Protein 2GSO (pdb70)

Solvent-accessible surface area: 28737 Å² total; per-residue (Å²): 128,78,63,4,0,0,0,0,0,2,2,0,1,23,8,56,1,11,96,108,76,10,0,90,49,1,28,92,2,10,155,66,0,0,51,2,60,48,0,11,4,2,4,0,0,10,16,23,0,0,0,0,0,0,0,2,0,22,20,0,12,108,2,1,0,1,19,28,39,8,139,21,136,118,34,33,19,1,117,78,98,49,69,127,4,8,22,30,30,165,3,10,26,28,36,0,0,0,0,4,0,33,97,62,59,40,51,0,0,0,22,7,2,12,1,0,22,0,25,0,139,64,29,100,5,60,68,74,63,103,58,120,150,72,42,170,37,58,65,1,2,84,28,0,58,38,28,2,49,42,92,57,78,106,83,6,27,0,0,0,0,20,0,9,50,0,16,78,14,0,52,79,73,0,3,98,22,167,50,0,23,63,13,3,118,41,1,2,38,0,0,13,112,0,17,46,0,0,110,168,63,51,6,40,79,60,0,0,0,0,0,0,0,0,0,0,0,4,80,2,31,78,67,54,26,34,11,2,73,98,6,1,50,65,116,24,2,56,16,23,7,22,10,22,4,0,2,1,67,18,62,131,85,53,72,79,41,0,31,91,42,0,48,19,20,51,117,50,19,12,2,36,90,45,90,47,11,24,80,97,14,93,17,4,88,31,111,31,4,22,35,0,2,0,10,1,53,82,8,41,2,0,14,63,57,96,79,40,88,148,45,94,146,219,39,51,70,0,3,9,0,1,28,12,52,41,79,15,0,72,0,1,1,0,0,30,2,34,52,0,10,123,61,82,69,6,18,12,15,31,0,4,11,0,0,14,6,0,4,142,10,0,48,12,106,62,17,126,45,53,18,55,81,21,43,4,82,54,0,23,102,211,125,82,62,5,0,0,1,0,0,2,2,0,1,23,8,56,1,11,93,103,70,20,0,82,48,2,26,92,0,10,157,64,0,0,45,2,60,47,0,11,4,1,5,0,0,10,15,22,0,0,0,0,0,0,0,2,0,22,22,0,11,106,2,1,0,2,18,27,40,7,138,22,147,114,28,33,17,0,126,79,99,64,68,153,5,7,24,30,30,157,2,11,25,34,26,0,0,0,0,5,0,35,96,60,64,40,54,0,0,0,15,12,2,8,0,0,22,0,26,1,130,68,29,103,5,52,55,82,85,108,56,120,155,72,43,172,36,50,64,1,5,91,24,0,57,39,20,3,48,40,95,55,84,113,81,4,29,0,0,0,0,22,0,13,50,0,18,79,14,0,50,81,74,1,3,98,21,183,84,1,27,63,13,3,136,42,1,1,39,0,0,11,99,0,18,45,0,0,118,170,61,56,7,41,84,60,0,0,0,0,0,0,0,0,0,0,0,4,88,5,41,81,60,50,27,34,11,1,71,99,4,0,55,71,130,27,2,51,16,25,6,21,10,23,4,0,3,1,73,15,61,131,86,60,76,81,41,0,31,91,40,0,48,20,20,49,116,57,19,11,2,38,91,44,90,51,10,26,84,97,15,88,17,4,88,31,116,38,4,20,25,0,2,0,10,1,51,83,5,38,3,0,9,63,54,100,75,45,92,145,56,98,129,236,40,52,60,0,3,8,0,0,26,12,48,40,79,15,0,67,0,2,1,0,0,26,2,36,53,0,11,121,60,79,64,8,18,11,15,33,0,4,12,0,0,14,6,0,5,141,10,0,50,11,107,56,20,128,46,54,17,58,83,23,41,4,81,52,0,26,106,213

Sequence (764 aa):
TPHALLLISIDGLRADMLDRGITPNLSHLAREGVRARWMAPSYPSLTFPNHYTLVTGLRPDHHGIVHNSSMRDPTLGGFWLSKSEAVGDARWWGGEPVWVGVENTGQHAATWSSWPGSEAAIKGVRPSQWRHYQKGVRLDDTRVDAVRGWLATTDGAQRNRLVTLYFEHVDEAGHDHGPESRQYADAVRAVDAAIGRLLAGMQRDGTRARTNIIVVSDHGMAEVAPGHAISVEDIAPPQIIATAITDGQVIGFEPLPGQQAAAEASSVLGAHDDHYDCWRKAELPARWQYGSSHPRIPSSLVCQMHEGWDALFPDKLAKRAQRGTRGSHGYDPALPSMRAVVFLAQGPDLAQGKTLPGFDDNVDVYALMSSRLLGIPAAPNDGNPATLLPALRMTPHALLLISIDGLRADMLDRGITPNLSHLAREGVVRARWMAPSYPSLTFPNHYTLVTGLRPDHHGIVHNSSMRDPTLGGFWLSKSEAVGDARWWGGEPVWVGVENTGQHAATWSSWPGSEAAIKGVRPSQWRHYQKGVRLDTRVDAVRGWLATTDGAQRNRLVTLYFEHVDEAGHDHGPESRQYADAVRAVDAAIGRLLAGMQRDGTRARTNIIVVSDHGMAEVAPGHAISVEDIAPPQIATAITDGQVIGFEPLPGQQAAAEASVLGAHDDHYDCWRKAELPARWQYGSHPRIPSSLVCQMHEGWDALFPDKLAKRRAQRGTRGSHGYDPALPSMRAVVFLAQGPDLAQGKTLPGFDDNVDVYALMSSRLLGIPAAPNDGNPATLLPALRM

Nearest PDB structures (foldseek):
  2rh6-assembly1_A  TM=1.002E+00  e=7.511E-94  Xanthomonas citri pv. citri str. 306
  7n1s-assembly2_B  TM=1.001E+00  e=9.095E-91  Xanthomonas citri
  7mw8-assembly4_A  TM=9.995E-01  e=2.373E-87  Xanthomonas citri
  5m0e-assembly1_A  TM=9.314E-01  e=3.245E-37  Rattus norvegicus
  5ijs-assembly1_A  TM=9.214E-01  e=1.094E-36  Rattus norvegicus

CATH classification: 3.40.720.10 (+1 more: 3.30.1360.180)

Structure (mmCIF, N/CA/C/O backbone):
data_2GSO
#
_entry.id   2GSO
#
_cell.length_a   66.040
_cell.length_b   78.776
_cell.length_c   129.686
_cell.angle_alpha   90.00
_cell.angle_beta   90.00
_cell.angle_gamma   90.00
#
_symmetry.space_group_name_H-M   'P 21 21 21'
#
loop_
_entity.id
_entity.type
_entity.pdbx_description
1 polymer 'phosphodiesterase-nucleotide pyrophosphatase'
2 non-polymer 'ZINC ION'
3 non-polymer 'VANADATE ION'
4 water water
#
loop_
_atom_site.group_PDB
_atom_site.id
_atom_site.type_symbol
_atom_site.label_atom_id
_atom_site.label_alt_id
_atom_site.label_comp_id
_atom_site.label_asym_id
_atom_site.label_entity_id
_atom_site.label_seq_id
_atom_site.pdbx_PDB_ins_code
_atom_site.Cartn_x
_atom_site.Cartn_y
_atom_site.Cartn_z
_atom_site.occupancy
_atom_site.B_iso_or_equiv
_atom_site.auth_seq_id
_atom_site.auth_comp_id
_atom_site.auth_asym_id
_atom_site.auth_atom_id
_atom_site.pdbx_PDB_model_num
ATOM 1 N N . THR A 1 5 ? -4.987 27.194 27.547 1.00 22.87 44 THR A N 1
ATOM 2 C CA . THR A 1 5 ? -3.720 27.718 26.966 1.00 22.29 44 THR A CA 1
ATOM 3 C C . THR A 1 5 ? -2.834 28.355 28.057 1.00 21.96 44 THR A C 1
ATOM 4 O O . THR A 1 5 ? -3.284 29.239 28.788 1.00 22.28 44 THR A O 1
ATOM 8 N N . PRO A 1 6 ? -1.575 27.902 28.181 1.00 20.74 45 PRO A N 1
ATOM 9 C CA . PRO A 1 6 ? -0.684 28.460 29.202 1.00 19.68 45 PRO A CA 1
ATOM 10 C C . PRO A 1 6 ? -0.193 29.876 28.890 1.00 18.60 45 PRO A C 1
ATOM 11 O O . PRO A 1 6 ? -0.143 30.268 27.719 1.00 18.93 45 PRO A O 1
ATOM 15 N N . HIS A 1 7 ? 0.211 30.611 29.925 1.00 17.23 46 HIS A N 1
ATOM 16 C CA . HIS A 1 7 ? 0.649 31.998 29.760 1.00 16.16 46 HIS A CA 1
ATOM 17 C C . HIS A 1 7 ? 1.972 32.095 29.018 1.00 14.98 46 HIS A C 1
ATOM 18 O O . HIS A 1 7 ? 2.938 31.431 29.376 1.00 14.57 46 HIS A O 1
ATOM 25 N N . ALA A 1 8 ? 2.010 32.968 28.018 1.00 13.74 47 ALA A N 1
ATOM 26 C CA . ALA A 1 8 ? 3.222 33.217 27.257 1.00 13.64 47 ALA A CA 1
ATOM 27 C C . ALA A 1 8 ? 4.231 33.997 28.098 1.00 13.33 47 ALA A C 1
ATOM 28 O O . ALA A 1 8 ? 3.867 34.651 29.076 1.00 12.66 47 ALA A O 1
ATOM 30 N N . LEU A 1 9 ? 5.499 33.916 27.703 1.00 12.72 48 LEU A N 1
ATOM 31 C CA . LEU A 1 9 ? 6.570 34.725 28.278 1.00 12.70 48 LEU A CA 1
ATOM 32 C C . LEU A 1 9 ? 7.174 35.596 27.183 1.00 11.93 48 LEU A C 1
ATOM 33 O O . LEU A 1 9 ? 7.550 35.075 26.123 1.00 11.89 48 LEU A O 1
ATOM 38 N N . LEU A 1 10 ? 7.243 36.898 27.447 1.00 11.33 49 LEU A N 1
ATOM 39 C CA . LEU A 1 10 ? 7.923 37.875 26.612 1.00 11.87 49 LEU A CA 1
ATOM 40 C C . LEU A 1 10 ? 9.229 38.224 27.332 1.00 11.38 49 LEU A C 1
ATOM 41 O O . LEU A 1 10 ? 9.190 38.724 28.458 1.00 11.35 49 LEU A O 1
ATOM 46 N N . LEU A 1 11 ? 10.364 37.925 26.698 1.00 11.63 50 LEU A N 1
ATOM 47 C CA . LEU A 1 11 ? 11.692 38.186 27.242 1.00 12.00 50 LEU A CA 1
ATOM 48 C C . LEU A 1 11 ? 12.328 39.296 26.427 1.00 12.17 50 LEU A C 1
ATOM 49 O O . LEU A 1 11 ? 12.520 39.154 25.222 1.00 12.15 50 LEU A O 1
ATOM 54 N N . ILE A 1 12 ? 12.619 40.413 27.081 1.00 11.77 51 ILE A N 1
ATOM 55 C CA . ILE A 1 12 ? 13.174 41.587 26.417 1.00 11.89 51 ILE A CA 1
ATOM 56 C C . ILE A 1 12 ? 14.574 41.849 26.947 1.00 11.54 51 ILE A C 1
ATOM 57 O O . ILE A 1 12 ? 14.764 41.942 28.168 1.00 11.40 51 ILE A O 1
ATOM 62 N N . SER A 1 13 ? 15.552 41.979 26.050 1.00 11.46 52 SER A N 1
ATOM 63 C CA . SER A 1 13 ? 16.900 42.435 26.414 1.00 12.18 52 SER A CA 1
ATOM 64 C C . SER A 1 13 ? 17.181 43.843 25.904 1.00 11.80 52 SER A C 1
ATOM 65 O O . SER A 1 13 ? 16.992 44.118 24.717 1.00 12.22 52 SER A O 1
ATOM 68 N N . ILE A 1 14 ? 17.626 44.719 26.800 1.00 11.58 53 ILE A N 1
ATOM 69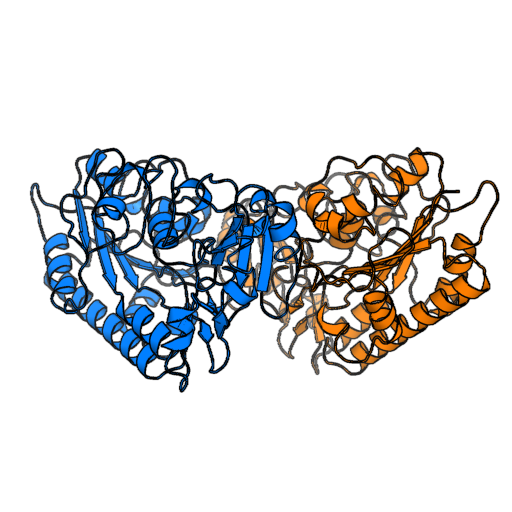 C CA . ILE A 1 14 ? 18.084 46.048 26.451 1.00 11.46 53 ILE A CA 1
ATOM 70 C C . ILE A 1 14 ? 19.611 46.013 26.624 1.00 11.24 53 ILE A C 1
ATOM 71 O O . ILE A 1 14 ? 20.141 46.123 27.739 1.00 11.46 53 ILE A O 1
ATOM 76 N N . ASP A 1 15 ? 20.319 45.809 25.518 1.00 11.02 54 ASP A N 1
ATOM 77 C CA . ASP A 1 15 ? 21.763 45.635 25.556 1.00 11.42 54 ASP A CA 1
ATOM 78 C C . ASP A 1 15 ? 22.434 46.825 26.266 1.00 11.42 54 ASP A C 1
ATOM 79 O O . ASP A 1 15 ? 22.142 47.981 25.955 1.00 11.91 54 ASP A O 1
ATOM 84 N N . GLY A 1 16 ? 23.277 46.556 27.261 1.00 11.26 55 GLY A N 1
ATOM 85 C CA . GLY A 1 16 ? 24.089 47.603 27.877 1.00 11.57 55 GLY A CA 1
ATOM 86 C C . GLY A 1 16 ? 23.400 48.570 28.809 1.00 11.85 55 GLY A C 1
ATOM 87 O O . GLY A 1 16 ? 23.956 49.612 29.117 1.00 11.76 55 GLY A O 1
ATOM 88 N N . LEU A 1 17 ? 22.182 48.251 29.237 1.00 11.88 56 LEU A N 1
ATOM 89 C CA . LEU A 1 17 ? 21.453 49.103 30.183 1.00 11.92 56 LEU A CA 1
ATOM 90 C C . LEU A 1 17 ? 21.963 48.836 31.602 1.00 12.00 56 LEU A C 1
ATOM 91 O O . LEU A 1 17 ? 21.796 47.743 32.140 1.00 11.64 56 LEU A O 1
ATOM 96 N N . ARG A 1 18 ? 22.601 49.837 32.191 1.00 12.22 57 ARG A N 1
ATOM 97 C CA . ARG A 1 18 ? 23.165 49.721 33.526 1.00 12.67 57 ARG A CA 1
ATOM 98 C C . ARG A 1 18 ? 22.067 49.763 34.587 1.00 12.71 57 ARG A C 1
ATOM 99 O O . ARG A 1 18 ? 21.064 50.454 34.425 1.00 12.47 57 ARG A O 1
ATOM 107 N N . ALA A 1 19 ? 22.269 49.033 35.681 1.00 12.54 58 ALA A N 1
ATOM 108 C CA . ALA A 1 19 ? 21.232 48.862 36.712 1.00 13.00 58 ALA A CA 1
ATOM 109 C C . ALA A 1 19 ? 20.678 50.168 37.269 1.00 13.15 58 ALA A C 1
ATOM 110 O O . ALA A 1 19 ? 19.484 50.251 37.580 1.00 13.68 58 ALA A O 1
ATOM 112 N N . ASP A 1 20 ? 21.521 51.190 37.377 1.00 13.99 59 ASP A N 1
ATOM 113 C CA . ASP A 1 20 ? 21.110 52.444 38.013 1.00 14.45 59 ASP A CA 1
ATOM 114 C C . ASP A 1 20 ? 20.270 53.321 37.092 1.00 14.79 59 ASP A C 1
ATOM 115 O O . ASP A 1 20 ? 19.713 54.325 37.534 1.00 14.82 59 ASP A O 1
ATOM 120 N N . MET A 1 21 ? 20.162 52.946 35.818 1.00 14.51 60 MET A N 1
ATOM 121 C CA . MET A 1 21 ? 19.469 53.789 34.837 1.00 14.83 60 MET A CA 1
ATOM 122 C C . MET A 1 21 ? 17.951 53.772 34.970 1.00 15.64 60 MET A C 1
ATOM 123 O O . MET A 1 21 ? 17.267 54.567 34.331 1.00 15.92 60 MET A O 1
ATOM 128 N N . LEU A 1 22 ? 17.426 52.864 35.790 1.00 15.99 61 LEU A N 1
ATOM 129 C CA . LEU A 1 22 ? 16.003 52.844 36.107 1.00 16.47 61 LEU A CA 1
ATOM 130 C C . LEU A 1 22 ? 15.599 53.924 37.118 1.00 17.15 61 LEU A C 1
ATOM 131 O O . LEU A 1 22 ? 14.407 54.174 37.309 1.00 17.42 61 LEU A O 1
ATOM 136 N N . ASP A 1 23 ? 16.586 54.556 37.753 1.00 17.67 62 ASP A N 1
ATOM 137 C CA . ASP A 1 23 ? 16.344 55.493 38.856 1.00 18.25 62 ASP A CA 1
ATOM 138 C C . ASP A 1 23 ? 16.714 56.932 38.508 1.00 18.48 62 ASP A C 1
ATOM 139 O O . ASP A 1 23 ? 17.082 57.716 39.387 1.00 19.39 62 ASP A O 1
ATOM 144 N N . ARG A 1 24 ? 16.600 57.282 37.231 1.00 18.63 63 ARG A N 1
ATOM 145 C CA . ARG A 1 24 ? 17.013 58.601 36.741 1.00 18.61 63 ARG A CA 1
ATOM 146 C C . ARG A 1 24 ? 15.884 59.405 36.111 1.00 18.54 63 ARG A C 1
ATOM 147 O O . ARG A 1 24 ? 16.119 60.497 35.588 1.00 18.89 63 ARG A O 1
ATOM 155 N N . GLY A 1 25 ? 14.660 58.884 36.169 1.00 18.06 64 GLY A N 1
ATOM 156 C CA . GLY A 1 25 ? 13.503 59.549 35.580 1.00 18.18 64 GLY A CA 1
ATOM 157 C C . GLY A 1 25 ? 13.419 59.476 34.064 1.00 18.36 64 GLY A C 1
ATOM 158 O O . GLY A 1 25 ? 12.669 60.243 33.446 1.00 19.00 64 GLY A O 1
ATOM 159 N N . ILE A 1 26 ? 14.146 58.531 33.465 1.00 18.17 65 ILE A N 1
ATOM 160 C CA . ILE A 1 26 ? 14.220 58.407 32.008 1.00 17.63 65 ILE A CA 1
ATOM 161 C C . ILE A 1 26 ? 13.614 57.096 31.476 1.00 17.45 65 ILE A C 1
ATOM 162 O O . ILE A 1 26 ? 13.757 56.781 30.291 1.00 17.93 65 ILE A O 1
ATOM 167 N N . THR A 1 27 ? 12.931 56.347 32.343 1.00 16.92 66 THR A N 1
ATOM 168 C CA . THR A 1 27 ? 12.318 55.069 31.958 1.00 16.53 66 THR A CA 1
ATOM 169 C C . THR A 1 27 ? 10.898 54.951 32.520 1.00 16.21 66 THR A C 1
ATOM 170 O O . THR A 1 27 ? 10.597 54.023 33.271 1.00 16.32 66 THR A O 1
ATOM 174 N N . PRO A 1 28 ? 10.009 55.889 32.155 1.00 15.91 67 PRO A N 1
ATOM 175 C CA . PRO A 1 28 ? 8.674 55.871 32.754 1.00 15.90 67 PRO A CA 1
ATOM 176 C C . PRO A 1 28 ? 7.924 54.550 32.582 1.00 15.74 67 PRO A C 1
ATOM 177 O O . PRO A 1 28 ? 7.261 54.090 33.512 1.00 16.76 67 PRO A O 1
ATOM 181 N N . ASN A 1 29 ? 8.021 53.938 31.406 1.00 15.61 68 ASN A N 1
ATOM 182 C CA . ASN A 1 29 ? 7.307 52.689 31.150 1.00 15.41 68 ASN A CA 1
ATOM 183 C C . ASN A 1 29 ? 7.876 51.504 31.932 1.00 15.56 68 ASN A C 1
ATOM 184 O O . ASN A 1 29 ? 7.117 50.748 32.562 1.00 16.01 68 ASN A O 1
ATOM 189 N N . LEU A 1 30 ? 9.201 51.368 31.934 1.00 15.77 69 LEU A N 1
ATOM 190 C CA . LEU A 1 30 ? 9.845 50.301 32.699 1.00 15.78 69 LEU A CA 1
ATOM 191 C C . LEU A 1 30 ? 9.721 50.497 34.208 1.00 15.60 69 LEU A C 1
ATOM 192 O O . LEU A 1 30 ? 9.543 49.530 34.938 1.00 15.61 69 LEU A O 1
ATOM 197 N N . SER A 1 31 ? 9.806 51.745 34.665 1.00 16.08 70 SER A N 1
ATOM 198 C CA . SER A 1 31 ? 9.620 52.053 36.077 1.00 16.85 70 SER A CA 1
ATOM 199 C C . SER A 1 31 ? 8.202 51.688 36.520 1.00 17.10 70 SER A C 1
ATOM 200 O O . SER A 1 31 ? 8.007 51.142 37.610 1.00 17.11 70 SER A O 1
ATOM 203 N N . HIS A 1 32 ? 7.213 51.967 35.679 1.00 17.95 71 HIS A N 1
ATOM 204 C CA . HIS A 1 32 ? 5.838 51.590 36.005 1.00 17.90 71 HIS A CA 1
ATOM 205 C C . HIS A 1 32 ? 5.678 50.070 36.040 1.00 17.77 71 HIS A C 1
ATOM 206 O O . HIS A 1 32 ? 5.063 49.527 36.957 1.00 17.84 71 HIS A O 1
ATOM 213 N N . LEU A 1 33 ? 6.262 49.393 35.052 1.00 17.74 72 LEU A N 1
ATOM 214 C CA . LEU A 1 33 ? 6.257 47.932 34.982 1.00 17.94 72 LEU A CA 1
ATOM 215 C C . LEU A 1 33 ? 6.889 47.322 36.239 1.00 18.21 72 LEU A C 1
ATOM 216 O O . LEU A 1 33 ? 6.349 4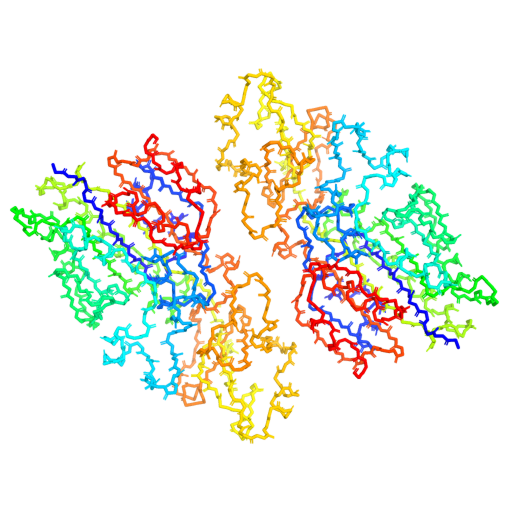6.380 36.824 1.00 18.13 72 LEU A O 1
ATOM 221 N N . ALA A 1 34 ? 8.016 47.886 36.662 1.00 18.16 73 ALA A N 1
ATOM 222 C CA . ALA A 1 34 ? 8.733 47.408 37.848 1.00 18.87 73 ALA A CA 1
ATOM 223 C C . ALA A 1 34 ? 7.901 47.562 39.106 1.00 19.13 73 ALA A C 1
ATOM 224 O O . ALA A 1 34 ? 7.901 46.673 39.956 1.00 19.26 73 ALA A O 1
ATOM 226 N N . ARG A 1 35 ? 7.197 48.689 39.226 1.00 19.71 74 ARG A N 1
ATOM 227 C CA . ARG A 1 35 ? 6.321 48.948 40.381 1.00 20.44 74 ARG A CA 1
ATOM 228 C C . ARG A 1 35 ? 5.148 47.976 40.436 1.00 20.18 74 ARG A C 1
ATOM 229 O O . ARG A 1 35 ? 4.764 47.513 41.519 1.00 20.57 74 ARG A O 1
ATOM 237 N N . GLU A 1 36 ? 4.583 47.669 39.269 1.00 19.64 75 GLU A N 1
ATOM 238 C CA . GLU A 1 36 ? 3.492 46.705 39.159 1.00 19.44 75 GLU A CA 1
ATOM 239 C C . GLU A 1 36 ? 3.965 45.290 39.477 1.00 18.54 75 GLU A C 1
ATOM 240 O O . GLU A 1 36 ? 3.194 44.468 39.942 1.00 19.04 75 GLU A O 1
ATOM 246 N N . GLY A 1 37 ? 5.229 45.008 39.190 1.00 17.16 76 GLY A N 1
ATOM 247 C CA . GLY A 1 37 ? 5.745 43.649 39.263 1.00 16.55 76 GLY A CA 1
ATOM 248 C C . GLY A 1 37 ? 6.877 43.498 40.257 1.00 15.86 76 GLY A C 1
ATOM 249 O O . GLY A 1 37 ? 6.738 43.870 41.427 1.00 14.90 76 GLY A O 1
ATOM 250 N N . VAL A 1 38 ? 7.982 42.933 39.773 1.00 14.98 77 VAL A N 1
ATOM 251 C CA . VAL A 1 38 ? 9.155 42.609 40.577 1.00 15.36 77 VAL A CA 1
ATOM 252 C C . VAL A 1 38 ? 10.377 43.293 39.996 1.00 14.70 77 VAL A C 1
ATOM 253 O O . VAL A 1 38 ? 10.560 43.317 38.782 1.00 13.98 77 VAL A O 1
ATOM 257 N N . ARG A 1 39 ? 11.222 43.837 40.859 1.00 14.31 78 ARG A N 1
ATOM 258 C CA . ARG A 1 39 ? 12.459 44.428 40.412 1.00 14.55 78 ARG A CA 1
ATOM 259 C C . ARG A 1 39 ? 13.597 44.023 41.328 1.00 13.71 78 ARG A C 1
ATOM 260 O O . ARG A 1 39 ? 13.491 44.148 42.543 1.00 13.62 78 ARG A O 1
ATOM 268 N N . ALA A 1 40 ? 14.686 43.540 40.739 1.00 12.50 79 ALA A N 1
ATOM 269 C CA . ALA A 1 40 ? 15.898 43.284 41.502 1.00 12.56 79 ALA A CA 1
ATOM 270 C C . ALA A 1 40 ? 16.686 44.576 41.623 1.00 12.02 79 ALA A C 1
ATOM 271 O O . ALA A 1 40 ? 16.611 45.461 40.759 1.00 12.03 79 ALA A O 1
ATOM 273 N N . ARG A 1 41 ? 17.445 44.708 42.703 1.00 11.52 80 ARG A N 1
ATOM 274 C CA . ARG A 1 41 ? 18.289 45.896 42.862 1.00 12.13 80 ARG A CA 1
ATOM 275 C C . ARG A 1 41 ? 19.221 46.014 41.661 1.00 11.51 80 ARG A C 1
ATOM 276 O O . ARG A 1 41 ? 19.502 47.119 41.174 1.00 12.05 80 ARG A O 1
ATOM 284 N N . TRP A 1 42 ? 19.700 44.863 41.215 1.00 11.49 81 TRP A N 1
ATOM 285 C CA . TRP A 1 42 ? 20.589 44.761 40.056 1.00 11.77 81 TRP A CA 1
ATOM 286 C C . TRP A 1 42 ? 20.777 43.279 39.786 1.00 11.58 81 TRP A C 1
ATOM 287 O O . TRP A 1 42 ? 20.388 42.451 40.609 1.00 11.15 81 TRP A O 1
ATOM 298 N N . MET A 1 43 ? 21.380 42.952 38.642 1.00 11.06 82 MET A N 1
ATOM 299 C CA . MET A 1 43 ? 21.708 41.574 38.290 1.00 11.08 82 MET A CA 1
ATOM 300 C C . MET A 1 43 ? 23.149 41.586 37.807 1.00 11.43 82 MET A C 1
ATOM 301 O O . MET A 1 43 ? 23.502 42.402 36.960 1.00 12.14 82 MET A O 1
ATOM 306 N N . ALA A 1 44 ? 23.987 40.715 38.355 1.00 10.88 83 ALA A N 1
ATOM 307 C CA . ALA A 1 44 ? 25.384 40.684 37.951 1.00 11.24 83 ALA A CA 1
ATOM 308 C C . ALA A 1 44 ? 25.542 39.839 36.704 1.00 11.44 83 ALA A C 1
ATOM 309 O O . ALA A 1 44 ? 25.010 38.719 36.634 1.00 11.79 83 ALA A O 1
ATOM 311 N N . PRO A 1 45 ? 26.313 40.340 35.727 1.00 10.97 84 PRO A N 1
ATOM 312 C CA . PRO A 1 45 ? 26.650 39.489 34.598 1.00 11.50 84 PRO A CA 1
ATOM 313 C C . PRO A 1 45 ? 27.636 38.401 34.988 1.00 11.45 84 PRO A C 1
ATOM 314 O O . PRO A 1 45 ? 28.195 38.434 36.085 1.00 11.46 84 PRO A O 1
ATOM 318 N N . SER A 1 46 ? 27.818 37.429 34.097 1.00 11.56 85 SER A N 1
ATOM 319 C CA . SER A 1 46 ? 28.875 36.440 34.250 1.00 11.56 85 SER A CA 1
ATOM 320 C C . SER A 1 46 ? 30.146 36.894 33.536 1.00 11.98 85 SER A C 1
ATOM 321 O O . SER A 1 46 ? 30.115 37.793 32.700 1.00 11.97 85 SER A O 1
ATOM 324 N N . TYR A 1 47 ? 31.271 36.286 33.874 1.00 11.97 86 TYR A N 1
ATOM 325 C CA . TYR A 1 47 ? 32.520 36.610 33.215 1.00 11.68 86 TYR A CA 1
ATOM 326 C C . TYR A 1 47 ? 32.639 35.850 31.904 1.00 11.14 86 TYR A C 1
ATOM 327 O O . TYR A 1 47 ? 32.445 34.643 31.886 1.00 11.06 86 TYR A O 1
ATOM 336 N N . PRO A 1 48 ? 33.027 36.533 30.814 1.00 11.04 87 PRO A N 1
ATOM 337 C CA . PRO A 1 48 ? 33.305 37.964 30.706 1.00 11.24 87 PRO A CA 1
ATOM 338 C C . PRO A 1 48 ? 32.047 38.788 30.472 1.00 11.37 87 PRO A C 1
ATOM 339 O O . PRO A 1 48 ? 31.109 38.290 29.864 1.00 10.89 87 PRO A O 1
ATOM 343 N N . SER A 1 49 ? 32.057 40.058 30.888 1.00 10.82 88 SER A N 1
ATOM 344 C CA . SER A 1 49 ? 30.852 40.909 30.833 1.00 10.96 88 SER A CA 1
ATOM 345 C C . SER A 1 49 ? 30.613 41.474 29.433 1.00 10.43 88 SER A C 1
ATOM 346 O O . SER A 1 49 ? 30.551 42.695 29.229 1.00 11.07 88 SER A O 1
ATOM 349 N N . LEU A 1 50 ? 30.474 40.555 28.485 1.00 10.99 89 LEU A N 1
ATOM 350 C CA . LEU A 1 50 ? 30.330 40.856 27.069 1.00 10.93 89 LEU A CA 1
ATOM 351 C C . LEU A 1 50 ? 28.980 40.327 26.560 1.00 11.42 89 LEU A C 1
ATOM 352 O O . LEU A 1 50 ? 28.333 39.498 27.211 1.00 11.31 89 LEU A O 1
ATOM 357 N N . THR A 1 51 ? 28.570 40.789 25.385 1.00 11.00 90 THR A N 1
ATOM 358 C CA . THR A 1 51 ? 27.223 40.544 24.866 1.00 11.10 90 THR A CA 1
ATOM 359 C C . THR A 1 51 ? 26.867 39.107 24.572 1.00 11.72 90 THR A C 1
ATOM 360 O O . THR A 1 51 ? 25.835 38.632 25.029 1.00 11.41 90 THR A O 1
ATOM 364 N N . PHE A 1 52 ? 27.659 38.434 23.755 1.00 11.87 91 PHE A N 1
ATOM 365 C CA . PHE A 1 52 ? 27.275 37.086 23.350 1.00 11.78 91 PHE A CA 1
ATOM 366 C C . PHE A 1 52 ? 27.341 36.116 24.528 1.00 11.58 91 PHE A C 1
ATOM 367 O O . PHE A 1 52 ? 26.368 35.392 24.781 1.00 11.21 91 PHE A O 1
ATOM 375 N N . PRO A 1 53 ? 28.448 36.132 25.289 1.00 11.26 92 PRO A N 1
ATOM 376 C CA . PRO A 1 53 ? 28.497 35.278 26.465 1.00 10.92 92 PRO A CA 1
ATOM 377 C C . PRO A 1 53 ? 27.309 35.454 27.412 1.00 10.78 92 PRO A C 1
ATOM 378 O O . PRO A 1 53 ? 26.744 34.483 27.871 1.00 10.98 92 PRO A O 1
ATOM 382 N N . ASN A 1 54 ? 26.952 36.692 27.721 1.00 9.96 93 ASN A N 1
ATOM 383 C CA . ASN A 1 54 ? 25.879 36.923 28.681 1.00 10.25 93 ASN A CA 1
ATOM 384 C C . ASN A 1 54 ? 24.481 36.718 28.170 1.00 10.78 93 ASN A C 1
ATOM 385 O O . ASN A 1 54 ? 23.651 36.190 28.904 1.00 10.92 93 ASN A O 1
ATOM 390 N N . HIS A 1 55 ? 24.214 37.065 26.915 1.00 10.59 94 HIS A N 1
ATOM 391 C CA . HIS A 1 55 ? 22.899 36.739 26.377 1.00 10.68 94 HIS A CA 1
ATOM 392 C C . HIS A 1 55 ? 22.707 35.224 26.385 1.00 10.85 94 HIS A C 1
ATOM 393 O O . HIS A 1 55 ? 21.614 34.738 26.663 1.00 11.06 94 HIS A O 1
ATOM 400 N N . TYR A 1 56 ? 23.750 34.476 26.057 1.00 10.50 95 TYR A N 1
ATOM 401 C CA . TYR A 1 56 ? 23.601 33.032 25.981 1.00 10.59 95 TYR A CA 1
ATOM 402 C C . TYR A 1 56 ? 23.490 32.442 27.400 1.00 10.77 95 TYR A C 1
ATOM 403 O O . TYR A 1 56 ? 22.747 31.487 27.621 1.00 10.72 95 TYR A O 1
ATOM 412 N N . THR A 1 57 ? 24.211 33.010 28.361 1.00 10.85 96 THR A N 1
ATOM 413 C CA . THR A 1 57 ? 24.045 32.617 29.752 1.00 10.68 96 THR A CA 1
ATOM 414 C C . THR A 1 57 ? 22.606 32.815 30.210 1.00 10.89 96 THR A C 1
ATOM 415 O O . THR A 1 57 ? 22.046 31.976 30.878 1.00 11.46 96 THR A O 1
ATOM 419 N N . LEU A 1 58 ? 22.010 33.939 29.860 1.00 10.78 97 LEU A N 1
ATOM 420 C CA . LEU A 1 58 ? 20.656 34.229 30.328 1.00 10.56 97 LEU A CA 1
ATOM 421 C C . LEU A 1 58 ? 19.658 33.143 29.939 1.00 11.28 97 LEU A C 1
ATOM 422 O O . LEU A 1 58 ? 18.808 32.769 30.740 1.00 11.42 97 LEU A O 1
ATOM 427 N N . VAL A 1 59 ? 19.746 32.661 28.705 1.00 10.90 98 VAL A N 1
ATOM 428 C CA . VAL A 1 59 ? 18.791 31.673 28.201 1.00 10.36 98 VAL A CA 1
ATOM 429 C C . VAL A 1 59 ? 19.165 30.196 28.443 1.00 10.65 98 VAL A C 1
ATOM 430 O O . VAL A 1 59 ? 18.363 29.320 28.148 1.00 10.95 98 VAL A O 1
ATOM 434 N N . THR A 1 60 ? 20.360 29.929 28.990 1.00 10.27 99 THR A N 1
ATOM 435 C CA . THR A 1 60 ? 20.788 28.554 29.303 1.00 9.99 99 THR A CA 1
ATOM 436 C C . THR A 1 60 ? 21.021 28.278 30.789 1.00 9.71 99 THR A C 1
ATOM 437 O O . THR A 1 60 ? 21.066 27.119 31.193 1.00 9.95 99 THR A O 1
ATOM 441 N N . GLY A 1 61 ? 21.216 29.328 31.576 1.00 10.22 100 GLY A N 1
ATOM 442 C CA . GLY A 1 61 ? 21.571 29.161 32.978 1.00 10.27 100 GLY A CA 1
ATOM 443 C C . GLY A 1 61 ? 22.996 28.675 33.206 1.00 10.91 100 GLY A C 1
ATOM 444 O O . GLY A 1 61 ? 23.334 28.271 34.319 1.00 10.31 100 GLY A O 1
ATOM 445 N N . LEU A 1 62 ? 23.838 28.748 32.176 1.00 10.32 101 LEU A N 1
ATOM 446 C CA . LEU A 1 62 ? 25.223 28.278 32.239 1.00 11.14 101 LEU A CA 1
ATOM 447 C C . LEU A 1 62 ? 26.186 29.440 32.189 1.00 11.01 101 LEU A C 1
ATOM 448 O O . LEU A 1 62 ? 25.971 30.402 31.456 1.00 11.08 101 LEU A O 1
ATOM 453 N N . ARG A 1 63 ? 27.262 29.339 32.958 1.00 11.29 102 ARG A N 1
ATOM 454 C CA . ARG A 1 63 ? 28.368 30.286 32.826 1.00 11.92 102 ARG A CA 1
ATOM 455 C C . ARG A 1 63 ? 29.038 30.109 31.482 1.00 11.51 102 ARG A C 1
ATOM 456 O O . ARG A 1 63 ? 29.079 28.989 30.968 1.00 11.57 102 ARG A O 1
ATOM 464 N N . PRO A 1 64 ? 29.573 31.196 30.920 1.00 11.35 103 PRO A N 1
ATOM 465 C CA . PRO A 1 64 ? 30.305 31.057 29.656 1.00 12.17 103 PRO A CA 1
ATOM 466 C C . PRO A 1 64 ? 31.380 29.963 29.618 1.00 12.39 103 PRO A C 1
ATOM 467 O O . PRO A 1 64 ? 31.520 29.286 28.596 1.00 11.95 103 PRO A O 1
ATOM 471 N N . ASP A 1 65 ? 32.099 29.750 30.718 1.00 12.64 104 ASP A N 1
ATOM 472 C CA . ASP A 1 65 ? 33.067 28.657 30.802 1.00 13.26 104 ASP A CA 1
ATOM 473 C C . ASP A 1 65 ? 32.449 27.294 30.523 1.00 13.47 104 ASP A C 1
ATOM 474 O O . ASP A 1 65 ? 33.154 26.363 30.127 1.00 13.88 104 ASP A O 1
ATOM 479 N N . HIS A 1 66 ? 31.134 27.157 30.734 1.00 13.00 105 HIS A N 1
ATOM 480 C CA . HIS A 1 66 ? 30.457 25.894 30.471 1.00 13.81 105 HIS A CA 1
ATOM 481 C C . HIS A 1 66 ? 29.754 25.833 29.122 1.00 13.04 105 HIS A C 1
ATOM 482 O O . HIS A 1 66 ? 29.830 24.812 28.433 1.00 14.53 105 HIS A O 1
ATOM 489 N N . HIS A 1 67 ? 29.095 26.915 28.729 1.00 12.27 106 HIS A N 1
ATOM 490 C CA . HIS A 1 67 ? 28.328 26.878 27.478 1.00 11.68 106 HIS A CA 1
ATOM 491 C C . HIS A 1 67 ? 29.201 27.049 26.229 1.00 11.48 106 HIS A C 1
ATOM 492 O O . HIS A 1 67 ? 28.766 26.720 25.129 1.00 11.35 106 HIS A O 1
ATOM 499 N N . GLY A 1 68 ? 30.434 27.541 26.393 1.00 11.06 107 GLY A N 1
ATOM 500 C CA . GLY A 1 68 ? 31.392 27.606 25.279 1.00 11.15 107 GLY A CA 1
ATOM 501 C C . GLY A 1 68 ? 31.459 28.891 24.471 1.00 10.88 107 GLY A C 1
ATOM 502 O O . GLY A 1 68 ? 32.364 29.062 23.648 1.00 11.32 107 GLY A O 1
ATOM 503 N N . ILE A 1 69 ? 30.505 29.787 24.678 1.00 11.39 108 ILE A N 1
ATOM 504 C CA . ILE A 1 69 ? 30.562 31.122 24.097 1.00 11.10 108 ILE A CA 1
ATOM 505 C C . ILE A 1 69 ? 31.342 31.976 25.097 1.00 11.23 108 ILE A C 1
ATOM 506 O O . ILE A 1 69 ? 30.789 32.727 25.902 1.00 11.65 108 ILE A O 1
ATOM 511 N N . VAL A 1 70 ? 32.657 31.794 25.049 1.00 10.60 109 VAL A N 1
ATOM 512 C CA . VAL A 1 70 ? 33.564 32.307 26.069 1.00 11.34 109 VAL A CA 1
ATOM 513 C C . VAL A 1 70 ? 34.007 33.735 25.790 1.00 10.95 109 VAL A C 1
ATOM 514 O O . VAL A 1 70 ? 34.632 34.364 26.640 1.00 11.14 109 VAL A O 1
ATOM 518 N N . HIS A 1 71 ? 33.690 34.242 24.602 1.00 10.44 110 HIS A N 1
ATOM 519 C CA . HIS A 1 71 ? 33.977 35.632 24.240 1.00 11.01 110 HIS A CA 1
ATOM 520 C C . HIS A 1 71 ? 33.103 35.942 23.027 1.00 11.54 110 HIS A C 1
ATOM 521 O O . HIS A 1 71 ? 32.449 35.049 22.508 1.00 12.39 110 HIS A O 1
ATOM 528 N N . ASN A 1 72 ? 33.039 37.203 22.615 1.00 11.63 111 ASN A N 1
ATOM 529 C CA . ASN A 1 72 ? 32.412 37.532 21.338 1.00 12.21 111 ASN A CA 1
ATOM 530 C C . ASN A 1 72 ? 33.238 37.033 20.144 1.00 12.65 111 ASN A C 1
ATOM 531 O O . ASN A 1 72 ? 32.681 36.751 19.087 1.00 12.73 111 ASN A O 1
ATOM 536 N N A SER A 1 73 ? 34.561 36.970 20.323 0.50 12.98 112 SER A N 1
ATOM 537 N N B SER A 1 73 ? 34.556 36.944 20.323 0.50 12.89 112 SER A N 1
ATOM 538 C CA A SER A 1 73 ? 35.502 36.520 19.300 0.50 13.60 112 SER A CA 1
ATOM 539 C CA B SER A 1 73 ? 35.471 36.521 19.274 0.50 13.46 112 SER A CA 1
ATOM 540 C C A SER A 1 73 ? 36.298 35.344 19.836 0.50 13.39 112 SER A C 1
ATOM 541 C C B SER A 1 73 ? 36.322 35.370 19.805 0.50 13.31 112 SER A C 1
ATOM 542 O O A SER A 1 73 ? 36.868 35.425 20.928 0.50 12.92 112 SER A O 1
ATOM 543 O O B SER A 1 73 ? 36.940 35.489 20.867 0.50 12.98 112 SER A O 1
ATOM 548 N N . MET A 1 74 ? 36.321 34.250 19.081 1.00 13.43 113 MET A N 1
ATOM 549 C CA . MET A 1 74 ? 36.957 33.010 19.533 1.00 14.20 113 MET A CA 1
ATOM 550 C C . MET A 1 74 ? 37.634 32.266 18.401 1.00 15.05 113 MET A C 1
ATOM 551 O O . MET A 1 74 ? 37.346 32.499 17.223 1.00 15.02 113 MET A O 1
ATOM 556 N N . ARG A 1 75 ? 38.494 31.332 18.797 1.00 15.77 114 ARG A N 1
ATOM 557 C CA . ARG A 1 75 ? 39.077 30.341 17.903 1.00 17.39 114 ARG A CA 1
ATOM 558 C C . ARG A 1 75 ? 38.872 28.953 18.490 1.00 17.69 114 ARG A C 1
ATOM 559 O O . ARG A 1 75 ? 38.946 28.758 19.701 1.00 17.77 114 ARG A O 1
ATOM 567 N N . ASP A 1 76 ? 38.617 27.991 17.611 1.00 18.74 115 ASP A N 1
ATOM 568 C CA . ASP A 1 76 ? 38.437 26.601 17.988 1.00 19.50 115 ASP A CA 1
ATOM 569 C C . ASP A 1 76 ? 39.246 25.762 16.994 1.00 20.50 115 ASP A C 1
ATOM 570 O O . ASP A 1 76 ? 39.231 26.050 15.796 1.00 20.12 115 ASP A O 1
ATOM 575 N N . PRO A 1 77 ? 39.959 24.731 17.483 1.00 21.65 116 PRO A N 1
ATOM 576 C CA . PRO A 1 77 ? 40.788 23.928 16.581 1.00 21.93 116 PRO A CA 1
ATOM 577 C C . PRO A 1 77 ? 40.014 23.277 15.432 1.00 22.42 116 PRO A C 1
ATOM 578 O O . PRO A 1 77 ? 40.524 23.180 14.310 1.00 23.13 116 PRO A O 1
ATOM 582 N N . THR A 1 78 ? 38.788 22.845 15.716 1.00 22.25 117 THR A N 1
ATOM 583 C CA . THR A 1 78 ? 37.956 22.160 14.734 1.00 21.73 117 THR A CA 1
ATOM 584 C C . THR A 1 78 ? 37.126 23.146 13.929 1.00 21.22 117 THR A C 1
ATOM 585 O O . THR A 1 78 ? 37.091 23.081 12.701 1.00 21.94 117 THR A O 1
ATOM 589 N N . LEU A 1 79 ? 36.466 24.070 14.624 1.00 19.65 118 LEU A N 1
ATOM 590 C CA . LEU A 1 79 ? 35.460 24.925 14.000 1.00 19.12 118 LEU A CA 1
ATOM 591 C C . LEU A 1 79 ? 36.044 26.189 13.377 1.00 18.40 118 LEU A C 1
ATOM 592 O O . LEU A 1 79 ? 35.372 26.851 12.589 1.00 18.81 118 LEU A O 1
ATOM 597 N N . GLY A 1 80 ? 37.281 26.522 13.736 1.00 17.70 119 GLY A N 1
ATOM 598 C CA . GLY A 1 80 ? 37.922 27.732 13.236 1.00 17.44 119 GLY A CA 1
ATOM 599 C C . GLY A 1 80 ? 37.561 28.971 14.032 1.00 16.80 119 GLY A C 1
ATOM 600 O O . GLY A 1 80 ? 37.478 28.927 15.257 1.00 17.22 119 GLY A O 1
ATOM 601 N N . GLY A 1 81 ? 37.333 30.074 13.332 1.00 16.22 120 GLY A N 1
ATOM 602 C CA . GLY A 1 81 ? 37.070 31.359 13.967 1.00 16.08 120 GLY A CA 1
ATOM 603 C C . GLY A 1 81 ? 35.593 31.661 14.147 1.00 15.16 120 GLY A C 1
ATOM 604 O O . GLY A 1 81 ? 34.747 31.218 13.361 1.00 14.73 120 GLY A O 1
ATOM 605 N N . PHE A 1 82 ? 35.297 32.443 15.186 1.00 14.81 121 PHE A N 1
ATOM 606 C CA . PHE A 1 82 ? 33.938 32.879 15.508 1.00 15.68 121 PHE A CA 1
ATOM 607 C C . PHE A 1 82 ? 34.031 34.355 15.836 1.00 15.95 121 PHE A C 1
ATOM 608 O O . PHE A 1 82 ? 34.856 34.741 16.653 1.00 15.23 121 PHE A O 1
ATOM 616 N N . TRP A 1 83 ? 33.219 35.178 15.190 1.00 17.23 122 TRP A N 1
ATOM 617 C CA . TRP A 1 83 ? 32.986 36.542 15.656 1.00 18.74 122 TRP A CA 1
ATOM 618 C C . TRP A 1 83 ? 31.612 36.978 15.176 1.00 19.19 122 TRP A C 1
ATOM 619 O O . TRP A 1 83 ? 30.998 36.297 14.359 1.00 18.32 122 TRP A O 1
ATOM 630 N N . LEU A 1 84 ? 31.138 38.109 15.682 1.00 19.86 123 LEU A N 1
ATOM 631 C CA . LEU A 1 84 ? 29.718 38.437 15.579 1.00 21.05 123 LEU A CA 1
ATOM 632 C C . LEU A 1 84 ? 29.235 38.605 14.138 1.00 21.79 123 LEU A C 1
ATOM 633 O O . LEU A 1 84 ? 28.076 38.320 13.849 1.00 22.52 123 LEU A O 1
ATOM 638 N N . SER A 1 85 ? 30.122 39.030 13.239 1.00 22.63 124 SER A N 1
ATOM 639 C CA . SER A 1 85 ? 29.765 39.215 11.826 1.00 22.91 124 SER A CA 1
ATOM 640 C C . SER A 1 85 ? 30.193 38.058 10.910 1.00 23.33 124 SER A C 1
ATOM 641 O O . SER A 1 85 ? 30.184 38.196 9.674 1.00 23.98 124 SER A O 1
ATOM 644 N N . LYS A 1 86 ? 30.563 36.916 11.491 1.00 22.85 125 LYS A N 1
ATOM 645 C CA . LYS A 1 86 ? 30.804 35.712 10.692 1.00 22.22 125 LYS A CA 1
ATOM 646 C C . LYS A 1 86 ? 29.574 34.824 10.807 1.00 21.61 125 LYS A C 1
ATOM 647 O O . LYS A 1 86 ? 29.471 33.991 11.707 1.00 19.99 125 LYS A O 1
ATOM 653 N N . SER A 1 87 ? 28.647 35.016 9.877 1.00 20.99 126 SER A N 1
ATOM 654 C CA . SER A 1 87 ? 27.316 34.421 9.964 1.00 20.98 126 SER A CA 1
ATOM 655 C C . SER A 1 87 ? 27.321 32.897 10.009 1.00 20.19 126 SER A C 1
ATOM 656 O O . SER A 1 87 ? 26.517 32.314 10.735 1.00 19.17 126 SER A O 1
ATOM 659 N N . GLU A 1 88 ? 28.198 32.230 9.258 1.00 19.68 127 GLU A N 1
ATOM 660 C CA . GLU A 1 88 ? 28.169 30.762 9.279 1.00 19.65 127 GLU A CA 1
ATOM 661 C C . GLU A 1 88 ? 28.799 30.170 10.545 1.00 18.94 127 GLU A C 1
ATOM 662 O O . GLU A 1 88 ? 28.621 28.985 10.809 1.00 19.69 127 GLU A O 1
ATOM 668 N N . ALA A 1 89 ? 29.528 30.984 11.312 1.00 17.75 128 ALA A N 1
ATOM 669 C CA . ALA A 1 89 ? 29.987 30.580 12.641 1.00 16.90 128 ALA A CA 1
ATOM 670 C C . ALA A 1 89 ? 28.861 30.791 13.645 1.00 15.98 128 ALA A C 1
ATOM 671 O O . ALA A 1 89 ? 28.507 29.882 14.382 1.00 15.06 128 ALA A O 1
ATOM 673 N N . VAL A 1 90 ? 28.301 31.996 13.669 1.00 15.31 129 VAL A N 1
ATOM 674 C CA . VAL A 1 90 ? 27.197 32.327 14.569 1.00 14.98 129 VAL A CA 1
ATOM 675 C C . VAL A 1 90 ? 26.019 31.360 14.355 1.00 14.46 129 VAL A C 1
ATOM 676 O O . VAL A 1 90 ? 25.319 30.987 15.302 1.00 13.89 129 VAL A O 1
ATOM 680 N N . GLY A 1 91 ? 25.817 30.931 13.113 1.00 13.52 130 GLY A N 1
ATOM 681 C CA . GLY A 1 91 ? 24.722 30.018 12.781 1.00 13.61 130 GLY A CA 1
ATOM 682 C C . GLY A 1 91 ? 25.037 28.535 12.902 1.00 13.13 130 GLY A C 1
ATOM 683 O O . GLY A 1 91 ? 24.202 27.705 12.555 1.00 12.81 130 GLY A O 1
ATOM 684 N N . ASP A 1 92 ? 26.239 28.204 13.391 1.00 12.98 131 ASP A N 1
ATOM 685 C CA . ASP A 1 92 ? 26.699 26.812 13.502 1.00 12.88 131 ASP A CA 1
ATOM 686 C C . ASP A 1 92 ? 26.502 26.337 14.935 1.00 12.84 131 ASP A C 1
ATOM 687 O O . ASP A 1 92 ? 27.210 26.777 15.859 1.00 12.10 131 ASP A O 1
ATOM 692 N N . ALA A 1 93 ? 25.548 25.427 15.107 1.00 12.58 132 ALA A N 1
ATOM 693 C CA . ALA A 1 93 ? 25.161 24.922 16.424 1.00 13.18 132 ALA A CA 1
ATOM 694 C C . ALA A 1 93 ? 26.309 24.355 17.254 1.00 13.17 132 ALA A C 1
ATOM 695 O O . ALA A 1 93 ? 26.201 24.288 18.476 1.00 12.81 132 ALA A O 1
ATOM 697 N N . ARG A 1 94 ? 27.382 23.922 16.605 1.00 12.84 133 ARG A N 1
ATOM 698 C CA . ARG A 1 94 ? 28.488 23.270 17.317 1.00 13.22 133 ARG A CA 1
ATOM 699 C C . ARG A 1 94 ? 29.226 24.217 18.264 1.00 13.11 133 ARG A C 1
ATOM 700 O O . ARG A 1 94 ? 29.928 23.764 19.170 1.00 13.39 133 ARG A O 1
ATOM 708 N N . TRP A 1 95 ? 29.082 25.523 18.061 1.00 12.63 134 TRP A N 1
ATOM 709 C CA . TRP A 1 95 ? 29.650 26.496 18.999 1.00 12.32 134 TRP A CA 1
ATOM 710 C C . TRP A 1 95 ? 28.879 26.576 20.309 1.00 12.29 134 TRP A C 1
ATOM 711 O O . TRP A 1 95 ? 29.447 26.939 21.337 1.00 12.10 134 TRP A O 1
ATOM 722 N N . TRP A 1 96 ? 27.584 26.272 20.264 1.00 12.28 135 TRP A N 1
ATOM 723 C CA . TRP A 1 96 ? 26.657 26.637 21.333 1.00 12.07 135 TRP A CA 1
ATOM 724 C C . TRP A 1 96 ? 26.318 25.455 22.244 1.00 12.11 135 TRP A C 1
ATOM 725 O O . TRP A 1 96 ? 25.622 24.534 21.825 1.00 12.47 135 TRP A O 1
ATOM 736 N N . GLY A 1 97 ? 26.797 25.486 23.487 1.00 11.71 136 GLY A N 1
ATOM 737 C CA . GLY A 1 97 ? 26.581 24.387 24.435 1.00 12.12 136 GLY A CA 1
ATOM 738 C C . GLY A 1 97 ? 25.275 24.522 25.180 1.00 12.07 136 GLY A C 1
ATOM 739 O O . GLY A 1 97 ? 24.618 25.548 25.099 1.00 12.51 136 GLY A O 1
ATOM 740 N N . GLY A 1 98 ? 24.897 23.479 25.906 1.00 12.24 137 GLY A N 1
ATOM 741 C CA . GLY A 1 98 ? 23.676 23.509 26.695 1.00 12.45 137 GLY A CA 1
ATOM 742 C C . GLY A 1 98 ? 22.401 23.580 25.894 1.00 13.07 137 GLY A C 1
ATOM 743 O O . GLY A 1 98 ? 22.386 23.253 24.713 1.00 14.02 137 GLY A O 1
ATOM 744 N N . GLU A 1 99 ? 21.330 24.001 26.555 1.00 13.44 138 GLU A N 1
ATOM 745 C CA . GLU A 1 99 ? 20.004 24.020 25.958 1.00 13.47 138 GLU A CA 1
ATOM 746 C C . GLU A 1 99 ? 19.333 25.351 26.265 1.00 13.11 138 GLU A C 1
ATOM 747 O O . GLU A 1 99 ? 18.878 25.560 27.392 1.00 13.06 138 GLU A O 1
ATOM 753 N N . PRO A 1 100 ? 19.249 26.239 25.262 1.00 12.29 139 PRO A N 1
ATOM 754 C CA . PRO A 1 100 ? 18.554 27.489 25.518 1.00 12.11 139 PRO A CA 1
ATOM 755 C C . PRO A 1 100 ? 17.047 27.277 25.631 1.00 12.15 139 PRO A C 1
ATOM 756 O O . PRO A 1 100 ? 16.515 26.319 25.073 1.00 12.10 139 PRO A O 1
ATOM 760 N N . VAL A 1 101 ? 16.369 28.176 26.333 1.00 11.63 140 VAL A N 1
ATOM 761 C CA . VAL A 1 101 ? 14.938 28.011 26.596 1.00 11.91 140 VAL A CA 1
ATOM 762 C C . VAL A 1 101 ? 14.085 27.778 25.350 1.00 11.98 140 VAL A C 1
ATOM 763 O O . VAL A 1 101 ? 13.100 27.046 25.441 1.00 12.08 140 VAL A O 1
ATOM 767 N N . TRP A 1 102 ? 14.434 28.373 24.204 1.00 11.38 141 TRP A N 1
ATOM 768 C CA . TRP A 1 102 ? 13.612 28.151 22.996 1.00 11.62 141 TRP A CA 1
ATOM 769 C C . TRP A 1 102 ? 13.675 26.701 22.513 1.00 11.88 141 TRP A C 1
ATOM 770 O O . TRP A 1 102 ? 12.695 26.199 21.963 1.00 11.74 141 TRP A O 1
ATOM 781 N N . VAL A 1 103 ? 14.804 26.033 22.721 1.00 11.86 142 VAL A N 1
ATOM 782 C CA . VAL A 1 103 ? 14.922 24.600 22.413 1.00 12.27 142 VAL A CA 1
ATOM 783 C C . VAL A 1 103 ? 14.026 23.789 23.344 1.00 13.16 142 VAL A C 1
ATOM 784 O O . VAL A 1 103 ? 13.288 22.904 22.899 1.00 12.53 142 VAL A O 1
ATOM 788 N N . GLY A 1 104 ? 14.070 24.105 24.635 1.00 13.33 143 GLY A N 1
ATOM 789 C CA . GLY A 1 104 ? 13.177 23.477 25.594 1.00 13.23 143 GLY A CA 1
ATOM 790 C C . GLY A 1 104 ? 11.711 23.621 25.226 1.00 13.33 143 GLY A C 1
ATOM 791 O O . GLY A 1 104 ? 10.948 22.662 25.301 1.00 13.91 143 GLY A O 1
ATOM 792 N N . VAL A 1 105 ? 11.320 24.827 24.829 1.00 13.08 144 VAL A N 1
ATOM 793 C CA . VAL A 1 105 ? 9.946 25.112 24.417 1.00 12.81 144 VAL A CA 1
ATOM 794 C C . VAL A 1 105 ? 9.532 24.286 23.186 1.00 13.46 144 VAL A C 1
ATOM 795 O O . VAL A 1 105 ? 8.509 23.594 23.213 1.00 13.88 144 VAL A O 1
ATOM 799 N N . GLU A 1 106 ? 10.311 24.352 22.110 1.00 13.62 145 GLU A N 1
ATOM 800 C CA . GLU A 1 106 ? 9.976 23.609 20.894 1.00 14.44 145 GLU A CA 1
ATOM 801 C C . GLU A 1 106 ? 9.910 22.094 21.145 1.00 14.77 145 GLU A C 1
ATOM 802 O O . GLU A 1 106 ? 9.074 21.398 20.562 1.00 15.20 145 GLU A O 1
ATOM 808 N N . ASN A 1 107 ? 10.760 21.584 22.029 1.00 15.27 146 ASN A N 1
ATOM 809 C CA . ASN A 1 107 ? 10.762 20.145 22.329 1.00 16.07 146 ASN A CA 1
ATOM 810 C C . ASN A 1 107 ? 9.530 19.670 23.109 1.00 17.07 146 ASN A C 1
ATOM 811 O O . ASN A 1 107 ? 9.269 18.467 23.175 1.00 17.97 146 ASN A O 1
ATOM 816 N N . THR A 1 108 ? 8.755 20.596 23.666 1.00 17.54 147 THR A N 1
ATOM 817 C CA . THR A 1 108 ? 7.466 20.243 24.286 1.00 17.83 147 THR A CA 1
ATOM 818 C C . THR A 1 108 ? 6.282 20.351 23.320 1.00 18.35 147 THR A C 1
ATOM 819 O O . THR A 1 108 ? 5.127 20.142 23.713 1.00 19.07 147 THR A O 1
ATOM 823 N N . GLY A 1 109 ? 6.560 20.667 22.061 1.00 18.46 148 GLY A N 1
ATOM 824 C CA . GLY A 1 109 ? 5.515 20.874 21.067 1.00 18.24 148 GLY A CA 1
ATOM 825 C C . GLY A 1 109 ? 4.952 22.282 21.041 1.00 18.46 148 GLY A C 1
ATOM 826 O O . GLY A 1 109 ? 4.040 22.578 20.263 1.00 19.57 148 GLY A O 1
ATOM 827 N N . GLN A 1 110 ? 5.482 23.152 21.895 1.00 17.54 149 GLN A N 1
ATOM 828 C CA . GLN A 1 110 ? 5.112 24.560 21.890 1.00 17.43 149 GLN A CA 1
ATOM 829 C C . GLN A 1 110 ? 6.070 25.318 20.977 1.00 16.58 149 GLN A C 1
ATOM 830 O O . GLN A 1 110 ? 7.013 24.746 20.445 1.00 16.52 149 GLN A O 1
ATOM 836 N N . HIS A 1 111 ? 5.835 26.609 20.796 1.00 16.10 150 HIS A N 1
ATOM 837 C CA . HIS A 1 111 ? 6.626 27.370 19.839 1.00 15.62 150 HIS A CA 1
ATOM 838 C C . HIS A 1 111 ? 7.268 28.608 20.434 1.00 14.55 150 HIS A C 1
ATOM 839 O O . HIS A 1 111 ? 6.740 29.225 21.367 1.00 14.83 150 HIS A O 1
ATOM 846 N N . ALA A 1 112 ? 8.424 28.950 19.874 1.00 13.98 151 ALA A N 1
ATOM 847 C CA . ALA A 1 112 ? 9.184 30.122 20.276 1.00 13.52 151 ALA A CA 1
ATOM 848 C C . ALA A 1 112 ? 9.440 31.023 19.079 1.00 13.18 151 ALA A C 1
ATOM 849 O O . ALA A 1 112 ? 9.693 30.543 17.968 1.00 12.88 151 ALA A O 1
ATOM 851 N N . ALA A 1 113 ? 9.375 32.326 19.312 1.00 13.21 152 ALA A N 1
ATOM 852 C CA . ALA A 1 113 ? 9.630 33.327 18.275 1.00 13.96 152 ALA A CA 1
ATOM 853 C C . ALA A 1 113 ? 10.659 34.321 18.798 1.00 14.70 152 ALA A C 1
ATOM 854 O O . ALA A 1 113 ? 10.466 34.919 19.865 1.00 15.55 152 ALA A O 1
ATOM 856 N N . THR A 1 114 ? 11.773 34.471 18.087 1.00 14.68 153 THR A N 1
ATOM 857 C CA . THR A 1 114 ? 12.875 35.293 18.579 1.00 16.05 153 THR A CA 1
ATOM 858 C C . THR A 1 114 ? 13.178 36.429 17.627 1.00 16.82 153 THR A C 1
ATOM 859 O O . THR A 1 114 ? 13.307 36.207 16.425 1.00 17.60 153 THR A O 1
ATOM 863 N N . TRP A 1 115 ? 13.258 37.652 18.151 1.00 17.88 154 TRP A N 1
ATOM 864 C CA . TRP A 1 115 ? 13.855 38.758 17.410 1.00 18.37 154 TRP A CA 1
ATOM 865 C C . TRP A 1 115 ? 15.328 38.940 17.839 1.00 18.40 154 TRP A C 1
ATOM 866 O O . TRP A 1 115 ? 15.630 39.729 18.742 1.00 19.49 154 TRP A O 1
ATOM 877 N N A SER A 1 116 ? 16.218 38.210 17.170 0.50 18.66 155 SER A N 1
ATOM 878 N N B SER A 1 116 ? 16.226 38.167 17.229 0.50 18.63 155 SER A N 1
ATOM 879 C CA A SER A 1 116 ? 17.664 38.391 17.275 0.50 18.24 155 SER A CA 1
ATOM 880 C CA B SER A 1 116 ? 17.675 38.421 17.249 0.50 18.24 155 SER A CA 1
ATOM 881 C C A SER A 1 116 ? 18.204 38.292 18.704 0.50 17.99 155 SER A C 1
ATOM 882 C C B SER A 1 116 ? 18.432 38.149 18.561 0.50 17.92 155 SER A C 1
ATOM 883 O O A SER A 1 116 ? 18.723 39.265 19.258 0.50 18.65 155 SER A O 1
ATOM 884 O O B SER A 1 116 ? 19.414 38.841 18.857 0.50 18.28 155 SER A O 1
ATOM 889 N N . TRP A 1 117 ? 18.031 37.117 19.299 1.00 16.80 156 TRP A N 1
ATOM 890 C CA . TRP A 1 117 ? 18.733 36.747 20.529 1.00 15.80 156 TRP A CA 1
ATOM 891 C C . TRP A 1 117 ? 19.968 35.946 20.127 1.00 14.63 156 TRP A C 1
ATOM 892 O O . TRP A 1 117 ? 19.856 35.027 19.315 1.00 14.66 156 TRP A O 1
ATOM 903 N N . PRO A 1 118 ? 21.150 36.280 20.668 1.00 13.37 157 PRO A N 1
ATOM 904 C CA . PRO A 1 118 ? 22.336 35.483 20.361 1.00 13.32 157 PRO A CA 1
ATOM 905 C C . PRO A 1 118 ? 22.108 33.978 20.530 1.00 12.49 157 PRO A C 1
ATOM 906 O O . PRO A 1 118 ? 21.698 33.520 21.600 1.00 12.76 157 PRO A O 1
ATOM 910 N N . GLY A 1 119 ? 22.387 33.228 19.463 1.00 12.25 158 GLY A N 1
ATOM 911 C CA . GLY A 1 119 ? 22.212 31.789 19.434 1.00 12.42 158 GLY A CA 1
ATOM 912 C C . GLY A 1 119 ? 20.995 31.383 18.614 1.00 12.66 158 GLY A C 1
ATOM 913 O O . GLY A 1 119 ? 20.910 30.236 18.164 1.00 12.12 158 GLY A O 1
ATOM 914 N N . SER A 1 120 ? 20.058 32.311 18.403 1.00 13.42 159 SER A N 1
ATOM 915 C CA . SER A 1 120 ? 18.797 31.985 17.744 1.00 13.84 159 SER A CA 1
ATOM 916 C C . SER A 1 120 ? 18.910 31.768 16.241 1.00 13.93 159 SER A C 1
ATOM 917 O O . SER A 1 120 ? 17.918 31.370 15.623 1.00 14.94 159 SER A O 1
ATOM 920 N N . GLU A 1 121 ? 20.085 32.041 15.669 1.00 14.13 160 GLU A N 1
ATOM 921 C CA . GLU A 1 121 ? 20.345 31.799 14.239 1.00 14.71 160 GLU A CA 1
ATOM 922 C C . GLU A 1 121 ? 20.903 30.411 13.978 1.00 13.60 160 GLU A C 1
ATOM 923 O O . GLU A 1 121 ? 21.104 30.039 12.822 1.00 12.92 160 GLU A O 1
ATOM 929 N N . ALA A 1 122 ? 21.115 29.637 15.042 1.00 12.61 161 ALA A N 1
ATOM 930 C CA . ALA A 1 122 ? 21.590 28.261 14.950 1.00 12.76 161 ALA A CA 1
ATOM 931 C C . ALA A 1 122 ? 20.503 27.252 15.305 1.00 12.14 161 ALA A C 1
ATOM 932 O O . ALA A 1 122 ? 19.447 27.592 15.874 1.00 12.60 161 ALA A O 1
ATOM 934 N N . ALA A 1 123 ? 20.774 25.997 14.957 1.00 11.76 162 ALA A N 1
ATOM 935 C CA . ALA A 1 123 ? 19.912 24.871 15.285 1.00 12.06 162 ALA A CA 1
ATOM 936 C C . ALA A 1 123 ? 20.521 24.144 16.479 1.00 11.34 162 ALA A C 1
ATOM 937 O O . ALA A 1 123 ? 21.047 23.038 16.352 1.00 11.13 162 ALA A O 1
ATOM 939 N N . ILE A 1 124 ? 20.418 24.762 17.653 1.00 11.68 163 ILE A N 1
ATOM 940 C CA . ILE A 1 124 ? 21.121 24.259 18.839 1.00 12.20 163 ILE A CA 1
ATOM 941 C C . ILE A 1 124 ? 20.416 22.987 19.330 1.00 12.87 163 ILE A C 1
ATOM 942 O O . ILE A 1 124 ? 19.191 22.941 19.423 1.00 12.03 163 ILE A O 1
ATOM 947 N N . LYS A 1 125 ? 21.188 21.936 19.602 1.00 13.54 164 LYS A N 1
ATOM 948 C CA . LYS A 1 125 ? 20.642 20.602 19.860 1.00 14.59 164 LYS A CA 1
ATOM 949 C C . LYS A 1 125 ? 19.638 20.204 18.777 1.00 14.27 164 LYS A C 1
ATOM 950 O O . LYS A 1 125 ? 18.696 19.452 19.037 1.00 13.97 164 LYS A O 1
ATOM 956 N N . GLY A 1 126 ? 19.878 20.689 17.557 1.00 13.64 165 GLY A N 1
ATOM 957 C CA . GLY A 1 126 ? 19.043 20.389 16.398 1.00 13.59 165 GLY A CA 1
ATOM 958 C C . GLY A 1 126 ? 17.781 21.212 16.229 1.00 13.61 165 GLY A C 1
ATOM 959 O O . GLY A 1 126 ? 17.055 21.042 15.248 1.00 13.72 165 GLY A O 1
ATOM 960 N N . VAL A 1 127 ? 17.515 22.130 17.143 1.00 13.22 166 VAL A N 1
ATOM 961 C CA . VAL A 1 127 ? 16.199 22.735 17.225 1.00 13.30 166 VAL A CA 1
ATOM 962 C C . VAL A 1 127 ? 16.246 24.256 17.059 1.00 13.28 166 VAL A C 1
ATOM 963 O O . VAL A 1 127 ? 16.751 24.967 17.931 1.00 13.90 166 VAL A O 1
ATOM 967 N N . ARG A 1 128 ? 15.711 24.756 15.950 1.00 12.51 167 ARG A N 1
ATOM 968 C CA . ARG A 1 128 ? 15.551 26.200 15.753 1.00 12.42 167 ARG A CA 1
ATOM 969 C C . ARG A 1 128 ? 14.255 26.697 16.387 1.00 12.78 167 ARG A C 1
ATOM 970 O O . ARG A 1 128 ? 13.308 25.937 16.539 1.00 13.57 167 ARG A O 1
ATOM 978 N N . PRO A 1 129 ? 14.199 27.998 16.718 1.00 13.02 168 PRO A N 1
ATOM 979 C CA . PRO A 1 129 ? 12.898 28.577 17.035 1.00 13.34 168 PRO A CA 1
ATOM 980 C C . PRO A 1 129 ? 11.978 28.546 15.814 1.00 13.87 168 PRO A C 1
ATOM 981 O O . PRO A 1 129 ? 12.435 28.428 14.678 1.00 13.33 168 PRO A O 1
ATOM 985 N N . SER A 1 130 ? 10.683 28.636 16.047 1.00 14.57 169 SER A N 1
ATOM 986 C CA . SER A 1 130 ? 9.731 28.711 14.946 1.00 15.57 169 SER A CA 1
ATOM 987 C C . SER A 1 130 ? 9.888 29.984 14.129 1.00 16.43 169 SER A C 1
ATOM 988 O O . SER A 1 130 ? 9.800 29.940 12.899 1.00 17.64 169 SER A O 1
ATOM 991 N N . GLN A 1 131 ? 10.111 31.106 14.802 1.00 16.87 170 GLN A N 1
ATOM 992 C CA . GLN A 1 131 ? 10.410 32.377 14.146 1.00 17.65 170 GLN A CA 1
ATOM 993 C C . GLN A 1 131 ? 11.774 32.880 14.596 1.00 17.69 170 GLN A C 1
ATOM 994 O O . GLN A 1 131 ? 12.078 32.854 15.784 1.00 16.50 170 GLN A O 1
ATOM 1000 N N . TRP A 1 132 ? 12.578 33.363 13.654 1.00 17.97 171 TRP A N 1
ATOM 1001 C CA . TRP A 1 132 ? 13.908 33.905 13.942 1.00 19.20 171 TRP A CA 1
ATOM 1002 C C . TRP A 1 132 ? 14.431 34.615 12.697 1.00 20.49 171 TRP A C 1
ATOM 1003 O O . TRP A 1 132 ? 13.864 34.468 11.618 1.00 19.78 171 TRP A O 1
ATOM 1014 N N . ARG A 1 133 ? 15.512 35.374 12.837 1.00 22.25 172 ARG A N 1
ATOM 1015 C CA . ARG A 1 133 ? 16.114 36.025 11.674 1.00 24.02 172 ARG A CA 1
ATOM 1016 C C . ARG A 1 133 ? 17.594 36.283 11.853 1.00 24.97 172 ARG A C 1
ATOM 1017 O O . ARG A 1 133 ? 18.125 36.226 12.966 1.00 25.07 172 ARG A O 1
ATOM 1025 N N . HIS A 1 134 ? 18.262 36.573 10.744 1.00 25.77 173 HIS A N 1
ATOM 1026 C CA . HIS A 1 134 ? 19.640 37.014 10.806 1.00 26.75 173 HIS A CA 1
ATOM 1027 C C . HIS A 1 134 ? 19.636 38.468 11.260 1.00 27.45 173 HIS A C 1
ATOM 1028 O O . HIS A 1 134 ? 18.948 39.310 10.683 1.00 27.48 173 HIS A O 1
ATOM 1035 N N . TYR A 1 135 ? 20.374 38.749 12.328 1.00 28.17 174 TYR A N 1
ATOM 1036 C CA . TYR A 1 135 ? 20.385 40.086 12.897 1.00 28.78 174 TYR A CA 1
ATOM 1037 C C . TYR A 1 135 ? 21.053 41.042 11.927 1.00 29.41 174 TYR A C 1
ATOM 1038 O O . TYR A 1 135 ? 22.173 40.792 11.488 1.00 29.82 174 TYR A O 1
ATOM 1047 N N . GLN A 1 136 ? 20.367 42.127 11.586 1.00 29.86 175 GLN A N 1
ATOM 1048 C CA . GLN A 1 136 ? 20.979 43.158 10.756 1.00 30.32 175 GLN A CA 1
ATOM 1049 C C . GLN A 1 136 ? 20.850 44.514 11.438 1.00 30.44 175 GLN A C 1
ATOM 1050 O O . GLN A 1 136 ? 19.926 44.752 12.222 1.00 30.33 175 GLN A O 1
ATOM 1056 N N . LYS A 1 137 ? 21.802 45.390 11.140 1.00 30.36 176 LYS A N 1
ATOM 1057 C CA . LYS A 1 137 ? 21.888 46.686 11.796 1.00 30.17 176 LYS A CA 1
ATOM 1058 C C . LYS A 1 137 ? 20.772 47.599 11.321 1.00 29.83 176 LYS A C 1
ATOM 1059 O O . LYS A 1 137 ? 20.257 47.446 10.208 1.00 30.37 176 LYS A O 1
ATOM 1065 N N . GLY A 1 138 ? 20.398 48.539 12.182 1.00 29.08 177 GLY A N 1
ATOM 1066 C CA . GLY A 1 138 ? 19.549 49.657 11.791 1.00 28.33 177 GLY A CA 1
ATOM 1067 C C . GLY A 1 138 ? 18.084 49.366 11.534 1.00 27.68 177 GLY A C 1
ATOM 1068 O O . GLY A 1 138 ? 17.430 50.130 10.822 1.00 28.12 177 GLY A O 1
ATOM 1069 N N . VAL A 1 139 ? 17.552 48.284 12.104 1.00 26.71 178 VAL A N 1
ATOM 1070 C CA . VAL A 1 139 ? 16.114 48.010 12.003 1.00 25.96 178 VAL A CA 1
ATOM 1071 C C . VAL A 1 139 ? 15.356 49.012 12.875 1.00 25.49 178 VAL A C 1
ATOM 1072 O O . VAL A 1 139 ? 15.816 49.372 13.959 1.00 25.34 178 VAL A O 1
ATOM 1076 N N . ARG A 1 140 ? 14.202 49.475 12.402 1.00 24.66 179 ARG A N 1
ATOM 1077 C CA . ARG A 1 140 ? 13.417 50.456 13.147 1.00 24.54 179 ARG A CA 1
ATOM 1078 C C . ARG A 1 140 ? 12.858 49.870 14.444 1.00 23.71 179 ARG A C 1
ATOM 1079 O O . ARG A 1 140 ? 12.652 48.656 14.551 1.00 23.05 179 ARG A O 1
ATOM 1087 N N . LEU A 1 141 ? 12.624 50.736 15.428 1.00 22.90 180 LEU A N 1
ATOM 1088 C CA . LEU A 1 141 ? 12.036 50.310 16.700 1.00 22.64 180 LEU A CA 1
ATOM 1089 C C . LEU A 1 141 ? 10.624 49.757 16.508 1.00 22.45 180 LEU A C 1
ATOM 1090 O O . LEU A 1 141 ? 10.274 48.732 17.099 1.00 22.01 180 LEU A O 1
ATOM 1095 N N A ASP A 1 142 ? 9.824 50.431 15.683 0.50 22.35 181 ASP A N 1
ATOM 1096 N N B ASP A 1 142 ? 9.819 50.421 15.680 0.50 22.38 181 ASP A N 1
ATOM 1097 C CA A ASP A 1 142 ? 8.459 49.983 15.389 0.50 22.15 181 ASP A CA 1
ATOM 1098 C CA B ASP A 1 142 ? 8.449 49.963 15.429 0.50 22.19 181 ASP A CA 1
ATOM 1099 C C A ASP A 1 142 ? 8.432 48.648 14.651 0.50 21.84 181 ASP A C 1
ATOM 1100 C C B ASP A 1 142 ? 8.414 48.651 14.636 0.50 21.88 181 ASP A C 1
ATOM 1101 O O A ASP A 1 142 ? 7.576 47.808 14.922 0.50 22.06 181 ASP A O 1
ATOM 1102 O O B ASP A 1 142 ? 7.531 47.826 14.858 0.50 22.11 181 ASP A O 1
ATOM 1111 N N . THR A 1 143 ? 9.373 48.448 13.731 1.00 21.46 182 THR A N 1
ATOM 1112 C CA . THR A 1 143 ? 9.436 47.207 12.950 1.00 20.99 182 THR A CA 1
ATOM 1113 C C . THR A 1 143 ? 9.520 45.988 13.874 1.00 20.06 182 THR A C 1
ATOM 1114 O O . THR A 1 143 ? 8.738 45.041 13.753 1.00 20.56 182 THR A O 1
ATOM 1118 N N . ARG A 1 144 ? 10.441 46.030 14.830 1.00 19.02 183 ARG A N 1
ATOM 1119 C CA . ARG A 1 144 ? 10.627 44.887 15.714 1.00 18.28 183 ARG A CA 1
ATOM 1120 C C . ARG A 1 144 ? 9.508 44.773 16.750 1.00 17.77 183 ARG A C 1
ATOM 1121 O O . ARG A 1 144 ? 9.084 43.669 17.068 1.00 17.13 183 ARG A O 1
ATOM 1129 N N . VAL A 1 145 ? 9.050 45.909 17.273 1.00 17.75 184 VAL A N 1
ATOM 1130 C CA . VAL A 1 145 ? 7.967 45.931 18.252 1.00 18.04 184 VAL A CA 1
ATOM 1131 C C . VAL A 1 145 ? 6.678 45.381 17.654 1.00 18.20 184 VAL A C 1
ATOM 1132 O O . VAL A 1 145 ? 5.967 44.594 18.286 1.00 18.14 184 VAL A O 1
ATOM 1136 N N . ASP A 1 146 ? 6.373 45.789 16.431 1.00 17.90 185 ASP A N 1
ATOM 1137 C CA . ASP A 1 146 ? 5.136 45.352 15.798 1.00 17.97 185 ASP A CA 1
ATOM 1138 C C . ASP A 1 146 ? 5.205 43.855 15.467 1.00 17.37 185 ASP A C 1
ATOM 1139 O O . ASP A 1 146 ? 4.206 43.154 15.604 1.00 17.88 185 ASP A O 1
ATOM 1144 N N . ALA A 1 147 ? 6.387 43.363 15.098 1.00 16.69 186 ALA A N 1
ATOM 1145 C CA . ALA A 1 147 ? 6.590 41.929 14.849 1.00 16.36 186 ALA A CA 1
ATOM 1146 C C . ALA A 1 147 ? 6.340 41.094 16.109 1.00 16.51 186 ALA A C 1
ATOM 1147 O O . ALA A 1 147 ? 5.631 40.087 16.086 1.00 15.99 186 ALA A O 1
ATOM 1149 N N . VAL A 1 148 ? 6.934 41.532 17.213 1.00 16.09 187 VAL A N 1
ATOM 1150 C CA . VAL A 1 148 ? 6.781 40.866 18.505 1.00 16.23 187 VAL A CA 1
ATOM 1151 C C . VAL A 1 148 ? 5.329 40.884 18.959 1.00 16.22 187 VAL A C 1
ATOM 1152 O O . VAL A 1 148 ? 4.813 39.889 19.450 1.00 15.63 187 VAL A O 1
ATOM 1156 N N . ARG A 1 149 ? 4.679 42.023 18.781 1.00 16.64 188 ARG A N 1
ATOM 1157 C CA . ARG A 1 149 ? 3.271 42.147 19.090 1.00 17.21 188 ARG A CA 1
ATOM 1158 C C . ARG A 1 149 ? 2.454 41.119 18.300 1.00 17.44 188 ARG A C 1
ATOM 1159 O O . ARG A 1 149 ? 1.579 40.440 18.851 1.00 17.18 188 ARG A O 1
ATOM 1167 N N . GLY A 1 150 ? 2.771 40.992 17.015 1.00 17.70 189 GLY A N 1
ATOM 1168 C CA . GLY A 1 150 ? 2.158 39.984 16.156 1.00 17.77 189 GLY A CA 1
ATOM 1169 C C . GLY A 1 150 ? 2.361 38.569 16.654 1.00 18.15 189 GLY A C 1
ATOM 1170 O O . GLY A 1 150 ? 1.418 37.786 16.739 1.00 18.76 189 GLY A O 1
ATOM 1171 N N . TRP A 1 151 ? 3.598 38.249 17.019 1.00 17.50 190 TRP A N 1
ATOM 1172 C CA . TRP A 1 151 ? 3.933 36.903 17.459 1.00 17.75 190 TRP A CA 1
ATOM 1173 C C . TRP A 1 151 ? 3.244 36.500 18.758 1.00 17.47 190 TRP A C 1
ATOM 1174 O O . TRP A 1 151 ? 3.015 35.314 18.983 1.00 16.88 190 TRP A O 1
ATOM 1185 N N . LEU A 1 152 ? 2.954 37.476 19.614 1.00 17.90 191 LEU A N 1
ATOM 1186 C CA . LEU A 1 152 ? 2.220 37.234 20.855 1.00 18.83 191 LEU A CA 1
ATOM 1187 C C . LEU A 1 152 ? 0.727 37.024 20.602 1.00 19.58 191 LEU A C 1
ATOM 1188 O O . LEU A 1 152 ? 0.059 36.386 21.399 1.00 20.63 191 LEU A O 1
ATOM 1193 N N . ALA A 1 153 ? 0.212 37.589 19.515 1.00 20.77 192 ALA A N 1
ATOM 1194 C CA . ALA A 1 153 ? -1.224 37.518 19.205 1.00 21.77 192 ALA A CA 1
ATOM 1195 C C . ALA A 1 153 ? -1.630 36.279 18.409 1.00 22.49 192 ALA A C 1
ATOM 1196 O O . ALA A 1 153 ? -2.822 35.937 18.371 1.00 23.12 192 ALA A O 1
ATOM 1198 N N A THR A 1 154 ? -0.656 35.617 17.789 0.50 22.91 193 THR A N 1
ATOM 1199 N N B THR A 1 154 ? -0.667 35.620 17.761 0.50 22.81 193 THR A N 1
ATOM 1200 C CA A THR A 1 154 ? -0.906 34.439 16.963 0.50 23.25 193 THR A CA 1
ATOM 1201 C CA B THR A 1 154 ? -0.971 34.453 16.931 0.50 23.20 193 THR A CA 1
ATOM 1202 C C A THR A 1 154 ? -1.568 33.315 17.763 0.50 23.63 193 THR A C 1
ATOM 1203 C C B THR A 1 154 ? -1.575 33.324 17.752 0.50 23.60 193 THR A C 1
ATOM 1204 O O A THR A 1 154 ? -1.229 33.088 18.926 0.50 23.32 193 THR A O 1
ATOM 1205 O O B THR A 1 154 ? -1.206 33.102 18.906 0.50 23.32 193 THR A O 1
ATOM 1212 N N . ASP A 1 155 ? -2.518 32.622 17.135 1.00 24.08 194 ASP A N 1
ATOM 1213 C CA . ASP A 1 155 ? -3.250 31.539 17.782 1.00 24.79 194 ASP A CA 1
ATOM 1214 C C . ASP A 1 155 ? -3.125 30.283 16.922 1.00 25.44 194 ASP A C 1
ATOM 1215 O O . ASP A 1 155 ? -2.359 30.264 15.956 1.00 25.40 194 ASP A O 1
ATOM 1220 N N . GLY A 1 156 ? -3.865 29.237 17.280 1.00 26.11 195 GLY A N 1
ATOM 1221 C CA . GLY A 1 156 ? -3.785 27.963 16.575 1.00 26.24 195 GLY A CA 1
ATOM 1222 C C . GLY A 1 156 ? -2.393 27.368 16.656 1.00 26.65 195 GLY A C 1
ATOM 1223 O O . GLY A 1 156 ? -1.680 27.572 17.640 1.00 26.97 195 GLY A O 1
ATOM 1224 N N . ALA A 1 157 ? -1.981 26.686 15.590 1.00 26.79 196 ALA A N 1
ATOM 1225 C CA . ALA A 1 157 ? -0.710 25.958 15.572 1.00 26.75 196 ALA A CA 1
ATOM 1226 C C . ALA A 1 157 ? 0.540 26.845 15.539 1.00 26.78 196 ALA A C 1
ATOM 1227 O O . ALA A 1 157 ? 1.661 26.346 15.650 1.00 27.76 196 ALA A O 1
ATOM 1229 N N . GLN A 1 158 ? 0.357 28.152 15.386 1.00 26.09 197 GLN A N 1
ATOM 1230 C CA . GLN A 1 158 ? 1.473 29.077 15.353 1.00 25.59 197 GLN A CA 1
ATOM 1231 C C . GLN A 1 158 ? 1.488 29.941 16.625 1.00 24.55 197 GLN A C 1
ATOM 1232 O O . GLN A 1 158 ? 2.068 31.024 16.645 1.00 25.17 197 GLN A O 1
ATOM 1238 N N . ARG A 1 159 ? 0.854 29.449 17.689 1.00 22.83 198 ARG A N 1
ATOM 1239 C CA . ARG A 1 159 ? 0.843 30.148 18.976 1.00 21.66 198 ARG A CA 1
ATOM 1240 C C . ARG A 1 159 ? 2.215 30.021 19.628 1.00 19.78 198 ARG A C 1
ATOM 1241 O O . ARG A 1 159 ? 2.779 28.937 19.670 1.00 19.17 198 ARG A O 1
ATOM 1249 N N . ASN A 1 160 ? 2.714 31.129 20.168 1.00 17.56 199 ASN A N 1
ATOM 1250 C CA . ASN A 1 160 ? 4.059 31.185 20.732 1.00 16.48 199 ASN A CA 1
ATOM 1251 C C . ASN A 1 160 ? 4.056 31.277 22.247 1.00 15.35 199 ASN A C 1
ATOM 1252 O O . ASN A 1 160 ? 3.563 32.256 22.805 1.00 16.55 199 ASN A O 1
ATOM 1257 N N . ARG A 1 161 ? 4.618 30.266 22.903 1.00 13.37 200 ARG A N 1
ATOM 1258 C CA . ARG A 1 161 ? 4.762 30.282 24.360 1.00 13.58 200 ARG A CA 1
ATOM 1259 C C . ARG A 1 161 ? 5.873 31.236 24.793 1.00 13.17 200 ARG A C 1
ATOM 1260 O O . ARG A 1 161 ? 5.816 31.813 25.881 1.00 12.49 200 ARG A O 1
ATOM 1268 N N . LEU A 1 162 ? 6.887 31.387 23.940 1.00 12.63 201 LEU A N 1
ATOM 1269 C CA . LEU A 1 162 ? 8.021 32.262 24.201 1.00 12.61 201 LEU A CA 1
ATOM 1270 C C . LEU A 1 162 ? 8.191 33.228 23.046 1.00 11.91 201 LEU A C 1
ATOM 1271 O O . LEU A 1 162 ? 8.180 32.806 21.892 1.00 11.48 201 LEU A O 1
ATOM 1276 N N . VAL A 1 163 ? 8.310 34.518 23.357 1.00 11.59 202 VAL A N 1
ATOM 1277 C CA . VAL A 1 163 ? 8.672 35.544 22.386 1.00 12.68 202 VAL A CA 1
ATOM 1278 C C . VAL A 1 163 ? 9.828 36.380 22.955 1.00 12.74 202 VAL A C 1
ATOM 1279 O O . VAL A 1 163 ? 9.776 36.787 24.114 1.00 12.77 202 VAL A O 1
ATOM 1283 N N . THR A 1 164 ? 10.877 36.611 22.161 1.00 12.74 203 THR A N 1
ATOM 1284 C CA . THR A 1 164 ? 12.020 37.393 22.627 1.00 13.64 203 THR A CA 1
ATOM 1285 C C . THR A 1 164 ? 12.205 38.623 21.763 1.00 13.67 203 THR A C 1
ATOM 1286 O O . THR A 1 164 ? 11.907 38.617 20.568 1.00 13.86 203 THR A O 1
ATOM 1290 N N . LEU A 1 165 ? 12.682 39.683 22.404 1.00 13.30 204 LEU A N 1
ATOM 1291 C CA . LEU A 1 165 ? 12.884 40.984 21.785 1.00 13.60 204 LEU A CA 1
ATOM 1292 C C . LEU A 1 165 ? 14.236 41.534 22.257 1.00 13.46 204 LEU A C 1
ATOM 1293 O O . LEU A 1 165 ? 14.610 41.353 23.410 1.00 13.53 204 LEU A O 1
ATOM 1298 N N . TYR A 1 166 ? 14.966 42.196 21.362 1.00 14.19 205 TYR A N 1
ATOM 1299 C CA . TYR A 1 166 ? 16.330 42.661 21.645 1.00 13.57 205 TYR A CA 1
ATOM 1300 C C . TYR A 1 166 ? 16.479 44.079 21.127 1.00 13.58 205 TYR A C 1
ATOM 1301 O O . TYR A 1 166 ? 16.013 44.383 20.016 1.00 13.94 205 TYR A O 1
ATOM 1310 N N . PHE A 1 167 ? 17.114 44.943 21.921 1.00 13.10 206 PHE A N 1
ATOM 1311 C CA . PHE A 1 167 ? 17.459 46.294 21.485 1.00 13.00 206 PHE A CA 1
ATOM 1312 C C . PHE A 1 167 ? 18.957 46.542 21.654 1.00 13.04 206 PHE A C 1
ATOM 1313 O O . PHE A 1 167 ? 19.499 46.307 22.732 1.00 13.11 206 PHE A O 1
ATOM 1321 N N . GLU A 1 168 ? 19.595 47.087 20.622 1.00 12.72 207 GLU A N 1
ATOM 1322 C CA . GLU A 1 168 ? 21.034 47.411 20.648 1.00 12.84 207 GLU A CA 1
ATOM 1323 C C . GLU A 1 168 ? 21.342 48.874 20.983 1.00 12.69 207 GLU A C 1
ATOM 1324 O O . GLU A 1 168 ? 22.499 49.212 21.221 1.00 13.13 207 GLU A O 1
ATOM 1330 N N . HIS A 1 169 ? 20.321 49.726 21.013 1.00 13.00 208 HIS A N 1
ATOM 1331 C CA . HIS A 1 169 ? 20.528 51.177 20.910 1.00 12.97 208 HIS A CA 1
ATOM 1332 C C . HIS A 1 169 ? 21.247 51.795 22.098 1.00 12.95 208 HIS A C 1
ATOM 1333 O O . HIS A 1 169 ? 22.020 52.737 21.929 1.00 12.98 208 HIS A O 1
ATOM 1340 N N . VAL A 1 170 ? 20.959 51.291 23.291 1.00 12.46 209 VAL A N 1
ATOM 1341 C CA . VAL A 1 170 ? 21.569 51.831 24.507 1.00 12.08 209 VAL A CA 1
ATOM 1342 C C . VAL A 1 170 ? 23.045 51.474 24.531 1.00 12.22 209 VAL A C 1
ATOM 1343 O O . VAL A 1 170 ? 23.891 52.317 24.837 1.00 12.19 209 VAL A O 1
ATOM 1347 N N . ASP A 1 171 ? 23.359 50.230 24.176 1.00 12.37 210 ASP A N 1
ATOM 1348 C CA . ASP A 1 171 ? 24.747 49.802 24.118 1.00 12.41 210 ASP A CA 1
ATOM 1349 C C . ASP A 1 171 ? 25.540 50.642 23.116 1.00 12.88 210 ASP A C 1
ATOM 1350 O O . ASP A 1 171 ? 26.643 51.096 23.414 1.00 12.45 210 ASP A O 1
ATOM 1355 N N . GLU A 1 172 ? 24.987 50.826 21.924 1.00 13.41 211 GLU A N 1
ATOM 1356 C CA . GLU A 1 172 ? 25.678 51.570 20.870 1.00 14.20 211 GLU A CA 1
ATOM 1357 C C . GLU A 1 172 ? 25.968 53.007 21.281 1.00 13.61 211 GLU A C 1
ATOM 1358 O O . GLU A 1 172 ? 27.077 53.491 21.075 1.00 13.48 211 GLU A O 1
ATOM 1364 N N . ALA A 1 173 ? 24.992 53.658 21.896 1.00 13.16 212 ALA A N 1
ATOM 1365 C CA . ALA A 1 173 ? 25.165 55.021 22.380 1.00 13.11 212 ALA A CA 1
ATOM 1366 C C . ALA A 1 173 ? 26.204 55.072 23.501 1.00 13.09 212 ALA A C 1
ATOM 1367 O O . ALA A 1 173 ? 26.974 56.022 23.593 1.00 13.39 212 ALA A O 1
ATOM 1369 N N . GLY A 1 174 ? 26.219 54.046 24.350 1.00 13.17 213 GLY A N 1
ATOM 1370 C CA . GLY A 1 174 ? 27.170 53.968 25.448 1.00 12.76 213 GLY A CA 1
ATOM 1371 C C . GLY A 1 174 ? 28.587 53.858 24.935 1.00 12.96 213 GLY A C 1
ATOM 1372 O O . GLY A 1 174 ? 29.477 54.550 25.402 1.00 13.11 213 GLY A O 1
ATOM 1373 N N . HIS A 1 175 ? 28.811 52.988 23.962 1.00 12.26 214 HIS A N 1
ATOM 1374 C CA . HIS A 1 175 ? 30.149 52.886 23.394 1.00 12.57 214 HIS A CA 1
ATOM 1375 C C . HIS A 1 175 ? 30.606 54.200 22.769 1.00 12.80 214 HIS A C 1
ATOM 1376 O O . HIS A 1 175 ? 31.750 54.627 22.964 1.00 13.01 214 HIS A O 1
ATOM 1383 N N . ASP A 1 176 ? 29.722 54.817 21.997 1.00 13.14 215 ASP A N 1
ATOM 1384 C CA . ASP A 1 176 ? 30.084 56.017 21.241 1.00 13.86 215 ASP A CA 1
ATOM 1385 C C . ASP A 1 176 ? 30.289 57.263 22.102 1.00 13.74 215 ASP A C 1
ATOM 1386 O O . ASP A 1 176 ? 31.060 58.140 21.717 1.00 14.70 215 ASP A O 1
ATOM 1391 N N . HIS A 1 177 ? 29.599 57.352 23.242 1.00 13.37 216 HIS A N 1
ATOM 1392 C CA . HIS A 1 177 ? 29.525 58.613 23.999 1.00 13.60 216 HIS A CA 1
ATOM 1393 C C . HIS A 1 177 ? 29.648 58.502 25.507 1.00 13.11 216 HIS A C 1
ATOM 1394 O O . HIS A 1 177 ? 29.815 59.515 26.182 1.00 12.86 216 HIS A O 1
ATOM 1401 N N . GLY A 1 178 ? 29.565 57.286 26.040 1.00 12.77 217 GLY A N 1
ATOM 1402 C CA . GLY A 1 178 ? 29.679 57.072 27.476 1.00 12.83 217 GLY A CA 1
ATOM 1403 C C . GLY A 1 178 ? 28.332 57.015 28.164 1.00 12.46 217 GLY A C 1
ATOM 1404 O O . GLY A 1 178 ? 27.338 57.548 27.664 1.00 12.34 217 GLY A O 1
ATOM 1405 N N . PRO A 1 179 ? 28.282 56.348 29.325 1.00 11.69 218 PRO A N 1
ATOM 1406 C CA . PRO A 1 179 ? 26.999 56.140 29.998 1.00 12.30 218 PRO A CA 1
ATOM 1407 C C . PRO A 1 179 ? 26.381 57.381 30.654 1.00 12.24 218 PRO A C 1
ATOM 1408 O O . PRO A 1 179 ? 25.187 57.378 30.929 1.00 12.20 218 PRO A O 1
ATOM 1412 N N . GLU A 1 180 ? 27.158 58.433 30.893 1.00 12.43 219 GLU A N 1
ATOM 1413 C CA . GLU A 1 180 ? 26.619 59.680 31.462 1.00 12.81 219 GLU A CA 1
ATOM 1414 C C . GLU A 1 180 ? 26.250 60.708 30.392 1.00 12.75 219 GLU A C 1
ATOM 1415 O O . GLU A 1 180 ? 25.886 61.845 30.717 1.00 12.42 219 GLU A O 1
ATOM 1421 N N . SER A 1 181 ? 26.370 60.323 29.130 1.00 12.31 220 SER A N 1
ATOM 1422 C CA . SER A 1 181 ? 26.096 61.231 28.020 1.00 12.17 220 SER A CA 1
ATOM 1423 C C . SER A 1 181 ? 24.617 61.436 27.771 1.00 12.00 220 SER A C 1
ATOM 1424 O O . SER A 1 181 ? 23.790 60.593 28.100 1.00 12.17 220 SER A O 1
ATOM 1427 N N . ARG A 1 182 ? 24.279 62.559 27.151 1.00 11.94 221 ARG A N 1
ATOM 1428 C CA . ARG A 1 182 ? 22.901 62.780 26.776 1.00 12.38 221 ARG A CA 1
ATOM 1429 C C . ARG A 1 182 ? 22.461 61.756 25.721 1.00 12.30 221 ARG A C 1
ATOM 1430 O O . ARG A 1 182 ? 21.283 61.422 25.654 1.00 12.60 221 ARG A O 1
ATOM 1438 N N . GLN A 1 183 ? 23.396 61.266 24.907 1.00 12.28 222 GLN A N 1
ATOM 1439 C CA . GLN A 1 183 ? 23.081 60.270 23.873 1.00 12.36 222 GLN A CA 1
ATOM 1440 C C . GLN A 1 183 ? 22.655 58.927 24.469 1.00 12.09 222 GLN A C 1
ATOM 1441 O O . GLN A 1 183 ? 21.737 58.274 23.975 1.00 13.02 222 GLN A O 1
ATOM 1447 N N . TYR A 1 184 ? 23.331 58.507 25.529 1.00 12.04 223 TYR A N 1
ATOM 1448 C CA . TYR A 1 184 ? 22.962 57.264 26.196 1.00 11.80 223 TYR A CA 1
ATOM 1449 C C . TYR A 1 184 ? 21.570 57.423 26.813 1.00 12.06 223 TYR A C 1
ATOM 1450 O O . TYR A 1 184 ? 20.708 56.556 26.667 1.00 11.59 223 TYR A O 1
ATOM 1459 N N . ALA A 1 185 ? 21.329 58.552 27.466 1.00 11.92 224 ALA A N 1
ATOM 1460 C CA . ALA A 1 185 ? 20.013 58.788 28.056 1.00 12.15 224 ALA A CA 1
ATOM 1461 C C . ALA A 1 185 ? 18.914 58.848 26.994 1.00 12.58 224 ALA A C 1
ATOM 1462 O O . ALA A 1 185 ? 17.805 58.343 27.212 1.00 12.60 224 ALA A O 1
ATOM 1464 N N . ASP A 1 186 ? 19.208 59.468 25.851 1.00 12.55 225 ASP A N 1
ATOM 1465 C CA . ASP A 1 186 ? 18.226 59.547 24.758 1.00 12.97 225 ASP A CA 1
ATOM 1466 C C . ASP A 1 186 ? 17.880 58.150 24.235 1.00 12.89 225 ASP A C 1
ATOM 1467 O O . ASP A 1 186 ? 16.732 57.883 23.882 1.00 12.92 225 ASP A O 1
ATOM 1472 N N . ALA A 1 187 ? 18.876 57.270 24.156 1.00 12.44 226 ALA A N 1
ATOM 1473 C CA . ALA A 1 187 ? 18.649 55.892 23.712 1.00 12.09 226 ALA A CA 1
ATOM 1474 C C . ALA A 1 187 ? 17.790 55.130 24.727 1.00 12.53 226 ALA A C 1
ATOM 1475 O O . ALA A 1 187 ? 16.881 54.396 24.356 1.00 12.04 226 ALA A O 1
ATOM 1477 N N . VAL A 1 188 ? 18.064 55.332 26.010 1.00 12.01 227 VAL A N 1
ATOM 1478 C CA . VAL A 1 188 ? 17.285 54.709 27.065 1.00 12.43 227 VAL A CA 1
ATOM 1479 C C . VAL A 1 188 ? 15.829 55.152 26.956 1.00 12.51 227 VAL A C 1
ATOM 1480 O O . VAL A 1 188 ? 14.912 54.329 26.949 1.00 13.55 227 VAL A O 1
ATOM 1484 N N . ARG A 1 189 ? 15.617 56.462 26.848 1.00 12.51 228 ARG A N 1
ATOM 1485 C CA . ARG A 1 189 ? 14.260 56.992 26.690 1.00 13.40 228 ARG A CA 1
ATOM 1486 C C . ARG A 1 189 ? 13.531 56.415 25.480 1.00 13.26 228 ARG A C 1
ATOM 1487 O O . ARG A 1 189 ? 12.337 56.105 25.561 1.00 13.24 228 ARG A O 1
ATOM 1495 N N . ALA A 1 190 ? 14.230 56.313 24.355 1.00 13.48 229 ALA A N 1
ATOM 1496 C CA . ALA A 1 190 ? 13.637 55.819 23.110 1.00 13.38 229 ALA A CA 1
ATOM 1497 C C . ALA A 1 190 ? 13.224 54.351 23.203 1.00 13.76 229 ALA A C 1
ATOM 1498 O O . ALA A 1 190 ? 12.128 53.964 22.757 1.00 13.43 229 ALA A O 1
ATOM 1500 N N . VAL A 1 191 ? 14.094 53.534 23.780 1.00 13.24 230 VAL A N 1
ATOM 1501 C CA . VAL A 1 191 ? 13.796 52.114 23.963 1.00 13.14 230 VAL A CA 1
ATOM 1502 C C . VAL A 1 191 ? 12.656 51.957 24.970 1.00 13.66 230 VAL A C 1
ATOM 1503 O O . VAL A 1 191 ? 11.753 51.152 24.769 1.00 13.43 230 VAL A O 1
ATOM 1507 N N . ASP A 1 192 ? 12.687 52.732 26.044 1.00 13.39 231 ASP A N 1
ATOM 1508 C CA . ASP A 1 192 ? 11.596 52.702 27.012 1.00 13.46 231 ASP A CA 1
ATOM 1509 C C . ASP A 1 192 ? 10.265 53.044 26.357 1.00 13.40 231 ASP A C 1
ATOM 1510 O O . ASP A 1 192 ? 9.253 52.403 26.638 1.00 13.70 231 ASP A O 1
ATOM 1515 N N . ALA A 1 193 ? 10.272 54.052 25.485 1.00 13.49 232 ALA A N 1
ATOM 1516 C CA . ALA A 1 193 ? 9.044 54.482 24.818 1.00 13.43 232 ALA A CA 1
ATOM 1517 C C . ALA A 1 193 ? 8.538 53.412 23.870 1.00 13.87 232 ALA A C 1
ATOM 1518 O O . ALA A 1 193 ? 7.324 53.194 23.769 1.00 13.91 232 ALA A O 1
ATOM 1520 N N . ALA A 1 194 ? 9.458 52.756 23.171 1.00 13.97 233 ALA A N 1
ATOM 1521 C CA . ALA A 1 194 ? 9.096 51.663 22.266 1.00 13.90 233 ALA A CA 1
ATOM 1522 C C . ALA A 1 194 ? 8.446 50.522 23.045 1.00 14.39 233 ALA A C 1
ATOM 1523 O O . ALA A 1 194 ? 7.455 49.939 22.599 1.00 14.29 233 ALA A O 1
ATOM 1525 N N . ILE A 1 195 ? 8.992 50.219 24.220 1.00 14.10 234 ILE A N 1
ATOM 1526 C CA . ILE A 1 195 ? 8.429 49.191 25.071 1.00 13.89 234 ILE A CA 1
ATOM 1527 C C . ILE A 1 195 ? 7.039 49.619 25.561 1.00 14.09 234 ILE A C 1
ATOM 1528 O O . ILE A 1 195 ? 6.134 48.811 25.589 1.00 14.12 234 ILE A O 1
ATOM 1533 N N . GLY A 1 196 ? 6.863 50.894 25.888 1.00 13.86 235 GLY A N 1
ATOM 1534 C CA . GLY A 1 196 ? 5.538 51.417 26.203 1.00 14.45 235 GLY A CA 1
ATOM 1535 C C . GLY A 1 196 ? 4.545 51.194 25.075 1.00 14.53 235 GLY A C 1
ATOM 1536 O O . GLY A 1 196 ? 3.389 50.823 25.322 1.00 14.77 235 GLY A O 1
ATOM 1537 N N . ARG A 1 197 ? 4.974 51.426 23.835 1.00 14.75 236 ARG A N 1
ATOM 1538 C CA . ARG A 1 197 ? 4.092 51.204 22.682 1.00 15.15 236 ARG A CA 1
ATOM 1539 C C . ARG A 1 197 ? 3.730 49.727 22.508 1.00 15.09 236 ARG A C 1
ATOM 1540 O O . ARG A 1 197 ? 2.585 49.403 22.158 1.00 15.36 236 ARG A O 1
ATOM 1548 N N . LEU A 1 198 ? 4.679 48.843 22.783 1.00 15.05 237 LEU A N 1
ATOM 1549 C CA . LEU A 1 198 ? 4.424 47.404 22.752 1.00 15.01 237 LEU A CA 1
ATOM 1550 C C . LEU A 1 198 ? 3.382 47.017 23.804 1.00 15.25 237 LEU A C 1
ATOM 1551 O O . LEU A 1 198 ? 2.410 46.328 23.496 1.00 14.61 237 LEU A O 1
ATOM 1556 N N . LEU A 1 199 ? 3.570 47.482 25.037 1.00 15.07 238 LEU A N 1
ATOM 1557 C CA . LEU A 1 199 ? 2.641 47.182 26.126 1.00 15.06 238 LEU A CA 1
ATOM 1558 C C . LEU A 1 199 ? 1.220 47.669 25.842 1.00 14.94 238 LEU A C 1
ATOM 1559 O O . LEU A 1 199 ? 0.251 46.952 26.090 1.00 15.29 238 LEU A O 1
ATOM 1564 N N . ALA A 1 200 ? 1.097 48.889 25.333 1.00 14.75 239 ALA A N 1
ATOM 1565 C CA . ALA A 1 200 ? -0.217 49.430 24.995 1.00 15.06 239 ALA A CA 1
ATOM 1566 C C . ALA A 1 200 ? -0.888 48.596 23.903 1.00 15.08 239 ALA A C 1
ATOM 1567 O O . ALA A 1 200 ? -2.098 48.329 23.968 1.00 15.14 239 ALA A O 1
ATOM 1569 N N . GLY A 1 201 ? -0.107 48.186 22.909 1.00 15.42 240 GLY A N 1
ATOM 1570 C CA . GLY A 1 201 ? -0.595 47.326 21.841 1.00 15.48 240 GLY A CA 1
ATOM 1571 C C . GLY A 1 201 ? -1.022 45.954 22.334 1.00 15.58 240 GLY A C 1
ATOM 1572 O O . GLY A 1 201 ? -2.043 45.415 21.897 1.00 15.40 240 GLY A O 1
ATOM 1573 N N . MET A 1 202 ? -0.239 45.372 23.238 1.00 15.87 241 MET A N 1
ATOM 1574 C CA . MET A 1 202 ? -0.605 44.090 23.839 1.00 16.09 241 MET A CA 1
ATOM 1575 C C . MET A 1 202 ? -1.926 44.221 24.587 1.00 16.59 241 MET A C 1
ATOM 1576 O O . MET A 1 202 ? -2.762 43.318 24.541 1.00 17.08 241 MET A O 1
ATOM 1581 N N . GLN A 1 203 ? -2.125 45.353 25.260 1.00 17.00 242 GLN A N 1
ATOM 1582 C CA . GLN A 1 203 ? -3.391 45.584 25.956 1.00 17.27 242 GLN A CA 1
ATOM 1583 C C . GLN A 1 203 ? -4.548 45.686 24.969 1.00 17.73 242 GLN A C 1
ATOM 1584 O O . GLN A 1 203 ? -5.610 45.119 25.218 1.00 17.68 242 GLN A O 1
ATOM 1590 N N . ARG A 1 204 ? -4.358 46.380 23.849 1.00 17.58 243 ARG A N 1
ATOM 1591 C CA . ARG A 1 204 ? -5.431 46.463 22.841 1.00 17.77 243 ARG A CA 1
ATOM 1592 C C . ARG A 1 204 ? -5.721 45.112 22.173 1.00 17.97 243 ARG A C 1
ATOM 1593 O O . ARG A 1 204 ? -6.862 44.846 21.757 1.00 17.78 243 ARG A O 1
ATOM 1601 N N . ASP A 1 205 ? -4.698 44.266 22.079 1.00 18.62 244 ASP A N 1
ATOM 1602 C CA . ASP A 1 205 ? -4.823 42.918 21.510 1.00 18.77 244 ASP A CA 1
ATOM 1603 C C . ASP A 1 205 ? -5.394 41.896 22.498 1.00 18.92 244 ASP A C 1
ATOM 1604 O O . ASP A 1 205 ? -5.762 40.796 22.097 1.00 19.77 244 ASP A O 1
ATOM 1609 N N . GLY A 1 206 ? -5.424 42.244 23.780 1.00 18.90 245 GLY A N 1
ATOM 1610 C CA . GLY A 1 206 ? -5.828 41.316 24.836 1.00 18.87 245 GLY A CA 1
ATOM 1611 C C . GLY A 1 206 ? -4.782 40.258 25.172 1.00 18.86 245 GLY A C 1
ATOM 1612 O O . GLY A 1 206 ? -5.100 39.226 25.768 1.00 18.73 245 GLY A O 1
ATOM 1613 N N . THR A 1 207 ? -3.529 40.503 24.794 1.00 18.33 246 THR A N 1
ATOM 1614 C CA . THR A 1 207 ? -2.429 39.600 25.143 1.00 18.08 246 THR A CA 1
ATOM 1615 C C . THR A 1 207 ? -1.723 40.023 26.432 1.00 18.03 246 THR A C 1
ATOM 1616 O O . THR A 1 207 ? -1.065 39.205 27.068 1.00 18.63 246 THR A O 1
ATOM 1620 N N . ARG A 1 208 ? -1.857 41.282 26.838 1.00 17.70 247 ARG A N 1
ATOM 1621 C CA . ARG A 1 208 ? -1.130 41.769 28.009 1.00 17.57 247 ARG A CA 1
ATOM 1622 C C . ARG A 1 208 ? -1.434 40.941 29.255 1.00 17.52 247 ARG A C 1
ATOM 1623 O O . ARG A 1 208 ? -0.525 40.519 29.968 1.00 17.55 247 ARG A O 1
ATOM 1631 N N . ALA A 1 209 ? -2.719 40.692 29.496 1.00 17.34 248 ALA A N 1
ATOM 1632 C CA . ALA A 1 209 ? -3.165 40.045 30.725 1.00 16.84 248 ALA A CA 1
ATOM 1633 C C . ALA A 1 209 ? -2.777 38.578 30.847 1.00 16.62 248 ALA A C 1
ATOM 1634 O O . ALA A 1 209 ? -2.815 38.035 31.948 1.00 17.76 248 ALA A O 1
ATOM 1636 N N . ARG A 1 210 ? -2.405 37.939 29.738 1.00 16.01 249 ARG A N 1
ATOM 1637 C CA . ARG A 1 210 ? -1.995 36.531 29.762 1.00 15.58 249 ARG A CA 1
ATOM 1638 C C . ARG A 1 210 ? -0.512 36.329 29.411 1.00 14.96 249 ARG A C 1
ATOM 1639 O O . ARG A 1 210 ? -0.097 35.214 29.133 1.00 14.84 249 ARG A O 1
ATOM 1647 N N . THR A 1 211 ? 0.275 37.396 29.456 1.00 14.04 250 THR A N 1
ATOM 1648 C CA . THR A 1 211 ? 1.692 37.317 29.104 1.00 13.51 250 THR A CA 1
ATOM 1649 C C . THR A 1 211 ? 2.549 37.785 30.270 1.00 12.59 250 THR A C 1
ATOM 1650 O O . THR A 1 211 ? 2.402 38.913 30.744 1.00 12.74 250 THR A O 1
ATOM 1654 N N . ASN A 1 212 ? 3.440 36.909 30.727 1.00 12.24 251 ASN A N 1
ATOM 1655 C CA . ASN A 1 212 ? 4.487 37.283 31.674 1.00 12.33 251 ASN A CA 1
ATOM 1656 C C . ASN A 1 212 ? 5.602 37.964 30.923 1.00 12.39 251 ASN A C 1
ATOM 1657 O O . ASN A 1 212 ? 5.885 37.604 29.778 1.00 12.08 251 ASN A O 1
ATOM 1662 N N . ILE A 1 213 ? 6.188 38.982 31.546 1.00 11.79 252 ILE A N 1
ATOM 1663 C CA . ILE A 1 213 ? 7.214 39.789 30.909 1.00 12.20 252 ILE A CA 1
ATOM 1664 C C . ILE A 1 213 ? 8.451 39.845 31.798 1.00 11.80 252 ILE A C 1
ATOM 1665 O O . ILE A 1 213 ? 8.351 40.144 32.984 1.00 12.33 252 ILE A O 1
ATOM 1670 N N . ILE A 1 214 ? 9.610 39.552 31.215 1.00 11.31 253 ILE A N 1
ATOM 1671 C CA . ILE A 1 214 ? 10.900 39.735 31.875 1.00 11.60 253 ILE A CA 1
ATOM 1672 C C . ILE A 1 214 ? 11.744 40.703 31.046 1.00 11.14 253 ILE A C 1
ATOM 1673 O O . ILE A 1 214 ? 11.868 40.526 29.833 1.00 12.03 253 ILE A O 1
ATOM 1678 N N . VAL A 1 215 ? 12.294 41.736 31.691 1.00 11.54 254 VAL A N 1
ATOM 1679 C CA . VAL A 1 215 ? 13.190 42.672 31.033 1.00 11.72 254 VAL A CA 1
ATOM 1680 C C . VAL A 1 215 ? 14.542 42.554 31.714 1.00 11.64 254 VAL A C 1
ATOM 1681 O O . VAL A 1 215 ? 14.647 42.672 32.942 1.00 11.16 254 VAL A O 1
ATOM 1685 N N . VAL A 1 216 ? 15.569 42.291 30.914 1.00 11.05 255 VAL A N 1
ATOM 1686 C CA . VAL A 1 216 ? 16.934 42.178 31.409 1.00 11.65 255 VAL A CA 1
ATOM 1687 C C . VAL A 1 216 ? 17.862 43.009 30.547 1.00 11.59 255 VAL A C 1
ATOM 1688 O O . VAL A 1 216 ? 17.501 43.468 29.460 1.00 11.83 255 VAL A O 1
ATOM 1692 N N . SER A 1 217 ? 19.074 43.194 31.043 1.00 10.94 256 SER A N 1
ATOM 1693 C CA . SER A 1 217 ? 20.191 43.541 30.190 1.00 11.46 256 SER A CA 1
ATOM 1694 C C . SER A 1 217 ? 21.290 42.514 30.372 1.00 11.68 256 SER A C 1
ATOM 1695 O O . SER A 1 217 ? 21.256 41.695 31.300 1.00 11.50 256 SER A O 1
ATOM 1698 N N . ASP A 1 218 ? 22.259 42.552 29.462 1.00 11.29 257 ASP A N 1
ATOM 1699 C CA . ASP A 1 218 ? 23.377 41.612 29.479 1.00 11.44 257 ASP A CA 1
ATOM 1700 C C . ASP A 1 218 ? 24.532 42.073 30.366 1.00 11.88 257 ASP A C 1
ATOM 1701 O O . ASP A 1 218 ? 25.248 41.252 30.908 1.00 11.84 257 ASP A O 1
ATOM 1706 N N . HIS A 1 219 ? 24.665 43.382 30.514 1.00 11.93 258 HIS A N 1
ATOM 1707 C CA . HIS A 1 219 ? 25.724 44.014 31.296 1.00 11.29 258 HIS A CA 1
ATOM 1708 C C . HIS A 1 219 ? 25.457 45.513 31.330 1.00 11.22 258 HIS A C 1
ATOM 1709 O O . HIS A 1 219 ? 24.598 46.008 30.589 1.00 11.89 258 HIS A O 1
ATOM 1716 N N . GLY A 1 220 ? 26.199 46.225 32.171 1.00 10.65 259 GLY A N 1
ATOM 1717 C CA . GLY A 1 220 ? 26.137 47.678 32.232 1.00 10.63 259 GLY A CA 1
ATOM 1718 C C . GLY A 1 220 ? 27.127 48.337 31.281 1.00 11.33 259 GLY A C 1
ATOM 1719 O O . GLY A 1 220 ? 27.357 47.861 30.176 1.00 11.37 259 GLY A O 1
ATOM 1720 N N . MET A 1 221 ? 27.652 49.486 31.692 1.00 11.70 260 MET A N 1
ATOM 1721 C CA . MET A 1 221 ? 28.491 50.317 30.840 1.00 11.76 260 MET A CA 1
ATOM 1722 C C . MET A 1 221 ? 29.299 51.259 31.705 1.00 11.78 260 MET A C 1
ATOM 1723 O O . MET A 1 221 ? 28.751 51.888 32.604 1.00 11.77 260 MET A O 1
ATOM 1728 N N . ALA A 1 222 ? 30.596 51.357 31.430 1.00 11.07 261 ALA A N 1
ATOM 1729 C CA . ALA A 1 222 ? 31.479 52.267 32.158 1.00 11.93 261 ALA A CA 1
ATOM 1730 C C . ALA A 1 222 ? 32.035 53.327 31.225 1.00 11.43 261 ALA A C 1
ATOM 1731 O O . ALA A 1 222 ? 32.198 53.102 30.034 1.00 12.22 261 ALA A O 1
ATOM 1733 N N . GLU A 1 223 ? 32.359 54.481 31.791 1.00 12.36 262 GLU A N 1
ATOM 1734 C CA . GLU A 1 223 ? 32.952 55.562 31.022 1.00 12.79 262 GLU A CA 1
ATOM 1735 C C . GLU A 1 223 ? 34.407 55.269 30.684 1.00 12.32 262 GLU A C 1
ATOM 1736 O O . GLU A 1 223 ? 35.187 54.833 31.544 1.00 12.64 262 GLU A O 1
ATOM 1742 N N . VAL A 1 224 ? 34.762 55.550 29.432 1.00 12.21 263 VAL A N 1
ATOM 1743 C CA . VAL A 1 224 ? 36.141 55.499 28.962 1.00 12.64 263 VAL A CA 1
ATOM 1744 C C . VAL A 1 224 ? 36.503 56.903 28.505 1.00 13.00 263 VAL A C 1
ATOM 1745 O O . VAL A 1 224 ? 36.131 57.334 27.407 1.00 12.87 263 VAL A O 1
ATOM 1749 N N . ALA A 1 225 ? 37.229 57.619 29.362 1.00 13.73 264 ALA A N 1
ATOM 1750 C CA . ALA A 1 225 ? 37.549 59.013 29.115 1.00 14.00 264 ALA A CA 1
ATOM 1751 C C . ALA A 1 225 ? 38.687 59.087 28.100 1.00 14.23 264 ALA A C 1
ATOM 1752 O O . ALA A 1 225 ? 39.365 58.101 27.851 1.00 14.54 264 ALA A O 1
ATOM 1754 N N . PRO A 1 226 ? 38.897 60.270 27.496 1.00 14.89 265 PRO A N 1
ATOM 1755 C CA . PRO A 1 226 ? 40.029 60.392 26.580 1.00 14.71 265 PRO A CA 1
ATOM 1756 C C . PRO A 1 226 ? 41.357 59.937 27.197 1.00 14.55 265 PRO A C 1
ATOM 1757 O O . PRO A 1 226 ? 41.604 60.160 28.387 1.00 14.72 265 PRO A O 1
ATOM 1761 N N . GLY A 1 227 ? 42.188 59.288 26.389 1.00 14.89 266 GLY A N 1
ATOM 1762 C CA . GLY A 1 227 ? 43.505 58.856 26.807 1.00 14.80 266 GLY A CA 1
ATOM 1763 C C . GLY A 1 227 ? 43.530 57.519 27.528 1.00 15.03 266 GLY A C 1
ATOM 1764 O O . GLY A 1 227 ? 44.545 57.150 28.086 1.00 15.59 266 GLY A O 1
ATOM 1765 N N . HIS A 1 228 ? 42.404 56.810 27.542 1.00 14.39 267 HIS A N 1
ATOM 1766 C CA . HIS A 1 228 ? 42.315 55.524 28.233 1.00 14.48 267 HIS A CA 1
ATOM 1767 C C . HIS A 1 228 ? 42.402 54.325 27.281 1.00 14.76 267 HIS A C 1
ATOM 1768 O O . HIS A 1 228 ? 41.808 53.278 27.536 1.00 15.46 267 HIS A O 1
ATOM 1775 N N . ALA A 1 229 ? 43.159 54.457 26.199 1.00 14.72 268 ALA A N 1
ATOM 1776 C CA . ALA A 1 229 ? 43.332 53.358 25.252 1.00 14.70 268 ALA A CA 1
ATOM 1777 C C . ALA A 1 229 ? 44.812 53.095 25.016 1.00 14.90 268 ALA A C 1
ATOM 1778 O O . ALA A 1 229 ? 45.586 54.023 24.753 1.00 16.14 268 ALA A O 1
ATOM 1780 N N . ILE A 1 230 ? 45.191 51.829 25.147 1.00 13.95 269 ILE A N 1
ATOM 1781 C CA . ILE A 1 230 ? 46.542 51.366 24.833 1.00 13.83 269 ILE A CA 1
ATOM 1782 C C . ILE A 1 230 ? 46.457 50.374 23.673 1.00 13.55 269 ILE A C 1
ATOM 1783 O O . ILE A 1 230 ? 45.370 50.000 23.248 1.00 13.72 269 ILE A O 1
ATOM 1788 N N . SER A 1 231 ? 47.612 49.984 23.150 1.00 13.39 270 SER A N 1
ATOM 1789 C CA . SER A 1 231 ? 47.684 48.931 22.146 1.00 13.81 270 SER A CA 1
ATOM 1790 C C . SER A 1 231 ? 47.848 47.574 22.816 1.00 13.58 270 SER A C 1
ATOM 1791 O O . SER A 1 231 ? 48.594 47.447 23.790 1.00 13.28 270 SER A O 1
ATOM 1794 N N . VAL A 1 232 ? 47.194 46.553 22.276 1.00 13.63 271 VAL A N 1
ATOM 1795 C CA . VAL A 1 232 ? 47.420 45.187 22.771 1.00 13.72 271 VAL A CA 1
ATOM 1796 C C . VAL A 1 232 ? 48.900 44.788 22.647 1.00 14.00 271 VAL A C 1
ATOM 1797 O O . VAL A 1 232 ? 49.384 43.957 23.402 1.00 13.66 271 VAL A O 1
ATOM 1801 N N . GLU A 1 233 ? 49.617 45.391 21.704 1.00 14.33 272 GLU A N 1
ATOM 1802 C CA . GLU A 1 233 ? 51.037 45.094 21.529 1.00 15.20 272 GLU A CA 1
ATOM 1803 C C . GLU A 1 233 ? 51.914 45.762 22.589 1.00 15.48 272 GLU A C 1
ATOM 1804 O O . GLU A 1 233 ? 53.094 45.428 22.706 1.00 16.45 272 GLU A O 1
ATOM 1810 N N . ASP A 1 234 ? 51.339 46.684 23.367 1.00 15.79 273 ASP A N 1
ATOM 1811 C CA . ASP A 1 234 ? 51.992 47.194 24.581 1.00 16.03 273 ASP A CA 1
ATOM 1812 C C . ASP A 1 234 ? 52.007 46.149 25.691 1.00 15.99 273 ASP A C 1
ATOM 1813 O O . ASP A 1 234 ? 52.832 46.223 26.601 1.00 16.65 273 ASP A O 1
ATOM 1818 N N . ILE A 1 235 ? 51.078 45.198 25.640 1.00 14.85 274 ILE A N 1
ATOM 1819 C CA . ILE A 1 235 ? 51.006 44.121 26.624 1.00 15.01 274 ILE A CA 1
ATOM 1820 C C . ILE A 1 235 ? 51.990 43.000 26.268 1.00 15.14 274 ILE A C 1
ATOM 1821 O O . ILE A 1 235 ? 52.787 42.567 27.108 1.00 15.48 274 ILE A O 1
ATOM 1826 N N . ALA A 1 236 ? 51.935 42.539 25.019 1.00 15.20 275 ALA A N 1
ATOM 1827 C CA . ALA A 1 236 ? 52.907 41.582 24.499 1.00 15.44 275 ALA A CA 1
ATOM 1828 C C . ALA A 1 236 ? 53.222 41.930 23.052 1.00 15.46 275 ALA A C 1
ATOM 1829 O O . ALA A 1 236 ? 52.309 42.155 22.264 1.00 15.05 275 ALA A O 1
ATOM 1831 N N . PRO A 1 237 ? 54.512 41.964 22.687 1.00 15.75 276 PRO A N 1
ATOM 1832 C CA . PRO A 1 237 ? 54.807 42.208 21.282 1.00 16.13 276 PRO A CA 1
ATOM 1833 C C . PRO A 1 237 ? 54.426 41.023 20.393 1.00 16.21 276 PRO A C 1
ATOM 1834 O O . PRO A 1 237 ? 54.415 39.880 20.852 1.00 15.47 276 PRO A O 1
ATOM 1838 N N . PRO A 1 238 ? 54.110 41.294 19.117 1.00 17.11 277 PRO A N 1
ATOM 1839 C CA . PRO A 1 238 ? 53.581 40.270 18.216 1.00 17.56 277 PRO A CA 1
ATOM 1840 C C . PRO A 1 238 ? 54.498 39.081 17.931 1.00 17.82 277 PRO A C 1
ATOM 1841 O O . PRO A 1 238 ? 54.004 38.018 17.551 1.00 18.06 277 PRO A O 1
ATOM 1845 N N . GLN A 1 239 ? 55.805 39.244 18.124 1.00 18.02 278 GLN A N 1
ATOM 1846 C CA . GLN A 1 239 ? 56.739 38.146 17.888 1.00 18.24 278 GLN A CA 1
ATOM 1847 C C . GLN A 1 239 ? 56.725 37.124 19.018 1.00 17.95 278 GLN A C 1
ATOM 1848 O O . GLN A 1 239 ? 57.188 35.996 18.830 1.00 18.61 278 GLN A O 1
ATOM 1854 N N A ILE A 1 240 ? 56.214 37.497 20.191 0.50 17.34 279 ILE A N 1
ATOM 1855 N N B ILE A 1 240 ? 56.192 37.523 20.170 0.50 17.11 279 ILE A N 1
ATOM 1856 C CA A ILE A 1 240 ? 56.116 36.527 21.286 0.50 17.08 279 ILE A CA 1
ATOM 1857 C CA B ILE A 1 240 ? 56.097 36.647 21.329 0.50 16.81 279 ILE A CA 1
ATOM 1858 C C A ILE A 1 240 ? 54.699 36.001 21.517 0.50 16.52 279 ILE A C 1
ATOM 1859 C C B ILE A 1 240 ? 54.718 36.002 21.425 0.50 16.32 279 ILE A C 1
ATOM 1860 O O A ILE A 1 240 ? 54.550 34.878 21.988 0.50 16.18 279 ILE A O 1
ATOM 1861 O O B ILE A 1 240 ? 54.613 34.807 21.687 0.50 15.86 279 ILE A O 1
ATOM 1870 N N . ALA A 1 241 ? 53.668 36.789 21.198 1.00 16.13 280 ALA A N 1
ATOM 1871 C CA . ALA A 1 241 ? 52.289 36.299 21.311 1.00 15.84 280 ALA A CA 1
ATOM 1872 C C . ALA A 1 241 ? 51.322 37.034 20.405 1.00 15.66 280 ALA A C 1
ATOM 1873 O O . ALA A 1 241 ? 51.516 38.205 20.089 1.00 15.89 280 ALA A O 1
ATOM 1875 N N . THR A 1 242 ? 50.265 36.325 20.022 1.00 15.33 281 THR A N 1
ATOM 1876 C CA . THR A 1 242 ? 49.209 36.872 19.197 1.00 15.47 281 THR A CA 1
ATOM 1877 C C . THR A 1 242 ? 48.016 37.215 20.084 1.00 14.52 281 THR A C 1
ATOM 1878 O O . THR A 1 242 ? 47.558 36.372 20.860 1.00 14.14 281 THR A O 1
ATOM 1882 N N . ALA A 1 243 ? 47.535 38.453 19.977 1.00 14.30 282 ALA A N 1
ATOM 1883 C CA . ALA A 1 243 ? 46.307 38.867 20.649 1.00 14.27 282 ALA A CA 1
ATOM 1884 C C . ALA A 1 243 ? 45.116 38.308 19.864 1.00 14.10 282 ALA A C 1
ATOM 1885 O O . ALA A 1 243 ? 44.875 38.678 18.705 1.00 14.59 282 ALA A O 1
ATOM 1887 N N . ILE A 1 244 ? 44.399 37.392 20.499 1.00 14.05 283 ILE A N 1
ATOM 1888 C CA . ILE A 1 244 ? 43.257 36.730 19.904 1.00 14.06 283 ILE A CA 1
ATOM 1889 C C . ILE A 1 244 ? 42.054 37.665 19.960 1.00 14.08 283 ILE A C 1
ATOM 1890 O O . ILE A 1 244 ? 41.255 37.717 19.032 1.00 14.05 283 ILE A O 1
ATOM 1895 N N . THR A 1 245 ? 41.951 38.424 21.047 1.00 13.60 284 THR A N 1
ATOM 1896 C CA . THR A 1 245 ? 40.898 39.421 21.212 1.00 13.29 284 THR A CA 1
ATOM 1897 C C . THR A 1 245 ? 41.509 40.717 21.704 1.00 13.21 284 THR A C 1
ATOM 1898 O O . THR A 1 245 ? 42.610 40.714 22.262 1.00 13.96 284 THR A O 1
ATOM 1902 N N . ASP A 1 246 ? 40.830 41.822 21.422 1.00 13.58 285 ASP A N 1
ATOM 1903 C CA . ASP A 1 246 ? 41.164 43.121 22.003 1.00 13.32 285 ASP A CA 1
ATOM 1904 C C . ASP A 1 246 ? 39.965 43.620 22.798 1.00 13.13 285 ASP A C 1
ATOM 1905 O O . ASP A 1 246 ? 38.999 42.874 23.008 1.00 13.57 285 ASP A O 1
ATOM 1910 N N . GLY A 1 247 ? 40.040 44.869 23.250 1.00 12.67 286 GLY A N 1
ATOM 1911 C CA . GLY A 1 247 ? 38.979 45.483 24.030 1.00 12.01 286 GLY A CA 1
ATOM 1912 C C . GLY A 1 247 ? 39.319 45.539 25.506 1.00 12.11 286 GLY A C 1
ATOM 1913 O O . GLY A 1 247 ? 40.130 46.369 25.945 1.00 12.10 286 GLY A O 1
ATOM 1914 N N . GLN A 1 248 ? 38.693 44.653 26.275 1.00 11.76 287 GLN A N 1
ATOM 1915 C CA . GLN A 1 248 ? 38.866 44.628 27.738 1.00 11.28 287 GLN A CA 1
ATOM 1916 C C . GLN A 1 248 ? 39.277 43.263 28.291 1.00 11.19 287 GLN A C 1
ATOM 1917 O O . GLN A 1 248 ? 39.951 43.202 29.320 1.00 11.46 287 GLN A O 1
ATOM 1923 N N . VAL A 1 249 ? 38.864 42.181 27.627 1.00 11.08 288 VAL A N 1
ATOM 1924 C CA . VAL A 1 249 ? 39.294 40.836 27.954 1.00 11.30 288 VAL A CA 1
ATOM 1925 C C . VAL A 1 249 ? 40.181 40.403 26.799 1.00 11.14 288 VAL A C 1
ATOM 1926 O O . VAL A 1 249 ? 39.702 40.135 25.695 1.00 11.92 288 VAL A O 1
ATOM 1930 N N . ILE A 1 250 ? 41.486 40.416 27.073 1.00 11.44 289 ILE A N 1
ATOM 1931 C CA . ILE A 1 250 ? 42.512 40.293 26.060 1.00 11.91 289 ILE A CA 1
ATOM 1932 C C . ILE A 1 250 ? 43.134 38.914 26.175 1.00 12.08 289 ILE A C 1
ATOM 1933 O O . ILE A 1 250 ? 43.842 38.613 27.137 1.00 12.54 289 ILE A O 1
ATOM 1938 N N . GLY A 1 251 ? 42.888 38.078 25.183 1.00 11.61 290 GLY A N 1
ATOM 1939 C CA . GLY A 1 251 ? 43.437 36.733 25.189 1.00 12.10 290 GLY A CA 1
ATOM 1940 C C . GLY A 1 251 ? 44.675 36.694 24.324 1.00 12.56 290 GLY A C 1
ATOM 1941 O O . GLY A 1 251 ? 44.682 37.258 23.232 1.00 13.24 290 GLY A O 1
ATOM 1942 N N . PHE A 1 252 ? 45.729 36.050 24.824 1.00 12.70 291 PHE A N 1
ATOM 1943 C CA . PHE A 1 252 ? 46.984 35.881 24.092 1.00 13.51 291 PHE A CA 1
ATOM 1944 C C . PHE A 1 252 ? 47.334 34.413 23.910 1.00 13.85 291 PHE A C 1
ATOM 1945 O O . PHE A 1 252 ? 47.202 33.599 24.832 1.00 13.66 291 PHE A O 1
ATOM 1953 N N . GLU A 1 253 ? 47.812 34.079 22.715 1.00 15.44 292 GLU A N 1
ATOM 1954 C CA . GLU A 1 253 ? 48.390 32.772 22.483 1.00 16.27 292 GLU A CA 1
ATOM 1955 C C . GLU A 1 253 ? 49.856 32.941 22.093 1.00 16.90 292 GLU A C 1
ATOM 1956 O O . GLU A 1 253 ? 50.165 33.538 21.058 1.00 16.79 292 GLU A O 1
ATOM 1962 N N . PRO A 1 254 ? 50.770 32.476 22.952 1.00 17.45 293 PRO A N 1
ATOM 1963 C CA . PRO A 1 254 ? 52.169 32.563 22.575 1.00 18.25 293 PRO A CA 1
ATOM 1964 C C . PRO A 1 254 ? 52.474 31.859 21.253 1.00 18.89 293 PRO A C 1
ATOM 1965 O O . PRO A 1 254 ? 51.824 30.866 20.903 1.00 19.09 293 PRO A O 1
ATOM 1969 N N . LEU A 1 255 ? 53.443 32.400 20.519 1.00 19.54 294 LEU A N 1
ATOM 1970 C CA . LEU A 1 255 ? 53.932 31.750 19.305 1.00 20.45 294 LEU A CA 1
ATOM 1971 C C . LEU A 1 255 ? 54.670 30.478 19.715 1.00 20.92 294 LEU A C 1
ATOM 1972 O O . LEU A 1 255 ? 55.036 30.326 20.878 1.00 20.61 294 LEU A O 1
ATOM 1977 N N . PRO A 1 256 ? 54.884 29.551 18.764 1.00 21.67 295 PRO A N 1
ATOM 1978 C CA . PRO A 1 256 ? 55.544 28.302 19.130 1.00 21.94 295 PRO A CA 1
ATOM 1979 C C . PRO A 1 256 ? 56.867 28.526 19.869 1.00 22.22 295 PRO A C 1
ATOM 1980 O O . PRO A 1 256 ? 57.694 29.329 19.437 1.00 22.03 295 PRO A O 1
ATOM 1984 N N . GLY A 1 257 ? 57.034 27.842 20.998 1.00 22.58 296 GLY A N 1
ATOM 1985 C CA . GLY A 1 257 ? 58.227 27.964 21.818 1.00 22.68 296 GLY A CA 1
ATOM 1986 C C . GLY A 1 257 ? 58.335 29.241 22.638 1.00 22.85 296 GLY A C 1
ATOM 1987 O O . GLY A 1 257 ? 59.300 29.408 23.379 1.00 23.89 296 GLY A O 1
ATOM 1988 N N . GLN A 1 258 ? 57.348 30.134 22.525 1.00 22.78 297 GLN A N 1
ATOM 1989 C CA . GLN A 1 258 ? 57.420 31.459 23.146 1.00 22.65 297 GLN A CA 1
ATOM 1990 C C . GLN A 1 258 ? 56.617 31.577 24.446 1.00 22.69 297 GLN A C 1
ATOM 1991 O O . GLN A 1 258 ? 56.452 32.685 24.962 1.00 22.60 297 GLN A O 1
ATOM 1997 N N . GLN A 1 259 ? 56.132 30.454 24.977 1.00 22.96 298 GLN A N 1
ATOM 1998 C CA . GLN A 1 259 ? 55.296 30.467 26.188 1.00 22.73 298 GLN A CA 1
ATOM 1999 C C . GLN A 1 259 ? 56.013 31.182 27.332 1.00 22.54 298 GLN A C 1
ATOM 2000 O O . GLN A 1 259 ? 55.442 32.065 27.968 1.00 22.38 298 GLN A O 1
ATOM 2006 N N . ALA A 1 260 ? 57.273 30.823 27.572 1.00 21.93 299 ALA A N 1
ATOM 2007 C CA . ALA A 1 260 ? 58.057 31.425 28.656 1.00 21.53 299 ALA A CA 1
ATOM 2008 C C . ALA A 1 260 ? 58.280 32.930 28.463 1.00 21.18 299 ALA A C 1
ATOM 2009 O O . ALA A 1 260 ? 58.120 33.708 29.403 1.00 20.96 299 ALA A O 1
ATOM 2011 N N . ALA A 1 261 ? 58.640 33.343 27.248 1.00 20.70 300 ALA A N 1
ATOM 2012 C CA . ALA A 1 261 ? 58.774 34.774 26.938 1.00 20.15 300 ALA A CA 1
ATOM 2013 C C . ALA A 1 261 ? 57.447 35.536 27.076 1.00 19.49 300 ALA A C 1
ATOM 2014 O O . ALA A 1 261 ? 57.428 36.654 27.591 1.00 19.33 300 ALA A O 1
ATOM 2016 N N . ALA A 1 262 ? 56.357 34.942 26.601 1.00 19.16 301 ALA A N 1
ATOM 2017 C CA . ALA A 1 262 ? 55.025 35.558 26.740 1.00 19.12 301 ALA A CA 1
ATOM 2018 C C . ALA A 1 262 ? 54.669 35.728 28.211 1.00 19.02 301 ALA A C 1
ATOM 2019 O O . ALA A 1 262 ? 54.238 36.801 28.636 1.00 18.85 301 ALA A O 1
ATOM 2021 N N . GLU A 1 263 ? 54.871 34.675 28.992 1.00 18.99 302 GLU A N 1
ATOM 2022 C CA . GLU A 1 263 ? 54.576 34.735 30.422 1.00 19.30 302 GLU A CA 1
ATOM 2023 C C . GLU A 1 263 ? 55.411 35.794 31.129 1.00 19.44 302 GLU A C 1
ATOM 2024 O O . GLU A 1 263 ? 54.909 36.524 31.982 1.00 19.51 302 GLU A O 1
ATOM 2030 N N . ALA A 1 264 ? 56.684 35.899 30.764 1.00 19.55 303 ALA A N 1
ATOM 2031 C CA . ALA A 1 264 ? 57.545 36.935 31.325 1.00 19.99 303 ALA A CA 1
ATOM 2032 C C . ALA A 1 264 ? 57.012 38.349 31.026 1.00 19.91 303 ALA A C 1
ATOM 2033 O O . ALA A 1 264 ? 57.063 39.224 31.888 1.00 21.25 303 ALA A O 1
ATOM 2035 N N A SER A 1 265 ? 56.501 38.551 29.814 0.50 20.16 304 SER A N 1
ATOM 2036 N N B SER A 1 265 ? 56.494 38.556 29.817 0.50 20.06 304 SER A N 1
ATOM 2037 C CA A SER A 1 265 ? 55.959 39.851 29.403 0.50 19.90 304 SER A CA 1
ATOM 2038 C CA B SER A 1 265 ? 55.969 39.867 29.410 0.50 19.70 304 SER A CA 1
ATOM 2039 C C A SER A 1 265 ? 54.615 40.159 30.063 0.50 19.53 304 SER A C 1
ATOM 2040 C C B SER A 1 265 ? 54.601 40.170 30.030 0.50 19.43 304 SER A C 1
ATOM 2041 O O A SER A 1 265 ? 54.368 41.284 30.509 0.50 19.46 304 SER A O 1
ATOM 2042 O O B SER A 1 265 ? 54.322 41.309 30.413 0.50 19.33 304 SER A O 1
ATOM 2047 N N . VAL A 1 266 ? 53.763 39.144 30.131 1.00 18.95 305 VAL A N 1
ATOM 2048 C CA . VAL A 1 266 ? 52.344 39.319 30.401 1.00 18.68 305 VAL A CA 1
ATOM 2049 C C . VAL A 1 266 ? 51.934 39.090 31.857 1.00 17.66 305 VAL A C 1
ATOM 2050 O O . VAL A 1 266 ? 51.135 39.852 32.399 1.00 17.23 305 VAL A O 1
ATOM 2054 N N . LEU A 1 267 ? 52.451 38.049 32.500 1.00 16.01 306 LEU A N 1
ATOM 2055 C CA . LEU A 1 267 ? 51.832 37.609 33.754 1.00 14.93 306 LEU A CA 1
ATOM 2056 C C . LEU A 1 267 ? 51.978 38.637 34.869 1.00 14.35 306 LEU A C 1
ATOM 2057 O O . LEU A 1 267 ? 52.999 39.304 35.006 1.00 14.61 306 LEU A O 1
ATOM 2062 N N . GLY A 1 268 ? 50.924 38.767 35.663 1.00 13.23 307 GLY A N 1
ATOM 2063 C CA . GLY A 1 268 ? 50.951 39.591 36.850 1.00 12.55 307 GLY A CA 1
ATOM 2064 C C . GLY A 1 268 ? 50.289 40.941 36.705 1.00 11.76 307 GLY A C 1
ATOM 2065 O O . GLY A 1 268 ? 49.394 41.123 35.860 1.00 10.96 307 GLY A O 1
ATOM 2066 N N . ALA A 1 269 ? 50.721 41.870 37.554 1.00 11.07 308 ALA A N 1
ATOM 2067 C CA . ALA A 1 269 ? 50.140 43.195 37.662 1.00 12.18 308 ALA A CA 1
ATOM 2068 C C . ALA A 1 269 ? 50.861 44.219 36.814 1.00 12.53 308 ALA A C 1
ATOM 2069 O O . ALA A 1 269 ? 52.087 44.278 36.812 1.00 12.94 308 ALA A O 1
ATOM 2071 N N . HIS A 1 270 ? 50.089 45.039 36.105 1.00 12.81 309 HIS A N 1
ATOM 2072 C CA . HIS A 1 270 ? 50.636 46.123 35.285 1.00 14.17 309 HIS A CA 1
ATOM 2073 C C . HIS A 1 270 ? 49.858 47.406 35.564 1.00 14.79 309 HIS A C 1
ATOM 2074 O O . HIS A 1 270 ? 48.934 47.403 36.360 1.00 14.64 309 HIS A O 1
ATOM 2081 N N A ASP A 1 271 ? 50.241 48.495 34.905 0.50 16.03 310 ASP A N 1
ATOM 2082 N N B ASP A 1 271 ? 50.219 48.511 34.920 0.50 15.59 310 ASP A N 1
ATOM 2083 C CA A ASP A 1 271 ? 49.669 49.809 35.213 0.50 16.02 310 ASP A CA 1
ATOM 2084 C CA B ASP A 1 271 ? 49.633 49.813 35.291 0.50 15.82 310 ASP A CA 1
ATOM 2085 C C A ASP A 1 271 ? 48.130 49.767 35.250 0.50 16.28 310 ASP A C 1
ATOM 2086 C C B ASP A 1 271 ? 48.102 49.886 35.205 0.50 16.12 310 ASP A C 1
ATOM 2087 O O A ASP A 1 271 ? 47.512 50.087 36.269 0.50 17.32 310 ASP A O 1
ATOM 2088 O O B ASP A 1 271 ? 47.451 50.485 36.067 0.50 16.99 310 ASP A O 1
ATOM 2097 N N . HIS A 1 272 ? 47.526 49.318 34.155 1.00 15.41 311 HIS A N 1
ATOM 2098 C CA . HIS A 1 272 ? 46.060 49.393 33.966 1.00 14.83 311 HIS A CA 1
ATOM 2099 C C . HIS A 1 272 ? 45.437 48.072 33.535 1.00 13.83 311 HIS A C 1
ATOM 2100 O O . HIS A 1 272 ? 44.365 48.051 32.912 1.00 13.02 311 HIS A O 1
ATOM 2107 N N . TYR A 1 273 ? 46.098 46.970 33.874 1.00 12.09 312 TYR A N 1
ATOM 2108 C CA . TYR A 1 273 ? 45.563 45.644 33.624 1.00 11.93 312 TYR A CA 1
ATOM 2109 C C . TYR A 1 273 ? 46.300 44.630 34.475 1.00 11.26 312 TYR A C 1
ATOM 2110 O O . TYR A 1 273 ? 47.319 44.954 35.082 1.00 11.15 312 TYR A O 1
ATOM 2119 N N . ASP A 1 274 ? 45.776 43.416 34.511 1.00 11.29 313 ASP A N 1
ATOM 2120 C CA . ASP A 1 274 ? 46.398 42.267 35.137 1.00 11.29 313 ASP A CA 1
ATOM 2121 C C . ASP A 1 274 ? 46.217 41.108 34.190 1.00 11.29 313 ASP A C 1
ATOM 2122 O O . ASP A 1 274 ? 45.225 41.054 33.469 1.00 10.87 313 ASP A O 1
ATOM 2127 N N . CYS A 1 275 ? 47.170 40.183 34.196 1.00 11.22 314 CYS A N 1
ATOM 2128 C CA . CYS A 1 275 ? 47.088 38.977 33.368 1.00 11.07 314 CYS A CA 1
ATOM 2129 C C . CYS A 1 275 ? 47.382 37.713 34.152 1.00 10.65 314 CYS A C 1
ATOM 2130 O O . CYS A 1 275 ? 48.188 37.729 35.086 1.00 10.86 314 CYS A O 1
ATOM 2133 N N . TRP A 1 276 ? 46.795 36.615 33.691 1.00 10.76 315 TRP A N 1
ATOM 2134 C CA . TRP A 1 276 ? 46.919 35.310 34.316 1.00 11.06 315 TRP A CA 1
ATOM 2135 C C . TRP A 1 276 ? 46.978 34.213 33.266 1.00 11.29 315 TRP A C 1
ATOM 2136 O O . TRP A 1 276 ? 46.391 34.340 32.188 1.00 11.13 315 TRP A O 1
ATOM 2147 N N . ARG A 1 277 ? 47.607 33.097 33.616 1.00 11.60 316 ARG A N 1
ATOM 2148 C CA . ARG A 1 277 ? 47.400 31.848 32.893 1.00 11.83 316 ARG A CA 1
ATOM 2149 C C . ARG A 1 277 ? 45.925 31.512 33.067 1.00 11.61 316 ARG A C 1
ATOM 2150 O O . ARG A 1 277 ? 45.381 31.723 34.143 1.00 11.01 316 ARG A O 1
ATOM 2158 N N . LYS A 1 278 ? 45.267 30.993 32.036 1.00 11.90 317 LYS A N 1
ATOM 2159 C CA . LYS A 1 278 ? 43.825 30.795 32.152 1.00 12.83 317 LYS A CA 1
ATOM 2160 C C . LYS A 1 278 ? 43.407 29.894 33.334 1.00 12.78 317 LYS A C 1
ATOM 2161 O O . LYS A 1 278 ? 42.385 30.160 33.973 1.00 12.08 317 LYS A O 1
ATOM 2167 N N . ALA A 1 279 ? 44.203 28.879 33.661 1.00 12.91 318 ALA A N 1
ATOM 2168 C CA . ALA A 1 279 ? 43.884 28.020 34.811 1.00 13.31 318 ALA A CA 1
ATOM 2169 C C . ALA A 1 279 ? 44.008 28.744 36.150 1.00 13.22 318 ALA A C 1
ATOM 2170 O O . ALA A 1 279 ? 43.480 28.268 37.161 1.00 14.25 318 ALA A O 1
ATOM 2172 N N . GLU A 1 280 ? 44.704 29.882 36.157 1.00 13.24 319 GLU A N 1
ATOM 2173 C CA . GLU A 1 280 ? 44.971 30.638 37.381 1.00 13.69 319 GLU A CA 1
ATOM 2174 C C . GLU A 1 280 ? 44.108 31.881 37.528 1.00 13.68 319 GLU A C 1
ATOM 2175 O O . GLU A 1 280 ? 44.316 32.664 38.461 1.00 14.65 319 GLU A O 1
ATOM 2181 N N . LEU A 1 281 ? 43.141 32.067 36.636 1.00 13.53 320 LEU A N 1
ATOM 2182 C CA . LEU A 1 281 ? 42.277 33.234 36.715 1.00 13.72 320 LEU A CA 1
ATOM 2183 C C . LEU A 1 281 ? 41.531 33.252 38.048 1.00 13.90 320 LEU A C 1
ATOM 2184 O O . LEU A 1 281 ? 41.229 32.199 38.601 1.00 14.18 320 LEU A O 1
ATOM 2189 N N . PRO A 1 282 ? 41.258 34.445 38.585 1.00 13.80 321 PRO A N 1
ATOM 2190 C CA . PRO A 1 282 ? 40.512 34.535 39.837 1.00 14.11 321 PRO A CA 1
ATOM 2191 C C . PRO A 1 282 ? 39.312 33.584 39.887 1.00 14.29 321 PRO A C 1
ATOM 2192 O O . PRO A 1 282 ? 38.466 33.574 38.987 1.00 13.39 321 PRO A O 1
ATOM 2196 N N . ALA A 1 283 ? 39.259 32.775 40.939 1.00 14.93 322 ALA A N 1
ATOM 2197 C CA . ALA A 1 283 ? 38.221 31.753 41.074 1.00 15.24 322 ALA A CA 1
ATOM 2198 C C . ALA A 1 283 ? 36.820 32.333 40.997 1.00 15.35 322 ALA A C 1
ATOM 2199 O O . ALA A 1 283 ? 35.904 31.716 40.460 1.00 15.83 322 ALA A O 1
ATOM 2201 N N . ARG A 1 284 ? 36.657 33.541 41.516 1.00 15.59 323 ARG A N 1
ATOM 2202 C CA . ARG A 1 284 ? 35.349 34.181 41.538 1.00 16.25 323 ARG A CA 1
ATOM 2203 C C . ARG A 1 284 ? 34.738 34.405 40.152 1.00 15.77 323 ARG A C 1
ATOM 2204 O O . ARG A 1 284 ? 33.530 34.551 40.027 1.00 16.77 323 ARG A O 1
ATOM 2212 N N . TRP A 1 285 ? 35.569 34.458 39.114 1.00 14.36 324 TRP A N 1
ATOM 2213 C CA . TRP A 1 285 ? 35.048 34.620 37.755 1.00 14.01 324 TRP A CA 1
ATOM 2214 C C . TRP A 1 285 ? 34.547 33.319 37.124 1.00 13.76 324 TRP A C 1
ATOM 2215 O O . TRP A 1 285 ? 33.867 33.359 36.103 1.00 13.91 324 TRP A O 1
ATOM 2226 N N . GLN A 1 286 ? 34.876 32.180 37.727 1.00 13.37 325 GLN A N 1
ATOM 2227 C CA . GLN A 1 286 ? 34.450 30.869 37.235 1.00 14.19 325 GLN A CA 1
ATOM 2228 C C . GLN A 1 286 ? 34.656 30.748 35.730 1.00 13.70 325 GLN A C 1
ATOM 2229 O O . GLN A 1 286 ? 33.725 30.459 34.961 1.00 13.83 325 GLN A O 1
ATOM 2235 N N . TYR A 1 287 ? 35.895 30.971 35.329 1.00 12.22 326 TYR A N 1
ATOM 2236 C CA . TYR A 1 287 ? 36.273 31.055 33.922 1.00 11.82 326 TYR A CA 1
ATOM 2237 C C . TYR A 1 287 ? 37.719 30.625 33.764 1.00 11.90 326 TYR A C 1
ATOM 2238 O O . TYR A 1 287 ? 38.582 30.936 34.607 1.00 12.47 326 TYR A O 1
ATOM 2247 N N . GLY A 1 288 ? 37.985 29.898 32.690 1.00 12.17 327 GLY A N 1
ATOM 2248 C CA . GLY A 1 288 ? 39.350 29.487 32.373 1.00 12.35 327 GLY A CA 1
ATOM 2249 C C . GLY A 1 288 ? 39.583 28.009 32.131 1.00 12.73 327 GLY A C 1
ATOM 2250 O O . GLY A 1 288 ? 40.702 27.631 31.777 1.00 13.07 327 GLY A O 1
ATOM 2251 N N A SER A 1 289 ? 38.573 27.170 32.338 0.50 12.81 328 SER A N 1
ATOM 2252 N N B SER A 1 289 ? 38.556 27.183 32.341 0.50 12.96 328 SER A N 1
ATOM 2253 C CA A SER A 1 289 ? 38.720 25.744 32.053 0.50 12.80 328 SER A CA 1
ATOM 2254 C CA B SER A 1 289 ? 38.644 25.738 32.096 0.50 13.07 328 SER A CA 1
ATOM 2255 C C A SER A 1 289 ? 38.435 25.428 30.590 0.50 13.15 328 SER A C 1
ATOM 2256 C C B SER A 1 289 ? 38.251 25.334 30.684 0.50 13.32 328 SER A C 1
ATOM 2257 O O A SER A 1 289 ? 39.023 24.499 30.034 0.50 12.77 328 SER A O 1
ATOM 2258 O O B SER A 1 289 ? 38.524 24.210 30.281 0.50 12.97 328 SER A O 1
ATOM 2263 N N . HIS A 1 290 ? 37.565 26.208 29.951 1.00 13.21 329 HIS A N 1
ATOM 2264 C CA . HIS A 1 290 ? 37.127 25.867 28.604 1.00 13.24 329 HIS A CA 1
ATOM 2265 C C . HIS A 1 290 ? 38.301 25.890 27.613 1.00 13.35 329 HIS A C 1
ATOM 2266 O O . HIS A 1 290 ? 39.082 26.828 27.612 1.00 13.26 329 HIS A O 1
ATOM 2273 N N . PRO A 1 291 ? 38.438 24.839 26.775 1.00 13.58 330 PRO A N 1
ATOM 2274 C CA . PRO A 1 291 ? 39.554 24.815 25.809 1.00 13.65 330 PRO A CA 1
ATOM 2275 C C . PRO A 1 291 ? 39.648 25.997 24.829 1.00 13.75 330 PRO A C 1
ATOM 2276 O O . PRO A 1 291 ? 40.735 26.315 24.359 1.00 15.14 330 PRO A O 1
ATOM 2280 N N . ARG A 1 292 ? 38.527 26.637 24.514 1.00 13.42 331 ARG A N 1
ATOM 2281 C CA . ARG A 1 292 ? 38.512 27.783 23.606 1.00 13.01 331 ARG A CA 1
ATOM 2282 C C . ARG A 1 292 ? 39.102 29.061 24.186 1.00 13.48 331 ARG A C 1
ATOM 2283 O O . ARG A 1 292 ? 39.305 30.026 23.450 1.00 15.06 331 ARG A O 1
ATOM 2291 N N . ILE A 1 293 ? 39.356 29.095 25.493 1.00 12.69 332 ILE A N 1
ATOM 2292 C CA . ILE A 1 293 ? 39.938 30.283 26.102 1.00 12.36 332 ILE A CA 1
ATOM 2293 C C . ILE A 1 293 ? 41.435 30.258 25.809 1.00 12.44 332 ILE A C 1
ATOM 2294 O O . ILE A 1 293 ? 42.066 29.227 25.966 1.00 12.13 332 ILE A O 1
ATOM 2299 N N . PRO A 1 294 ? 41.997 31.370 25.310 1.00 12.29 333 PRO A N 1
ATOM 2300 C CA . PRO A 1 294 ? 43.444 31.427 25.078 1.00 12.51 333 PRO A CA 1
ATOM 2301 C C . PRO A 1 294 ? 44.281 31.162 26.343 1.00 12.79 333 PRO A C 1
ATOM 2302 O O . PRO A 1 294 ? 43.814 31.349 27.467 1.00 12.49 333 PRO A O 1
ATOM 2306 N N A SER A 1 295 ? 45.523 30.738 26.122 0.50 12.50 334 SER A N 1
ATOM 2307 N N B SER A 1 295 ? 45.522 30.731 26.159 0.50 12.55 334 SER A N 1
ATOM 2308 C CA A SER A 1 295 ? 46.428 30.330 27.202 0.50 12.74 334 SER A CA 1
ATOM 2309 C CA B SER A 1 295 ? 46.332 30.291 27.299 0.50 12.78 334 SER A CA 1
ATOM 2310 C C A SER A 1 295 ? 46.586 31.403 28.272 0.50 12.52 334 SER A C 1
ATOM 2311 C C B SER A 1 295 ? 46.610 31.409 28.303 0.50 12.58 334 SER A C 1
ATOM 2312 O O A SER A 1 295 ? 46.639 31.098 29.463 0.50 12.36 334 SER A O 1
ATOM 2313 O O B SER A 1 295 ? 46.775 31.139 29.493 0.50 12.37 334 SER A O 1
ATOM 2318 N N . LEU A 1 296 ? 46.661 32.653 27.831 1.00 12.37 335 LEU A N 1
ATOM 2319 C CA . LEU A 1 296 ? 46.875 33.800 28.716 1.00 12.62 335 LEU A CA 1
ATOM 2320 C C . LEU A 1 296 ? 45.726 34.773 28.550 1.00 12.34 335 LEU A C 1
ATOM 2321 O O . LEU A 1 296 ? 45.321 35.066 27.433 1.00 12.26 335 LEU A O 1
ATOM 2326 N N . VAL A 1 297 ? 45.195 35.258 29.673 1.00 12.18 336 VAL A N 1
ATOM 2327 C CA . VAL A 1 297 ? 44.060 36.165 29.656 1.00 12.38 336 VAL A CA 1
ATOM 2328 C C . VAL A 1 297 ? 44.368 37.379 30.513 1.00 11.84 336 VAL A C 1
ATOM 2329 O O . VAL A 1 297 ? 44.743 37.241 31.691 1.00 11.89 336 VAL A O 1
ATOM 2333 N N . CYS A 1 298 ? 44.224 38.563 29.911 1.00 11.75 337 CYS A N 1
ATOM 2334 C CA . CYS A 1 298 ? 44.409 39.828 30.601 1.00 12.13 337 CYS A CA 1
ATOM 2335 C C . CYS A 1 298 ? 43.073 40.529 30.748 1.00 11.60 337 CYS A C 1
ATOM 2336 O O . CYS A 1 298 ? 42.260 40.551 29.819 1.00 12.01 337 CYS A O 1
ATOM 2339 N N . GLN A 1 299 ? 42.879 41.122 31.916 1.00 11.02 338 GLN A N 1
ATOM 2340 C CA . GLN A 1 299 ? 41.691 41.899 32.217 1.00 11.00 338 GLN A CA 1
ATOM 2341 C C . GLN A 1 299 ? 42.069 43.358 32.371 1.00 10.73 338 GLN A C 1
ATOM 2342 O O . GLN A 1 299 ? 42.800 43.725 33.298 1.00 10.94 338 GLN A O 1
ATOM 2348 N N . MET A 1 300 ? 41.581 44.199 31.474 1.00 10.52 339 MET A N 1
ATOM 2349 C CA . MET A 1 300 ? 41.786 45.629 31.606 1.00 10.50 339 MET A CA 1
ATOM 2350 C C . MET A 1 300 ? 41.050 46.175 32.829 1.00 11.13 339 MET A C 1
ATOM 2351 O O . MET A 1 300 ? 39.938 45.744 33.154 1.00 11.00 339 MET A O 1
ATOM 2356 N N . HIS A 1 301 ? 41.656 47.158 33.477 1.00 11.29 340 HIS A N 1
ATOM 2357 C CA . HIS A 1 301 ? 40.989 47.847 34.571 1.00 11.52 340 HIS A CA 1
ATOM 2358 C C . HIS A 1 301 ? 39.816 48.661 34.066 1.00 11.76 340 HIS A C 1
ATOM 2359 O O . HIS A 1 301 ? 39.791 49.106 32.918 1.00 11.18 340 HIS A O 1
ATOM 2366 N N . GLU A 1 302 ? 38.854 48.877 34.953 1.00 11.69 341 GLU A N 1
ATOM 2367 C CA . GLU A 1 302 ? 37.666 49.659 34.641 1.00 11.83 341 GLU A CA 1
ATOM 2368 C C . GLU A 1 302 ? 38.027 50.981 33.965 1.00 11.85 341 GLU A C 1
ATOM 2369 O O . GLU A 1 302 ? 38.834 51.752 34.477 1.00 12.23 341 GLU A O 1
ATOM 2375 N N . GLY A 1 303 ? 37.438 51.223 32.801 1.00 12.20 342 GLY A N 1
ATOM 2376 C CA . GLY A 1 303 ? 37.619 52.485 32.094 1.00 12.47 342 GLY A CA 1
ATOM 2377 C C . GLY A 1 303 ? 38.769 52.539 31.111 1.00 12.42 342 GLY A C 1
ATOM 2378 O O . GLY A 1 303 ? 39.023 53.593 30.538 1.00 13.22 342 GLY A O 1
ATOM 2379 N N . TRP A 1 304 ? 39.449 51.411 30.912 1.00 12.18 343 TRP A N 1
ATOM 2380 C CA . TRP A 1 304 ? 40.553 51.302 29.968 1.00 12.33 343 TRP A CA 1
ATOM 2381 C C . TRP A 1 304 ? 40.237 50.308 28.856 1.00 12.35 343 TRP A C 1
ATOM 2382 O O . TRP A 1 304 ? 39.567 49.304 29.078 1.00 12.28 343 TRP A O 1
ATOM 2393 N N . ASP A 1 305 ? 40.758 50.603 27.662 1.00 12.22 344 ASP A N 1
ATOM 2394 C CA . ASP A 1 305 ? 40.679 49.707 26.503 1.00 12.29 344 ASP A CA 1
ATOM 2395 C C . ASP A 1 305 ? 42.090 49.367 26.023 1.00 12.09 344 ASP A C 1
ATOM 2396 O O . ASP A 1 305 ? 43.002 50.180 26.114 1.00 13.23 344 ASP A O 1
ATOM 2401 N N . ALA A 1 306 ? 42.265 48.152 25.512 1.00 11.76 345 ALA A N 1
ATOM 2402 C CA . ALA A 1 306 ? 43.488 47.773 24.790 1.00 12.18 345 ALA A CA 1
ATOM 2403 C C . ALA A 1 306 ? 43.057 47.341 23.400 1.00 12.65 345 ALA A C 1
ATOM 2404 O O . ALA A 1 306 ? 42.274 46.392 23.270 1.00 13.12 345 ALA A O 1
ATOM 2406 N N . LEU A 1 307 ? 43.582 48.011 22.380 1.00 12.81 346 LEU A N 1
ATOM 2407 C CA . LEU A 1 307 ? 43.092 47.834 21.016 1.00 13.43 346 LEU A CA 1
ATOM 2408 C C . LEU A 1 307 ? 44.136 47.263 20.076 1.00 13.27 346 LEU A C 1
ATOM 2409 O O . LEU A 1 307 ? 45.345 47.451 20.255 1.00 12.73 346 LEU A O 1
ATOM 2414 N N . PHE A 1 308 ? 43.660 46.576 19.035 1.00 13.62 347 PHE A N 1
ATOM 2415 C CA . PHE A 1 308 ? 44.538 46.212 17.940 1.00 14.17 347 PHE A CA 1
ATOM 2416 C C . PHE A 1 308 ? 45.170 47.498 17.407 1.00 14.51 347 PHE A C 1
ATOM 2417 O O . PHE A 1 308 ? 44.528 48.538 17.390 1.00 15.03 347 PHE A O 1
ATOM 2425 N N . PRO A 1 309 ? 46.455 47.449 17.024 1.00 15.23 348 PRO A N 1
ATOM 2426 C CA . PRO A 1 309 ? 47.157 48.680 16.684 1.00 15.98 348 PRO A CA 1
ATOM 2427 C C . PRO A 1 309 ? 46.519 49.530 15.584 1.00 16.64 348 PRO A C 1
ATOM 2428 O O . PRO A 1 309 ? 46.603 50.760 15.639 1.00 17.00 348 PRO A O 1
ATOM 2432 N N . ASP A 1 310 ? 45.895 48.891 14.601 1.00 17.08 349 ASP A N 1
ATOM 2433 C CA . ASP A 1 310 ? 45.276 49.644 13.506 1.00 18.09 349 ASP A CA 1
ATOM 2434 C C . ASP A 1 310 ? 44.019 50.404 13.952 1.00 19.12 349 ASP A C 1
ATOM 2435 O O . ASP A 1 310 ? 43.694 51.445 13.380 1.00 20.41 349 ASP A O 1
ATOM 2440 N N . LYS A 1 311 ? 43.343 49.908 14.988 1.00 20.21 350 LYS A N 1
ATOM 2441 C CA . LYS A 1 311 ? 42.164 50.569 15.562 1.00 20.79 350 LYS A CA 1
ATOM 2442 C C . LYS A 1 311 ? 42.565 51.762 16.395 1.00 21.47 350 LYS A C 1
ATOM 2443 O O . LYS A 1 311 ? 41.907 52.807 16.387 1.00 22.11 350 LYS A O 1
ATOM 2449 N N . LEU A 1 312 ? 43.612 51.563 17.183 1.00 21.94 351 LEU A N 1
ATOM 2450 C CA . LEU A 1 312 ? 44.133 52.609 18.043 1.00 22.00 351 LEU A CA 1
ATOM 2451 C C . LEU A 1 312 ? 44.494 53.841 17.216 1.00 22.73 351 LEU A C 1
ATOM 2452 O O . LEU A 1 312 ? 44.283 54.983 17.641 1.00 23.65 351 LEU A O 1
ATOM 2457 N N . ALA A 1 313 ? 45.025 53.601 16.019 1.00 23.63 352 ALA A N 1
ATOM 2458 C CA . ALA A 1 313 ? 45.373 54.673 15.099 1.00 24.06 352 ALA A CA 1
ATOM 2459 C C . ALA A 1 313 ? 44.128 55.404 14.601 1.00 25.05 352 ALA A C 1
ATOM 2460 O O . ALA A 1 313 ? 44.065 56.635 14.670 1.00 25.77 352 ALA A O 1
ATOM 2462 N N . LYS A 1 314 ? 43.133 54.655 14.125 1.00 26.20 353 LYS A N 1
ATOM 2463 C CA . LYS A 1 314 ? 41.890 55.269 13.621 1.00 26.95 353 LYS A CA 1
ATOM 2464 C C . LYS A 1 314 ? 40.923 55.702 14.733 1.00 27.74 353 LYS A C 1
ATOM 2465 O O . LYS A 1 314 ? 39.879 56.295 14.455 1.00 28.68 353 LYS A O 1
ATOM 2471 N N . ARG A 1 315 ? 41.274 55.430 15.990 1.00 28.85 354 ARG A N 1
ATOM 2472 C CA . ARG A 1 315 ? 40.509 55.941 17.122 1.00 28.77 354 ARG A CA 1
ATOM 2473 C C . ARG A 1 315 ? 40.577 57.467 17.106 1.00 29.00 354 ARG A C 1
ATOM 2474 O O . ARG A 1 315 ? 41.603 58.055 17.458 1.00 29.74 354 ARG A O 1
ATOM 2482 N N . ALA A 1 316 ? 39.486 58.099 16.680 1.00 28.61 355 ALA A N 1
ATOM 2483 C CA . ALA A 1 316 ? 39.406 59.562 16.626 1.00 28.20 355 ALA A CA 1
ATOM 2484 C C . ALA A 1 316 ? 39.487 60.148 18.036 1.00 28.24 355 ALA A C 1
ATOM 2485 O O . ALA A 1 316 ? 38.493 60.166 18.776 1.00 29.09 355 ALA A O 1
ATOM 2487 N N . GLN A 1 317 ? 40.677 60.627 18.394 1.00 27.80 356 GLN A N 1
ATOM 2488 C CA . GLN A 1 317 ? 40.983 61.004 19.773 1.00 27.36 356 GLN A CA 1
ATOM 2489 C C . GLN A 1 317 ? 40.465 62.393 20.110 1.00 26.89 356 GLN A C 1
ATOM 2490 O O . GLN A 1 317 ? 41.142 63.398 19.892 1.00 27.63 356 GLN A O 1
ATOM 2496 N N . ARG A 1 318 ? 39.247 62.423 20.638 1.00 26.33 357 ARG A N 1
ATOM 2497 C CA . ARG A 1 318 ? 38.563 63.655 21.008 1.00 25.45 357 ARG A CA 1
ATOM 2498 C C . ARG A 1 318 ? 37.767 63.466 22.298 1.00 24.78 357 ARG A C 1
ATOM 2499 O O . ARG A 1 318 ? 38.069 64.093 23.320 1.00 25.66 357 ARG A O 1
ATOM 2507 N N . GLY A 1 319 ? 36.774 62.581 22.254 1.00 23.17 358 GLY A N 1
ATOM 2508 C CA . GLY A 1 319 ? 35.718 62.575 23.252 1.00 21.53 358 GLY A CA 1
ATOM 2509 C C . GLY A 1 319 ? 35.605 61.356 24.141 1.00 20.00 358 GLY A C 1
ATOM 2510 O O . GLY A 1 319 ? 36.355 60.391 24.028 1.00 20.48 358 GLY A O 1
ATOM 2511 N N . THR A 1 320 ? 34.635 61.438 25.034 1.00 18.16 359 THR A N 1
ATOM 2512 C CA . THR A 1 320 ? 34.345 60.388 25.990 1.00 17.46 359 THR A CA 1
ATOM 2513 C C . THR A 1 320 ? 33.620 59.236 25.297 1.00 16.35 359 THR A C 1
ATOM 2514 O O . THR A 1 320 ? 32.766 59.457 24.434 1.00 15.99 359 THR A O 1
ATOM 2518 N N . ARG A 1 321 ? 33.970 58.013 25.681 1.00 15.17 360 ARG A N 1
ATOM 2519 C CA . ARG A 1 321 ? 33.370 56.798 25.136 1.00 15.05 360 ARG A CA 1
ATOM 2520 C C . ARG A 1 321 ? 32.907 55.921 26.288 1.00 13.72 360 ARG A C 1
ATOM 2521 O O . ARG A 1 321 ? 32.947 56.337 27.453 1.00 13.13 360 ARG A O 1
ATOM 2529 N N . GLY A 1 322 ? 32.433 54.721 25.962 1.00 12.90 361 GLY A N 1
ATOM 2530 C CA . GLY A 1 322 ? 32.054 53.740 26.975 1.00 12.78 361 GLY A CA 1
ATOM 2531 C C . GLY A 1 322 ? 32.496 52.351 26.610 1.00 12.19 361 GLY A C 1
ATOM 2532 O O . GLY A 1 322 ? 32.692 52.038 25.447 1.00 12.52 361 GLY A O 1
ATOM 2533 N N . SER A 1 323 ? 32.654 51.523 27.631 1.00 11.32 362 SER A N 1
ATOM 2534 C CA . SER A 1 323 ? 32.978 50.121 27.457 1.00 11.46 362 SER A CA 1
ATOM 2535 C C . SER A 1 323 ? 32.409 49.312 28.599 1.00 11.22 362 SER A C 1
ATOM 2536 O O . SER A 1 323 ? 32.089 49.828 29.677 1.00 11.28 362 SER A O 1
ATOM 2539 N N . HIS A 1 324 ? 32.294 48.020 28.340 1.00 10.66 363 HIS A N 1
ATOM 2540 C CA . HIS A 1 324 ? 32.016 47.054 29.380 1.00 11.20 363 HIS A CA 1
ATOM 2541 C C . HIS A 1 324 ? 33.062 45.96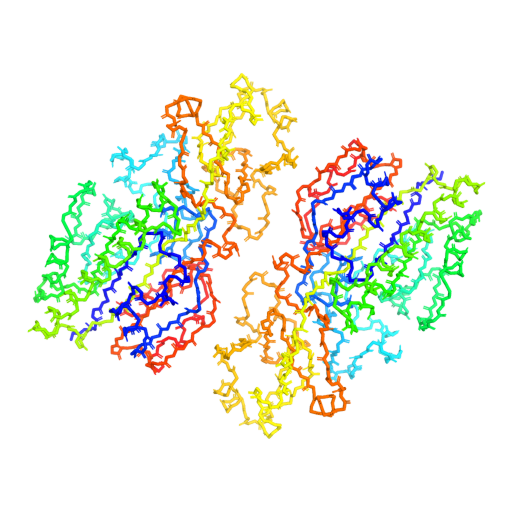9 29.243 1.00 11.53 363 HIS A C 1
ATOM 2542 O O . HIS A 1 324 ? 34.167 46.277 28.801 1.00 12.48 363 HIS A O 1
ATOM 2549 N N . GLY A 1 325 ? 32.795 44.726 29.639 1.00 11.32 364 GLY A N 1
ATOM 2550 C CA . GLY A 1 325 ? 33.860 43.716 29.622 1.00 11.73 364 GLY A CA 1
ATOM 2551 C C . GLY A 1 325 ? 34.785 43.785 30.824 1.00 12.09 364 GLY A C 1
ATOM 2552 O O . GLY A 1 325 ? 35.825 43.140 30.839 1.00 11.28 364 GLY A O 1
ATOM 2553 N N . TYR A 1 326 ? 34.404 44.562 31.832 1.00 11.66 365 TYR A N 1
ATOM 2554 C CA . TYR A 1 326 ? 35.167 44.678 33.059 1.00 12.03 365 TYR A CA 1
ATOM 2555 C C . TYR A 1 326 ? 34.666 43.703 34.108 1.00 12.39 365 TYR A C 1
ATOM 2556 O O . TYR A 1 326 ? 33.612 43.093 33.947 1.00 12.01 365 TYR A O 1
ATOM 2565 N N . ASP A 1 327 ? 35.433 43.568 35.186 1.00 12.76 366 ASP A N 1
ATOM 2566 C CA . ASP A 1 327 ? 35.082 42.710 36.320 1.00 13.18 366 ASP A CA 1
ATOM 2567 C C . ASP A 1 327 ? 33.573 42.785 36.599 1.00 13.34 366 ASP A C 1
ATOM 2568 O O . ASP A 1 327 ? 33.064 43.857 36.908 1.00 12.76 366 ASP A O 1
ATOM 2573 N N . PRO A 1 328 ? 32.852 41.657 36.459 1.00 14.59 367 PRO A N 1
ATOM 2574 C CA . PRO A 1 328 ? 31.388 41.636 36.635 1.00 15.02 367 PRO A CA 1
ATOM 2575 C C . PRO A 1 328 ? 30.855 42.113 37.970 1.00 16.00 367 PRO A C 1
ATOM 2576 O O . PRO A 1 328 ? 29.679 42.460 38.071 1.00 17.77 367 PRO A O 1
ATOM 2580 N N . ALA A 1 329 ? 31.705 42.138 38.984 1.00 16.03 368 ALA A N 1
ATOM 2581 C CA . ALA A 1 329 ? 31.300 42.586 40.309 1.00 15.83 368 ALA A CA 1
ATOM 2582 C C . ALA A 1 329 ? 31.245 44.101 40.437 1.00 15.69 368 ALA A C 1
ATOM 2583 O O . ALA A 1 329 ? 30.711 44.618 41.422 1.00 16.15 368 ALA A O 1
ATOM 2585 N N . LEU A 1 330 ? 31.799 44.825 39.469 1.00 14.64 369 LEU A N 1
ATOM 2586 C CA . LEU A 1 330 ? 31.790 46.281 39.517 1.00 13.97 369 LEU A CA 1
ATOM 2587 C C . LEU A 1 330 ? 30.382 46.818 39.378 1.00 13.51 369 LEU A C 1
ATOM 2588 O O . LEU A 1 330 ? 29.621 46.352 38.536 1.00 14.01 369 LEU A O 1
ATOM 2593 N N . PRO A 1 331 ? 30.026 47.821 40.189 1.00 12.77 370 PRO A N 1
ATOM 2594 C CA . PRO A 1 331 ? 28.728 48.438 40.002 1.00 12.64 370 PRO A CA 1
ATOM 2595 C C . PRO A 1 331 ? 28.439 48.903 38.572 1.00 12.34 370 PRO A C 1
ATOM 2596 O O . PRO A 1 331 ? 27.309 48.788 38.120 1.00 12.72 370 PRO A O 1
ATOM 2600 N N . SER A 1 332 ? 29.442 49.413 37.865 1.00 11.59 371 SER A N 1
ATOM 2601 C CA . SER A 1 332 ? 29.220 49.888 36.505 1.00 11.72 371 SER A CA 1
ATOM 2602 C C . SER A 1 332 ? 28.774 48.780 35.560 1.00 10.89 371 SER A C 1
ATOM 2603 O O . SER A 1 332 ? 28.132 49.042 34.543 1.00 10.96 371 SER A O 1
ATOM 2606 N N . MET A 1 333 ? 29.111 47.535 35.887 1.00 10.89 372 MET A N 1
ATOM 2607 C CA . MET A 1 333 ? 28.792 46.400 35.032 1.00 11.36 372 MET A CA 1
ATOM 2608 C C . MET A 1 333 ? 27.434 45.776 35.344 1.00 11.43 372 MET A C 1
ATOM 2609 O O . MET A 1 333 ? 26.994 44.886 34.614 1.00 11.56 372 MET A O 1
ATOM 2614 N N . ARG A 1 334 ? 26.794 46.228 36.417 1.00 11.49 373 ARG A N 1
ATOM 2615 C CA . ARG A 1 334 ? 25.495 45.698 36.828 1.00 12.29 373 ARG A CA 1
ATOM 2616 C C . ARG A 1 334 ? 24.437 45.873 35.761 1.00 12.23 373 ARG A C 1
ATOM 2617 O O . ARG A 1 334 ? 24.310 46.943 35.150 1.00 12.38 373 ARG A O 1
ATOM 2625 N N . ALA A 1 335 ? 23.661 44.817 35.584 1.00 11.79 374 ALA A N 1
ATOM 2626 C CA . ALA A 1 335 ? 22.573 44.761 34.632 1.00 11.43 374 ALA A CA 1
ATOM 2627 C C . ALA A 1 335 ? 21.224 44.900 35.336 1.00 11.13 374 ALA A C 1
ATOM 2628 O O . ALA A 1 335 ? 21.132 44.936 36.563 1.00 10.86 374 ALA A O 1
ATOM 2630 N N A VAL A 1 336 ? 20.178 44.928 34.520 0.50 10.85 375 VAL A N 1
ATOM 2631 N N B VAL A 1 336 ? 20.161 45.000 34.550 0.50 11.01 375 VAL A N 1
ATOM 2632 C CA A VAL A 1 336 ? 18.800 45.085 34.970 0.50 11.10 375 VAL A CA 1
ATOM 2633 C CA B VAL A 1 336 ? 18.823 45.092 35.127 0.50 11.36 375 VAL A CA 1
ATOM 2634 C C A VAL A 1 336 ? 18.080 43.733 35.049 0.50 11.01 375 VAL A C 1
ATOM 2635 C C B VAL A 1 336 ? 18.088 43.762 35.072 0.50 11.15 375 VAL A C 1
ATOM 2636 O O A VAL A 1 336 ? 18.328 42.848 34.232 0.50 10.92 375 VAL A O 1
ATOM 2637 O O B VAL A 1 336 ? 18.323 42.938 34.190 0.50 10.91 375 VAL A O 1
ATOM 2644 N N . PHE A 1 337 ? 17.187 43.583 36.032 1.00 11.36 376 PHE A N 1
ATOM 2645 C CA . PHE A 1 337 ? 16.209 42.501 36.027 1.00 11.47 376 PHE A CA 1
ATOM 2646 C C . PHE A 1 337 ? 14.889 43.025 36.571 1.00 11.74 376 PHE A C 1
ATOM 2647 O O . PHE A 1 337 ? 14.823 43.496 37.709 1.00 11.32 376 PHE A O 1
ATOM 2655 N N . LEU A 1 338 ? 13.843 42.952 35.759 1.00 11.99 377 LEU A N 1
ATOM 2656 C CA . LEU A 1 338 ? 12.509 43.222 36.265 1.00 13.42 377 LEU A CA 1
ATOM 2657 C C . LEU A 1 338 ? 11.552 42.270 35.569 1.00 13.53 377 LEU A C 1
ATOM 2658 O O . LEU A 1 338 ? 11.836 41.749 34.495 1.00 13.02 377 LEU A O 1
ATOM 2663 N N . ALA A 1 339 ? 10.427 42.016 36.213 1.00 13.47 378 ALA A N 1
ATOM 2664 C CA . ALA A 1 339 ? 9.456 41.075 35.680 1.00 13.76 378 ALA A CA 1
ATOM 2665 C C . ALA A 1 339 ? 8.069 41.446 36.158 1.00 14.02 378 ALA A C 1
ATOM 2666 O O . ALA A 1 339 ? 7.898 41.981 37.254 1.00 14.61 378 ALA A O 1
ATOM 2668 N N . GLN A 1 340 ? 7.079 41.175 35.323 1.00 13.10 379 GLN A N 1
ATOM 2669 C CA . GLN A 1 340 ? 5.701 41.487 35.664 1.00 12.90 379 GLN A CA 1
ATOM 2670 C C . GLN A 1 340 ? 4.782 40.588 34.864 1.00 12.49 379 GLN A C 1
ATOM 2671 O O . GLN A 1 340 ? 5.067 40.262 33.709 1.00 12.47 379 GLN A O 1
ATOM 2677 N N . GLY A 1 341 ? 3.662 40.204 35.467 1.00 12.14 380 GLY A N 1
ATOM 2678 C CA . GLY A 1 341 ? 2.671 39.411 34.762 1.00 12.22 380 GLY A CA 1
ATOM 2679 C C . GLY A 1 341 ? 1.824 38.564 35.676 1.00 12.34 380 GLY A C 1
ATOM 2680 O O . GLY A 1 341 ? 2.000 38.608 36.896 1.00 11.96 380 GLY A O 1
ATOM 2681 N N . PRO A 1 342 ? 0.888 37.796 35.090 1.00 12.74 381 PRO A N 1
ATOM 2682 C CA . PRO A 1 342 ? -0.084 37.024 35.861 1.00 12.96 381 PRO A CA 1
ATOM 2683 C C . PRO A 1 342 ? 0.513 35.999 36.823 1.00 13.31 381 PRO A C 1
ATOM 2684 O O . PRO A 1 342 ? -0.106 35.696 37.844 1.00 13.54 381 PRO A O 1
ATOM 2688 N N . ASP A 1 343 ? 1.715 35.502 36.533 1.00 13.46 382 ASP A N 1
ATOM 2689 C CA . ASP A 1 343 ? 2.344 34.494 37.378 1.00 13.89 382 ASP A CA 1
ATOM 2690 C C . ASP A 1 343 ? 3.458 35.047 38.251 1.00 13.54 382 ASP A C 1
ATOM 2691 O O . ASP A 1 343 ? 4.140 34.283 38.927 1.00 14.11 382 ASP A O 1
ATOM 2696 N N . LEU A 1 344 ? 3.628 36.364 38.240 1.00 13.19 383 LEU A N 1
ATOM 2697 C CA . LEU A 1 344 ? 4.712 37.027 38.950 1.00 13.44 383 LEU A CA 1
ATOM 2698 C C . LEU A 1 344 ? 4.173 37.932 40.052 1.00 13.17 383 LEU A C 1
ATOM 2699 O O . LEU A 1 344 ? 3.010 38.394 40.010 1.00 12.84 383 LEU A O 1
ATOM 2704 N N . ALA A 1 345 ? 5.006 38.140 41.063 1.00 13.23 384 ALA A N 1
ATOM 2705 C CA . ALA A 1 345 ? 4.636 38.934 42.227 1.00 13.69 384 ALA A CA 1
ATOM 2706 C C . ALA A 1 345 ? 4.411 40.394 41.864 1.00 14.00 384 ALA A C 1
ATOM 2707 O O . ALA A 1 345 ? 4.772 40.839 40.777 1.00 13.00 384 ALA A O 1
ATOM 2709 N N . GLN A 1 346 ? 3.817 41.136 42.794 1.00 14.75 385 GLN A N 1
ATOM 2710 C CA . GLN A 1 346 ? 3.380 42.505 42.538 1.00 15.22 385 GLN A CA 1
ATOM 2711 C C . GLN A 1 346 ? 3.919 43.476 43.590 1.00 15.47 385 GLN A C 1
ATOM 2712 O O . GLN A 1 346 ? 3.651 43.322 44.781 1.00 15.88 385 GLN A O 1
ATOM 2718 N N . GLY A 1 347 ? 4.676 44.474 43.146 1.00 15.62 386 GLY A N 1
ATOM 2719 C CA . GLY A 1 347 ? 5.257 45.470 44.045 1.00 16.03 386 GLY A CA 1
ATOM 2720 C C . GLY A 1 347 ? 6.348 44.910 44.941 1.00 16.57 386 GLY A C 1
ATOM 2721 O O . GLY A 1 347 ? 6.423 45.259 46.119 1.00 17.58 386 GLY A O 1
ATOM 2722 N N . LYS A 1 348 ? 7.204 44.060 44.378 1.00 16.45 387 LYS A N 1
ATOM 2723 C CA . LYS A 1 348 ? 8.263 43.395 45.134 1.00 16.27 387 LYS A CA 1
ATOM 2724 C C . LYS A 1 348 ? 9.633 43.845 44.662 1.00 15.47 387 LYS A C 1
ATOM 2725 O O . LYS A 1 348 ? 9.838 44.097 43.475 1.00 15.06 387 LYS A O 1
ATOM 2731 N N . THR A 1 349 ? 10.569 43.925 45.602 1.00 14.28 388 THR A N 1
ATOM 2732 C CA . THR A 1 349 ? 11.964 44.199 45.305 1.00 14.06 388 THR A CA 1
ATOM 2733 C C . THR A 1 349 ? 12.790 43.003 45.762 1.00 13.58 388 THR A C 1
ATOM 2734 O O . THR A 1 349 ? 12.551 42.460 46.839 1.00 13.55 388 THR A O 1
ATOM 2738 N N . LEU A 1 350 ? 13.764 42.613 44.943 1.00 12.94 389 LEU A N 1
ATOM 2739 C CA . LEU A 1 350 ? 14.650 41.484 45.237 1.00 12.51 389 LEU A CA 1
ATOM 2740 C C . LEU A 1 350 ? 16.078 41.970 45.428 1.00 11.90 389 LEU A C 1
ATOM 2741 O O . LEU A 1 350 ? 16.492 42.956 44.814 1.00 11.54 389 LEU A O 1
ATOM 2746 N N . PRO A 1 351 ? 16.852 41.267 46.259 1.00 11.03 390 PRO A N 1
ATOM 2747 C CA . PRO A 1 351 ? 18.270 41.563 46.338 1.00 11.09 390 PRO A CA 1
ATOM 2748 C C . PRO A 1 351 ? 18.977 41.379 45.003 1.00 11.55 390 PRO A C 1
ATOM 2749 O O . PRO A 1 351 ? 18.482 40.673 44.130 1.00 11.93 390 PRO A O 1
ATOM 2753 N N . GLY A 1 352 ? 20.139 42.000 44.855 1.00 11.04 391 GLY A N 1
ATOM 2754 C CA . GLY A 1 352 ? 21.011 41.716 43.718 1.00 11.41 391 GLY A CA 1
ATOM 2755 C C . GLY A 1 352 ? 21.347 40.241 43.644 1.00 11.46 391 GLY A C 1
ATOM 2756 O O . GLY A 1 352 ? 21.533 39.582 44.682 1.00 11.85 391 GLY A O 1
ATOM 2757 N N . PHE A 1 353 ? 21.455 39.717 42.422 1.00 11.13 392 PHE A N 1
ATOM 2758 C CA . PHE A 1 353 ? 21.705 38.295 42.225 1.00 11.42 392 PHE A CA 1
ATOM 2759 C C . PHE A 1 353 ? 22.458 38.068 40.908 1.00 11.83 392 PHE A C 1
ATOM 2760 O O . PHE A 1 353 ? 22.598 38.989 40.107 1.00 11.43 392 PHE A O 1
ATOM 2768 N N A ASP A 1 354 ? 22.883 36.824 40.690 0.50 11.62 393 ASP A N 1
ATOM 2769 N N B ASP A 1 354 ? 22.964 36.861 40.688 0.50 12.46 393 ASP A N 1
ATOM 2770 C CA A ASP A 1 354 ? 23.700 36.427 39.530 0.50 12.08 393 ASP A CA 1
ATOM 2771 C CA B ASP A 1 354 ? 23.722 36.612 39.464 0.50 12.62 393 ASP A CA 1
ATOM 2772 C C A ASP A 1 354 ? 22.827 36.013 38.345 0.50 11.90 393 ASP A C 1
ATOM 2773 C C B ASP A 1 354 ? 22.847 36.059 38.355 0.50 12.32 393 ASP A C 1
ATOM 2774 O O A ASP A 1 354 ? 21.846 35.288 38.522 0.50 11.74 393 ASP A O 1
ATOM 2775 O O B ASP A 1 354 ? 21.923 35.279 38.590 0.50 12.16 393 ASP A O 1
ATOM 2784 N N . ASN A 1 355 ? 23.189 36.438 37.129 1.00 11.68 394 ASN A N 1
ATOM 2785 C CA . ASN A 1 355 ? 22.346 36.165 35.960 1.00 11.75 394 ASN A CA 1
ATOM 2786 C C . ASN A 1 355 ? 22.111 34.702 35.578 1.00 11.98 394 ASN A C 1
ATOM 2787 O O . ASN A 1 355 ? 21.134 34.416 34.888 1.00 11.75 394 ASN A O 1
ATOM 2792 N N . VAL A 1 356 ? 22.930 33.782 36.067 1.00 11.70 395 VAL A N 1
ATOM 2793 C CA . VAL A 1 356 ? 22.673 32.354 35.881 1.00 11.95 395 VAL A CA 1
ATOM 2794 C C . VAL A 1 356 ? 21.341 31.903 36.503 1.00 12.07 395 VAL A C 1
ATOM 2795 O O . VAL A 1 356 ? 20.828 30.844 36.160 1.00 12.02 395 VAL A O 1
ATOM 2799 N N . ASP A 1 357 ? 20.788 32.697 37.420 1.00 11.44 396 ASP A N 1
ATOM 2800 C CA . ASP A 1 357 ? 19.576 32.296 38.135 1.00 11.87 396 ASP A CA 1
ATOM 2801 C C . ASP A 1 357 ? 18.291 32.570 37.354 1.00 11.64 396 ASP A C 1
ATOM 2802 O O . ASP A 1 357 ? 17.240 32.086 37.733 1.00 12.06 396 ASP A O 1
ATOM 2807 N N . VAL A 1 358 ? 18.354 33.343 36.268 1.00 11.35 397 VAL A N 1
ATOM 2808 C CA . VAL A 1 358 ? 17.149 33.674 35.510 1.00 11.67 397 VAL A CA 1
ATOM 2809 C C . VAL A 1 358 ? 16.538 32.440 34.829 1.00 11.65 397 VAL A C 1
ATOM 2810 O O . VAL A 1 358 ? 15.301 32.298 34.744 1.00 11.41 397 VAL A O 1
ATOM 2814 N N . TYR A 1 359 ? 17.401 31.552 34.350 1.00 11.42 398 TYR A N 1
ATOM 2815 C CA . TYR A 1 359 ? 16.964 30.374 33.605 1.00 11.83 398 TYR A CA 1
ATOM 2816 C C . TYR A 1 359 ? 15.939 29.527 34.367 1.00 11.73 398 TYR A C 1
ATOM 2817 O O . TYR A 1 359 ? 14.918 29.135 33.810 1.00 11.28 398 TYR A O 1
ATOM 2826 N N . ALA A 1 360 ? 16.202 29.249 35.636 1.00 12.09 399 ALA A N 1
ATOM 2827 C CA . ALA A 1 360 ? 15.270 28.450 36.442 1.00 12.21 399 ALA A CA 1
ATOM 2828 C C . ALA A 1 360 ? 13.875 29.068 36.521 1.00 12.48 399 ALA A C 1
ATOM 2829 O O . ALA A 1 360 ? 12.868 28.354 36.509 1.00 13.51 399 ALA A O 1
ATOM 2831 N N . LEU A 1 361 ? 13.814 30.396 36.613 1.00 12.09 400 LEU A N 1
ATOM 2832 C CA . LEU A 1 361 ? 12.525 31.083 36.625 1.00 12.24 400 LEU A CA 1
ATOM 2833 C C . LEU A 1 361 ? 11.846 30.924 35.278 1.00 11.80 400 LEU A C 1
ATOM 2834 O O . LEU A 1 361 ? 10.649 30.620 35.201 1.00 12.18 400 LEU A O 1
ATOM 2839 N N . MET A 1 362 ? 12.582 31.171 34.200 1.00 12.30 401 MET A N 1
ATOM 2840 C CA . MET A 1 362 ? 11.989 31.088 32.874 1.00 13.16 401 MET A CA 1
ATOM 2841 C C . MET A 1 362 ? 11.485 29.693 32.546 1.00 13.12 401 MET A C 1
ATOM 2842 O O . MET A 1 362 ? 10.417 29.550 31.966 1.00 13.22 401 MET A O 1
ATOM 2847 N N A SER A 1 363 ? 12.240 28.661 32.911 0.50 13.61 402 SER A N 1
ATOM 2848 N N B SER A 1 363 ? 12.246 28.667 32.907 0.50 13.51 402 SER A N 1
ATOM 2849 C CA A SER A 1 363 ? 11.806 27.290 32.641 0.50 14.19 402 SER A CA 1
ATOM 2850 C CA B SER A 1 363 ? 11.816 27.293 32.672 0.50 14.01 402 SER A CA 1
ATOM 2851 C C A SER A 1 363 ? 10.483 26.982 33.350 0.50 14.49 402 SER A C 1
ATOM 2852 C C B SER A 1 363 ? 10.470 27.022 33.335 0.50 14.36 402 SER A C 1
ATOM 2853 O O A SER A 1 363 ? 9.616 26.315 32.787 0.50 14.80 402 S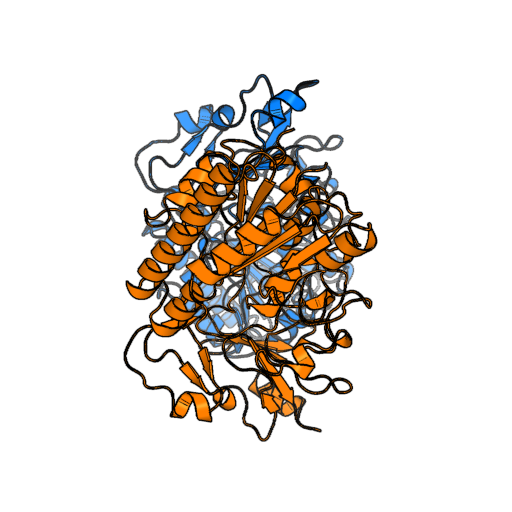ER A O 1
ATOM 2854 O O B SER A 1 363 ? 9.578 26.430 32.730 0.50 14.52 402 SER A O 1
ATOM 2859 N N . ARG A 1 364 ? 10.311 27.489 34.570 1.00 14.66 403 ARG A N 1
ATOM 2860 C CA . ARG A 1 364 ? 9.037 27.355 35.269 1.00 14.68 403 ARG A CA 1
ATOM 2861 C C . ARG A 1 364 ? 7.914 28.098 34.541 1.00 14.33 403 ARG A C 1
ATOM 2862 O O . ARG A 1 364 ? 6.836 27.536 34.323 1.00 14.91 403 ARG A O 1
ATOM 2870 N N . LEU A 1 365 ? 8.164 29.349 34.151 1.00 13.74 404 LEU A N 1
ATOM 2871 C CA . LEU A 1 365 ? 7.153 30.159 33.465 1.00 13.96 404 LEU A CA 1
ATOM 2872 C C . LEU A 1 365 ? 6.765 29.612 32.090 1.00 14.07 404 LEU A C 1
ATOM 2873 O O . LEU A 1 365 ? 5.671 29.888 31.610 1.00 14.52 404 LEU A O 1
ATOM 2878 N N . LEU A 1 366 ? 7.655 28.837 31.482 1.00 13.58 405 LEU A N 1
ATOM 2879 C CA . LEU A 1 366 ? 7.466 28.260 30.153 1.00 13.85 405 LEU A CA 1
ATOM 2880 C C . LEU A 1 366 ? 6.953 26.833 30.179 1.00 13.88 405 LEU A C 1
ATOM 2881 O O . LEU A 1 366 ? 6.679 26.260 29.126 1.00 14.55 405 LEU A O 1
ATOM 2886 N N . GLY A 1 367 ? 6.855 26.241 31.363 1.00 14.73 406 GLY A N 1
ATOM 2887 C CA . GLY A 1 367 ? 6.367 24.867 31.484 1.00 15.70 406 GLY A CA 1
ATOM 2888 C C . GLY A 1 367 ? 7.272 23.859 30.811 1.00 16.30 406 GLY A C 1
ATOM 2889 O O . GLY A 1 367 ? 6.805 22.878 30.234 1.00 17.12 406 GLY A O 1
ATOM 2890 N N . ILE A 1 368 ? 8.576 24.093 30.880 1.00 16.33 407 ILE A N 1
ATOM 2891 C CA . ILE A 1 368 ? 9.555 23.158 30.341 1.00 16.81 407 ILE A CA 1
ATOM 2892 C C . ILE A 1 368 ? 10.372 22.597 31.491 1.00 17.03 407 ILE A C 1
ATOM 2893 O O . ILE A 1 368 ? 10.564 23.272 32.509 1.00 16.79 407 ILE A O 1
ATOM 2898 N N . PRO A 1 369 ? 10.842 21.350 31.346 1.00 17.76 408 PRO A N 1
ATOM 2899 C CA . PRO A 1 369 ? 11.740 20.834 32.375 1.00 17.94 408 PRO A CA 1
ATOM 2900 C C . PRO A 1 369 ? 13.072 21.575 32.329 1.00 18.07 408 PRO A C 1
ATOM 2901 O O . PRO A 1 369 ? 13.623 21.773 31.246 1.00 19.15 408 PRO A O 1
ATOM 2905 N N . ALA A 1 370 ? 13.554 22.013 33.488 1.00 17.72 409 ALA A N 1
ATOM 2906 C CA . ALA A 1 370 ? 14.816 22.736 33.582 1.00 17.44 409 ALA A CA 1
ATOM 2907 C C . ALA A 1 370 ? 15.984 21.832 33.228 1.00 17.18 409 ALA A C 1
ATOM 2908 O O . ALA A 1 370 ? 16.195 20.799 33.860 1.00 17.84 409 ALA A O 1
ATOM 2910 N N . ALA A 1 371 ? 16.734 22.212 32.203 1.00 15.83 410 ALA A N 1
ATOM 2911 C CA . ALA A 1 371 ? 17.972 21.535 31.875 1.00 15.70 410 ALA A CA 1
ATOM 2912 C C . ALA A 1 371 ? 18.962 21.752 33.008 1.00 15.52 410 ALA A C 1
ATOM 2913 O O . ALA A 1 371 ? 18.839 22.720 33.776 1.00 14.72 410 ALA A O 1
ATOM 2915 N N . PRO A 1 372 ? 19.964 20.867 33.122 1.00 14.83 411 PRO A N 1
ATOM 2916 C CA . PRO A 1 372 ? 20.975 21.084 34.158 1.00 14.62 411 PRO A CA 1
ATOM 2917 C C . PRO A 1 372 ? 21.642 22.432 33.951 1.00 13.75 411 PRO A C 1
ATOM 2918 O O . PRO A 1 372 ? 21.965 22.793 32.817 1.00 13.99 411 PRO A O 1
ATOM 2922 N N . ASN A 1 373 ? 21.842 23.178 35.031 1.00 13.11 412 ASN A N 1
ATOM 2923 C CA . ASN A 1 373 ? 22.394 24.508 34.893 1.00 13.20 412 ASN A CA 1
ATOM 2924 C C . ASN A 1 373 ? 23.184 24.950 36.126 1.00 12.92 412 ASN A C 1
ATOM 2925 O O . ASN A 1 373 ? 23.245 24.229 37.132 1.00 12.43 412 ASN A O 1
ATOM 2930 N N . ASP A 1 374 ? 23.797 26.123 36.026 1.00 12.68 413 ASP A N 1
ATOM 2931 C CA . ASP A 1 374 ? 24.707 26.625 37.047 1.00 13.53 413 ASP A CA 1
ATOM 2932 C C . ASP A 1 374 ? 24.019 27.535 38.052 1.00 13.58 413 ASP A C 1
ATOM 2933 O O . ASP A 1 374 ? 24.667 28.004 38.992 1.00 15.10 413 ASP A O 1
ATOM 2938 N N . GLY A 1 375 ? 22.722 27.764 37.869 1.00 13.68 414 GLY A N 1
ATOM 2939 C CA . GLY A 1 375 ? 21.975 28.666 38.718 1.00 14.23 414 GLY A CA 1
ATOM 2940 C C . GLY A 1 375 ? 21.388 28.002 39.941 1.00 14.85 414 GLY A C 1
ATOM 2941 O O . GLY A 1 375 ? 21.454 26.780 40.110 1.00 15.03 414 GLY A O 1
ATOM 2942 N N . ASN A 1 376 ? 20.807 28.830 40.796 1.00 15.31 415 ASN A N 1
ATOM 2943 C CA . ASN A 1 376 ? 20.099 28.386 41.976 1.00 15.37 415 ASN A CA 1
ATOM 2944 C C . ASN A 1 376 ? 18.602 28.672 41.807 1.00 15.63 415 ASN A C 1
ATOM 2945 O O . ASN A 1 376 ? 18.209 29.838 41.722 1.00 15.38 415 ASN A O 1
ATOM 2950 N N . PRO A 1 377 ? 17.759 27.625 41.759 1.00 16.17 416 PRO A N 1
ATOM 2951 C CA . PRO A 1 377 ? 16.318 27.841 41.586 1.00 16.08 416 PRO A CA 1
ATOM 2952 C C . PRO A 1 377 ? 15.688 28.606 42.740 1.00 16.18 416 PRO A C 1
ATOM 2953 O O . PRO A 1 377 ? 14.661 29.258 42.566 1.00 16.73 416 PRO A O 1
ATOM 2957 N N . ALA A 1 378 ? 16.309 28.563 43.910 1.00 15.09 417 ALA A N 1
ATOM 2958 C CA . ALA A 1 378 ? 15.756 29.266 45.060 1.00 14.95 417 ALA A CA 1
ATOM 2959 C C . ALA A 1 378 ? 15.716 30.776 44.867 1.00 14.70 417 ALA A C 1
ATOM 2960 O O . ALA A 1 378 ? 14.812 31.434 45.374 1.00 15.08 417 ALA A O 1
ATOM 2962 N N . THR A 1 379 ? 16.676 31.326 44.126 1.00 13.84 418 THR A N 1
ATOM 2963 C CA . THR A 1 379 ? 16.866 32.776 44.092 1.00 13.95 418 THR A CA 1
ATOM 2964 C C . THR A 1 379 ? 15.636 33.519 43.620 1.00 14.01 418 THR A C 1
ATOM 2965 O O . THR A 1 379 ? 15.232 34.502 44.243 1.00 14.37 418 THR A O 1
ATOM 2969 N N . LEU A 1 380 ? 15.040 33.070 42.522 1.00 13.79 419 LEU A N 1
ATOM 2970 C CA . LEU A 1 380 ? 13.909 33.788 41.946 1.00 13.51 419 LEU A CA 1
ATOM 2971 C C . LEU A 1 380 ? 12.542 33.194 42.239 1.00 13.99 419 LEU A C 1
ATOM 2972 O O . LEU A 1 380 ? 11.551 33.656 41.694 1.00 13.83 419 LEU A O 1
ATOM 2977 N N . LEU A 1 381 ? 12.464 32.213 43.142 1.00 14.10 420 LEU A N 1
ATOM 2978 C CA . LEU A 1 381 ? 11.150 31.752 43.589 1.00 14.57 420 LEU A CA 1
ATOM 2979 C C . LEU A 1 381 ? 10.300 32.895 44.167 1.00 14.31 420 LEU A C 1
ATOM 2980 O O . LEU A 1 381 ? 9.094 32.935 43.930 1.00 14.36 420 LEU A O 1
ATOM 2985 N N . PRO A 1 382 ? 10.907 33.819 44.944 1.00 14.44 421 PRO A N 1
ATOM 2986 C CA . PRO A 1 382 ? 10.133 34.979 45.405 1.00 14.79 421 PRO A CA 1
ATOM 2987 C C . PRO A 1 382 ? 9.603 35.917 44.318 1.00 14.85 421 PRO A C 1
ATOM 2988 O O . PRO A 1 382 ? 8.786 36.779 44.619 1.00 14.58 421 PRO A O 1
ATOM 2992 N N . ALA A 1 383 ? 10.070 35.774 43.082 1.00 14.23 422 ALA A N 1
ATOM 2993 C CA . ALA A 1 383 ? 9.505 36.536 41.966 1.00 14.56 422 ALA A CA 1
ATOM 2994 C C . ALA A 1 383 ? 8.137 36.014 41.542 1.00 14.58 422 ALA A C 1
ATOM 2995 O O . ALA A 1 383 ? 7.389 36.721 40.872 1.00 14.55 422 ALA A O 1
ATOM 2997 N N . LEU A 1 384 ? 7.826 34.768 41.901 1.00 15.03 423 LEU A N 1
ATOM 2998 C CA . LEU A 1 384 ? 6.543 34.169 41.539 1.00 15.91 423 LEU A CA 1
ATOM 2999 C C . LEU A 1 384 ? 5.418 34.705 42.414 1.00 16.96 423 LEU A C 1
ATOM 3000 O O . LEU A 1 384 ? 5.629 35.045 43.586 1.00 16.78 423 LEU A O 1
ATOM 3005 N N . ARG A 1 385 ? 4.220 34.766 41.838 1.00 18.12 424 ARG A N 1
ATOM 3006 C CA . ARG A 1 385 ? 3.056 35.271 42.549 1.00 19.33 424 ARG A CA 1
ATOM 3007 C C . ARG A 1 385 ? 2.728 34.445 43.797 1.00 20.64 424 ARG A C 1
ATOM 3008 O O . ARG A 1 385 ? 2.324 34.992 44.823 1.00 20.68 424 ARG A O 1
ATOM 3016 N N . MET A 1 386 ? 2.890 33.133 43.707 1.00 22.00 425 MET A N 1
ATOM 3017 C CA . MET A 1 386 ? 2.872 32.297 44.907 1.00 23.27 425 MET A CA 1
ATOM 3018 C C . MET A 1 386 ? 4.081 31.383 44.906 1.00 24.03 425 MET A C 1
ATOM 3019 O O . MET A 1 386 ? 4.367 30.734 43.910 1.00 24.72 425 MET A O 1
ATOM 3024 N N . THR B 1 5 ? 70.440 26.547 59.661 1.00 22.16 44 THR B N 1
ATOM 3025 C CA . THR B 1 5 ? 69.125 26.823 60.306 1.00 21.58 44 THR B CA 1
ATOM 3026 C C . THR B 1 5 ? 68.186 27.457 59.272 1.00 21.16 44 THR B C 1
ATOM 3027 O O . THR B 1 5 ? 68.552 28.439 58.630 1.00 21.03 44 THR B O 1
ATOM 3031 N N . PRO B 1 6 ? 66.976 26.895 59.090 1.00 19.96 45 PRO B N 1
ATOM 3032 C CA . PRO B 1 6 ? 66.045 27.468 58.110 1.00 19.22 45 PRO B CA 1
ATOM 3033 C C . PRO B 1 6 ? 65.549 28.866 58.479 1.00 18.22 45 PRO B C 1
ATOM 3034 O O . PRO B 1 6 ? 65.471 29.193 59.666 1.00 18.29 45 PRO B O 1
ATOM 3038 N N . HIS B 1 7 ? 65.174 29.660 57.472 1.00 17.10 46 HIS B N 1
ATOM 3039 C CA . HIS B 1 7 ? 64.733 31.039 57.702 1.00 16.00 46 HIS B CA 1
ATOM 3040 C C . HIS B 1 7 ? 63.414 31.108 58.457 1.00 14.95 46 HIS B C 1
ATOM 3041 O O . HIS B 1 7 ? 62.436 30.453 58.103 1.00 14.83 46 HIS B O 1
ATOM 3048 N N . ALA B 1 8 ? 63.386 31.943 59.483 1.00 13.93 47 ALA B N 1
ATOM 3049 C CA . ALA B 1 8 ? 62.171 32.172 60.245 1.00 13.64 47 ALA B CA 1
ATOM 3050 C C . ALA B 1 8 ? 61.172 32.983 59.434 1.00 13.08 47 ALA B C 1
ATOM 3051 O O . ALA B 1 8 ? 61.539 33.655 58.465 1.00 12.86 47 ALA B O 1
ATOM 3053 N N . LEU B 1 9 ? 59.907 32.914 59.846 1.00 12.56 48 LEU B N 1
ATOM 3054 C CA . LEU B 1 9 ? 58.844 33.757 59.313 1.00 12.78 48 LEU B CA 1
ATOM 3055 C C . LEU B 1 9 ? 58.243 34.607 60.424 1.00 12.48 48 LEU B C 1
ATOM 3056 O O . LEU B 1 9 ? 57.817 34.084 61.452 1.00 12.36 48 LEU B O 1
ATOM 3061 N N . LEU B 1 10 ? 58.242 35.918 60.210 1.00 11.70 49 LEU B N 1
ATOM 3062 C CA . LEU B 1 10 ? 57.527 36.878 61.049 1.00 12.02 49 LEU B CA 1
ATOM 3063 C C . LEU B 1 10 ? 56.218 37.260 60.352 1.00 11.45 49 LEU B C 1
ATOM 3064 O O . LEU B 1 10 ? 56.241 37.793 59.251 1.00 11.65 49 LEU B O 1
ATOM 3069 N N . LEU B 1 11 ? 55.091 36.963 60.988 1.00 11.24 50 LEU B N 1
ATOM 3070 C CA . LEU B 1 11 ? 53.765 37.257 60.439 1.00 11.77 50 LEU B CA 1
ATOM 3071 C C . LEU B 1 11 ? 53.147 38.360 61.278 1.00 11.78 50 LEU B C 1
ATOM 3072 O O . LEU B 1 11 ? 52.969 38.194 62.486 1.00 11.56 50 LEU B O 1
ATOM 3077 N N . ILE B 1 12 ? 52.830 39.487 60.639 1.00 11.74 51 ILE B N 1
ATOM 3078 C CA . ILE B 1 12 ? 52.249 40.638 61.329 1.00 12.02 51 ILE B CA 1
ATOM 3079 C C . ILE B 1 12 ? 50.850 40.948 60.805 1.00 11.60 51 ILE B C 1
ATOM 3080 O O . ILE B 1 12 ? 50.660 41.079 59.600 1.00 12.22 51 ILE B O 1
ATOM 3085 N N . SER B 1 13 ? 49.876 41.060 61.706 1.00 11.59 52 SER B N 1
ATOM 3086 C CA . SER B 1 13 ? 48.553 41.547 61.340 1.00 12.12 52 SER B CA 1
ATOM 3087 C C . SER B 1 13 ? 48.308 42.948 61.882 1.00 12.15 52 SER B C 1
ATOM 3088 O O . SER B 1 13 ? 48.524 43.215 63.061 1.00 12.35 52 SER B O 1
ATOM 3091 N N . ILE B 1 14 ? 47.832 43.828 61.012 1.00 11.34 53 ILE B N 1
ATOM 3092 C CA . ILE B 1 14 ? 47.387 45.152 61.416 1.00 11.48 53 ILE B CA 1
ATOM 3093 C C . ILE B 1 14 ? 45.868 45.157 61.237 1.00 11.31 53 ILE B C 1
ATOM 3094 O O . ILE B 1 14 ? 45.362 45.315 60.129 1.00 11.92 53 ILE B O 1
ATOM 3099 N N . ASP B 1 15 ? 45.143 44.978 62.329 1.00 11.09 54 ASP B N 1
ATOM 3100 C CA . ASP B 1 15 ? 43.696 44.824 62.281 1.00 11.25 54 ASP B CA 1
ATOM 3101 C C . ASP B 1 15 ? 43.062 46.034 61.589 1.00 11.41 54 ASP B C 1
ATOM 3102 O O . ASP B 1 15 ? 43.383 47.168 61.923 1.00 11.23 54 ASP B O 1
ATOM 3107 N N . GLY B 1 16 ? 42.176 45.800 60.616 1.00 11.60 55 GLY B N 1
ATOM 3108 C CA . GLY B 1 16 ? 41.398 46.885 60.019 1.00 11.71 55 GLY B CA 1
ATOM 3109 C C . GLY B 1 16 ? 42.123 47.839 59.094 1.00 11.96 55 GLY B C 1
ATOM 3110 O O . GLY B 1 16 ? 41.594 48.903 58.788 1.00 11.84 55 GLY B O 1
ATOM 3111 N N . LEU B 1 17 ? 43.337 47.499 58.662 1.00 11.84 56 LEU B N 1
ATOM 3112 C CA . LEU B 1 17 ? 44.081 48.341 57.722 1.00 11.68 56 LEU B CA 1
ATOM 3113 C C . LEU B 1 17 ? 43.578 48.117 56.294 1.00 11.58 56 LEU B C 1
ATOM 3114 O O . LEU B 1 17 ? 43.768 47.063 55.709 1.00 12.22 56 LEU B O 1
ATOM 3119 N N . ARG B 1 18 ? 42.963 49.142 55.729 1.00 11.51 57 ARG B N 1
ATOM 3120 C CA . ARG B 1 18 ? 42.379 49.052 54.400 1.00 12.36 57 ARG B CA 1
ATOM 3121 C C . ARG B 1 18 ? 43.481 49.106 53.350 1.00 12.57 57 ARG B C 1
ATOM 3122 O O . ARG B 1 18 ? 44.518 49.739 53.543 1.00 12.18 57 ARG B O 1
ATOM 3130 N N . ALA B 1 19 ? 43.258 48.404 52.242 1.00 12.41 58 ALA B N 1
ATOM 3131 C CA . ALA B 1 19 ? 44.286 48.200 51.232 1.00 12.67 58 ALA B CA 1
ATOM 3132 C C . ALA B 1 19 ? 44.916 49.486 50.717 1.00 12.52 58 ALA B C 1
ATOM 3133 O O . ALA B 1 19 ? 46.120 49.516 50.437 1.00 13.03 58 ALA B O 1
ATOM 3135 N N . ASP B 1 20 ? 44.118 50.538 50.590 1.00 13.01 59 ASP B N 1
ATOM 3136 C CA . ASP B 1 20 ? 44.592 51.802 50.028 1.00 13.48 59 ASP B CA 1
ATOM 3137 C C . ASP B 1 20 ? 45.437 52.601 51.007 1.00 13.50 59 ASP B C 1
ATOM 3138 O O . ASP B 1 20 ? 46.028 53.602 50.629 1.00 13.01 59 ASP B O 1
ATOM 3143 N N . MET B 1 21 ? 45.526 52.148 52.251 1.00 13.42 60 MET B N 1
ATOM 3144 C CA . MET B 1 21 ? 46.235 52.911 53.275 1.00 13.62 60 MET B CA 1
ATOM 3145 C C . MET B 1 21 ? 47.741 52.824 53.183 1.00 14.44 60 MET B C 1
ATOM 3146 O O . MET B 1 21 ? 48.439 53.548 53.895 1.00 14.74 60 MET B O 1
ATOM 3151 N N . LEU B 1 22 ? 48.241 51.961 52.299 1.00 13.67 61 LEU B N 1
ATOM 3152 C CA . LEU B 1 22 ? 49.661 51.916 51.971 1.00 14.17 61 LEU B CA 1
ATOM 3153 C C . LEU B 1 22 ? 50.067 53.011 50.981 1.00 13.96 61 LEU B C 1
ATOM 3154 O O . LEU B 1 22 ? 51.255 53.220 50.745 1.00 14.05 61 LEU B O 1
ATOM 3159 N N . ASP B 1 23 ? 49.087 53.673 50.372 1.00 14.30 62 ASP B N 1
ATOM 3160 C CA . ASP B 1 23 ? 49.345 54.573 49.257 1.00 14.98 62 ASP B CA 1
ATOM 3161 C C . ASP B 1 23 ? 48.957 56.010 49.538 1.00 14.89 62 ASP B C 1
ATOM 3162 O O . ASP B 1 23 ? 48.637 56.756 48.605 1.00 15.64 62 ASP B O 1
ATOM 3167 N N . ARG B 1 24 ? 48.994 56.413 50.806 1.00 14.58 63 ARG B N 1
ATOM 3168 C CA . ARG B 1 24 ? 48.715 57.798 51.131 1.00 14.85 63 ARG B CA 1
ATOM 3169 C C . ARG B 1 24 ? 49.723 58.449 52.069 1.00 14.60 63 ARG B C 1
ATOM 3170 O O . ARG B 1 24 ? 49.384 59.404 52.777 1.00 14.18 63 ARG B O 1
ATOM 3178 N N . GLY B 1 25 ? 50.968 57.984 52.012 1.00 14.22 64 GLY B N 1
ATOM 3179 C CA . GLY B 1 25 ? 52.085 58.679 52.651 1.00 14.51 64 GLY B CA 1
ATOM 3180 C C . GLY B 1 25 ? 52.110 58.599 54.161 1.00 14.83 64 GLY B C 1
ATOM 3181 O O . GLY B 1 25 ? 52.753 59.421 54.821 1.00 15.42 64 GLY B O 1
ATOM 3182 N N . ILE B 1 26 ? 51.440 57.599 54.720 1.00 14.51 65 ILE B N 1
ATOM 3183 C CA . ILE B 1 26 ? 51.387 57.427 56.176 1.00 14.31 65 ILE B CA 1
ATOM 3184 C C . ILE B 1 26 ? 51.979 56.089 56.632 1.00 14.45 65 ILE B C 1
ATOM 3185 O O . ILE B 1 26 ? 51.880 55.730 57.812 1.00 14.20 65 ILE B O 1
ATOM 3190 N N . THR B 1 27 ? 52.628 55.373 55.717 1.00 14.41 66 THR B N 1
ATOM 3191 C CA . THR B 1 27 ? 53.233 54.085 56.042 1.00 14.25 66 THR B CA 1
ATOM 3192 C C . THR B 1 27 ? 54.644 53.994 55.457 1.00 14.26 66 THR B C 1
ATOM 3193 O O . THR B 1 27 ? 54.941 53.075 54.701 1.00 13.86 66 THR B O 1
ATOM 3197 N N . PRO B 1 28 ? 55.531 54.932 55.823 1.00 14.22 67 PRO B N 1
ATOM 3198 C CA . PRO B 1 28 ? 56.852 54.918 55.185 1.00 14.29 67 PRO B CA 1
ATOM 3199 C C . PRO B 1 28 ? 57.637 53.620 55.385 1.00 14.11 67 PRO B C 1
ATOM 3200 O O . PRO B 1 28 ? 58.351 53.174 54.476 1.00 13.93 67 PRO B O 1
ATOM 3204 N N . ASN B 1 29 ? 57.517 53.027 56.570 1.00 13.62 68 ASN B N 1
ATOM 3205 C CA . ASN B 1 29 ? 58.236 51.792 56.857 1.00 13.89 68 ASN B CA 1
ATOM 3206 C C . ASN B 1 29 ? 57.688 50.612 56.066 1.00 13.79 68 ASN B C 1
ATOM 3207 O O . ASN B 1 29 ? 58.458 49.876 55.461 1.00 14.22 68 ASN B O 1
ATOM 3212 N N . LEU B 1 30 ? 56.366 50.456 56.044 1.00 14.19 69 LEU B N 1
ATOM 3213 C CA . LEU B 1 30 ? 55.751 49.379 55.259 1.00 14.48 69 LEU B CA 1
ATOM 3214 C C . LEU B 1 30 ? 55.885 49.616 53.761 1.00 14.42 69 LEU B C 1
ATOM 3215 O O . LEU B 1 30 ? 56.045 48.677 52.996 1.00 14.42 69 LEU B O 1
ATOM 3220 N N . SER B 1 31 ? 55.825 50.874 53.344 1.00 14.88 70 SER B N 1
ATOM 3221 C CA . SER B 1 31 ? 55.975 51.201 51.930 1.00 15.88 70 SER B CA 1
ATOM 3222 C C . SER B 1 31 ? 57.385 50.845 51.439 1.00 16.26 70 SER B C 1
ATOM 3223 O O . SER B 1 31 ? 57.549 50.342 50.327 1.00 16.90 70 SER B O 1
ATOM 3226 N N . HIS B 1 32 ? 58.394 51.081 52.270 1.00 16.95 71 HIS B N 1
ATOM 3227 C CA . HIS B 1 32 ? 59.768 50.727 51.927 1.00 17.13 71 HIS B CA 1
ATOM 3228 C C . HIS B 1 32 ? 59.948 49.209 51.902 1.00 16.94 71 HIS B C 1
ATOM 3229 O O . HIS B 1 32 ? 60.564 48.661 50.987 1.00 17.20 71 HIS B O 1
ATOM 3236 N N . LEU B 1 33 ? 59.382 48.525 52.895 1.00 16.90 72 LEU B N 1
ATOM 3237 C CA . LEU B 1 33 ? 59.405 47.067 52.936 1.00 17.16 72 LEU B CA 1
ATOM 3238 C C . LEU B 1 33 ? 58.790 46.489 51.665 1.00 17.18 72 LEU B C 1
ATOM 3239 O O . LEU B 1 33 ? 59.347 45.582 51.050 1.00 16.64 72 LEU B O 1
ATOM 3244 N N . ALA B 1 34 ? 57.644 47.031 51.270 1.00 17.44 73 ALA B N 1
ATOM 3245 C CA . ALA B 1 34 ? 56.963 46.586 50.052 1.00 18.31 73 ALA B CA 1
ATOM 3246 C C . ALA B 1 34 ? 57.821 46.789 48.804 1.00 18.92 73 ALA B C 1
ATOM 3247 O O . ALA B 1 34 ? 57.886 45.903 47.948 1.00 19.21 73 ALA B O 1
ATOM 3249 N N . ARG B 1 35 ? 58.472 47.946 48.697 1.00 19.48 74 ARG B N 1
ATOM 3250 C CA . ARG B 1 35 ? 59.381 48.234 47.571 1.00 20.08 74 ARG B CA 1
ATOM 3251 C C . ARG B 1 35 ? 60.595 47.310 47.525 1.00 19.91 74 ARG B C 1
ATOM 3252 O O . ARG B 1 35 ? 61.075 46.966 46.444 1.00 20.23 74 ARG B O 1
ATOM 3260 N N . GLU B 1 36 ? 61.091 46.929 48.701 1.00 19.20 75 GLU B N 1
ATOM 3261 C CA . GLU B 1 36 ? 62.158 45.946 48.825 1.00 18.92 75 GLU B CA 1
ATOM 3262 C C . GLU B 1 36 ? 61.681 44.537 48.513 1.00 17.78 75 GLU B C 1
ATOM 3263 O O . GLU B 1 36 ? 62.495 43.657 48.258 1.00 19.75 75 GLU B O 1
ATOM 3269 N N . GLY B 1 37 ? 60.373 44.313 48.601 1.00 15.38 76 GLY B N 1
ATOM 3270 C CA . GLY B 1 37 ? 59.817 42.977 48.561 1.00 14.65 76 GLY B CA 1
ATOM 3271 C C . GLY B 1 37 ? 58.683 42.873 47.566 1.00 13.75 76 GLY B C 1
ATOM 3272 O O . GLY B 1 37 ? 58.823 43.269 46.413 1.00 12.73 76 GLY B O 1
ATOM 3273 N N A VAL B 1 38 ? 57.563 42.330 48.042 0.50 13.22 77 VAL B N 1
ATOM 3274 N N B VAL B 1 38 ? 57.550 42.346 48.005 0.50 13.13 77 VAL B N 1
ATOM 3275 C CA A VAL B 1 38 ? 56.389 42.021 47.234 0.50 13.38 77 VAL B CA 1
ATOM 3276 C CA B VAL B 1 38 ? 56.438 42.095 47.100 0.50 13.33 77 VAL B CA 1
ATOM 3277 C C A VAL B 1 38 ? 55.184 42.717 47.840 0.50 13.31 77 VAL B C 1
ATOM 3278 C C B VAL B 1 38 ? 55.133 42.528 47.760 0.50 13.28 77 VAL B C 1
ATOM 3279 O O A VAL B 1 38 ? 55.064 42.818 49.061 0.50 12.35 77 VAL B O 1
ATOM 3280 O O B VAL B 1 38 ? 54.908 42.258 48.936 0.50 12.45 77 VAL B O 1
ATOM 3287 N N . ARG B 1 39 ? 54.295 43.224 46.996 1.00 13.13 78 ARG B N 1
ATOM 3288 C CA . ARG B 1 39 ? 53.027 43.717 47.505 1.00 14.15 78 ARG B CA 1
ATOM 3289 C C . ARG B 1 39 ? 51.930 43.386 46.519 1.00 13.42 78 ARG B C 1
ATOM 3290 O O . ARG B 1 39 ? 52.111 43.495 45.295 1.00 13.36 78 ARG B O 1
ATOM 3298 N N . ALA B 1 40 ? 50.791 42.976 47.052 1.00 12.84 79 ALA B N 1
ATOM 3299 C CA . ALA B 1 40 ? 49.617 42.789 46.223 1.00 12.27 79 ALA B CA 1
ATOM 3300 C C . ALA B 1 40 ? 48.897 44.118 46.135 1.00 12.21 79 ALA B C 1
ATOM 3301 O O . ALA B 1 40 ? 48.990 44.935 47.047 1.00 12.08 79 ALA B O 1
ATOM 3303 N N . ARG B 1 41 ? 48.172 44.347 45.046 1.00 11.00 80 ARG B N 1
ATOM 3304 C CA . ARG B 1 41 ? 47.345 45.554 44.945 1.00 12.16 80 ARG B CA 1
ATOM 3305 C C . ARG B 1 41 ? 46.420 45.651 46.149 1.00 11.65 80 ARG B C 1
ATOM 3306 O O . ARG B 1 41 ? 46.189 46.736 46.681 1.00 11.93 80 ARG B O 1
ATOM 3314 N N . TRP B 1 42 ? 45.866 44.503 46.515 1.00 11.76 81 TRP B N 1
ATOM 3315 C CA . TRP B 1 42 ? 44.973 44.352 47.662 1.00 11.73 81 TRP B CA 1
ATOM 3316 C C . TRP B 1 42 ? 44.763 42.863 47.898 1.00 11.92 81 TRP B C 1
ATOM 3317 O O . TRP B 1 42 ? 45.153 42.040 47.067 1.00 12.14 81 TRP B O 1
ATOM 3328 N N . MET B 1 43 ? 44.154 42.521 49.036 1.00 11.39 82 MET B N 1
ATOM 3329 C CA . MET B 1 43 ? 43.808 41.134 49.347 1.00 11.44 82 MET B CA 1
ATOM 3330 C C . MET B 1 43 ? 42.362 41.131 49.813 1.00 12.00 82 MET B C 1
ATOM 3331 O O . MET B 1 43 ? 41.992 41.901 50.690 1.00 12.44 82 MET B O 1
ATOM 3336 N N . ALA B 1 44 ? 41.530 40.281 49.224 1.00 11.54 83 ALA B N 1
ATOM 3337 C CA . ALA B 1 44 ? 40.125 40.253 49.615 1.00 11.77 83 ALA B CA 1
ATOM 3338 C C . ALA B 1 44 ? 39.953 39.389 50.860 1.00 11.87 83 ALA B C 1
ATOM 3339 O O . ALA B 1 44 ? 40.493 38.298 50.923 1.00 12.39 83 ALA B O 1
ATOM 3341 N N . PRO B 1 45 ? 39.176 39.868 51.846 1.00 11.54 84 PRO B N 1
ATOM 3342 C CA . PRO B 1 45 ? 38.833 39.009 52.970 1.00 11.99 84 PRO B CA 1
ATOM 3343 C C . PRO B 1 45 ? 37.809 37.947 52.556 1.00 12.08 84 PRO B C 1
ATOM 3344 O O . PRO B 1 45 ? 37.223 38.027 51.472 1.00 11.40 84 PRO B O 1
ATOM 3348 N N . SER B 1 46 ? 37.645 36.930 53.395 1.00 12.33 85 SER B N 1
ATOM 3349 C CA . SER B 1 46 ? 36.570 35.968 53.225 1.00 12.35 85 SER B CA 1
ATOM 3350 C C . SER B 1 46 ? 35.312 36.458 53.931 1.00 12.55 85 SER B C 1
ATOM 3351 O O . SER B 1 46 ? 35.367 37.388 54.752 1.00 13.04 85 SER B O 1
ATOM 3354 N N . TYR B 1 47 ? 34.180 35.856 53.582 1.00 12.28 86 TYR B N 1
ATOM 3355 C CA . TYR B 1 47 ? 32.912 36.155 54.238 1.00 12.12 86 TYR B CA 1
ATOM 3356 C C . TYR B 1 47 ? 32.798 35.376 55.543 1.00 12.16 86 TYR B C 1
ATOM 3357 O O . TYR B 1 47 ? 33.010 34.163 55.549 1.00 12.25 86 TYR B O 1
ATOM 3366 N N . PRO B 1 48 ? 32.414 36.039 56.645 1.00 12.02 87 PRO B N 1
ATOM 3367 C CA . PRO B 1 48 ? 32.146 37.465 56.780 1.00 12.22 87 PRO B CA 1
ATOM 3368 C C . PRO B 1 48 ? 33.422 38.253 57.036 1.00 11.92 87 PRO B C 1
ATOM 3369 O O . PRO B 1 48 ? 34.372 37.727 57.635 1.00 12.33 87 PRO B O 1
ATOM 3373 N N . SER B 1 49 ? 33.427 39.522 56.634 1.00 11.70 88 SER B N 1
ATOM 3374 C CA . SER B 1 49 ? 34.648 40.346 56.699 1.00 11.71 88 SER B CA 1
ATOM 3375 C C . SER B 1 49 ? 34.857 40.907 58.102 1.00 11.09 88 SER B C 1
ATOM 3376 O O . SER B 1 49 ? 34.911 42.131 58.309 1.00 10.88 88 SER B O 1
ATOM 3379 N N . LEU B 1 50 ? 35.037 39.973 59.036 1.00 11.49 89 LEU B N 1
ATOM 3380 C CA . LEU B 1 50 ? 35.185 40.234 60.467 1.00 11.75 89 LEU B CA 1
ATOM 3381 C C . LEU B 1 50 ? 36.522 39.673 60.966 1.00 11.89 89 LEU B C 1
ATOM 3382 O O . LEU B 1 50 ? 37.150 38.843 60.309 1.00 12.46 89 LEU B O 1
ATOM 3387 N N . THR B 1 51 ? 36.929 40.090 62.163 1.00 11.97 90 THR B N 1
ATOM 3388 C CA . THR B 1 51 ? 38.272 39.802 62.694 1.00 11.89 90 THR B CA 1
ATOM 3389 C C . THR B 1 51 ? 38.594 38.337 62.935 1.00 12.00 90 THR B C 1
ATOM 3390 O O . THR B 1 51 ? 39.603 37.852 62.439 1.00 12.31 90 THR B O 1
ATOM 3394 N N . PHE B 1 52 ? 37.812 37.659 63.767 1.00 12.38 91 PHE B N 1
ATOM 3395 C CA . PHE B 1 52 ? 38.168 36.292 64.112 1.00 12.32 91 PHE B CA 1
ATOM 3396 C C . PHE B 1 52 ? 38.058 35.365 62.908 1.00 12.81 91 PHE B C 1
ATOM 3397 O O . PHE B 1 52 ? 38.974 34.604 62.650 1.00 12.31 91 PHE B O 1
ATOM 3405 N N . PRO B 1 53 ? 36.943 35.423 62.161 1.00 11.64 92 PRO B N 1
ATOM 3406 C CA . PRO B 1 53 ? 36.889 34.576 60.961 1.00 11.59 92 PRO B CA 1
ATOM 3407 C C . PRO B 1 53 ? 38.077 34.747 60.008 1.00 11.71 92 PRO B C 1
ATOM 3408 O O . PRO B 1 53 ? 38.629 33.781 59.502 1.00 11.92 92 PRO B O 1
ATOM 3412 N N . ASN B 1 54 ? 38.482 35.983 59.774 1.00 10.82 93 ASN B N 1
ATOM 3413 C CA . ASN B 1 54 ? 39.563 36.223 58.820 1.00 11.07 93 ASN B CA 1
ATOM 3414 C C . ASN B 1 54 ? 40.970 35.976 59.333 1.00 11.22 93 ASN B C 1
ATOM 3415 O O . ASN B 1 54 ? 41.804 35.493 58.589 1.00 11.64 93 ASN B O 1
ATOM 3420 N N . HIS B 1 55 ? 41.251 36.291 60.595 1.00 11.80 94 HIS B N 1
ATOM 3421 C CA . HIS B 1 55 ? 42.547 35.923 61.145 1.00 11.66 94 HIS B CA 1
ATOM 3422 C C . HIS B 1 55 ? 42.713 34.416 61.097 1.00 11.88 94 HIS B C 1
ATOM 3423 O O . HIS B 1 55 ? 43.797 33.916 60.805 1.00 11.84 94 HIS B O 1
ATOM 3430 N N . TYR B 1 56 ? 41.649 33.681 61.395 1.00 11.82 95 TYR B N 1
ATOM 3431 C CA . TYR B 1 56 ? 41.771 32.233 61.408 1.00 11.46 95 TYR B CA 1
ATOM 3432 C C . TYR B 1 56 ? 41.849 31.659 59.985 1.00 11.68 95 TYR B C 1
ATOM 3433 O O . TYR B 1 56 ? 42.571 30.697 59.761 1.00 11.77 95 TYR B O 1
ATOM 3442 N N . THR B 1 57 ? 41.144 32.261 59.027 1.00 11.67 96 THR B N 1
ATOM 3443 C CA . THR B 1 57 ? 41.336 31.916 57.619 1.00 11.47 96 THR B CA 1
ATOM 3444 C C . THR B 1 57 ? 42.786 32.134 57.184 1.00 11.47 96 THR B C 1
ATOM 3445 O O . THR B 1 57 ? 43.370 31.318 56.478 1.00 11.08 96 THR B O 1
ATOM 3449 N N . LEU B 1 58 ? 43.368 33.268 57.562 1.00 11.06 97 LEU B N 1
ATOM 3450 C CA . LEU B 1 58 ? 44.748 33.547 57.134 1.00 11.67 97 LEU B CA 1
ATOM 3451 C C . LEU B 1 58 ? 45.709 32.418 57.490 1.00 12.36 97 LEU B C 1
ATOM 3452 O O . LEU B 1 58 ? 46.554 32.051 56.672 1.00 12.42 97 LEU B O 1
ATOM 3457 N N . VAL B 1 59 ? 45.583 31.868 58.698 1.00 12.11 98 VAL B N 1
ATOM 3458 C CA . VAL B 1 59 ? 46.529 30.856 59.177 1.00 11.42 98 VAL B CA 1
ATOM 3459 C C . VAL B 1 59 ? 46.131 29.398 58.906 1.00 11.24 98 VAL B C 1
ATOM 3460 O O . VAL B 1 59 ? 46.901 28.510 59.225 1.00 11.58 98 VAL B O 1
ATOM 3464 N N . THR B 1 60 ? 44.946 29.167 58.328 1.00 10.87 99 THR B N 1
ATOM 3465 C CA . THR B 1 60 ? 44.496 27.811 57.962 1.00 11.13 99 THR B CA 1
ATOM 3466 C C . THR B 1 60 ? 44.297 27.579 56.471 1.00 10.62 99 THR B C 1
ATOM 3467 O O . THR B 1 60 ? 44.227 26.434 56.033 1.00 10.88 99 THR B O 1
ATOM 3471 N N . GLY B 1 61 ? 44.124 28.652 55.707 1.00 11.48 100 GLY B N 1
ATOM 3472 C CA . GLY B 1 61 ? 43.772 28.505 54.297 1.00 11.61 100 GLY B CA 1
ATOM 3473 C C . GLY B 1 61 ? 42.321 28.110 54.052 1.00 12.21 100 GLY B C 1
ATOM 3474 O O . GLY B 1 61 ? 41.952 27.799 52.922 1.00 12.00 100 GLY B O 1
ATOM 3475 N N . LEU B 1 62 ? 41.491 28.132 55.092 1.00 11.62 101 LEU B N 1
ATOM 3476 C CA . LEU B 1 62 ? 40.096 27.711 54.996 1.00 12.18 101 LEU B CA 1
ATOM 3477 C C . LEU B 1 62 ? 39.159 28.891 55.072 1.00 12.42 101 LEU B C 1
ATOM 3478 O O . LEU B 1 62 ? 39.400 29.814 55.833 1.00 12.02 101 LEU B O 1
ATOM 3483 N N . ARG B 1 63 ? 38.081 28.850 54.294 1.00 12.31 102 ARG B N 1
ATOM 3484 C CA . ARG B 1 63 ? 36.995 29.816 54.447 1.00 12.65 102 ARG B CA 1
ATOM 3485 C C . ARG B 1 63 ? 36.338 29.620 55.806 1.00 12.47 102 ARG B C 1
ATOM 3486 O O . ARG B 1 63 ? 36.305 28.499 56.306 1.00 12.22 102 ARG B O 1
ATOM 3494 N N . PRO B 1 64 ? 35.798 30.690 56.390 1.00 12.54 103 PRO B N 1
ATOM 3495 C CA . PRO B 1 64 ? 35.060 30.541 57.658 1.00 12.82 103 PRO B CA 1
ATOM 3496 C C . PRO B 1 64 ? 33.966 29.467 57.660 1.00 13.36 103 PRO B C 1
ATOM 3497 O O . PRO B 1 64 ? 33.776 28.776 58.675 1.00 13.21 103 PRO B O 1
ATOM 3501 N N . ASP B 1 65 ? 33.265 29.307 56.543 1.00 13.44 104 ASP B N 1
ATOM 3502 C CA . ASP B 1 65 ? 32.260 28.250 56.415 1.00 13.36 104 ASP B CA 1
ATOM 3503 C C . ASP B 1 65 ? 32.829 26.867 56.687 1.00 13.65 104 ASP B C 1
ATOM 3504 O O . ASP B 1 65 ? 32.085 25.953 57.027 1.00 13.97 104 ASP B O 1
ATOM 3509 N N . HIS B 1 66 ? 34.137 26.704 56.494 1.00 13.27 105 HIS B N 1
ATOM 3510 C CA . HIS B 1 66 ? 34.790 25.414 56.656 1.00 13.61 105 HIS B CA 1
ATOM 3511 C C . HIS B 1 66 ? 35.528 25.264 57.987 1.00 13.77 105 HIS B C 1
ATOM 3512 O O . HIS B 1 66 ? 35.472 24.194 58.584 1.00 15.09 105 HIS B O 1
ATOM 3519 N N . HIS B 1 67 ? 36.199 26.309 58.466 1.00 13.18 106 HIS B N 1
ATOM 3520 C CA . HIS B 1 67 ? 36.950 26.194 59.722 1.00 12.95 106 HIS B CA 1
ATOM 3521 C C . HIS B 1 67 ? 36.062 26.369 60.962 1.00 12.59 106 HIS B C 1
ATOM 3522 O O . HIS B 1 67 ? 36.467 26.010 62.069 1.00 13.02 106 HIS B O 1
ATOM 3529 N N . GLY B 1 68 ? 34.854 26.899 60.778 1.00 12.85 107 GLY B N 1
ATOM 3530 C CA . GLY B 1 68 ? 33.869 26.972 61.868 1.00 12.80 107 GLY B CA 1
ATOM 3531 C C . GLY B 1 68 ? 33.844 28.218 62.731 1.00 12.86 107 GLY B C 1
ATOM 3532 O O . GLY B 1 68 ? 32.960 28.352 63.574 1.00 13.02 107 GLY B O 1
ATOM 3533 N N . ILE B 1 69 ? 34.809 29.111 62.559 1.00 12.68 108 ILE B N 1
ATOM 3534 C CA . ILE B 1 69 ? 34.771 30.419 63.202 1.00 12.78 108 ILE B CA 1
ATOM 3535 C C . ILE B 1 69 ? 34.004 31.306 62.236 1.00 12.57 108 ILE B C 1
ATOM 3536 O O . ILE B 1 69 ? 34.577 32.059 61.455 1.00 13.06 108 ILE B O 1
ATOM 3541 N N . VAL B 1 70 ? 32.683 31.150 62.272 1.00 12.63 109 VAL B N 1
ATOM 3542 C CA . VAL B 1 70 ? 31.802 31.696 61.252 1.00 12.43 109 VAL B CA 1
ATOM 3543 C C . VAL B 1 70 ? 31.393 33.141 61.536 1.00 12.45 109 VAL B C 1
ATOM 3544 O O . VAL B 1 70 ? 30.805 33.795 60.685 1.00 12.13 109 VAL B O 1
ATOM 3548 N N . HIS B 1 71 ? 31.717 33.625 62.731 1.00 12.28 110 HIS B N 1
ATOM 3549 C CA . HIS B 1 71 ? 31.455 35.008 63.123 1.00 12.27 110 HIS B CA 1
ATOM 3550 C C . HIS B 1 71 ? 32.329 35.269 64.347 1.00 12.94 110 HIS B C 1
ATOM 3551 O O . HIS B 1 71 ? 32.935 34.346 64.877 1.00 13.04 110 HIS B O 1
ATOM 3558 N N . ASN B 1 72 ? 32.406 36.521 64.789 1.00 12.80 111 ASN B N 1
ATOM 3559 C CA . ASN B 1 72 ? 33.039 36.834 66.073 1.00 13.10 111 ASN B CA 1
ATOM 3560 C C . ASN B 1 72 ? 32.206 36.332 67.256 1.00 13.17 111 ASN B C 1
ATOM 3561 O O . ASN B 1 72 ? 32.750 36.020 68.321 1.00 14.11 111 ASN B O 1
ATOM 3566 N N A SER B 1 73 ? 30.890 36.279 67.062 0.50 13.34 112 SER B N 1
ATOM 3567 N N B SER B 1 73 ? 30.890 36.278 67.066 0.50 13.46 112 SER B N 1
ATOM 3568 C CA A SER B 1 73 ? 29.951 35.858 68.096 0.50 13.67 112 SER B CA 1
ATOM 3569 C CA B SER B 1 73 ? 29.960 35.860 68.108 0.50 13.90 112 SER B CA 1
ATOM 3570 C C A SER B 1 73 ? 29.142 34.684 67.571 0.50 13.60 112 SER B C 1
ATOM 3571 C C B SER B 1 73 ? 29.137 34.692 67.581 0.50 13.71 112 SER B C 1
ATOM 3572 O O A SER B 1 73 ? 28.573 34.757 66.484 0.50 12.97 112 SER B O 1
ATOM 3573 O O B SER B 1 73 ? 28.560 34.776 66.499 0.50 13.15 112 SER B O 1
ATOM 3578 N N . MET B 1 74 ? 29.115 33.587 68.323 1.00 14.03 113 MET B N 1
ATOM 3579 C CA . MET B 1 74 ? 28.446 32.363 67.868 1.00 14.87 113 MET B CA 1
ATOM 3580 C C . MET B 1 74 ? 27.717 31.663 68.993 1.00 15.57 113 MET B C 1
ATOM 3581 O O . MET B 1 74 ? 27.975 31.935 70.166 1.00 16.08 113 MET B O 1
ATOM 3586 N N . ARG B 1 75 ? 26.817 30.759 68.612 1.00 16.86 114 ARG B N 1
ATOM 3587 C CA . ARG B 1 75 ? 26.190 29.826 69.546 1.00 18.42 114 ARG B CA 1
ATOM 3588 C C . ARG B 1 75 ? 26.290 28.422 68.985 1.00 18.87 114 ARG B C 1
ATOM 3589 O O . ARG B 1 75 ? 26.164 28.203 67.779 1.00 19.64 114 ARG B O 1
ATOM 3597 N N . ASP B 1 76 ? 26.524 27.466 69.872 1.00 19.73 115 ASP B N 1
ATOM 3598 C CA . ASP B 1 76 ? 26.669 26.080 69.506 1.00 20.01 115 ASP B CA 1
ATOM 3599 C C . ASP B 1 76 ? 25.952 25.295 70.603 1.00 20.59 115 ASP B C 1
ATOM 3600 O O . ASP B 1 76 ? 26.169 25.572 71.786 1.00 20.78 115 ASP B O 1
ATOM 3605 N N . PRO B 1 77 ? 25.079 24.347 70.223 1.00 21.02 116 PRO B N 1
ATOM 3606 C CA . PRO B 1 77 ? 24.319 23.596 71.234 1.00 21.38 116 PRO B CA 1
ATOM 3607 C C . PRO B 1 77 ? 25.180 22.776 72.196 1.00 21.60 116 PRO B C 1
ATOM 3608 O O . PRO B 1 77 ? 24.745 22.508 73.315 1.00 21.63 116 PRO B O 1
ATOM 3612 N N . THR B 1 78 ? 26.375 22.374 71.763 1.00 21.54 117 THR B N 1
ATOM 3613 C CA . THR B 1 78 ? 27.291 21.611 72.612 1.00 21.31 117 THR B CA 1
ATOM 3614 C C . THR B 1 78 ? 28.273 22.519 73.333 1.00 21.06 117 THR B C 1
ATOM 3615 O O . THR B 1 78 ? 28.511 22.358 74.528 1.00 21.13 117 THR B O 1
ATOM 3619 N N . LEU B 1 79 ? 28.855 23.468 72.603 1.00 19.91 118 LEU B N 1
ATOM 3620 C CA . LEU B 1 79 ? 29.944 24.270 73.144 1.00 19.79 118 LEU B CA 1
ATOM 3621 C C . LEU B 1 79 ? 29.476 25.524 73.867 1.00 19.13 118 LEU B C 1
ATOM 3622 O O . LEU B 1 79 ? 30.261 26.160 74.564 1.00 19.79 118 LEU B O 1
ATOM 3627 N N . GLY B 1 80 ? 28.209 25.888 73.687 1.00 18.77 119 GLY B N 1
ATOM 3628 C CA . GLY B 1 80 ? 27.663 27.092 74.287 1.00 18.36 119 GLY B CA 1
ATOM 3629 C C . GLY B 1 80 ? 27.962 28.310 73.439 1.00 17.72 119 GLY B C 1
ATOM 3630 O O . GLY B 1 80 ? 28.002 28.223 72.213 1.00 18.59 119 GLY B O 1
ATOM 3631 N N . GLY B 1 81 ? 28.169 29.443 74.097 1.00 17.19 120 GLY B N 1
ATOM 3632 C CA . GLY B 1 81 ? 28.410 30.704 73.421 1.00 16.94 120 GLY B CA 1
ATOM 3633 C C . GLY B 1 81 ? 29.879 30.982 73.173 1.00 16.58 120 GLY B C 1
ATOM 3634 O O . GLY B 1 81 ? 30.749 30.465 73.866 1.00 16.10 120 GLY B O 1
ATOM 3635 N N . PHE B 1 82 ? 30.135 31.823 72.176 1.00 16.15 121 PHE B N 1
ATOM 3636 C CA . PHE B 1 82 ? 31.479 32.258 71.810 1.00 16.62 121 PHE B CA 1
ATOM 3637 C C . PHE B 1 82 ? 31.381 33.743 71.532 1.00 16.94 121 PHE B C 1
ATOM 3638 O O . PHE B 1 82 ? 30.519 34.170 70.763 1.00 16.62 121 PHE B O 1
ATOM 3646 N N . TRP B 1 83 ? 32.230 34.527 72.183 1.00 18.11 122 TRP B N 1
ATOM 3647 C CA . TRP B 1 83 ? 32.494 35.905 71.777 1.00 19.12 122 TRP B CA 1
ATOM 3648 C C . TRP B 1 83 ? 33.925 36.255 72.185 1.00 19.48 122 TRP B C 1
ATOM 3649 O O . TRP B 1 83 ? 34.551 35.495 72.920 1.00 19.31 122 TRP B O 1
ATOM 3660 N N . LEU B 1 84 ? 34.445 37.380 71.707 1.00 20.28 123 LEU B N 1
ATOM 3661 C CA . LEU B 1 84 ? 35.893 37.605 71.740 1.00 21.16 123 LEU B CA 1
ATOM 3662 C C . LEU B 1 84 ? 36.479 37.711 73.152 1.00 21.84 123 LEU B C 1
ATOM 3663 O O . LEU B 1 84 ? 37.631 37.338 73.366 1.00 22.46 123 LEU B O 1
ATOM 3668 N N . SER B 1 85 ? 35.697 38.221 74.101 1.00 22.47 124 SER B N 1
ATOM 3669 C CA . SER B 1 85 ? 36.173 38.381 75.481 1.00 22.33 124 SER B CA 1
ATOM 3670 C C . SER B 1 85 ? 35.819 37.195 76.372 1.00 22.63 124 SER B C 1
ATOM 3671 O O . SER B 1 85 ? 36.118 37.219 77.569 1.00 22.93 124 SER B O 1
ATOM 3674 N N . LYS B 1 86 ? 35.176 36.171 75.802 1.00 22.29 125 LYS B N 1
ATOM 3675 C CA . LYS B 1 86 ? 34.821 34.969 76.546 1.00 22.08 125 LYS B CA 1
ATOM 3676 C C . LYS B 1 86 ? 36.000 34.008 76.489 1.00 21.50 125 LYS B C 1
ATOM 3677 O O . LYS B 1 86 ? 36.040 33.100 75.655 1.00 20.36 125 LYS B O 1
ATOM 3683 N N . SER B 1 87 ? 36.953 34.202 77.398 1.00 21.28 126 SER B N 1
ATOM 3684 C CA . SER B 1 87 ? 38.248 33.527 77.320 1.00 21.12 126 SER B CA 1
ATOM 3685 C C . SER B 1 87 ? 38.164 31.999 77.317 1.00 20.46 126 SER B C 1
ATOM 3686 O O . SER B 1 87 ? 38.958 31.339 76.645 1.00 19.45 126 SER B O 1
ATOM 3689 N N . GLU B 1 88 ? 37.206 31.432 78.045 1.00 19.86 127 GLU B N 1
ATOM 3690 C CA . GLU B 1 88 ? 37.078 29.974 78.095 1.00 20.02 127 GLU B CA 1
ATOM 3691 C C . GLU B 1 88 ? 36.480 29.372 76.819 1.00 19.38 127 GLU B C 1
ATOM 3692 O O . GLU B 1 88 ? 36.633 28.170 76.574 1.00 20.32 127 GLU B O 1
ATOM 3698 N N . ALA B 1 89 ? 35.809 30.194 76.012 1.00 18.47 128 ALA B N 1
ATOM 3699 C CA . ALA B 1 89 ? 35.366 29.756 74.684 1.00 17.85 128 ALA B CA 1
ATOM 3700 C C . ALA B 1 89 ? 36.491 29.932 73.670 1.00 17.10 128 ALA B C 1
ATOM 3701 O O . ALA B 1 89 ? 36.798 29.014 72.905 1.00 16.40 128 ALA B O 1
ATOM 3703 N N . VAL B 1 90 ? 37.109 31.110 73.676 1.00 16.67 129 VAL B N 1
ATOM 3704 C CA . VAL B 1 90 ? 38.217 31.412 72.763 1.00 16.63 129 VAL B CA 1
ATOM 3705 C C . VAL B 1 90 ? 39.354 30.403 72.965 1.00 16.47 129 VAL B C 1
ATOM 3706 O O . VAL B 1 90 ? 40.037 30.010 72.012 1.00 16.94 129 VAL B O 1
ATOM 3710 N N . GLY B 1 91 ? 39.532 29.959 74.204 1.00 15.79 130 GLY B N 1
ATOM 3711 C CA . GLY B 1 91 ? 40.563 28.979 74.538 1.00 15.67 130 GLY B CA 1
ATOM 3712 C C . GLY B 1 91 ? 40.169 27.513 74.423 1.00 15.43 130 GLY B C 1
ATOM 3713 O O . GLY B 1 91 ? 40.955 26.650 74.796 1.00 15.75 130 GLY B O 1
ATOM 3714 N N . ASP B 1 92 ? 38.961 27.235 73.920 1.00 15.30 131 ASP B N 1
ATOM 3715 C CA . ASP B 1 92 ? 38.437 25.873 73.761 1.00 15.27 131 ASP B CA 1
ATOM 3716 C C . ASP B 1 92 ? 38.671 25.406 72.319 1.00 15.35 131 ASP B C 1
ATOM 3717 O O . ASP B 1 92 ? 38.039 25.902 71.378 1.00 15.09 131 ASP B O 1
ATOM 3722 N N . ALA B 1 93 ? 39.581 24.446 72.168 1.00 15.22 132 ALA B N 1
ATOM 3723 C CA . ALA B 1 93 ? 39.977 23.901 70.861 1.00 15.21 132 ALA B CA 1
ATOM 3724 C C . ALA B 1 93 ? 38.820 23.426 69.980 1.00 14.96 132 ALA B C 1
ATOM 3725 O O . ALA B 1 93 ? 38.950 23.394 68.758 1.00 15.37 132 ALA B O 1
ATOM 3727 N N . ARG B 1 94 ? 37.701 23.042 70.581 1.00 15.00 133 ARG B N 1
ATOM 3728 C CA . ARG B 1 94 ? 36.602 22.444 69.831 1.00 14.91 133 ARG B CA 1
ATOM 3729 C C . ARG B 1 94 ? 35.921 23.410 68.864 1.00 14.85 133 ARG B C 1
ATOM 3730 O O . ARG B 1 94 ? 35.255 22.968 67.933 1.00 15.41 133 ARG B O 1
ATOM 3738 N N . TRP B 1 95 ? 36.105 24.715 69.059 1.00 14.33 134 TRP B N 1
ATOM 3739 C CA . TRP B 1 95 ? 35.566 25.709 68.125 1.00 14.46 134 TRP B CA 1
ATOM 3740 C C . TRP B 1 95 ? 36.354 25.772 66.825 1.00 14.31 134 TRP B C 1
ATOM 3741 O O . TRP B 1 95 ? 35.804 26.142 65.788 1.00 13.76 134 TRP B O 1
ATOM 3752 N N . TRP B 1 96 ? 37.637 25.421 66.890 1.00 14.15 135 TRP B N 1
ATOM 3753 C CA . TRP B 1 96 ? 38.611 25.797 65.855 1.00 14.04 135 TRP B CA 1
ATOM 3754 C C . TRP B 1 96 ? 38.935 24.641 64.914 1.00 14.08 135 TRP B C 1
ATOM 3755 O O . TRP B 1 96 ? 39.622 23.697 65.298 1.00 14.93 135 TRP B O 1
ATOM 3766 N N . GLY B 1 97 ? 38.437 24.720 63.683 1.00 14.10 136 GLY B N 1
ATOM 3767 C CA . GLY B 1 97 ? 38.626 23.651 62.709 1.00 13.89 136 GLY B CA 1
ATOM 3768 C C . GLY B 1 97 ? 39.943 23.762 61.964 1.00 13.97 136 GLY B C 1
ATOM 3769 O O . GLY B 1 97 ? 40.646 24.762 62.052 1.00 13.45 136 GLY B O 1
ATOM 3770 N N . GLY B 1 98 ? 40.281 22.729 61.210 1.00 14.28 137 GLY B N 1
ATOM 3771 C CA . GLY B 1 98 ? 41.503 22.741 60.421 1.00 14.27 137 GLY B CA 1
ATOM 3772 C C . GLY B 1 98 ? 42.756 22.769 61.266 1.00 14.48 137 GLY B C 1
ATOM 3773 O O . GLY B 1 98 ? 42.740 22.392 62.436 1.00 15.92 137 GLY B O 1
ATOM 3774 N N . GLU B 1 99 ? 43.846 23.229 60.660 1.00 14.68 138 GLU B N 1
ATOM 3775 C CA . GLU B 1 99 ? 45.154 23.221 61.303 1.00 14.62 138 GLU B CA 1
ATOM 3776 C C . GLU B 1 99 ? 45.864 24.543 61.029 1.00 14.28 138 GLU B C 1
ATOM 3777 O O . GLU B 1 99 ? 46.333 24.776 59.909 1.00 14.72 138 GLU B O 1
ATOM 3783 N N . PRO B 1 100 ? 45.950 25.408 62.046 1.00 13.84 139 PRO B N 1
ATOM 3784 C CA . PRO B 1 100 ? 46.654 26.660 61.826 1.00 13.52 139 PRO B CA 1
ATOM 3785 C C . PRO B 1 100 ? 48.168 26.452 61.743 1.00 13.38 139 PRO B C 1
ATOM 3786 O O . PRO B 1 100 ? 48.694 25.467 62.271 1.00 13.64 139 PRO B O 1
ATOM 3790 N N . VAL B 1 101 ? 48.866 27.378 61.091 1.00 13.21 140 VAL B N 1
ATOM 3791 C CA . VAL B 1 101 ? 50.282 27.167 60.811 1.00 13.25 140 VAL B CA 1
ATOM 3792 C C . VAL B 1 101 ? 51.145 26.901 62.046 1.00 13.43 140 VAL B C 1
ATOM 3793 O O . VAL B 1 101 ? 52.120 26.173 61.941 1.00 13.50 140 VAL B O 1
ATOM 3797 N N . TRP B 1 102 ? 50.808 27.479 63.201 1.00 13.31 141 TRP B N 1
ATOM 3798 C CA . TRP B 1 102 ? 51.625 27.225 64.399 1.00 13.44 141 TRP B CA 1
ATOM 3799 C C . TRP B 1 102 ? 51.580 25.767 64.852 1.00 13.65 141 TRP B C 1
ATOM 3800 O O . TRP B 1 102 ? 52.580 25.252 65.343 1.00 13.23 141 TRP B O 1
ATOM 3811 N N . VAL B 1 103 ? 50.438 25.110 64.656 1.00 13.99 142 VAL B N 1
ATOM 3812 C CA . VAL B 1 103 ? 50.304 23.685 64.959 1.00 14.02 142 VAL B CA 1
ATOM 3813 C C . VAL B 1 103 ? 51.165 22.876 63.992 1.00 14.22 142 VAL B C 1
ATOM 3814 O O . VAL B 1 103 ? 51.912 21.994 64.405 1.00 14.28 142 VAL B O 1
ATOM 3818 N N . GLY B 1 104 ? 51.065 23.208 62.706 1.00 15.19 143 GLY B N 1
ATOM 3819 C CA . GLY B 1 104 ? 51.930 22.616 61.701 1.00 14.88 143 GLY B CA 1
ATOM 3820 C C . GLY B 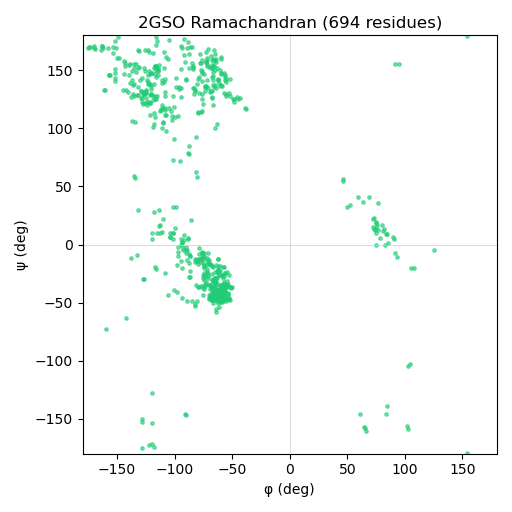1 104 ? 53.401 22.735 62.069 1.00 15.10 143 GLY B C 1
ATOM 3821 O O . GLY B 1 104 ? 54.145 21.772 61.997 1.00 16.34 143 GLY B O 1
ATOM 3822 N N . VAL B 1 105 ? 53.821 23.930 62.477 1.00 14.51 144 VAL B N 1
ATOM 3823 C CA . VAL B 1 105 ? 55.212 24.166 62.871 1.00 14.22 144 VAL B CA 1
ATOM 3824 C C . VAL B 1 105 ? 55.613 23.313 64.081 1.00 14.79 144 VAL B C 1
ATOM 3825 O O . VAL B 1 105 ? 56.638 22.636 64.055 1.00 14.83 144 VAL B O 1
ATOM 3829 N N . GLU B 1 106 ? 54.803 23.346 65.136 1.00 14.66 145 GLU B N 1
ATOM 3830 C CA . GLU B 1 106 ? 55.106 22.567 66.340 1.00 15.35 145 GLU B CA 1
ATOM 3831 C C . GLU B 1 106 ? 55.218 21.074 66.041 1.00 15.92 145 GLU B C 1
ATOM 3832 O O . GLU B 1 106 ? 56.074 20.406 66.606 1.00 15.79 145 GLU B O 1
ATOM 3838 N N . ASN B 1 107 ? 54.359 20.572 65.158 1.00 16.13 146 ASN B N 1
ATOM 3839 C CA . ASN B 1 107 ? 54.310 19.121 64.823 1.00 16.97 146 ASN B CA 1
ATOM 3840 C C . ASN B 1 107 ? 55.479 18.689 63.948 1.00 17.68 146 ASN B C 1
ATOM 3841 O O . ASN B 1 107 ? 55.701 17.492 63.782 1.00 18.74 146 ASN B O 1
ATOM 3846 N N . THR B 1 108 ? 56.237 19.639 63.405 1.00 17.95 147 THR B N 1
ATOM 3847 C CA . THR B 1 108 ? 57.507 19.302 62.750 1.00 18.09 147 THR B CA 1
ATOM 3848 C C . THR B 1 108 ? 58.692 19.370 63.719 1.00 18.25 147 THR B C 1
ATOM 3849 O O . THR B 1 108 ? 59.842 19.256 63.297 1.00 19.32 147 THR B O 1
ATOM 3853 N N . GLY B 1 109 ? 58.425 19.545 65.015 1.00 19.29 148 GLY B N 1
ATOM 3854 C CA . GLY B 1 109 ? 59.487 19.705 66.005 1.00 18.18 148 GLY B CA 1
ATOM 3855 C C . GLY B 1 109 ? 60.177 21.060 66.028 1.00 18.59 148 GLY B C 1
ATOM 3856 O O . GLY B 1 109 ? 61.267 21.204 66.587 1.00 19.36 148 GLY B O 1
ATOM 3857 N N . GLN B 1 110 ? 59.554 22.061 65.412 1.00 17.84 149 GLN B N 1
ATOM 3858 C CA . GLN B 1 110 ? 60.051 23.426 65.454 1.00 17.31 149 GLN B CA 1
ATOM 3859 C C . GLN B 1 110 ? 59.162 24.201 66.409 1.00 16.87 149 GLN B C 1
ATOM 3860 O O . GLN B 1 110 ? 58.191 23.649 66.928 1.00 16.58 149 GLN B O 1
ATOM 3866 N N . HIS B 1 111 ? 59.489 25.467 66.658 1.00 15.73 150 HIS B N 1
ATOM 3867 C CA . HIS B 1 111 ? 58.718 26.258 67.615 1.00 15.32 150 HIS B CA 1
ATOM 3868 C C . HIS B 1 111 ? 58.081 27.500 67.015 1.00 14.30 150 HIS B C 1
ATOM 3869 O O . HIS B 1 111 ? 58.609 28.123 66.080 1.00 13.93 150 HIS B O 1
ATOM 3876 N N . ALA B 1 112 ? 56.919 27.829 67.568 1.00 13.46 151 ALA B N 1
ATOM 3877 C CA . ALA B 1 112 ? 56.159 29.002 67.165 1.00 13.43 151 ALA B CA 1
ATOM 3878 C C . ALA B 1 112 ? 55.923 29.879 68.382 1.00 13.58 151 ALA B C 1
ATOM 3879 O O . ALA B 1 112 ? 55.670 29.375 69.476 1.00 13.43 151 ALA B O 1
ATOM 3881 N N . ALA B 1 113 ? 56.033 31.188 68.190 1.00 13.45 152 ALA B N 1
ATOM 3882 C CA . ALA B 1 113 ? 55.753 32.158 69.244 1.00 14.40 152 ALA B CA 1
ATOM 3883 C C . ALA B 1 113 ? 54.702 33.140 68.738 1.00 14.61 152 ALA B C 1
ATOM 3884 O O . ALA B 1 113 ? 54.869 33.735 67.675 1.00 15.06 152 ALA B O 1
ATOM 3886 N N . THR B 1 114 ? 53.613 33.298 69.485 1.00 15.27 153 THR B N 1
ATOM 3887 C CA . THR B 1 114 ? 52.477 34.101 69.029 1.00 16.34 153 THR B CA 1
ATOM 3888 C C . THR B 1 114 ? 52.095 35.225 69.989 1.00 17.08 153 THR B C 1
ATOM 3889 O O . THR B 1 114 ? 51.794 34.973 71.152 1.00 17.10 153 THR B O 1
ATOM 3893 N N . TRP B 1 115 ? 52.105 36.463 69.498 1.00 18.26 154 TRP B N 1
ATOM 3894 C CA . TRP B 1 115 ? 51.528 37.585 70.239 1.00 18.79 154 TRP B CA 1
ATOM 3895 C C . TRP B 1 115 ? 50.053 37.791 69.839 1.00 18.95 154 TRP B C 1
ATOM 3896 O O . TRP B 1 115 ? 49.730 38.627 68.984 1.00 19.77 154 TRP B O 1
ATOM 3907 N N A SER B 1 116 ? 49.184 36.971 70.427 0.50 19.01 155 SER B N 1
ATOM 3908 N N B SER B 1 116 ? 49.181 37.008 70.466 0.50 19.05 155 SER B N 1
ATOM 3909 C CA A SER B 1 116 ? 47.728 37.176 70.448 0.50 18.76 155 SER B CA 1
ATOM 3910 C CA B SER B 1 116 ? 47.731 37.183 70.400 0.50 18.84 155 SER B CA 1
ATOM 3911 C C A SER B 1 116 ? 46.962 36.941 69.132 0.50 18.49 155 SER B C 1
ATOM 3912 C C B SER B 1 116 ? 47.153 37.115 68.989 0.50 18.54 155 SER B C 1
ATOM 3913 O O A SER B 1 116 ? 45.911 37.553 68.916 0.50 18.88 155 SER B O 1
ATOM 3914 O O B SER B 1 116 ? 46.496 38.054 68.530 0.50 18.94 155 SER B O 1
ATOM 3919 N N . TRP B 1 117 ? 47.435 36.017 68.297 1.00 17.49 156 TRP B N 1
ATOM 3920 C CA . TRP B 1 117 ? 46.730 35.687 67.052 1.00 16.88 156 TRP B CA 1
ATOM 3921 C C . TRP B 1 117 ? 45.485 34.877 67.404 1.00 16.41 156 TRP B C 1
ATOM 3922 O O . TRP B 1 117 ? 45.586 33.919 68.166 1.00 16.54 156 TRP B O 1
ATOM 3933 N N . PRO B 1 118 ? 44.302 35.264 66.890 1.00 15.53 157 PRO B N 1
ATOM 3934 C CA . PRO B 1 118 ? 43.096 34.483 67.164 1.00 15.46 157 PRO B CA 1
ATOM 3935 C C . PRO B 1 118 ? 43.233 32.973 66.946 1.00 15.27 157 PRO B C 1
ATOM 3936 O O . PRO B 1 118 ? 43.579 32.521 65.853 1.00 14.75 157 PRO B O 1
ATOM 3940 N N . GLY B 1 119 ? 42.956 32.200 68.000 1.00 15.11 158 GLY B N 1
ATOM 3941 C CA . GLY B 1 119 ? 43.096 30.748 67.988 1.00 15.20 158 GLY B CA 1
ATOM 3942 C C . GLY B 1 119 ? 44.278 30.278 68.811 1.00 15.14 158 GLY B C 1
ATOM 3943 O O . GLY B 1 119 ? 44.312 29.127 69.244 1.00 15.09 158 GLY B O 1
ATOM 3944 N N . SER B 1 120 ? 45.234 31.173 69.059 1.00 15.47 159 SER B N 1
ATOM 3945 C CA . SER B 1 120 ? 46.492 30.783 69.698 1.00 15.91 159 SER B CA 1
ATOM 3946 C C . SER B 1 120 ? 46.361 30.544 71.203 1.00 16.14 159 SER B C 1
ATOM 3947 O O . SER B 1 120 ? 47.317 30.091 71.839 1.00 17.19 159 SER B O 1
ATOM 3950 N N . GLU B 1 121 ? 45.191 30.850 71.764 1.00 16.19 160 GLU B N 1
ATOM 3951 C CA . GLU B 1 121 ? 44.925 30.606 73.191 1.00 16.51 160 GLU B CA 1
ATOM 3952 C C . GLU B 1 121 ? 44.343 29.221 73.424 1.00 16.24 160 GLU B C 1
ATOM 3953 O O . GLU B 1 121 ? 44.150 28.823 74.581 1.00 15.90 160 GLU B O 1
ATOM 3959 N N . ALA B 1 122 ? 44.069 28.482 72.348 1.00 15.37 161 ALA B N 1
ATOM 3960 C CA . ALA B 1 122 ? 43.537 27.115 72.436 1.00 15.24 161 ALA B CA 1
ATOM 3961 C C . ALA B 1 122 ? 44.584 26.070 72.069 1.00 14.94 161 ALA B C 1
ATOM 3962 O O . ALA B 1 122 ? 45.597 26.388 71.431 1.00 15.62 161 ALA B O 1
ATOM 3964 N N . ALA B 1 123 ? 44.322 24.828 72.479 1.00 14.88 162 ALA B N 1
ATOM 3965 C CA . ALA B 1 123 ? 45.135 23.667 72.114 1.00 14.76 162 ALA B CA 1
ATOM 3966 C C . ALA B 1 123 ? 44.515 22.973 70.909 1.00 14.65 162 ALA B C 1
ATOM 3967 O O . ALA B 1 123 ? 43.956 21.869 70.996 1.00 14.59 162 ALA B O 1
ATOM 3969 N N . ILE B 1 124 ? 44.634 23.638 69.767 1.00 14.90 163 ILE B N 1
ATOM 3970 C CA . ILE B 1 124 ? 44.057 23.146 68.523 1.00 15.24 163 ILE B CA 1
ATOM 3971 C C . ILE B 1 124 ? 44.782 21.879 68.070 1.00 15.75 163 ILE B C 1
ATOM 3972 O O . ILE B 1 124 ? 46.013 21.855 67.978 1.00 15.83 163 ILE B O 1
ATOM 3977 N N . LYS B 1 125 ? 44.012 20.820 67.816 1.00 16.54 164 LYS B N 1
ATOM 3978 C CA . LYS B 1 125 ? 44.565 19.495 67.541 1.00 17.43 164 LYS B CA 1
ATOM 3979 C C . LYS B 1 125 ? 45.545 19.077 68.636 1.00 17.42 164 LYS B C 1
ATOM 3980 O O . LYS B 1 125 ? 46.533 18.380 68.369 1.00 17.99 164 LYS B O 1
ATOM 3986 N N . GLY B 1 126 ? 45.249 19.505 69.865 1.00 16.97 165 GLY B N 1
ATOM 3987 C CA . GLY B 1 126 ? 46.047 19.174 71.035 1.00 16.74 165 GLY B CA 1
ATOM 3988 C C . GLY B 1 126 ? 47.377 19.881 71.162 1.00 16.70 165 GLY B C 1
ATOM 3989 O O . GLY B 1 126 ? 48.195 19.509 71.996 1.00 17.30 165 GLY B O 1
ATOM 3990 N N . VAL B 1 127 ? 47.594 20.920 70.360 1.00 15.81 166 VAL B N 1
ATOM 3991 C CA . VAL B 1 127 ? 48.897 21.563 70.274 1.00 15.90 166 VAL B CA 1
ATOM 3992 C C . VAL B 1 127 ? 48.778 23.068 70.518 1.00 15.57 166 VAL B C 1
ATOM 3993 O O . VAL B 1 127 ? 47.938 23.736 69.903 1.00 16.94 166 VAL B O 1
ATOM 3997 N N . ARG B 1 128 ? 49.613 23.595 71.415 1.00 15.09 167 ARG B N 1
ATOM 3998 C CA . ARG B 1 128 ? 49.739 25.037 71.629 1.00 14.94 167 ARG B CA 1
ATOM 3999 C C . ARG B 1 128 ? 51.046 25.548 71.035 1.00 14.98 167 ARG B C 1
ATOM 4000 O O . ARG B 1 128 ? 51.977 24.781 70.853 1.00 15.33 167 ARG B O 1
ATOM 4008 N N . PRO B 1 129 ? 51.133 26.862 70.764 1.00 14.68 168 PRO B N 1
ATOM 4009 C CA . PRO B 1 129 ? 52.439 27.424 70.417 1.00 14.81 168 PRO B CA 1
ATOM 4010 C C . PRO B 1 129 ? 53.398 27.302 71.597 1.00 15.06 168 PRO B C 1
ATOM 4011 O O . PRO B 1 129 ? 52.953 27.193 72.749 1.00 15.31 168 PRO B O 1
ATOM 4015 N N . SER B 1 130 ? 54.695 27.322 71.315 1.00 15.32 169 SER B N 1
ATOM 4016 C CA . SER B 1 130 ? 55.715 27.249 72.351 1.00 16.32 169 SER B CA 1
ATOM 4017 C C . SER B 1 130 ? 55.707 28.458 73.261 1.00 16.85 169 SER B C 1
ATOM 4018 O O . SER B 1 130 ? 55.955 28.327 74.468 1.00 17.07 169 SER B O 1
ATOM 4021 N N . GLN B 1 131 ? 55.434 29.628 72.688 1.00 17.17 170 GLN B N 1
ATOM 4022 C CA . GLN B 1 131 ? 55.312 30.867 73.444 1.00 18.74 170 GLN B CA 1
ATOM 4023 C C . GLN B 1 131 ? 54.029 31.580 73.000 1.00 18.56 170 GLN B C 1
ATOM 4024 O O . GLN B 1 131 ? 53.717 31.618 71.819 1.00 17.47 170 GLN B O 1
ATOM 4030 N N . TRP B 1 132 ? 53.261 32.081 73.965 1.00 20.15 171 TRP B N 1
ATOM 4031 C CA . TRP B 1 132 ? 51.901 32.614 73.716 1.00 21.58 171 TRP B CA 1
ATOM 4032 C C . TRP B 1 132 ? 51.390 33.334 74.952 1.00 23.24 171 TRP B C 1
ATOM 4033 O O . TRP B 1 132 ? 52.010 33.247 76.013 1.00 24.02 171 TRP B O 1
ATOM 4044 N N . ARG B 1 133 ? 50.255 34.021 74.815 1.00 24.88 172 ARG B N 1
ATOM 4045 C CA . ARG B 1 133 ? 49.597 34.683 75.947 1.00 25.82 172 ARG B CA 1
ATOM 4046 C C . ARG B 1 133 ? 48.114 34.923 75.712 1.00 26.79 172 ARG B C 1
ATOM 4047 O O . ARG B 1 133 ? 47.611 34.766 74.595 1.00 27.36 172 ARG B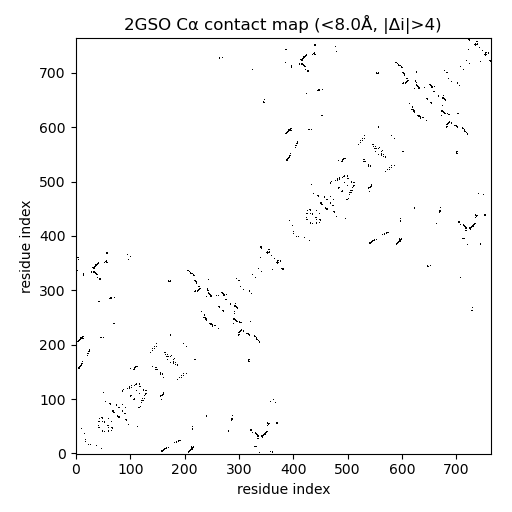 O 1
ATOM 4055 N N . HIS B 1 134 ? 47.424 35.317 76.780 1.00 27.48 173 HIS B N 1
ATOM 4056 C CA . HIS B 1 134 ? 46.043 35.764 76.685 1.00 28.11 173 HIS B CA 1
ATOM 4057 C C . HIS B 1 134 ? 46.041 37.227 76.276 1.00 28.80 173 HIS B C 1
ATOM 4058 O O . HIS B 1 134 ? 46.751 38.041 76.877 1.00 29.07 173 HIS B O 1
ATOM 4065 N N . TYR B 1 135 ? 45.262 37.565 75.251 1.00 29.29 174 TYR B N 1
ATOM 4066 C CA . TYR B 1 135 ? 45.215 38.944 74.761 1.00 29.58 174 TYR B CA 1
ATOM 4067 C C . TYR B 1 135 ? 44.629 39.862 75.809 1.00 29.90 174 TYR B C 1
ATOM 4068 O O . TYR B 1 135 ? 43.628 39.527 76.437 1.00 30.29 174 TYR B O 1
ATOM 4077 N N . GLN B 1 136 ? 45.238 41.029 75.970 1.00 30.14 175 GLN B N 1
ATOM 4078 C CA . GLN B 1 136 ? 44.711 42.035 76.874 1.00 30.57 175 GLN B CA 1
ATOM 4079 C C . GLN B 1 136 ? 44.954 43.420 76.275 1.00 30.60 175 GLN B C 1
ATOM 4080 O O . GLN B 1 136 ? 45.946 43.639 75.568 1.00 30.57 175 GLN B O 1
ATOM 4086 N N . LYS B 1 137 ? 44.031 44.339 76.541 1.00 30.55 176 LYS B N 1
ATOM 4087 C CA . LYS B 1 137 ? 44.065 45.661 75.922 1.00 30.31 176 LYS B CA 1
ATOM 4088 C C . LYS B 1 137 ? 45.094 46.559 76.597 1.00 29.76 176 LYS B C 1
ATOM 4089 O O . LYS B 1 137 ? 45.475 46.338 77.754 1.00 29.90 176 LYS B O 1
ATOM 4095 N N . GLY B 1 138 ? 45.557 47.556 75.849 1.00 28.99 177 GLY B N 1
ATOM 4096 C CA . GLY B 1 138 ? 46.428 48.593 76.385 1.00 28.17 177 GLY B CA 1
ATOM 4097 C C . GLY B 1 138 ? 47.894 48.227 76.522 1.00 27.51 177 GLY B C 1
ATOM 4098 O O . GLY B 1 138 ? 48.631 48.912 77.240 1.00 27.83 177 GLY B O 1
ATOM 4099 N N . VAL B 1 139 ? 48.340 47.163 75.853 1.00 26.34 178 VAL B N 1
ATOM 4100 C CA . VAL B 1 139 ? 49.764 46.830 75.882 1.00 25.38 178 VAL B CA 1
ATOM 4101 C C . VAL B 1 139 ? 50.496 47.855 75.026 1.00 24.64 178 VAL B C 1
ATOM 4102 O O . VAL B 1 139 ? 50.040 48.190 73.931 1.00 24.18 178 VAL B O 1
ATOM 4106 N N . ARG B 1 140 ? 51.618 48.365 75.529 1.00 23.60 179 ARG B N 1
ATOM 4107 C CA . ARG B 1 140 ? 52.399 49.360 74.796 1.00 23.50 179 ARG B CA 1
ATOM 4108 C C . ARG B 1 140 ? 52.934 48.795 73.486 1.00 22.40 179 ARG B C 1
ATOM 4109 O O . ARG B 1 140 ? 53.159 47.582 73.357 1.00 21.92 179 ARG B O 1
ATOM 4117 N N . LEU B 1 141 ? 53.139 49.678 72.511 1.00 21.43 180 LEU B N 1
ATOM 4118 C CA . LEU B 1 141 ? 53.679 49.253 71.221 1.00 20.77 180 LEU B CA 1
ATOM 4119 C C . LEU B 1 141 ? 55.072 48.667 71.393 1.00 19.81 180 LEU B C 1
ATOM 4120 O O . LEU B 1 141 ? 55.372 47.595 70.868 1.00 18.45 180 LEU B O 1
ATOM 4125 N N . ASP B 1 142 ? 55.922 49.339 72.157 1.00 19.46 181 ASP B N 1
ATOM 4126 C CA . ASP B 1 142 ? 57.289 48.861 72.286 1.00 19.40 181 ASP B CA 1
ATOM 4127 C C . ASP B 1 142 ? 57.413 47.618 73.174 1.00 18.55 181 ASP B C 1
ATOM 4128 O O . ASP B 1 142 ? 58.330 46.827 72.977 1.00 17.59 181 ASP B O 1
ATOM 4133 N N . THR B 1 143 ? 56.467 47.411 74.092 1.00 18.22 182 THR B N 1
ATOM 4134 C CA . THR B 1 143 ? 56.406 46.159 74.859 1.00 18.01 182 THR B CA 1
ATOM 4135 C C . THR B 1 143 ? 56.250 44.954 73.926 1.00 17.37 182 THR B C 1
ATOM 4136 O O . THR B 1 143 ? 56.995 43.988 74.032 1.00 16.91 182 THR B O 1
ATOM 4140 N N . ARG B 1 144 ? 55.300 45.015 72.997 1.00 16.31 183 ARG B N 1
ATOM 4141 C CA . ARG B 1 144 ? 55.109 43.889 72.072 1.00 16.47 183 ARG B CA 1
ATOM 4142 C C . ARG B 1 144 ? 56.224 43.786 71.037 1.00 16.08 183 ARG B C 1
ATOM 4143 O O . ARG B 1 144 ? 56.590 42.683 70.640 1.00 15.67 183 ARG B O 1
ATOM 4151 N N . VAL B 1 145 ? 56.770 44.916 70.600 1.00 15.89 184 VAL B N 1
ATOM 4152 C CA . VAL B 1 145 ? 57.942 44.903 69.721 1.00 16.39 184 VAL B CA 1
ATOM 4153 C C . VAL B 1 145 ? 59.139 44.212 70.396 1.00 16.71 184 VAL B C 1
ATOM 4154 O O . VAL B 1 145 ? 59.808 43.369 69.789 1.00 16.93 184 VAL B O 1
ATOM 4158 N N . ASP B 1 146 ? 59.371 44.569 71.657 1.00 16.79 185 ASP B N 1
ATOM 4159 C CA . ASP B 1 146 ? 60.402 43.940 72.496 1.00 17.12 185 ASP B CA 1
ATOM 4160 C C . ASP B 1 146 ? 60.231 42.430 72.567 1.00 16.58 185 ASP B C 1
ATOM 4161 O O . ASP B 1 146 ? 61.197 41.676 72.418 1.00 16.45 185 ASP B O 1
ATOM 4166 N N . ALA B 1 147 ? 59.002 41.990 72.811 1.00 15.87 186 ALA B N 1
ATOM 4167 C CA . ALA B 1 147 ? 58.726 40.568 72.949 1.00 15.82 186 ALA B CA 1
ATOM 4168 C C . ALA B 1 147 ? 59.051 39.833 71.661 1.00 15.79 186 ALA B C 1
ATOM 4169 O O . ALA B 1 147 ? 59.692 38.791 71.670 1.00 15.93 186 ALA B O 1
ATOM 4171 N N . VAL B 1 148 ? 58.596 40.376 70.541 1.00 15.50 187 VAL B N 1
ATOM 4172 C CA . VAL B 1 148 ? 58.799 39.735 69.250 1.00 15.98 187 VAL B CA 1
ATOM 4173 C C . VAL B 1 148 ? 60.274 39.710 68.853 1.00 15.84 187 VAL B C 1
ATOM 4174 O O . VAL B 1 148 ? 60.763 38.717 68.319 1.00 15.09 187 VAL B O 1
ATOM 4178 N N . ARG B 1 149 ? 60.975 40.815 69.093 1.00 16.24 188 ARG B N 1
ATOM 4179 C CA . ARG B 1 149 ? 62.429 40.847 68.883 1.00 17.36 188 ARG B CA 1
ATOM 4180 C C . ARG B 1 149 ? 63.102 39.745 69.676 1.00 17.31 188 ARG B C 1
ATOM 4181 O O . ARG B 1 149 ? 63.957 39.024 69.157 1.00 17.53 188 ARG B O 1
ATOM 4189 N N . GLY B 1 150 ? 62.706 39.622 70.939 1.00 17.44 189 GLY B N 1
ATOM 4190 C CA . GLY B 1 150 ? 63.227 38.583 71.816 1.00 17.69 189 GLY B CA 1
ATOM 4191 C C . GLY B 1 150 ? 62.981 37.191 71.270 1.00 17.82 189 GLY B C 1
ATOM 4192 O O . GLY B 1 150 ? 63.890 36.359 71.226 1.00 18.11 189 GLY B O 1
ATOM 4193 N N . TRP B 1 151 ? 61.750 36.938 70.838 1.00 17.87 190 TRP B N 1
ATOM 4194 C CA . TRP B 1 151 ? 61.384 35.624 70.305 1.00 17.79 190 TRP B CA 1
ATOM 4195 C C . TRP B 1 151 ? 62.128 35.265 69.025 1.00 17.82 190 TRP B C 1
ATOM 4196 O O . TRP B 1 151 ? 62.404 34.096 68.779 1.00 17.60 190 TRP B O 1
ATOM 4207 N N . LEU B 1 152 ? 62.439 36.264 68.209 1.00 17.80 191 LEU B N 1
ATOM 4208 C CA . LEU B 1 152 ? 63.186 36.035 66.978 1.00 18.59 191 LEU B CA 1
ATOM 4209 C C . LEU B 1 152 ? 64.657 35.783 67.283 1.00 19.28 191 LEU B C 1
ATOM 4210 O O . LEU B 1 152 ? 65.323 35.073 66.539 1.00 19.44 191 LEU B O 1
ATOM 4215 N N . ALA B 1 153 ? 65.146 36.353 68.381 1.00 20.56 192 ALA B N 1
ATOM 4216 C CA . ALA B 1 153 ? 66.564 36.270 68.740 1.00 21.46 192 ALA B CA 1
ATOM 4217 C C . ALA B 1 153 ? 66.957 34.972 69.445 1.00 22.39 192 ALA B C 1
ATOM 4218 O O . ALA B 1 153 ? 68.112 34.552 69.343 1.00 22.75 192 ALA B O 1
ATOM 4220 N N A THR B 1 154 ? 66.005 34.352 70.141 0.50 22.69 193 THR B N 1
ATOM 4221 N N B THR B 1 154 ? 66.022 34.349 70.159 0.50 22.70 193 THR B N 1
ATOM 4222 C CA A THR B 1 154 ? 66.234 33.098 70.865 0.50 23.07 193 THR B CA 1
ATOM 4223 C CA B THR B 1 154 ? 66.355 33.156 70.933 0.50 23.13 193 THR B CA 1
ATOM 4224 C C A THR B 1 154 ? 66.956 32.064 70.006 0.50 23.66 193 THR B C 1
ATOM 4225 C C B THR B 1 154 ? 66.935 32.058 70.052 0.50 23.68 193 THR B C 1
ATOM 4226 O O A THR B 1 154 ? 66.598 31.855 68.842 0.50 23.40 193 THR B O 1
ATOM 4227 O O B THR B 1 154 ? 66.468 31.807 68.936 0.50 23.45 193 THR B O 1
ATOM 4234 N N . ASP B 1 155 ? 67.970 31.421 70.587 1.00 24.30 194 ASP B N 1
ATOM 4235 C CA . ASP B 1 155 ? 68.758 30.428 69.886 1.00 25.13 194 ASP B CA 1
ATOM 4236 C C . ASP B 1 155 ? 68.728 29.143 70.703 1.00 25.88 194 ASP B C 1
ATOM 4237 O O . ASP B 1 155 ? 67.922 29.014 71.631 1.00 26.05 194 ASP B O 1
ATOM 4242 N N . GLY B 1 156 ? 69.589 28.191 70.361 1.00 26.35 195 GLY B N 1
ATOM 4243 C CA . GLY B 1 156 ? 69.526 26.881 70.971 1.00 26.62 195 GLY B CA 1
ATOM 4244 C C . GLY B 1 156 ? 68.214 26.231 70.589 1.00 26.91 195 GLY B C 1
ATOM 4245 O O . GLY B 1 156 ? 67.589 26.616 69.595 1.00 27.58 195 GLY B O 1
ATOM 4246 N N . ALA B 1 157 ? 67.778 25.277 71.401 1.00 27.16 196 ALA B N 1
ATOM 4247 C CA . ALA B 1 157 ? 66.611 24.458 71.083 1.00 27.12 196 ALA B CA 1
ATOM 4248 C C . ALA B 1 157 ? 65.301 25.239 70.994 1.00 27.19 196 ALA B C 1
ATOM 4249 O O . ALA B 1 157 ? 64.410 24.842 70.244 1.00 27.67 196 ALA B O 1
ATOM 4251 N N . GLN B 1 158 ? 65.192 26.348 71.732 1.00 26.83 197 GLN B N 1
ATOM 4252 C CA . GLN B 1 158 ? 63.958 27.144 71.786 1.00 25.97 197 GLN B CA 1
ATOM 4253 C C . GLN B 1 158 ? 63.862 28.173 70.643 1.00 24.96 197 GLN B C 1
ATOM 4254 O O . GLN B 1 158 ? 63.138 29.155 70.744 1.00 25.59 197 GLN B O 1
ATOM 4260 N N . ARG B 1 159 ? 64.612 27.947 69.571 1.00 23.48 198 ARG B N 1
ATOM 4261 C CA . ARG B 1 159 ? 64.552 28.775 68.372 1.00 22.19 198 ARG B CA 1
ATOM 4262 C C . ARG B 1 159 ? 63.159 28.766 67.753 1.00 20.13 198 ARG B C 1
ATOM 4263 O O . ARG B 1 159 ? 62.551 27.716 67.613 1.00 19.86 198 ARG B O 1
ATOM 4271 N N . ASN B 1 160 ? 62.675 29.937 67.342 1.00 17.72 199 ASN B N 1
ATOM 4272 C CA . ASN B 1 160 ? 61.327 30.052 66.775 1.00 16.86 199 ASN B CA 1
ATOM 4273 C C . ASN B 1 160 ? 61.308 30.176 65.254 1.00 15.51 199 ASN B C 1
ATOM 4274 O O . ASN B 1 160 ? 61.774 31.171 64.716 1.00 16.28 199 ASN B O 1
ATOM 4279 N N . ARG B 1 161 ? 60.743 29.180 64.579 1.00 14.43 200 ARG B N 1
ATOM 4280 C CA . ARG B 1 161 ? 60.575 29.225 63.120 1.00 13.93 200 ARG B CA 1
ATOM 4281 C C . ARG B 1 161 ? 59.474 30.209 62.703 1.00 13.60 200 ARG B C 1
ATOM 4282 O O . ARG B 1 161 ? 59.543 30.795 61.615 1.00 12.81 200 ARG B O 1
ATOM 4290 N N . LEU B 1 162 ? 58.455 30.349 63.552 1.00 12.81 201 LEU B N 1
ATOM 4291 C CA . LEU B 1 162 ? 57.350 31.279 63.330 1.00 12.81 201 LEU B CA 1
ATOM 4292 C C . LEU B 1 162 ? 57.197 32.210 64.513 1.00 12.46 201 LEU B C 1
ATOM 4293 O O . LEU B 1 162 ? 57.193 31.750 65.648 1.00 12.04 201 LEU B O 1
ATOM 4298 N N . VAL B 1 163 ? 57.079 33.509 64.248 1.00 12.25 202 VAL B N 1
ATOM 4299 C CA . VAL B 1 163 ? 56.728 34.503 65.260 1.00 13.09 202 VAL B CA 1
ATOM 4300 C C . VAL B 1 163 ? 55.581 35.331 64.710 1.00 12.68 202 VAL B C 1
ATOM 4301 O O . VAL B 1 163 ? 55.631 35.759 63.553 1.00 12.89 202 VAL B O 1
ATOM 4305 N N . THR B 1 164 ? 54.529 35.541 65.498 1.00 13.19 203 THR B N 1
ATOM 4306 C CA . THR B 1 164 ? 53.413 36.372 65.033 1.00 13.31 203 THR B CA 1
ATOM 4307 C C . THR B 1 164 ? 53.244 37.610 65.907 1.00 13.50 203 THR B C 1
ATOM 4308 O O . THR B 1 164 ? 53.591 37.610 67.093 1.00 13.51 203 THR B O 1
ATOM 4312 N N . LEU B 1 165 ? 52.718 38.666 65.290 1.00 13.04 204 LEU B N 1
ATOM 4313 C CA . LEU B 1 165 ? 52.484 39.939 65.956 1.00 13.45 204 LEU B CA 1
ATOM 4314 C C . LEU B 1 165 ? 51.148 40.496 65.489 1.00 13.38 204 LEU B C 1
ATOM 4315 O O . LEU B 1 165 ? 50.751 40.288 64.347 1.00 13.66 204 LEU B O 1
ATOM 4320 N N . TYR B 1 166 ? 50.449 41.187 66.380 1.00 13.23 205 TYR B N 1
ATOM 4321 C CA . TYR B 1 166 ? 49.114 41.711 66.095 1.00 13.21 205 TYR B CA 1
ATOM 4322 C C . TYR B 1 166 ? 48.988 43.113 66.672 1.00 13.21 205 TYR B C 1
ATOM 4323 O O . TYR B 1 166 ? 49.490 43.382 67.778 1.00 13.40 205 TYR B O 1
ATOM 4332 N N . PHE B 1 167 ? 48.350 44.002 65.915 1.00 12.95 206 PHE B N 1
ATOM 4333 C CA . PHE B 1 167 ? 48.038 45.356 66.362 1.00 12.61 206 PHE B CA 1
ATOM 4334 C C . PHE B 1 167 ? 46.550 45.623 66.197 1.00 12.35 206 PHE B C 1
ATOM 4335 O O . PHE B 1 167 ? 46.005 45.423 65.110 1.00 12.26 206 PHE B O 1
ATOM 4343 N N . GLU B 1 168 ? 45.932 46.142 67.257 1.00 12.80 207 GLU B N 1
ATOM 4344 C CA . GLU B 1 168 ? 44.499 46.484 67.295 1.00 12.88 207 GLU B CA 1
ATOM 4345 C C . GLU B 1 168 ? 44.179 47.955 66.961 1.00 12.92 207 GLU B C 1
ATOM 4346 O O . GLU B 1 168 ? 43.023 48.298 66.710 1.00 13.15 207 GLU B O 1
ATOM 4352 N N . HIS B 1 169 ? 45.192 48.811 66.962 1.00 12.67 208 HIS B N 1
ATOM 4353 C CA . HIS B 1 169 ? 45.008 50.264 67.077 1.00 12.70 208 HIS B CA 1
ATOM 4354 C C . HIS B 1 169 ? 44.274 50.896 65.909 1.00 12.53 208 HIS B C 1
ATOM 4355 O O . HIS B 1 169 ? 43.462 51.798 66.105 1.00 12.51 208 HIS B O 1
ATOM 4362 N N . VAL B 1 170 ? 44.568 50.429 64.702 1.00 11.86 209 VAL B N 1
ATOM 4363 C CA . VAL B 1 170 ? 43.980 50.993 63.498 1.00 11.96 209 VAL B CA 1
ATOM 4364 C C . VAL B 1 170 ? 42.486 50.676 63.439 1.00 12.02 209 VAL B C 1
ATOM 4365 O O . VAL B 1 170 ? 41.668 51.552 63.156 1.00 12.26 209 VAL B O 1
ATOM 4369 N N . ASP B 1 171 ? 42.132 49.429 63.725 1.00 12.51 210 ASP B N 1
ATOM 4370 C CA . ASP B 1 171 ? 40.726 49.043 63.747 1.00 12.34 210 ASP B CA 1
ATOM 4371 C C . ASP B 1 171 ? 39.928 49.839 64.784 1.00 12.82 210 ASP B C 1
ATOM 4372 O O . ASP B 1 171 ? 38.821 50.301 64.503 1.00 12.09 210 ASP B O 1
ATOM 4377 N N . GLU B 1 172 ? 40.478 49.969 65.986 1.00 13.43 211 GLU B N 1
ATOM 4378 C CA . GLU B 1 172 ? 39.796 50.700 67.059 1.00 14.10 211 GLU B CA 1
ATOM 4379 C C . GLU B 1 172 ? 39.498 52.155 66.680 1.00 13.54 211 GLU B C 1
ATOM 4380 O O . GLU B 1 172 ? 38.371 52.646 66.848 1.00 13.33 211 GLU B O 1
ATOM 4386 N N . ALA B 1 173 ? 40.492 52.818 66.108 1.00 12.82 212 ALA B N 1
ATOM 4387 C CA . ALA B 1 173 ? 40.348 54.196 65.654 1.00 12.74 212 ALA B CA 1
ATOM 4388 C C . ALA B 1 173 ? 39.336 54.298 64.512 1.00 13.34 212 ALA B C 1
ATOM 4389 O O . ALA B 1 173 ? 38.541 55.235 64.437 1.00 13.97 212 ALA B O 1
ATOM 4391 N N . GLY B 1 174 ? 39.345 53.316 63.620 1.00 13.23 213 GLY B N 1
ATOM 4392 C CA . GLY B 1 174 ? 38.372 53.276 62.536 1.00 12.86 213 GLY B CA 1
ATOM 4393 C C . GLY B 1 174 ? 36.930 53.154 62.983 1.00 13.51 213 GLY B C 1
ATOM 4394 O O . GLY B 1 174 ? 36.072 53.838 62.446 1.00 13.84 213 GLY B O 1
ATOM 4395 N N . HIS B 1 175 ? 36.647 52.278 63.940 1.00 13.20 214 HIS B N 1
ATOM 4396 C CA . HIS B 1 175 ? 35.271 52.161 64.436 1.00 13.50 214 HIS B CA 1
ATOM 4397 C C . HIS B 1 175 ? 34.817 53.469 65.066 1.00 13.96 214 HIS B C 1
ATOM 4398 O O . HIS B 1 175 ? 33.713 53.932 64.803 1.00 14.04 214 HIS B O 1
ATOM 4405 N N . ASP B 1 176 ? 35.673 54.053 65.892 1.00 14.65 215 ASP B N 1
ATOM 4406 C CA . ASP B 1 176 ? 35.305 55.241 66.669 1.00 15.00 215 ASP B CA 1
ATOM 4407 C C . ASP B 1 176 ? 35.136 56.494 65.810 1.00 15.16 215 ASP B C 1
ATOM 4408 O O . ASP B 1 176 ? 34.273 57.328 66.097 1.00 15.88 215 ASP B O 1
ATOM 4413 N N . HIS B 1 177 ? 35.941 56.622 64.753 1.00 14.39 216 HIS B N 1
ATOM 4414 C CA . HIS B 1 177 ? 36.044 57.892 64.024 1.00 14.49 216 HIS B CA 1
ATOM 4415 C C . HIS B 1 177 ? 35.944 57.786 62.496 1.00 14.12 216 HIS B C 1
ATOM 4416 O O . HIS B 1 177 ? 35.858 58.808 61.819 1.00 14.56 216 HIS B O 1
ATOM 4423 N N . GLY B 1 178 ? 35.962 56.572 61.959 1.00 13.72 217 GLY B N 1
ATOM 4424 C CA . GLY B 1 178 ? 35.904 56.359 60.522 1.00 13.72 217 GLY B CA 1
ATOM 4425 C C . GLY B 1 178 ? 37.270 56.292 59.860 1.00 13.17 217 GLY B C 1
ATOM 4426 O O . GLY B 1 178 ? 38.260 56.793 60.396 1.00 13.62 217 GLY B O 1
ATOM 4427 N N . PRO B 1 179 ? 37.344 55.619 58.699 1.00 12.87 218 PRO B N 1
ATOM 4428 C CA . PRO B 1 179 ? 38.626 55.417 58.026 1.00 13.15 218 PRO B CA 1
ATOM 4429 C C . PRO B 1 179 ? 39.265 56.662 57.424 1.00 13.15 218 PRO B C 1
ATOM 4430 O O . PRO B 1 179 ? 40.446 56.622 57.110 1.00 12.53 218 PRO B O 1
ATOM 4434 N N . GLU B 1 180 ? 38.514 57.747 57.239 1.00 13.44 219 GLU B N 1
ATOM 4435 C CA . GLU B 1 180 ? 39.089 58.982 56.697 1.00 13.90 219 GLU B CA 1
ATOM 4436 C C . GLU B 1 180 ? 39.539 59.942 57.802 1.00 14.09 219 GLU B C 1
ATOM 4437 O O . GLU B 1 180 ? 40.032 61.048 57.519 1.00 14.88 219 GLU B O 1
ATOM 4443 N N . SER B 1 181 ? 39.385 59.529 59.054 1.00 13.56 220 SER B N 1
ATOM 4444 C CA . SER B 1 181 ? 39.690 60.409 60.179 1.00 13.45 220 SER B CA 1
ATOM 4445 C C . SER B 1 181 ? 41.172 60.582 60.455 1.00 13.70 220 SER B C 1
ATOM 4446 O O . SER B 1 181 ? 42.006 59.757 60.066 1.00 13.17 220 SER B O 1
ATOM 4449 N N . ARG B 1 182 ? 41.485 61.679 61.142 1.00 13.49 221 ARG B N 1
ATOM 4450 C CA . ARG B 1 182 ? 42.822 61.914 61.681 1.00 13.48 221 ARG B CA 1
ATOM 4451 C C . ARG B 1 182 ? 43.203 60.797 62.643 1.00 13.57 221 ARG B C 1
ATOM 4452 O O . ARG B 1 182 ? 44.358 60.387 62.690 1.00 12.87 221 ARG B O 1
ATOM 4460 N N . GLN B 1 183 ? 42.240 60.330 63.431 1.00 13.06 222 GLN B N 1
ATOM 4461 C CA . GLN B 1 183 ? 42.509 59.306 64.430 1.00 12.78 222 GLN B CA 1
ATOM 4462 C C . GLN B 1 183 ? 42.950 58.001 63.769 1.00 12.37 222 GLN B C 1
ATOM 4463 O O . GLN B 1 183 ? 43.907 57.375 64.211 1.00 12.58 222 GLN B O 1
ATOM 4469 N N . TYR B 1 184 ? 42.278 57.613 62.691 1.00 11.95 223 TYR B N 1
ATOM 4470 C CA . TYR B 1 184 ? 42.656 56.402 61.952 1.00 11.34 223 TYR B CA 1
ATOM 4471 C C . TYR B 1 184 ? 44.057 56.572 61.351 1.00 11.35 223 TYR B C 1
ATOM 4472 O O . TYR B 1 184 ? 44.905 55.713 61.505 1.00 10.75 223 TYR B O 1
ATOM 4481 N N . ALA B 1 185 ? 44.308 57.702 60.694 1.00 10.93 224 ALA B N 1
ATOM 4482 C CA . ALA B 1 185 ? 45.611 57.930 60.085 1.00 11.50 224 ALA B CA 1
ATOM 4483 C C . ALA B 1 185 ? 46.726 57.945 61.122 1.00 11.93 224 ALA B C 1
ATOM 4484 O O . ALA B 1 185 ? 47.809 57.410 60.882 1.00 11.53 224 ALA B O 1
ATOM 4486 N N . ASP B 1 186 ? 46.466 58.547 62.280 1.00 12.22 225 ASP B N 1
ATOM 4487 C CA . ASP B 1 186 ? 47.480 58.604 63.332 1.00 12.48 225 ASP B CA 1
ATOM 4488 C C . ASP B 1 186 ? 47.800 57.222 63.885 1.00 12.28 225 ASP B C 1
ATOM 4489 O O . ASP B 1 186 ? 48.946 56.949 64.243 1.00 12.05 225 ASP B O 1
ATOM 4494 N N . ALA B 1 187 ? 46.790 56.360 63.972 1.00 11.69 226 ALA B N 1
ATOM 4495 C CA . ALA B 1 187 ? 47.000 54.977 64.421 1.00 11.80 226 ALA B CA 1
ATOM 4496 C C . ALA B 1 187 ? 47.836 54.219 63.392 1.00 12.35 226 ALA B C 1
ATOM 4497 O O . ALA B 1 187 ? 48.754 53.467 63.752 1.00 12.45 226 ALA B O 1
ATOM 4499 N N . VAL B 1 188 ? 47.520 54.420 62.115 1.00 12.00 227 VAL B N 1
ATOM 4500 C CA . VAL B 1 188 ? 48.312 53.819 61.038 1.00 11.97 227 VAL B CA 1
ATOM 4501 C C . VAL B 1 188 ? 49.775 54.246 61.133 1.00 12.07 227 VAL B C 1
ATOM 4502 O O . VAL B 1 188 ? 50.664 53.410 61.071 1.00 12.15 227 VAL B O 1
ATOM 4506 N N . ARG B 1 189 ? 50.027 55.542 61.291 1.00 11.61 228 ARG B N 1
ATOM 4507 C CA . ARG B 1 189 ? 51.408 56.026 61.378 1.00 12.18 228 ARG B CA 1
ATOM 4508 C C . ARG B 1 189 ? 52.140 55.423 62.580 1.00 11.80 228 ARG B C 1
ATOM 4509 O O . ARG B 1 189 ? 53.316 55.081 62.487 1.00 11.66 228 ARG B O 1
ATOM 4517 N N . ALA B 1 190 ? 51.447 55.319 63.708 1.00 12.12 229 ALA B N 1
ATOM 4518 C CA . ALA B 1 190 ? 52.067 54.810 64.931 1.00 11.85 229 ALA B CA 1
ATOM 4519 C C . ALA B 1 190 ? 52.414 53.331 64.808 1.00 11.99 229 ALA B C 1
ATOM 4520 O O . ALA B 1 190 ? 53.474 52.901 65.241 1.00 11.43 229 ALA B O 1
ATOM 4522 N N . VAL B 1 191 ? 51.522 52.543 64.224 1.00 11.55 230 VAL B N 1
ATOM 4523 C CA . VAL B 1 191 ? 51.795 51.125 64.023 1.00 11.79 230 VAL B CA 1
ATOM 4524 C C . VAL B 1 191 ? 52.915 50.942 63.007 1.00 12.37 230 VAL B C 1
ATOM 4525 O O . VAL B 1 191 ? 53.811 50.135 63.208 1.00 11.66 230 VAL B O 1
ATOM 4529 N N . ASP B 1 192 ? 52.882 51.712 61.928 1.00 12.05 231 ASP B N 1
ATOM 4530 C CA . ASP B 1 192 ? 53.940 51.641 60.927 1.00 11.91 231 ASP B CA 1
ATOM 4531 C C . ASP B 1 192 ? 55.294 51.968 61.538 1.00 11.94 231 ASP B C 1
ATOM 4532 O O . ASP B 1 192 ? 56.271 51.301 61.248 1.00 11.80 231 ASP B O 1
ATOM 4537 N N . ALA B 1 193 ? 55.349 53.015 62.359 1.00 11.24 232 ALA B N 1
ATOM 4538 C CA . ALA B 1 193 ? 56.608 53.380 63.011 1.00 11.46 232 ALA B CA 1
ATOM 4539 C C . ALA B 1 193 ? 57.085 52.277 63.957 1.00 11.51 232 ALA B C 1
ATOM 4540 O O . ALA B 1 193 ? 58.285 52.008 64.020 1.00 11.03 232 ALA B O 1
ATOM 4542 N N . ALA B 1 194 ? 56.170 51.652 64.693 1.00 11.68 233 ALA B N 1
ATOM 4543 C CA . ALA B 1 194 ? 56.530 50.550 65.593 1.00 12.23 233 ALA B CA 1
ATOM 4544 C C . ALA B 1 194 ? 57.117 49.377 64.813 1.00 12.32 233 ALA B C 1
ATOM 4545 O O . ALA B 1 194 ? 58.113 48.787 65.227 1.00 11.73 233 ALA B O 1
ATOM 4547 N N . ILE B 1 195 ? 56.524 49.059 63.667 1.00 12.91 234 ILE B N 1
ATOM 4548 C CA . ILE B 1 195 ? 57.073 48.019 62.806 1.00 12.79 234 ILE B CA 1
ATOM 4549 C C . ILE B 1 195 ? 58.460 48.418 62.308 1.00 12.91 234 ILE B C 1
ATOM 4550 O O . ILE B 1 195 ? 59.359 47.593 62.272 1.00 12.99 234 ILE B O 1
ATOM 4555 N N . GLY B 1 196 ? 58.641 49.691 61.972 1.00 12.72 235 GLY B N 1
ATOM 4556 C CA . GLY B 1 196 ? 59.955 50.189 61.596 1.00 13.30 235 GLY B CA 1
ATOM 4557 C C . GLY B 1 196 ? 60.982 49.981 62.688 1.00 13.19 235 GLY B C 1
ATOM 4558 O O . GLY B 1 196 ? 62.121 49.611 62.408 1.00 12.34 235 GLY B O 1
ATOM 4559 N N . ARG B 1 197 ? 60.594 50.232 63.934 1.00 12.93 236 ARG B N 1
ATOM 4560 C CA . ARG B 1 197 ? 61.493 50.016 65.079 1.00 13.49 236 ARG B CA 1
ATOM 4561 C C . ARG B 1 197 ? 61.824 48.530 65.269 1.00 13.61 236 ARG B C 1
ATOM 4562 O O . ARG B 1 197 ? 62.951 48.162 65.627 1.00 14.23 236 ARG B O 1
ATOM 4570 N N . LEU B 1 198 ? 60.842 47.674 65.028 1.00 13.65 237 LEU B N 1
ATOM 4571 C CA . LEU B 1 198 ? 61.067 46.235 65.061 1.00 13.91 237 LEU B CA 1
ATOM 4572 C C . LEU B 1 198 ? 62.104 45.849 64.015 1.00 14.38 237 LEU B C 1
ATOM 4573 O O . LEU B 1 198 ? 63.058 45.134 64.319 1.00 13.66 237 LEU B O 1
ATOM 4578 N N . LEU B 1 199 ? 61.929 46.327 62.788 1.00 14.39 238 LEU B N 1
ATOM 4579 C CA . LEU B 1 199 ? 62.865 46.026 61.708 1.00 15.13 238 LEU B CA 1
ATOM 4580 C C . LEU B 1 199 ? 64.272 46.482 62.043 1.00 15.42 238 LEU B C 1
ATOM 4581 O O . LEU B 1 199 ? 65.229 45.748 61.808 1.00 15.54 238 LEU B O 1
ATOM 4586 N N . ALA B 1 200 ? 64.398 47.700 62.558 1.00 15.36 239 ALA B N 1
ATOM 4587 C CA . ALA B 1 200 ? 65.709 48.229 62.917 1.00 15.62 239 ALA B CA 1
ATOM 4588 C C . ALA B 1 200 ? 66.343 47.390 64.018 1.00 15.90 239 ALA B C 1
ATOM 4589 O O . ALA B 1 200 ? 67.543 47.106 63.967 1.00 15.81 239 ALA B O 1
ATOM 4591 N N . GLY B 1 201 ? 65.541 47.001 65.004 1.00 16.04 240 GLY B N 1
ATOM 4592 C CA . GLY B 1 201 ? 65.999 46.147 66.094 1.00 15.76 240 GLY B CA 1
ATOM 4593 C C . GLY B 1 201 ? 66.470 44.782 65.615 1.00 15.88 240 GLY B C 1
ATOM 4594 O O . GLY B 1 201 ? 67.503 44.279 66.050 1.00 16.24 240 GLY B O 1
ATOM 4595 N N . MET B 1 202 ? 65.704 44.186 64.705 1.00 15.71 241 MET B N 1
ATOM 4596 C CA . MET B 1 202 ? 66.077 42.906 64.101 1.00 15.97 241 MET B CA 1
ATOM 4597 C C . MET B 1 202 ? 67.413 43.036 63.378 1.00 16.86 241 MET B C 1
ATOM 4598 O O . MET B 1 202 ? 68.221 42.119 63.397 1.00 16.90 241 MET B O 1
ATOM 4603 N N . GLN B 1 203 ? 67.655 44.180 62.746 1.00 17.65 242 GLN B N 1
ATOM 4604 C CA . GLN B 1 203 ? 68.931 44.407 62.063 1.00 17.98 242 GLN B CA 1
ATOM 4605 C C . GLN B 1 203 ? 70.067 44.442 63.073 1.00 18.37 242 GLN B C 1
ATOM 4606 O O . GLN B 1 203 ? 71.109 43.830 62.862 1.00 18.73 242 GLN B O 1
ATOM 4612 N N . ARG B 1 204 ? 69.870 45.154 64.176 1.00 18.44 243 ARG B N 1
ATOM 4613 C CA . ARG B 1 204 ? 70.914 45.233 65.200 1.00 18.80 243 ARG B CA 1
ATOM 4614 C C . ARG B 1 204 ? 71.155 43.876 65.881 1.00 19.06 243 ARG B C 1
ATOM 4615 O O . ARG B 1 204 ? 72.286 43.576 66.280 1.00 19.22 243 ARG B O 1
ATOM 4623 N N . ASP B 1 205 ? 70.105 43.061 66.006 1.00 19.10 244 ASP B N 1
ATOM 4624 C CA . ASP B 1 205 ? 70.193 41.724 66.611 1.00 19.21 244 ASP B CA 1
ATOM 4625 C C . ASP B 1 205 ? 70.795 40.669 65.687 1.00 18.95 244 ASP B C 1
ATOM 4626 O O . ASP B 1 205 ? 71.125 39.575 66.144 1.00 19.64 244 ASP B O 1
ATOM 4631 N N . GLY B 1 206 ? 70.888 40.969 64.395 1.00 18.75 245 GLY B N 1
ATOM 4632 C CA . GLY B 1 206 ? 71.346 40.005 63.408 1.00 18.77 245 GLY B CA 1
ATOM 4633 C C . GLY B 1 206 ? 70.280 39.031 62.935 1.00 18.80 245 GLY B C 1
ATOM 4634 O O . GLY B 1 206 ? 70.612 38.035 62.294 1.00 19.64 245 GLY B O 1
ATOM 4635 N N . THR B 1 207 ? 69.006 39.295 63.226 1.00 18.06 246 THR B N 1
ATOM 4636 C CA . THR B 1 207 ? 67.926 38.389 62.813 1.00 17.90 246 THR B CA 1
ATOM 4637 C C . THR B 1 207 ? 67.219 38.833 61.525 1.00 18.00 246 THR B C 1
ATOM 4638 O O . THR B 1 207 ? 66.542 38.032 60.884 1.00 18.48 246 THR B O 1
ATOM 4642 N N . ARG B 1 208 ? 67.375 40.087 61.122 1.00 17.70 247 ARG B N 1
ATOM 4643 C CA . ARG B 1 208 ? 66.641 40.588 59.955 1.00 17.50 247 ARG B CA 1
ATOM 4644 C C . ARG B 1 208 ? 66.933 39.808 58.670 1.00 17.39 247 ARG B C 1
ATOM 4645 O O . ARG B 1 208 ? 66.021 39.436 57.935 1.00 17.51 247 ARG B O 1
ATOM 4653 N N . ALA B 1 209 ? 68.208 39.566 58.395 1.00 17.08 248 ALA B N 1
ATOM 4654 C CA . ALA B 1 209 ? 68.609 39.023 57.102 1.00 16.96 248 ALA B CA 1
ATOM 4655 C C . ALA B 1 209 ? 68.188 37.568 56.881 1.00 16.92 248 ALA B C 1
ATOM 4656 O O . ALA B 1 209 ? 68.178 37.093 55.737 1.00 17.66 248 ALA B O 1
ATOM 4658 N N . ARG B 1 210 ? 67.838 36.865 57.958 1.00 15.84 249 ARG B N 1
ATOM 4659 C CA . ARG B 1 210 ? 67.414 35.461 57.873 1.00 15.49 249 ARG B CA 1
ATOM 4660 C C . ARG B 1 210 ? 65.937 35.256 58.236 1.00 14.70 249 ARG B C 1
ATOM 4661 O O . ARG B 1 210 ? 65.505 34.126 58.493 1.00 14.82 249 ARG B O 1
ATOM 4669 N N . THR B 1 211 ? 65.167 36.343 58.236 1.00 13.31 250 THR B N 1
ATOM 4670 C CA . THR B 1 211 ? 63.744 36.283 58.570 1.00 13.52 250 THR B CA 1
ATOM 4671 C C . THR B 1 211 ? 62.904 36.803 57.408 1.00 12.97 250 THR B C 1
ATOM 4672 O O . THR B 1 211 ? 63.065 37.941 56.967 1.00 13.29 250 THR B O 1
ATOM 4676 N N . ASN B 1 212 ? 62.007 35.962 56.909 1.00 12.71 251 ASN B N 1
ATOM 4677 C CA . ASN B 1 212 ? 60.973 36.399 55.977 1.00 12.49 251 ASN B CA 1
ATOM 4678 C C . ASN B 1 212 ? 59.855 37.076 56.747 1.00 12.48 251 ASN B C 1
ATOM 4679 O O . ASN B 1 212 ? 59.552 36.683 57.864 1.00 12.08 251 ASN B O 1
ATOM 4684 N N . ILE B 1 213 ? 59.264 38.107 56.151 1.00 12.06 252 ILE B N 1
ATOM 4685 C CA . ILE B 1 213 ? 58.229 38.893 56.811 1.00 12.44 252 ILE B CA 1
ATOM 4686 C C . ILE B 1 213 ? 56.999 38.970 55.925 1.00 12.01 252 ILE B C 1
ATOM 4687 O O . ILE B 1 213 ? 57.103 39.274 54.738 1.00 12.46 252 ILE B O 1
ATOM 4692 N N . ILE B 1 214 ? 55.834 38.696 56.505 1.00 11.46 253 ILE B N 1
ATOM 4693 C CA . ILE B 1 214 ? 54.554 38.901 55.851 1.00 11.90 253 ILE B CA 1
ATOM 4694 C C . ILE B 1 214 ? 53.743 39.860 56.719 1.00 11.92 253 ILE B C 1
ATOM 4695 O O . ILE B 1 214 ? 53.601 39.645 57.926 1.00 11.88 253 ILE B O 1
ATOM 4700 N N . VAL B 1 215 ? 53.225 40.924 56.102 1.00 11.95 254 VAL B N 1
ATOM 4701 C CA . VAL B 1 215 ? 52.315 41.838 56.761 1.00 11.95 254 VAL B CA 1
ATOM 4702 C C . VAL B 1 215 ? 50.969 41.765 56.058 1.00 11.67 254 VAL B C 1
ATOM 4703 O O . VAL B 1 215 ? 50.884 41.963 54.838 1.00 11.98 254 VAL B O 1
ATOM 4707 N N . VAL B 1 216 ? 49.931 41.491 56.841 1.00 11.45 255 VAL B N 1
ATOM 4708 C CA . VAL B 1 216 ? 48.563 41.388 56.356 1.00 11.35 255 VAL B CA 1
ATOM 4709 C C . VAL B 1 216 ? 47.618 42.209 57.228 1.00 11.38 255 VAL B C 1
ATOM 4710 O O . VAL B 1 216 ? 47.982 42.646 58.327 1.00 12.02 255 VAL B O 1
ATOM 4714 N N . SER B 1 217 ? 46.406 42.419 56.722 1.00 11.40 256 SER B N 1
ATOM 4715 C CA . SER B 1 217 ? 45.298 42.774 57.574 1.00 11.42 256 SER B CA 1
ATOM 4716 C C . SER B 1 217 ? 44.175 41.786 57.332 1.00 11.68 256 SER B C 1
ATOM 4717 O O . SER B 1 217 ? 44.217 40.983 56.390 1.00 11.67 256 SER B O 1
ATOM 4720 N N . ASP B 1 218 ? 43.193 41.832 58.225 1.00 11.64 257 ASP B N 1
ATOM 4721 C CA . ASP B 1 218 ? 42.068 40.917 58.182 1.00 12.05 257 ASP B CA 1
ATOM 4722 C C . ASP B 1 218 ? 40.934 41.429 57.298 1.00 12.46 257 ASP B C 1
ATOM 4723 O O . ASP B 1 218 ? 40.189 40.629 56.721 1.00 12.81 257 ASP B O 1
ATOM 4728 N N . HIS B 1 219 ? 40.825 42.750 57.179 1.00 12.05 258 HIS B N 1
ATOM 4729 C CA . HIS B 1 219 ? 39.753 43.393 56.423 1.00 11.73 258 HIS B CA 1
ATOM 4730 C C . HIS B 1 219 ? 40.030 44.885 56.428 1.00 11.94 258 HIS B C 1
ATOM 4731 O O . HIS B 1 219 ? 40.878 45.361 57.190 1.00 12.33 258 HIS B O 1
ATOM 4738 N N . GLY B 1 220 ? 39.293 45.615 55.605 1.00 11.81 259 GLY B N 1
ATOM 4739 C CA . GLY B 1 220 ? 39.369 47.071 55.570 1.00 11.67 259 GLY B CA 1
ATOM 4740 C C . GLY B 1 220 ? 38.372 47.746 56.503 1.00 12.30 259 GLY B C 1
ATOM 4741 O O . GLY B 1 220 ? 38.102 47.250 57.592 1.00 12.20 259 GLY B O 1
ATOM 4742 N N . MET B 1 221 ? 37.867 48.904 56.090 1.00 12.40 260 MET B N 1
ATOM 4743 C CA . MET B 1 221 ? 37.029 49.742 56.951 1.00 12.46 260 MET B CA 1
ATOM 4744 C C . MET B 1 221 ? 36.256 50.720 56.081 1.00 12.26 260 MET B C 1
ATOM 4745 O O . MET B 1 221 ? 36.847 51.340 55.194 1.00 12.35 260 MET B O 1
ATOM 4750 N N . ALA B 1 222 ? 34.951 50.841 56.327 1.00 12.03 261 ALA B N 1
ATOM 4751 C CA . ALA B 1 222 ? 34.090 51.768 55.589 1.00 12.78 261 ALA B CA 1
ATOM 4752 C C . ALA B 1 222 ? 33.504 52.813 56.524 1.00 12.95 261 ALA B C 1
ATOM 4753 O O . ALA B 1 222 ? 33.340 52.572 57.709 1.00 12.64 261 ALA B O 1
ATOM 4755 N N . GLU B 1 223 ? 33.189 53.973 55.964 1.00 13.28 262 GLU B N 1
ATOM 4756 C CA . GLU B 1 223 ? 32.536 55.045 56.699 1.00 13.85 262 GLU B CA 1
ATOM 4757 C C . GLU B 1 223 ? 31.072 54.753 56.997 1.00 13.62 262 GLU B C 1
ATOM 4758 O O . GLU B 1 223 ? 30.331 54.289 56.133 1.00 13.95 262 GLU B O 1
ATOM 4764 N N . VAL B 1 224 ? 30.667 55.060 58.227 1.00 13.05 263 VAL B N 1
ATOM 4765 C CA . VAL B 1 224 ? 29.286 54.940 58.674 1.00 13.53 263 VAL B CA 1
ATOM 4766 C C . VAL B 1 224 ? 28.807 56.334 59.066 1.00 14.20 263 VAL B C 1
ATOM 4767 O O . VAL B 1 224 ? 29.162 56.857 60.120 1.00 14.38 263 VAL B O 1
ATOM 4771 N N . ALA B 1 225 ? 28.003 56.920 58.191 1.00 14.04 264 ALA B N 1
ATOM 4772 C CA . ALA B 1 225 ? 27.535 58.288 58.356 1.00 14.76 264 ALA B CA 1
ATOM 4773 C C . ALA B 1 225 ? 26.593 58.378 59.555 1.00 15.30 264 ALA B C 1
ATOM 4774 O O . ALA B 1 225 ? 26.019 57.375 59.984 1.00 15.14 264 ALA B O 1
ATOM 4776 N N . PRO B 1 226 ? 26.421 59.586 60.110 1.00 15.84 265 PRO B N 1
ATOM 4777 C CA . PRO B 1 226 ? 25.420 59.748 61.160 1.00 15.80 265 PRO B CA 1
ATOM 4778 C C . PRO B 1 226 ? 24.029 59.292 60.727 1.00 16.13 265 PRO B C 1
ATOM 4779 O O . PRO B 1 226 ? 23.624 59.508 59.581 1.00 17.37 265 PRO B O 1
ATOM 4783 N N . GLY B 1 227 ? 23.318 58.634 61.636 1.00 16.12 266 GLY B N 1
ATOM 4784 C CA . GLY B 1 227 ? 21.955 58.210 61.376 1.00 15.73 266 GLY B CA 1
ATOM 4785 C C . GLY B 1 227 ? 21.871 56.896 60.622 1.00 15.94 266 GLY B C 1
ATOM 4786 O O . GLY B 1 227 ? 20.794 56.508 60.180 1.00 17.70 266 GLY B O 1
ATOM 4787 N N . HIS B 1 228 ? 23.006 56.216 60.471 1.00 15.41 267 HIS B N 1
ATOM 4788 C CA . HIS B 1 228 ? 23.062 54.966 59.702 1.00 15.06 267 HIS B CA 1
ATOM 4789 C C . HIS B 1 228 ? 23.025 53.724 60.596 1.00 15.06 267 HIS B C 1
ATOM 4790 O O . HIS B 1 228 ? 23.624 52.706 60.264 1.00 15.73 267 HIS B O 1
ATOM 4797 N N . ALA B 1 229 ? 22.330 53.798 61.729 1.00 14.41 268 ALA B N 1
ATOM 4798 C CA . ALA B 1 229 ? 22.175 52.642 62.613 1.00 14.15 268 ALA B CA 1
ATOM 4799 C C . ALA B 1 229 ? 20.699 52.380 62.854 1.00 14.03 268 ALA B C 1
ATOM 4800 O O . ALA B 1 229 ? 19.947 53.294 63.186 1.00 15.33 268 ALA B O 1
ATOM 4802 N N . ILE B 1 230 ? 20.292 51.126 62.667 1.00 12.72 269 ILE B N 1
ATOM 4803 C CA . ILE B 1 230 ? 18.951 50.686 63.014 1.00 13.35 269 ILE B CA 1
ATOM 4804 C C . ILE B 1 230 ? 19.067 49.661 64.132 1.00 12.77 269 ILE B C 1
ATOM 4805 O O . ILE B 1 230 ? 20.168 49.315 64.552 1.00 12.72 269 ILE B O 1
ATOM 4810 N N . SER B 1 231 ? 17.927 49.225 64.648 1.00 12.20 270 SER B N 1
ATOM 4811 C CA . SER B 1 231 ? 17.873 48.126 65.602 1.00 12.55 270 SER B CA 1
ATOM 4812 C C . SER B 1 231 ? 17.714 46.802 64.889 1.00 12.49 270 SER B C 1
ATOM 4813 O O . SER B 1 231 ? 16.963 46.694 63.918 1.00 12.12 270 SER B O 1
ATOM 4816 N N . VAL B 1 232 ? 18.374 45.769 65.394 1.00 12.60 271 VAL B N 1
ATOM 4817 C CA . VAL B 1 232 ? 18.148 44.431 64.844 1.00 13.05 271 VAL B CA 1
ATOM 4818 C C . VAL B 1 232 ? 16.671 44.040 64.965 1.00 13.60 271 VAL B C 1
ATOM 4819 O O . VAL B 1 232 ? 16.169 43.240 64.181 1.00 12.99 271 VAL B O 1
ATOM 4823 N N . GLU B 1 233 ? 15.979 44.593 65.957 1.00 13.70 272 GLU B N 1
ATOM 4824 C CA . GLU B 1 233 ? 14.566 44.285 66.139 1.00 14.93 272 GLU B CA 1
ATOM 4825 C C . GLU B 1 233 ? 13.655 45.001 65.137 1.00 15.55 272 GLU B C 1
ATOM 4826 O O . GLU B 1 233 ? 12.475 44.653 65.023 1.00 15.84 272 GLU B O 1
ATOM 4832 N N . ASP B 1 234 ? 14.206 45.968 64.394 1.00 15.35 273 ASP B N 1
ATOM 4833 C CA . ASP B 1 234 ? 13.526 46.560 63.224 1.00 15.82 273 ASP B CA 1
ATOM 4834 C C . ASP B 1 234 ? 13.490 45.562 62.061 1.00 16.21 273 ASP B C 1
ATOM 4835 O O . ASP B 1 234 ? 12.635 45.661 61.169 1.00 16.74 273 ASP B O 1
ATOM 4840 N N . ILE B 1 235 ? 14.420 44.609 62.048 1.00 15.22 274 ILE B N 1
ATOM 4841 C CA . ILE B 1 235 ? 14.464 43.576 61.013 1.00 15.22 274 ILE B CA 1
ATOM 4842 C C . ILE B 1 235 ? 13.465 42.461 61.319 1.00 15.53 274 ILE B C 1
ATOM 4843 O O . ILE B 1 235 ? 12.697 42.063 60.440 1.00 16.20 274 ILE B O 1
ATOM 4848 N N . ALA B 1 236 ? 13.487 41.961 62.559 1.00 15.32 275 ALA B N 1
ATOM 4849 C CA . ALA B 1 236 ? 12.517 40.971 63.038 1.00 15.87 275 ALA B CA 1
ATOM 4850 C C . ALA B 1 236 ? 12.217 41.222 64.502 1.00 15.79 275 ALA B C 1
ATOM 4851 O O . ALA B 1 236 ? 13.143 41.382 65.293 1.00 16.51 275 ALA B O 1
ATOM 4853 N N . PRO B 1 237 ? 10.929 41.219 64.883 1.00 16.02 276 PRO B N 1
ATOM 4854 C CA . PRO B 1 237 ? 10.659 41.356 66.309 1.00 16.48 276 PRO B CA 1
ATOM 4855 C C . PRO B 1 237 ? 11.094 40.139 67.126 1.00 16.41 276 PRO B C 1
ATOM 4856 O O . PRO B 1 237 ? 11.111 39.012 66.611 1.00 16.32 276 PRO B O 1
ATOM 4860 N N . PRO B 1 238 ? 11.441 40.357 68.408 1.00 17.07 277 PRO B N 1
ATOM 4861 C CA . PRO B 1 238 ? 11.951 39.295 69.273 1.00 17.62 277 PRO B CA 1
ATOM 4862 C C . PRO B 1 238 ? 10.968 38.155 69.525 1.00 17.93 277 PRO B C 1
ATOM 4863 O O . PRO B 1 238 ? 11.397 37.061 69.906 1.00 19.19 277 PRO B O 1
ATOM 4867 N N . GLN B 1 239 ? 9.679 38.398 69.284 1.00 18.29 278 GLN B N 1
ATOM 4868 C CA . GLN B 1 239 ? 8.652 37.360 69.396 1.00 18.66 278 GLN B CA 1
ATOM 4869 C C . GLN B 1 239 ? 8.729 36.322 68.287 1.00 18.40 278 GLN B C 1
ATOM 4870 O O . GLN B 1 239 ? 8.262 35.200 68.460 1.00 18.61 278 GLN B O 1
ATOM 4876 N N . ILE B 1 240 ? 9.284 36.676 67.131 1.00 17.67 279 ILE B N 1
ATOM 4877 C CA . ILE B 1 240 ? 9.348 35.700 66.049 1.00 17.76 279 ILE B CA 1
ATOM 4878 C C . ILE B 1 240 ? 10.753 35.168 65.774 1.00 17.20 279 ILE B C 1
ATOM 4879 O O . ILE B 1 240 ? 10.892 34.061 65.263 1.00 17.14 279 ILE B O 1
ATOM 4884 N N . ALA B 1 241 ? 11.789 35.921 66.127 1.00 16.92 280 ALA B N 1
ATOM 4885 C CA . ALA B 1 241 ? 13.155 35.450 65.916 1.00 16.52 280 ALA B CA 1
ATOM 4886 C C . ALA B 1 241 ? 14.159 36.138 66.836 1.00 16.53 280 ALA B C 1
ATOM 4887 O O . ALA B 1 241 ? 14.007 37.309 67.168 1.00 17.03 280 ALA B O 1
ATOM 4889 N N . THR B 1 242 ? 15.178 35.390 67.242 1.00 16.13 281 THR B N 1
ATOM 4890 C CA . THR B 1 242 ? 16.252 35.895 68.098 1.00 15.86 281 THR B CA 1
ATOM 4891 C C . THR B 1 242 ? 17.419 36.345 67.235 1.00 15.07 281 THR B C 1
ATOM 4892 O O . THR B 1 242 ? 17.883 35.582 66.398 1.00 14.58 281 THR B O 1
ATOM 4896 N N . ALA B 1 243 ? 17.869 37.581 67.425 1.00 14.75 282 ALA B N 1
ATOM 4897 C CA . ALA B 1 243 ? 19.100 38.044 66.789 1.00 14.42 282 ALA B CA 1
ATOM 4898 C C . ALA B 1 243 ? 20.293 37.460 67.523 1.00 14.61 282 ALA B C 1
ATOM 4899 O O . ALA B 1 243 ? 20.517 37.747 68.705 1.00 14.69 282 ALA B O 1
ATOM 4901 N N . ILE B 1 244 ? 21.040 36.607 66.823 1.00 14.13 283 ILE B N 1
ATOM 4902 C CA . ILE B 1 244 ? 22.195 35.943 67.406 1.00 14.05 283 ILE B CA 1
ATOM 4903 C C . ILE B 1 244 ? 23.406 36.867 67.381 1.00 13.87 283 ILE B C 1
ATOM 4904 O O . ILE B 1 244 ? 24.254 36.836 68.284 1.00 14.49 283 ILE B O 1
ATOM 4909 N N . THR B 1 245 ? 23.496 37.682 66.325 1.00 13.52 284 THR B N 1
ATOM 4910 C CA . THR B 1 245 ? 24.573 38.646 66.174 1.00 13.24 284 THR B CA 1
ATOM 4911 C C . THR B 1 245 ? 23.990 39.974 65.724 1.00 13.37 284 THR B C 1
ATOM 4912 O O . THR B 1 245 ? 22.878 40.014 65.189 1.00 14.25 284 THR B O 1
ATOM 4916 N N . ASP B 1 246 ? 24.707 41.050 66.011 1.00 12.77 285 ASP B N 1
ATOM 4917 C CA . ASP B 1 246 ? 24.384 42.367 65.482 1.00 13.05 285 ASP B CA 1
ATOM 4918 C C . ASP B 1 246 ? 25.583 42.888 64.705 1.00 12.85 285 ASP B C 1
ATOM 4919 O O . ASP B 1 246 ? 26.555 42.158 64.486 1.00 12.91 285 ASP B O 1
ATOM 4924 N N . GLY B 1 247 ? 25.509 44.152 64.293 1.00 12.70 286 GLY B N 1
ATOM 4925 C CA . GLY B 1 247 ? 26.583 44.804 63.552 1.00 12.31 286 GLY B CA 1
ATOM 4926 C C . GLY B 1 247 ? 26.234 44.919 62.081 1.00 12.17 286 GLY B C 1
ATOM 4927 O O . GLY B 1 247 ? 25.454 45.783 61.680 1.00 11.91 286 GLY B O 1
ATOM 4928 N N . GLN B 1 248 ? 26.825 44.044 61.272 1.00 11.84 287 GLN B N 1
ATOM 4929 C CA . GLN B 1 248 ? 26.651 44.091 59.820 1.00 11.52 287 GLN B CA 1
ATOM 4930 C C . GLN B 1 248 ? 26.214 42.766 59.211 1.00 11.65 287 GLN B C 1
ATOM 4931 O O . GLN B 1 248 ? 25.525 42.759 58.190 1.00 11.92 287 GLN B O 1
ATOM 4937 N N . VAL B 1 249 ? 26.613 41.653 59.830 1.00 11.60 288 VAL B N 1
ATOM 4938 C CA . VAL B 1 249 ? 26.161 40.328 59.460 1.00 12.00 288 VAL B CA 1
ATOM 4939 C C . VAL B 1 249 ? 25.263 39.865 60.600 1.00 11.86 288 VAL B C 1
ATOM 4940 O O . VAL B 1 249 ? 25.740 39.546 61.697 1.00 12.62 288 VAL B O 1
ATOM 4944 N N . ILE B 1 250 ? 23.959 39.875 60.334 1.00 11.72 289 ILE B N 1
ATOM 4945 C CA . ILE B 1 250 ? 22.940 39.714 61.356 1.00 12.13 289 ILE B CA 1
ATOM 4946 C C . ILE B 1 250 ? 22.292 38.347 61.212 1.00 12.30 289 ILE B C 1
ATOM 4947 O O . ILE B 1 250 ? 21.579 38.093 60.245 1.00 12.62 289 ILE B O 1
ATOM 4952 N N . GLY B 1 251 ? 22.538 37.475 62.174 1.00 12.21 290 GLY B N 1
ATOM 4953 C CA . GLY B 1 251 ? 21.976 36.133 62.156 1.00 12.61 290 GLY B CA 1
ATOM 4954 C C . GLY B 1 251 ? 20.707 36.080 62.987 1.00 13.08 290 GLY B C 1
ATOM 4955 O O . GLY B 1 251 ? 20.672 36.612 64.095 1.00 13.71 290 GLY B O 1
ATOM 4956 N N . PHE B 1 252 ? 19.658 35.468 62.442 1.00 13.09 291 PHE B N 1
ATOM 4957 C CA . PHE B 1 252 ? 18.407 35.299 63.178 1.00 13.85 291 PHE B CA 1
ATOM 4958 C C . PHE B 1 252 ? 18.042 33.845 63.270 1.00 14.31 291 PHE B C 1
ATOM 4959 O O . PHE B 1 252 ? 18.135 33.116 62.288 1.00 14.70 291 PHE B O 1
ATOM 4967 N N . GLU B 1 253 ? 17.582 33.434 64.445 1.00 15.42 292 GLU B N 1
ATOM 4968 C CA . GLU B 1 253 ? 17.042 32.094 64.604 1.00 15.63 292 GLU B CA 1
ATOM 4969 C C . GLU B 1 253 ? 15.568 32.191 64.976 1.00 16.28 292 GLU B C 1
ATOM 4970 O O . GLU B 1 253 ? 15.248 32.653 66.064 1.00 15.94 292 GLU B O 1
ATOM 4976 N N . PRO B 1 254 ? 14.665 31.803 64.056 1.00 16.44 293 PRO B N 1
ATOM 4977 C CA . PRO B 1 254 ? 13.245 31.839 64.380 1.00 17.36 293 PRO B CA 1
ATOM 4978 C C . PRO B 1 254 ? 12.895 31.047 65.631 1.00 18.08 293 PRO B C 1
ATOM 4979 O O . PRO B 1 254 ? 13.465 29.978 65.877 1.00 17.70 293 PRO B O 1
ATOM 4983 N N . LEU B 1 255 ? 11.965 31.578 66.416 1.00 18.58 294 LEU B N 1
ATOM 4984 C CA . LEU B 1 255 ? 11.474 30.866 67.589 1.00 19.92 294 LEU B CA 1
ATOM 4985 C C . LEU B 1 255 ? 10.706 29.628 67.129 1.00 20.16 294 LEU B C 1
ATOM 4986 O O . LEU B 1 255 ? 10.266 29.560 65.976 1.00 19.47 294 LEU B O 1
ATOM 4991 N N . PRO B 1 256 ? 10.548 28.634 68.021 1.00 21.19 295 PRO B N 1
ATOM 4992 C CA . PRO B 1 256 ? 9.796 27.437 67.640 1.00 21.51 295 PRO B CA 1
ATOM 4993 C C . PRO B 1 256 ? 8.427 27.794 67.055 1.00 21.83 295 PRO B C 1
ATOM 4994 O O . PRO B 1 256 ? 7.683 28.570 67.653 1.00 21.86 295 PRO B O 1
ATOM 4998 N N . GLY B 1 257 ? 8.126 27.260 65.874 1.00 22.27 296 GLY B N 1
ATOM 4999 C CA . GLY B 1 257 ? 6.846 27.514 65.211 1.00 22.55 296 GLY B CA 1
ATOM 5000 C C . GLY B 1 257 ? 6.721 28.858 64.505 1.00 22.89 296 GLY B C 1
ATOM 5001 O O . GLY B 1 257 ? 5.638 29.198 64.011 1.00 23.54 296 GLY B O 1
ATOM 5002 N N . GLN B 1 258 ? 7.812 29.629 64.458 1.00 22.62 297 GLN B N 1
ATOM 5003 C CA . GLN B 1 258 ? 7.788 30.974 63.873 1.00 22.48 297 GLN B CA 1
ATOM 5004 C C . GLN B 1 258 ? 8.605 31.099 62.586 1.00 22.44 297 GLN B C 1
ATOM 5005 O O . GLN B 1 258 ? 8.792 32.207 62.098 1.00 22.46 297 GLN B O 1
ATOM 5011 N N . GLN B 1 259 ? 9.074 29.982 62.028 1.00 22.67 298 GLN B N 1
ATOM 5012 C CA . GLN B 1 259 ? 9.860 30.029 60.782 1.00 22.21 298 GLN B CA 1
ATOM 5013 C C . GLN B 1 259 ? 9.115 30.785 59.670 1.00 21.77 298 GLN B C 1
ATOM 5014 O O . GLN B 1 259 ? 9.695 31.650 59.021 1.00 21.44 298 GLN B O 1
ATOM 5020 N N . ALA B 1 260 ? 7.837 30.479 59.459 1.00 21.10 299 ALA B N 1
ATOM 5021 C CA . ALA B 1 260 ? 7.065 31.154 58.405 1.00 20.74 299 ALA B CA 1
ATOM 5022 C C . ALA B 1 260 ? 6.907 32.654 58.666 1.00 20.19 299 ALA B C 1
ATOM 5023 O O . ALA B 1 260 ? 7.067 33.470 57.756 1.00 19.98 299 ALA B O 1
ATOM 5025 N N . ALA B 1 261 ? 6.574 33.019 59.902 1.00 19.75 300 ALA B N 1
ATOM 5026 C CA . ALA B 1 261 ? 6.460 34.429 60.264 1.00 19.43 300 ALA B CA 1
ATOM 5027 C C . ALA B 1 261 ? 7.799 35.145 60.090 1.00 19.25 300 ALA B C 1
ATOM 5028 O O . ALA B 1 261 ? 7.858 36.254 59.548 1.00 18.65 300 ALA B O 1
ATOM 5030 N N . ALA B 1 262 ? 8.866 34.505 60.559 1.00 18.69 301 ALA B N 1
ATOM 5031 C CA . ALA B 1 262 ? 10.199 35.085 60.458 1.00 19.05 301 ALA B CA 1
ATOM 5032 C C . ALA B 1 262 ? 10.604 35.260 59.006 1.00 18.91 301 ALA B C 1
ATOM 5033 O O . ALA B 1 262 ? 11.107 36.316 58.630 1.00 18.72 301 ALA B O 1
ATOM 5035 N N . GLU B 1 263 ? 10.382 34.230 58.194 1.00 19.29 302 GLU B N 1
ATOM 5036 C CA . GLU B 1 263 ? 10.728 34.304 56.771 1.00 19.68 302 GLU B CA 1
ATOM 5037 C C . GLU B 1 263 ? 9.915 35.394 56.051 1.00 19.89 302 GLU B C 1
ATOM 5038 O O . GLU B 1 263 ? 10.464 36.163 55.269 1.00 19.77 302 GLU B O 1
ATOM 5044 N N . ALA B 1 264 ? 8.621 35.489 56.346 1.00 20.36 303 ALA B N 1
ATOM 5045 C CA . ALA B 1 264 ? 7.782 36.573 55.810 1.00 20.88 303 ALA B CA 1
ATOM 5046 C C . ALA B 1 264 ? 8.304 37.974 56.172 1.00 21.53 303 ALA B C 1
ATOM 5047 O O . ALA B 1 264 ? 8.292 38.891 55.341 1.00 22.80 303 ALA B O 1
ATOM 5049 N N . SER B 1 265 ? 8.780 38.135 57.401 1.00 21.71 304 SER B N 1
ATOM 5050 C CA . SER B 1 265 ? 9.291 39.427 57.880 1.00 21.47 304 SER B CA 1
ATOM 5051 C C . SER B 1 265 ? 10.667 39.785 57.319 1.00 21.25 304 SER B C 1
ATOM 5052 O O . SER B 1 265 ? 10.941 40.952 57.027 1.00 21.48 304 SER B O 1
ATOM 5055 N N . VAL B 1 266 ? 11.524 38.780 57.170 1.00 20.19 305 VAL B N 1
ATOM 5056 C CA . VAL B 1 266 ? 12.958 38.995 57.012 1.00 19.39 305 VAL B CA 1
ATOM 5057 C C . VAL B 1 266 ? 13.470 38.783 55.590 1.00 18.41 305 VAL B C 1
ATOM 5058 O O . VAL B 1 266 ? 14.281 39.560 55.115 1.00 18.23 305 VAL B O 1
ATOM 5062 N N . LEU B 1 267 ? 13.025 37.730 54.913 1.00 16.97 306 LEU B N 1
ATOM 5063 C CA . LEU B 1 267 ? 13.635 37.383 53.628 1.00 16.12 306 LEU B CA 1
ATOM 5064 C C . LEU B 1 267 ? 13.464 38.475 52.577 1.00 15.54 306 LEU B C 1
ATOM 5065 O O . LEU B 1 267 ? 12.432 39.130 52.510 1.00 16.14 306 LEU B O 1
ATOM 5070 N N . GLY B 1 268 ? 14.494 38.667 51.763 1.00 14.48 307 GLY B N 1
ATOM 5071 C CA . GLY B 1 268 ? 14.421 39.583 50.645 1.00 14.03 307 GLY B CA 1
ATOM 5072 C C . GLY B 1 268 ? 15.109 40.913 50.854 1.00 13.20 307 GLY B C 1
ATOM 5073 O O . GLY B 1 268 ? 16.000 41.051 51.694 1.00 12.58 307 GLY B O 1
ATOM 5074 N N . ALA B 1 269 ? 14.688 41.888 50.062 1.00 12.97 308 ALA B N 1
ATOM 5075 C CA . ALA B 1 269 ? 15.316 43.194 50.010 1.00 13.39 308 ALA B CA 1
ATOM 5076 C C . ALA B 1 269 ? 14.585 44.176 50.900 1.00 13.76 308 ALA B C 1
ATOM 5077 O O . ALA B 1 269 ? 13.350 44.218 50.903 1.00 14.16 308 ALA B O 1
ATOM 5079 N N . HIS B 1 270 ? 15.354 44.949 51.657 1.00 14.11 309 HIS B N 1
ATOM 5080 C CA . HIS B 1 270 ? 14.813 45.981 52.535 1.00 15.04 309 HIS B CA 1
ATOM 5081 C C . HIS B 1 270 ? 15.597 47.264 52.311 1.00 15.68 309 HIS B C 1
ATOM 5082 O O . HIS B 1 270 ? 16.500 47.298 51.500 1.00 15.89 309 HIS B O 1
ATOM 5089 N N A ASP B 1 271 ? 15.262 48.325 53.030 0.50 16.31 310 ASP B N 1
ATOM 5090 N N B ASP B 1 271 ? 15.265 48.329 53.032 0.50 16.23 310 ASP B N 1
ATOM 5091 C CA A ASP B 1 271 ? 15.833 49.623 52.686 0.50 16.48 310 ASP B CA 1
ATOM 5092 C CA B ASP B 1 271 ? 15.825 49.649 52.705 0.50 16.38 310 ASP B CA 1
ATOM 5093 C C A ASP B 1 271 ? 17.367 49.586 52.605 0.50 16.61 310 ASP B C 1
ATOM 5094 C C B ASP B 1 271 ? 17.359 49.740 52.699 0.50 16.60 310 ASP B C 1
ATOM 5095 O O A ASP B 1 271 ? 17.950 49.937 51.579 0.50 17.33 310 ASP B O 1
ATOM 5096 O O B ASP B 1 271 ? 17.943 50.406 51.846 0.50 17.51 310 ASP B O 1
ATOM 5105 N N . HIS B 1 272 ? 18.005 49.104 53.663 1.00 16.13 311 HIS B N 1
ATOM 5106 C CA . HIS B 1 272 ? 19.470 49.180 53.785 1.00 15.31 311 HIS B CA 1
ATOM 5107 C C . HIS B 1 272 ? 20.088 47.846 54.169 1.00 14.12 311 HIS B C 1
ATOM 5108 O O . HIS B 1 272 ? 21.155 47.800 54.772 1.00 12.96 311 HIS B O 1
ATOM 5115 N N . TYR B 1 273 ? 19.418 46.766 53.791 1.00 12.87 312 TYR B N 1
ATOM 5116 C CA . TYR B 1 273 ? 19.922 45.420 54.015 1.00 12.78 312 TYR B CA 1
ATOM 5117 C C . TYR B 1 273 ? 19.155 44.439 53.147 1.00 12.05 312 TYR B C 1
ATOM 5118 O O . TYR B 1 273 ? 18.107 44.774 52.589 1.00 11.31 312 TYR B O 1
ATOM 5127 N N . ASP B 1 274 ? 19.685 43.224 53.050 1.00 11.73 313 ASP B N 1
ATOM 5128 C CA . ASP B 1 274 ? 19.028 42.102 52.403 1.00 11.72 313 ASP B CA 1
ATOM 5129 C C . ASP B 1 274 ? 19.193 40.884 53.305 1.00 11.75 313 ASP B C 1
ATOM 5130 O O . ASP B 1 274 ? 20.174 40.799 54.055 1.00 11.73 313 ASP B O 1
ATOM 5135 N N . CYS B 1 275 ? 18.248 39.947 53.228 1.00 11.91 314 CYS B N 1
ATOM 5136 C CA . CYS B 1 275 ? 18.308 38.720 54.028 1.00 12.56 314 CYS B CA 1
ATOM 5137 C C . CYS B 1 275 ? 18.022 37.476 53.205 1.00 12.34 314 CYS B C 1
ATOM 5138 O O . CYS B 1 275 ? 17.232 37.508 52.264 1.00 12.14 314 CYS B O 1
ATOM 5141 N N . TRP B 1 276 ? 18.660 36.381 53.604 1.00 12.30 315 TRP B N 1
ATOM 5142 C CA . TRP B 1 276 ? 18.535 35.091 52.938 1.00 12.40 315 TRP B CA 1
ATOM 5143 C C . TRP B 1 276 ? 18.473 33.961 53.952 1.00 12.64 315 TRP B C 1
ATOM 5144 O O . TRP B 1 276 ? 19.005 34.081 55.057 1.00 12.46 315 TRP B O 1
ATOM 5155 N N . ARG B 1 277 ? 17.851 32.852 53.556 1.00 12.42 316 ARG B N 1
ATOM 5156 C CA . ARG B 1 277 ? 18.054 31.576 54.241 1.00 12.92 316 ARG B CA 1
ATOM 5157 C C . ARG B 1 277 ? 19.533 31.224 54.090 1.00 12.56 316 ARG B C 1
ATOM 5158 O O . ARG B 1 277 ? 20.122 31.448 53.026 1.00 12.84 316 ARG B O 1
ATOM 5166 N N . LYS B 1 278 ? 20.157 30.661 55.120 1.00 13.01 317 LYS B N 1
ATOM 5167 C CA . LYS B 1 278 ? 21.615 30.487 55.050 1.00 13.79 317 LYS B CA 1
ATOM 5168 C C . LYS B 1 278 ? 22.080 29.621 53.864 1.00 13.79 317 LYS B C 1
ATOM 5169 O O . LYS B 1 278 ? 23.130 29.889 53.263 1.00 13.67 317 LYS B O 1
ATOM 5175 N N . ALA B 1 279 ? 21.292 28.618 53.500 1.00 14.38 318 ALA B N 1
ATOM 5176 C CA . ALA B 1 279 ? 21.640 27.747 52.379 1.00 14.72 318 ALA B CA 1
ATOM 5177 C C . ALA B 1 279 ? 21.484 28.449 51.027 1.00 14.99 318 ALA B C 1
ATOM 5178 O O . ALA B 1 279 ? 21.956 27.931 50.016 1.00 15.93 318 ALA B O 1
ATOM 5180 N N . GLU B 1 280 ? 20.813 29.607 51.015 1.00 14.75 319 GLU B N 1
ATOM 5181 C CA . GLU B 1 280 ? 20.509 30.337 49.778 1.00 14.74 319 GLU B CA 1
ATOM 5182 C C . GLU B 1 280 ? 21.286 31.648 49.655 1.00 14.83 319 GLU B C 1
ATOM 5183 O O . GLU B 1 280 ? 21.015 32.457 48.752 1.00 15.37 319 GLU B O 1
ATOM 5189 N N . LEU B 1 281 ? 22.267 31.849 50.533 1.00 14.32 320 LEU B N 1
ATOM 5190 C CA . LEU B 1 281 ? 23.109 33.039 50.483 1.00 14.62 320 LEU B CA 1
ATOM 5191 C C . LEU B 1 281 ? 23.849 33.112 49.149 1.00 14.89 320 LEU B C 1
ATOM 5192 O O . LEU B 1 281 ? 24.132 32.078 48.545 1.00 15.23 320 LEU B O 1
ATOM 5197 N N . PRO B 1 282 ? 24.156 34.330 48.679 1.00 14.89 321 PRO B N 1
ATOM 5198 C CA . PRO B 1 282 ? 24.912 34.485 47.436 1.00 15.15 321 PRO B CA 1
ATOM 5199 C C . PRO B 1 282 ? 26.114 33.536 47.355 1.00 15.32 321 PRO B C 1
ATOM 5200 O O . PRO B 1 282 ? 26.955 33.501 48.255 1.00 15.13 321 PRO B O 1
ATOM 5204 N N . ALA B 1 283 ? 26.169 32.762 46.273 1.00 15.86 322 ALA B N 1
ATOM 5205 C CA . ALA B 1 283 ? 27.199 31.742 46.105 1.00 15.76 322 ALA B CA 1
ATOM 5206 C C . ALA B 1 283 ? 28.617 32.292 46.225 1.00 15.91 322 ALA B C 1
ATOM 5207 O O . ALA B 1 283 ? 29.498 31.631 46.742 1.00 16.12 322 ALA B O 1
ATOM 5209 N N . ARG B 1 284 ? 28.830 33.513 45.758 1.00 16.21 323 ARG B N 1
ATOM 5210 C CA . ARG B 1 284 ? 30.159 34.124 45.795 1.00 16.72 323 ARG B CA 1
ATOM 5211 C C . ARG B 1 284 ? 30.727 34.334 47.202 1.00 16.42 323 ARG B C 1
ATOM 5212 O O . ARG B 1 284 ? 31.933 34.463 47.381 1.00 17.01 323 ARG B O 1
ATOM 5220 N N . TRP B 1 285 ? 29.859 34.363 48.202 1.00 14.99 324 TRP B N 1
ATOM 5221 C CA . TRP B 1 285 ? 30.324 34.486 49.574 1.00 14.73 324 TRP B CA 1
ATOM 5222 C C . TRP B 1 285 ? 30.813 33.166 50.170 1.00 14.03 324 TRP B C 1
ATOM 5223 O O . TRP B 1 285 ? 31.468 33.163 51.217 1.00 14.38 324 TRP B O 1
ATOM 5234 N N . GLN B 1 286 ? 30.502 32.050 49.514 1.00 14.04 325 GLN B N 1
ATOM 5235 C CA . GLN B 1 286 ? 30.937 30.727 49.963 1.00 14.63 325 GLN B CA 1
ATOM 5236 C C . GLN B 1 286 ? 30.705 30.556 51.461 1.00 13.72 325 GLN B C 1
ATOM 5237 O O . GLN B 1 286 ? 31.623 30.245 52.219 1.00 14.31 325 GLN B O 1
ATOM 5243 N N . TYR B 1 287 ? 29.466 30.773 51.868 1.00 13.18 326 TYR B N 1
ATOM 5244 C CA . TYR B 1 287 ? 29.103 30.799 53.288 1.00 12.92 326 TYR B CA 1
ATOM 5245 C C . TYR B 1 287 ? 27.664 30.367 53.424 1.00 13.23 326 TYR B C 1
ATOM 5246 O O . TYR B 1 287 ? 26.847 30.697 52.576 1.00 13.88 326 TYR B O 1
ATOM 5255 N N . GLY B 1 288 ? 27.369 29.628 54.496 1.00 13.16 327 GLY B N 1
ATOM 5256 C CA . GLY B 1 288 ? 26.011 29.237 54.820 1.00 13.28 327 GLY B CA 1
ATOM 5257 C C . GLY B 1 288 ? 25.781 27.754 55.006 1.00 13.61 327 GLY B C 1
ATOM 5258 O O . GLY B 1 288 ? 24.669 27.372 55.352 1.00 13.58 327 GLY B O 1
ATOM 5259 N N . SER B 1 289 ? 26.795 26.923 54.764 1.00 13.76 328 SER B N 1
ATOM 5260 C CA . SER B 1 289 ? 26.667 25.474 54.984 1.00 14.09 328 SER B CA 1
ATOM 5261 C C . SER B 1 289 ? 26.974 25.057 56.411 1.00 14.23 328 SER B C 1
ATOM 5262 O O . SER B 1 289 ? 26.508 24.008 56.860 1.00 14.62 328 SER B O 1
ATOM 5265 N N . HIS B 1 290 ? 27.733 25.860 57.145 1.00 13.71 329 HIS B N 1
ATOM 5266 C CA . HIS B 1 290 ? 28.180 25.441 58.457 1.00 13.55 329 HIS B CA 1
ATOM 5267 C C . HIS B 1 290 ? 27.012 25.421 59.441 1.00 13.16 329 HIS B C 1
ATOM 5268 O O . HIS B 1 290 ? 26.206 26.353 59.459 1.00 13.27 329 HIS B O 1
ATOM 5275 N N . PRO B 1 291 ? 26.899 24.344 60.243 1.00 13.19 330 PRO B N 1
ATOM 5276 C CA . PRO B 1 291 ? 25.801 24.255 61.219 1.00 13.30 330 PRO B CA 1
ATOM 5277 C C . PRO B 1 291 ? 25.667 25.429 62.206 1.00 13.04 330 PRO B C 1
ATOM 5278 O O . PRO B 1 291 ? 24.562 25.741 62.620 1.00 13.49 330 PRO B O 1
ATOM 5282 N N . ARG B 1 292 ? 26.776 26.061 62.571 1.00 13.34 331 ARG B N 1
ATOM 5283 C CA . ARG B 1 292 ? 26.769 27.167 63.533 1.00 13.14 331 ARG B CA 1
ATOM 5284 C C . ARG B 1 292 ? 26.162 28.457 63.011 1.00 13.23 331 ARG B C 1
ATOM 5285 O O . ARG B 1 292 ? 25.859 29.349 63.794 1.00 14.04 331 ARG B O 1
ATOM 5293 N N . ILE B 1 293 ? 25.985 28.564 61.698 1.00 12.79 332 ILE B N 1
ATOM 5294 C CA . ILE B 1 293 ? 25.423 29.771 61.118 1.00 12.52 332 ILE B CA 1
ATOM 5295 C C . ILE B 1 293 ? 23.913 29.764 61.384 1.00 12.75 332 ILE B C 1
ATOM 5296 O O . ILE B 1 293 ? 23.253 28.761 61.165 1.00 13.36 332 ILE B O 1
ATOM 5301 N N . PRO B 1 294 ? 23.365 30.863 61.921 1.00 12.83 333 PRO B N 1
ATOM 5302 C CA . PRO B 1 294 ? 21.918 30.921 62.135 1.00 13.04 333 PRO B CA 1
ATOM 5303 C C . PRO B 1 294 ? 21.086 30.701 60.864 1.00 13.35 333 PRO B C 1
ATOM 5304 O O . PRO B 1 294 ? 21.562 30.943 59.757 1.00 13.56 333 PRO B O 1
ATOM 5308 N N A SER B 1 295 ? 19.845 30.269 61.060 0.50 13.54 334 SER B N 1
ATOM 5309 N N B SER B 1 295 ? 19.841 30.266 61.029 0.50 13.41 334 SER B N 1
ATOM 5310 C CA A SER B 1 295 ? 18.930 29.917 59.977 0.50 13.71 334 SER B CA 1
ATOM 5311 C CA B SER B 1 295 ? 18.994 29.888 59.891 0.50 13.44 334 SER B CA 1
ATOM 5312 C C A SER B 1 295 ? 18.791 30.992 58.901 0.50 13.61 334 SER B C 1
ATOM 5313 C C B SER B 1 295 ? 18.781 31.001 58.868 0.50 13.48 334 SER B C 1
ATOM 5314 O O A SER B 1 295 ? 18.774 30.692 57.704 0.50 13.62 334 SER B O 1
ATOM 5315 O O B SER B 1 295 ? 18.701 30.733 57.665 0.50 13.44 334 SER B O 1
ATOM 5320 N N . LEU B 1 296 ? 18.666 32.237 59.348 1.00 13.45 335 LEU B N 1
ATOM 5321 C CA . LEU B 1 296 ? 18.486 33.399 58.472 1.00 13.56 335 LEU B CA 1
ATOM 5322 C C . LEU B 1 296 ? 19.664 34.346 58.662 1.00 13.54 335 LEU B C 1
ATOM 5323 O O . LEU B 1 296 ? 20.099 34.591 59.783 1.00 13.11 335 LEU B O 1
ATOM 5328 N N . VAL B 1 297 ? 20.205 34.853 57.555 1.00 12.79 336 VAL B N 1
ATOM 5329 C CA . VAL B 1 297 ? 21.353 35.754 57.610 1.00 13.11 336 VAL B CA 1
ATOM 5330 C C . VAL B 1 297 ? 21.058 37.013 56.804 1.00 12.69 336 VAL B C 1
ATOM 5331 O O . VAL B 1 297 ? 20.677 36.943 55.632 1.00 12.31 336 VAL B O 1
ATOM 5335 N N . CYS B 1 298 ? 21.209 38.162 57.455 1.00 11.83 337 CYS B N 1
ATOM 5336 C CA . CYS B 1 298 ? 21.055 39.456 56.807 1.00 12.49 337 CYS B CA 1
ATOM 5337 C C . CYS B 1 298 ? 22.408 40.141 56.673 1.00 12.44 337 CYS B C 1
ATOM 5338 O O . CYS B 1 298 ? 23.222 40.113 57.604 1.00 12.37 337 CYS B O 1
ATOM 5341 N N . GLN B 1 299 ? 22.617 40.776 55.522 1.00 11.67 338 GLN B N 1
ATOM 5342 C CA . GLN B 1 299 ? 23.801 41.572 55.257 1.00 11.75 338 GLN B CA 1
ATOM 5343 C C . GLN B 1 299 ? 23.392 43.040 55.154 1.00 11.62 338 GLN B C 1
ATOM 5344 O O . GLN B 1 299 ? 22.618 43.435 54.256 1.00 11.35 338 GLN B O 1
ATOM 5350 N N . MET B 1 300 ? 23.896 43.850 56.077 1.00 11.22 339 MET B N 1
ATOM 5351 C CA . MET B 1 300 ? 23.684 45.282 56.013 1.00 11.35 339 MET B CA 1
ATOM 5352 C C . MET B 1 300 ? 24.432 45.839 54.810 1.00 11.35 339 MET B C 1
ATOM 5353 O O . MET B 1 300 ? 25.536 45.384 54.479 1.00 11.12 339 MET B O 1
ATOM 5358 N N . HIS B 1 301 ? 23.844 46.840 54.163 1.00 11.56 340 HIS B N 1
ATOM 5359 C CA . HIS B 1 301 ? 24.525 47.542 53.096 1.00 12.06 340 HIS B CA 1
ATOM 5360 C C . HIS B 1 301 ? 25.698 48.332 53.637 1.00 12.09 340 HIS B C 1
ATOM 5361 O O . HIS B 1 301 ? 25.695 48.757 54.788 1.00 11.65 340 HIS B O 1
ATOM 5368 N N . GLU B 1 302 ? 26.703 48.518 52.788 1.00 12.01 341 GLU B N 1
ATOM 5369 C CA . GLU B 1 302 ? 27.881 49.298 53.124 1.00 12.46 341 GLU B CA 1
ATOM 5370 C C . GLU B 1 302 ? 27.505 50.615 53.794 1.00 12.22 341 GLU B C 1
ATOM 5371 O O . GLU B 1 302 ? 26.713 51.386 53.255 1.00 12.71 341 GLU B O 1
ATOM 5377 N N . GLY B 1 303 ? 28.099 50.865 54.958 1.00 12.19 342 GLY B N 1
ATOM 5378 C CA . GLY B 1 303 ? 27.919 52.112 55.676 1.00 12.49 342 GLY B CA 1
ATOM 5379 C C . GLY B 1 303 ? 26.755 52.133 56.650 1.00 12.70 342 GLY B C 1
ATOM 5380 O O . GLY B 1 303 ? 26.467 53.177 57.220 1.00 13.74 342 GLY B O 1
ATOM 5381 N N . TRP B 1 304 ? 26.112 50.980 56.848 1.00 12.82 343 TRP B N 1
ATOM 5382 C CA . TRP B 1 304 ? 24.976 50.844 57.768 1.00 12.68 343 TRP B CA 1
ATOM 5383 C C . TRP B 1 304 ? 25.236 49.780 58.824 1.00 12.60 343 TRP B C 1
ATOM 5384 O O . TRP B 1 304 ? 25.868 48.760 58.557 1.00 12.81 343 TRP B O 1
ATOM 5395 N N . ASP B 1 305 ? 24.704 50.027 60.021 1.00 12.26 344 ASP B N 1
ATOM 5396 C CA . ASP B 1 305 ? 24.783 49.088 61.144 1.00 12.27 344 ASP B CA 1
ATOM 5397 C C . ASP B 1 305 ? 23.384 48.735 61.621 1.00 12.04 344 ASP B C 1
ATOM 5398 O O . ASP B 1 305 ? 22.488 49.567 61.561 1.00 11.99 344 ASP B O 1
ATOM 5403 N N . ALA B 1 306 ? 23.217 47.518 62.135 1.00 11.88 345 ALA B N 1
ATOM 5404 C CA . ALA B 1 306 ? 22.007 47.136 62.867 1.00 12.15 345 ALA B CA 1
ATOM 5405 C C . ALA B 1 306 ? 22.469 46.638 64.224 1.00 12.47 345 ALA B C 1
ATOM 5406 O O . ALA B 1 306 ? 23.214 45.666 64.299 1.00 12.77 345 ALA B O 1
ATOM 5408 N N . LEU B 1 307 ? 22.017 47.290 65.293 1.00 12.33 346 LEU B N 1
ATOM 5409 C CA . LEU B 1 307 ? 22.552 47.032 66.621 1.00 12.48 346 LEU B CA 1
ATOM 5410 C C . LEU B 1 307 ? 21.526 46.404 67.543 1.00 12.56 346 LEU B C 1
ATOM 5411 O O . LEU B 1 307 ? 20.323 46.596 67.369 1.00 11.99 346 LEU B O 1
ATOM 5416 N N . PHE B 1 308 ? 21.989 45.659 68.543 1.00 12.32 347 PHE B N 1
ATOM 5417 C CA . PHE B 1 308 ? 21.084 45.222 69.602 1.00 12.66 347 PHE B CA 1
ATOM 5418 C C . PHE B 1 308 ? 20.430 46.466 70.214 1.00 12.30 347 PHE B C 1
ATOM 5419 O O . PHE B 1 308 ? 21.056 47.517 70.270 1.00 12.14 347 PHE B O 1
ATOM 5427 N N . PRO B 1 309 ? 19.159 46.361 70.648 1.00 12.91 348 PRO B N 1
ATOM 5428 C CA . PRO B 1 309 ? 18.466 47.555 71.128 1.00 13.29 348 PRO B CA 1
ATOM 5429 C C . PRO B 1 309 ? 19.155 48.282 72.270 1.00 13.06 348 PRO B C 1
ATOM 5430 O O . PRO B 1 309 ? 19.117 49.504 72.296 1.00 12.38 348 PRO B O 1
ATOM 5434 N N . ASP B 1 310 ? 19.776 47.563 73.197 1.00 13.25 349 ASP B N 1
ATOM 5435 C CA . ASP B 1 310 ? 20.439 48.226 74.325 1.00 14.04 349 ASP B CA 1
ATOM 5436 C C . ASP B 1 310 ? 21.650 49.045 73.879 1.00 14.00 349 ASP B C 1
ATOM 5437 O O . ASP B 1 310 ? 21.889 50.148 74.378 1.00 13.35 349 ASP B O 1
ATOM 5442 N N . LYS B 1 311 ? 22.383 48.520 72.905 1.00 15.31 350 LYS B N 1
ATOM 5443 C CA . LYS B 1 311 ? 23.523 49.203 72.317 1.00 16.10 350 LYS B CA 1
ATOM 5444 C C . LYS B 1 311 ? 23.088 50.425 71.508 1.00 16.04 350 LYS B C 1
ATOM 5445 O O . LYS B 1 311 ? 23.688 51.501 71.612 1.00 15.25 350 LYS B O 1
ATOM 5451 N N . LEU B 1 312 ? 22.034 50.267 70.711 1.00 15.43 351 LEU B N 1
ATOM 5452 C CA . LEU B 1 312 ? 21.513 51.385 69.930 1.00 16.01 351 LEU B CA 1
ATOM 5453 C C . LEU B 1 312 ? 21.080 52.525 70.841 1.00 15.62 351 LEU B C 1
ATOM 5454 O O . LEU B 1 312 ? 21.310 53.699 70.536 1.00 14.41 351 LEU B O 1
ATOM 5459 N N . ALA B 1 313 ? 20.449 52.191 71.963 1.00 15.71 352 ALA B N 1
ATOM 5460 C CA . ALA B 1 313 ? 19.988 53.223 72.886 1.00 17.65 352 ALA B CA 1
ATOM 5461 C C . ALA B 1 313 ? 21.142 53.931 73.587 1.00 18.23 352 ALA B C 1
ATOM 5462 O O . ALA B 1 313 ? 21.078 55.142 73.805 1.00 17.32 352 ALA B O 1
ATOM 5464 N N . LYS B 1 314 ? 22.191 53.199 73.945 1.00 19.84 353 LYS B N 1
ATOM 5465 C CA . LYS B 1 314 ? 23.258 53.792 74.756 1.00 21.66 353 LYS B CA 1
ATOM 5466 C C . LYS B 1 314 ? 24.365 54.477 73.962 1.00 21.87 353 LYS B C 1
ATOM 5467 O O . LYS B 1 314 ? 25.004 55.395 74.482 1.00 22.07 353 LYS B O 1
ATOM 5473 N N A ARG B 1 315 ? 24.589 54.043 72.721 0.50 21.92 354 ARG B N 1
ATOM 5474 N N B ARG B 1 315 ? 24.603 54.058 72.725 0.50 21.83 354 ARG B N 1
ATOM 5475 C CA A ARG B 1 315 ? 25.626 54.627 71.860 0.50 22.22 354 ARG B CA 1
ATOM 5476 C CA B ARG B 1 315 ? 25.705 54.648 71.982 0.50 22.08 354 ARG B CA 1
ATOM 5477 C C A ARG B 1 315 ? 25.309 56.096 71.566 0.50 22.33 354 ARG B C 1
ATOM 5478 C C B ARG B 1 315 ? 25.352 56.070 71.562 0.50 22.27 354 ARG B C 1
ATOM 5479 O O A ARG B 1 315 ? 24.269 56.400 70.981 0.50 21.91 354 ARG B O 1
ATOM 5480 O O B ARG B 1 315 ? 24.343 56.313 70.901 0.50 21.92 354 ARG B O 1
ATOM 5495 N N . ALA B 1 316 ? 26.191 57.005 71.987 1.00 22.72 355 ALA B N 1
ATOM 5496 C CA . ALA B 1 316 ? 25.964 58.429 71.757 1.00 22.94 355 ALA B CA 1
ATOM 5497 C C . ALA B 1 316 ? 26.214 58.736 70.290 1.00 23.16 355 ALA B C 1
ATOM 5498 O O . ALA B 1 316 ? 27.189 58.273 69.717 1.00 24.02 355 ALA B O 1
ATOM 5500 N N . GLN B 1 317 ? 25.310 59.493 69.690 1.00 22.78 356 GLN B N 1
ATOM 5501 C CA . GLN B 1 317 ? 25.426 59.866 68.292 1.00 22.47 356 GLN B CA 1
ATOM 5502 C C . GLN B 1 317 ? 26.010 61.263 68.146 1.00 22.03 356 GLN B C 1
ATOM 5503 O O . GLN B 1 317 ? 25.738 62.150 68.959 1.00 22.06 356 GLN B O 1
ATOM 5509 N N . ARG B 1 318 ? 26.835 61.443 67.121 1.00 20.81 357 ARG B N 1
ATOM 5510 C CA . ARG B 1 318 ? 27.301 62.771 66.722 1.00 20.57 357 ARG B CA 1
ATOM 5511 C C . ARG B 1 318 ? 27.781 62.687 65.283 1.00 19.16 357 ARG B C 1
ATOM 5512 O O . ARG B 1 318 ? 27.096 63.150 64.370 1.00 17.99 357 ARG B O 1
ATOM 5520 N N . GLY B 1 319 ? 28.932 62.051 65.078 1.00 18.47 358 GLY B N 1
ATOM 5521 C CA . GLY B 1 319 ? 29.601 62.089 63.788 1.00 17.91 358 GLY B CA 1
ATOM 5522 C C . GLY B 1 319 ? 29.798 60.749 63.115 1.00 17.11 358 GLY B C 1
ATOM 5523 O O . GLY B 1 319 ? 29.056 59.800 63.336 1.00 17.23 358 GLY B O 1
ATOM 5524 N N . THR B 1 320 ? 30.826 60.702 62.281 1.00 16.31 359 THR B N 1
ATOM 5525 C CA . THR B 1 320 ? 31.105 59.563 61.430 1.00 16.14 359 THR B CA 1
ATOM 5526 C C . THR B 1 320 ? 31.815 58.478 62.215 1.00 15.15 359 THR B C 1
ATOM 5527 O O . THR B 1 320 ? 32.717 58.753 63.010 1.00 14.73 359 THR B O 1
ATOM 5531 N N . ARG B 1 321 ? 31.406 57.238 61.978 1.00 14.21 360 ARG B N 1
ATOM 5532 C CA . ARG B 1 321 ? 32.074 56.080 62.550 1.00 14.42 360 ARG B CA 1
ATOM 5533 C C . ARG B 1 321 ? 32.608 55.234 61.407 1.00 13.34 360 ARG B C 1
ATOM 5534 O O . ARG B 1 321 ? 32.509 55.616 60.237 1.00 13.01 360 ARG B O 1
ATOM 5542 N N . GLY B 1 322 ? 33.153 54.076 61.753 1.00 12.73 361 GLY B N 1
ATOM 5543 C CA . GLY B 1 322 ? 33.546 53.089 60.766 1.00 12.61 361 GLY B CA 1
ATOM 5544 C C . GLY B 1 322 ? 33.030 51.716 61.106 1.00 12.33 361 GLY B C 1
ATOM 5545 O O . GLY B 1 322 ? 32.799 51.394 62.273 1.00 12.13 361 GLY B O 1
ATOM 5546 N N . SER B 1 323 ? 32.844 50.914 60.071 1.00 11.91 362 SER B N 1
ATOM 5547 C CA . SER B 1 323 ? 32.503 49.509 60.219 1.00 11.67 362 SER B CA 1
ATOM 5548 C C . SER B 1 323 ? 33.079 48.718 59.069 1.00 11.33 362 SER B C 1
ATOM 5549 O O . SER B 1 323 ? 33.389 49.238 58.004 1.00 11.59 362 SER B O 1
ATOM 5552 N N . HIS B 1 324 ? 33.182 47.424 59.299 1.00 11.33 363 HIS B N 1
ATOM 5553 C CA . HIS B 1 324 ? 33.478 46.480 58.246 1.00 11.92 363 HIS B CA 1
ATOM 5554 C C . HIS B 1 324 ? 32.413 45.407 58.355 1.00 12.10 363 HIS B C 1
ATOM 5555 O O . HIS B 1 324 ? 31.305 45.724 58.801 1.00 13.18 363 HIS B O 1
ATOM 5562 N N . GLY B 1 325 ? 32.687 44.158 57.983 1.00 12.40 364 GLY B N 1
ATOM 5563 C CA . GLY B 1 325 ? 31.628 43.157 57.943 1.00 12.43 364 GLY B CA 1
ATOM 5564 C C . GLY B 1 325 ? 30.715 43.276 56.731 1.00 12.52 364 GLY B C 1
ATOM 5565 O O . GLY B 1 325 ? 29.668 42.635 56.678 1.00 12.45 364 GLY B O 1
ATOM 5566 N N . TYR B 1 326 ? 31.109 44.074 55.743 1.00 12.24 365 TYR B N 1
ATOM 5567 C CA . TYR B 1 326 ? 30.336 44.225 54.525 1.00 12.42 365 TYR B CA 1
ATOM 5568 C C . TYR B 1 326 ? 30.843 43.272 53.446 1.00 13.17 365 TYR B C 1
ATOM 5569 O O . TYR B 1 326 ? 31.891 42.640 53.599 1.00 12.86 365 TYR B O 1
ATOM 5578 N N . ASP B 1 327 ? 30.099 43.192 52.349 1.00 13.51 366 ASP B N 1
ATOM 5579 C CA . ASP B 1 327 ? 30.472 42.369 51.197 1.00 14.18 366 ASP B CA 1
ATOM 5580 C C . ASP B 1 327 ? 31.992 42.433 50.953 1.00 14.35 366 ASP B C 1
ATOM 5581 O O . ASP B 1 327 ? 32.523 43.495 50.690 1.00 14.01 366 ASP B O 1
ATOM 5586 N N . PRO B 1 328 ? 32.697 41.295 51.068 1.00 15.12 367 PRO B N 1
ATOM 5587 C CA . PRO B 1 328 ? 34.156 41.290 50.863 1.00 15.62 367 PRO B CA 1
ATOM 5588 C C . PRO B 1 328 ? 34.668 41.785 49.511 1.00 16.33 367 PRO B C 1
ATOM 5589 O O . PRO B 1 328 ? 35.847 42.135 49.408 1.00 17.63 367 PRO B O 1
ATOM 5593 N N . ALA B 1 329 ? 33.820 41.807 48.487 1.00 16.30 368 ALA B N 1
ATOM 5594 C CA . ALA B 1 329 ? 34.244 42.302 47.177 1.00 15.98 368 ALA B CA 1
ATOM 5595 C C . ALA B 1 329 ? 34.358 43.819 47.127 1.00 15.81 368 ALA B C 1
ATOM 5596 O O . ALA B 1 329 ? 34.949 44.364 46.194 1.00 16.87 368 ALA B O 1
ATOM 5598 N N . LEU B 1 330 ? 33.768 44.512 48.100 1.00 15.01 369 LEU B N 1
ATOM 5599 C CA . LEU B 1 330 ? 33.830 45.971 48.133 1.00 14.37 369 LEU B CA 1
ATOM 5600 C C . LEU B 1 330 ? 35.246 46.471 48.322 1.00 14.00 369 LEU B C 1
ATOM 5601 O O . LEU B 1 330 ? 35.958 45.977 49.186 1.00 13.95 369 LEU B O 1
ATOM 5606 N N . PRO B 1 331 ? 35.654 47.475 47.533 1.00 13.54 370 PRO B N 1
ATOM 5607 C CA . PRO B 1 331 ? 36.961 48.058 47.756 1.00 13.22 370 PRO B CA 1
ATOM 5608 C C . PRO B 1 331 ? 37.217 48.467 49.207 1.00 12.86 370 PRO B C 1
ATOM 5609 O O . PRO B 1 331 ? 38.329 48.299 49.692 1.00 13.19 370 PRO B O 1
ATOM 5613 N N . SER B 1 332 ? 36.201 48.985 49.897 1.00 12.64 371 SER B N 1
ATOM 5614 C CA . SER B 1 332 ? 36.387 49.420 51.285 1.00 12.61 371 SER B CA 1
ATOM 5615 C C . SER B 1 332 ? 36.795 48.283 52.215 1.00 11.89 371 SER B C 1
ATOM 5616 O O . SER B 1 332 ? 37.435 48.507 53.240 1.00 11.68 371 SER B O 1
ATOM 5619 N N . MET B 1 333 ? 36.422 47.062 51.853 1.00 11.71 372 MET B N 1
ATOM 5620 C CA . MET B 1 333 ? 36.707 45.896 52.676 1.00 12.23 372 MET B CA 1
ATOM 5621 C C . MET B 1 333 ? 38.062 45.251 52.402 1.00 11.85 372 MET B C 1
ATOM 5622 O O . MET B 1 333 ? 38.487 44.371 53.156 1.00 11.85 372 MET B O 1
ATOM 5627 N N . ARG B 1 334 ? 38.748 45.702 51.358 1.00 11.69 373 ARG B N 1
ATOM 5628 C CA . ARG B 1 334 ? 40.032 45.139 50.969 1.00 12.43 373 ARG B CA 1
ATOM 5629 C C . ARG B 1 334 ? 41.095 45.294 52.046 1.00 11.98 373 ARG B C 1
ATOM 5630 O O . ARG B 1 334 ? 41.227 46.360 52.665 1.00 12.14 373 ARG B O 1
ATOM 5638 N N . ALA B 1 335 ? 41.863 44.228 52.212 1.00 12.14 374 ALA B N 1
ATOM 5639 C CA . ALA B 1 335 ? 42.956 44.146 53.169 1.00 11.69 374 ALA B CA 1
ATOM 5640 C C . ALA B 1 335 ? 44.313 44.288 52.475 1.00 11.42 374 ALA B C 1
ATOM 5641 O O . ALA B 1 335 ? 44.399 44.371 51.251 1.00 11.57 374 ALA B O 1
ATOM 5643 N N A VAL B 1 336 ? 45.361 44.254 53.290 0.50 11.57 375 VAL B N 1
ATOM 5644 N N B VAL B 1 336 ? 45.379 44.344 53.266 0.50 11.75 375 VAL B N 1
ATOM 5645 C CA A VAL B 1 336 ? 46.746 44.403 52.856 0.50 11.30 375 VAL B CA 1
ATOM 5646 C CA B VAL B 1 336 ? 46.731 44.432 52.710 0.50 11.60 375 VAL B CA 1
ATOM 5647 C C A VAL B 1 336 ? 47.438 43.042 52.736 0.50 11.45 375 VAL B C 1
ATOM 5648 C C B VAL B 1 336 ? 47.446 43.085 52.727 0.50 11.62 375 VAL B C 1
ATOM 5649 O O A VAL B 1 336 ? 47.157 42.123 53.510 0.50 11.18 375 VAL B O 1
ATOM 5650 O O B VAL B 1 336 ? 47.198 42.233 53.583 0.50 11.32 375 VAL B O 1
ATOM 5657 N N . PHE B 1 337 ? 48.326 42.910 51.748 1.00 11.62 376 PHE B N 1
ATOM 5658 C CA . PHE B 1 337 ? 49.308 41.825 51.721 1.00 11.75 376 PHE B CA 1
ATOM 5659 C C . PHE B 1 337 ? 50.614 42.373 51.186 1.00 11.83 376 PHE B C 1
ATOM 5660 O O . PHE B 1 337 ? 50.664 42.851 50.053 1.00 11.27 376 PHE B O 1
ATOM 5668 N N . LEU B 1 338 ? 51.670 42.267 51.985 1.00 11.98 377 LEU B N 1
ATOM 5669 C CA . LEU B 1 338 ? 53.009 42.523 51.498 1.00 12.76 377 LEU B CA 1
ATOM 5670 C C . LEU B 1 338 ? 53.954 41.563 52.191 1.00 13.05 377 LEU B C 1
ATOM 5671 O O . LEU B 1 338 ? 53.642 41.031 53.261 1.00 13.24 377 LEU B O 1
ATOM 5676 N N . ALA B 1 339 ? 55.103 41.333 51.568 1.00 13.39 378 ALA B N 1
ATOM 5677 C CA . ALA B 1 339 ? 56.071 40.389 52.090 1.00 13.48 378 ALA B CA 1
ATOM 5678 C C . ALA B 1 339 ? 57.464 40.787 51.660 1.00 13.81 378 ALA B C 1
ATOM 5679 O O . ALA B 1 339 ? 57.641 41.418 50.619 1.00 14.38 378 ALA B O 1
ATOM 5681 N N . GLN B 1 340 ? 58.452 40.450 52.473 1.00 13.15 379 GLN B N 1
ATOM 5682 C CA . GLN B 1 340 ? 59.833 40.762 52.137 1.00 12.90 379 GLN B CA 1
ATOM 5683 C C . GLN B 1 340 ? 60.737 39.810 52.890 1.00 13.06 379 GLN B C 1
ATOM 5684 O O . GLN B 1 340 ? 60.441 39.434 54.023 1.00 12.97 379 GLN B O 1
ATOM 5690 N N . GLY B 1 341 ? 61.857 39.440 52.279 1.00 12.25 380 GLY B N 1
ATOM 5691 C CA . GLY B 1 341 ? 62.816 38.596 52.953 1.00 12.70 380 GLY B CA 1
ATOM 5692 C C . GLY B 1 341 ? 63.644 37.786 51.998 1.00 12.65 380 GLY B C 1
ATOM 5693 O O . GLY B 1 341 ? 63.445 37.846 50.776 1.00 12.42 380 GLY B O 1
ATOM 5694 N N . PRO B 1 342 ? 64.571 36.993 52.556 1.00 13.24 381 PRO B N 1
ATOM 5695 C CA . PRO B 1 342 ? 65.527 36.261 51.729 1.00 13.64 381 PRO B CA 1
ATOM 5696 C C . PRO B 1 342 ? 64.906 35.320 50.696 1.00 13.92 381 PRO B C 1
ATOM 5697 O O . PRO B 1 342 ? 65.519 35.075 49.649 1.00 14.75 381 PRO B O 1
ATOM 5701 N N . ASP B 1 343 ? 63.712 34.791 50.977 1.00 13.61 382 ASP B N 1
ATOM 5702 C CA . ASP B 1 343 ? 63.074 33.818 50.081 1.00 14.04 382 ASP B CA 1
ATOM 5703 C C . ASP B 1 343 ? 61.989 34.445 49.219 1.00 13.84 382 ASP B C 1
ATOM 5704 O O . ASP B 1 343 ? 61.328 33.752 48.463 1.00 14.36 382 ASP B O 1
ATOM 5709 N N . LEU B 1 344 ? 61.845 35.762 49.312 1.00 13.46 383 LEU B N 1
ATOM 5710 C CA . LEU B 1 344 ? 60.756 36.474 48.645 1.00 13.94 383 LEU B CA 1
ATOM 5711 C C . LEU B 1 344 ? 61.287 37.404 47.559 1.00 14.07 383 LEU B C 1
ATOM 5712 O O . LEU B 1 344 ? 62.426 37.866 47.626 1.00 14.01 383 LEU B O 1
ATOM 5717 N N . ALA B 1 345 ? 60.465 37.653 46.546 1.00 14.12 384 ALA B N 1
ATOM 5718 C CA . ALA B 1 345 ? 60.849 38.514 45.428 1.00 14.56 384 ALA B CA 1
ATOM 5719 C C . ALA B 1 345 ? 61.076 39.954 45.883 1.00 14.91 384 ALA B C 1
ATOM 5720 O O . ALA B 1 345 ? 60.682 40.337 46.991 1.00 14.55 384 ALA B O 1
ATOM 5722 N N . GLN B 1 346 ? 61.735 40.728 45.019 1.00 15.23 385 GLN B N 1
ATOM 5723 C CA . GLN B 1 346 ? 62.125 42.103 45.313 1.00 15.83 385 GLN B CA 1
ATOM 5724 C C . GLN B 1 346 ? 61.620 43.071 44.253 1.00 15.88 385 GLN B C 1
ATOM 5725 O O . GLN B 1 346 ? 61.956 42.930 43.077 1.00 16.40 385 GLN B O 1
ATOM 5731 N N . GLY B 1 347 ? 60.828 44.051 44.675 1.00 15.91 386 GLY B N 1
ATOM 5732 C CA . GLY B 1 347 ? 60.319 45.098 43.783 1.00 16.33 386 GLY B CA 1
ATOM 5733 C C . GLY B 1 347 ? 59.177 44.618 42.905 1.00 16.93 386 GLY B C 1
ATOM 5734 O O . GLY B 1 347 ? 59.043 45.045 41.757 1.00 18.30 386 GLY B O 1
ATOM 5735 N N . LYS B 1 348 ? 58.338 43.744 43.451 1.00 16.59 387 LYS B N 1
ATOM 5736 C CA . LYS B 1 348 ? 57.290 43.106 42.672 1.00 16.16 387 LYS B CA 1
ATOM 5737 C C . LYS B 1 348 ? 55.901 43.488 43.160 1.00 15.14 387 LYS B C 1
ATOM 5738 O O . LYS B 1 348 ? 55.672 43.652 44.362 1.00 14.47 387 LYS B O 1
ATOM 5744 N N . THR B 1 349 ? 54.975 43.613 42.214 1.00 14.17 388 THR B N 1
ATOM 5745 C CA . THR B 1 349 ? 53.578 43.875 42.517 1.00 13.94 388 THR B CA 1
ATOM 5746 C C . THR B 1 349 ? 52.742 42.728 41.959 1.00 13.54 388 THR B C 1
ATOM 5747 O O . THR B 1 349 ? 52.950 42.315 40.822 1.00 13.17 388 THR B O 1
ATOM 5751 N N . LEU B 1 350 ? 51.813 42.224 42.769 1.00 12.24 389 LEU B N 1
ATOM 5752 C CA . LEU B 1 350 ? 50.894 41.154 42.368 1.00 12.31 389 LEU B CA 1
ATOM 5753 C C . LEU B 1 350 ? 49.469 41.678 42.203 1.00 11.78 389 LEU B C 1
ATOM 5754 O O . LEU B 1 350 ? 49.079 42.630 42.876 1.00 11.31 389 LEU B O 1
ATOM 5759 N N . PRO B 1 351 ? 48.667 41.039 41.340 1.00 10.71 390 PRO B N 1
ATOM 5760 C CA . PRO B 1 351 ? 47.245 41.360 41.271 1.00 11.20 390 PRO B CA 1
ATOM 5761 C C . PRO B 1 351 ? 46.545 41.130 42.601 1.00 11.24 390 PRO B C 1
ATOM 5762 O O . PRO B 1 351 ? 47.046 40.394 43.451 1.00 12.08 390 PRO B O 1
ATOM 5766 N N . GLY B 1 352 ? 45.378 41.737 42.770 1.00 11.36 391 GLY B N 1
ATOM 5767 C CA . GLY B 1 352 ? 44.538 41.439 43.923 1.00 11.46 391 GLY B CA 1
ATOM 5768 C C . GLY B 1 352 ? 44.163 39.971 43.954 1.00 11.06 391 GLY B C 1
ATOM 5769 O O . GLY B 1 352 ? 44.005 39.349 42.898 1.00 11.76 391 GLY B O 1
ATOM 5770 N N . PHE B 1 353 ? 44.020 39.417 45.158 1.00 11.15 392 PHE B N 1
ATOM 5771 C CA . PHE B 1 353 ? 43.815 37.983 45.315 1.00 11.43 392 PHE B CA 1
ATOM 5772 C C . PHE B 1 353 ? 43.050 37.715 46.612 1.00 11.83 392 PHE B C 1
ATOM 5773 O O . PHE B 1 353 ? 42.912 38.611 47.445 1.00 12.03 392 PHE B O 1
ATOM 5781 N N A ASP B 1 354 ? 42.619 36.463 46.778 0.50 11.64 393 ASP B N 1
ATOM 5782 N N B ASP B 1 354 ? 42.534 36.502 46.781 0.50 12.56 393 ASP B N 1
ATOM 5783 C CA A ASP B 1 354 ? 41.796 36.026 47.919 0.50 12.06 393 ASP B CA 1
ATOM 5784 C CA B ASP B 1 354 ? 41.755 36.213 47.986 0.50 12.68 393 ASP B CA 1
ATOM 5785 C C A ASP B 1 354 ? 42.649 35.573 49.111 0.50 11.98 393 ASP B C 1
ATOM 5786 C C B ASP B 1 354 ? 42.606 35.601 49.099 0.50 12.51 393 ASP B C 1
ATOM 5787 O O A ASP B 1 354 ? 43.628 34.848 48.936 0.50 11.84 393 ASP B O 1
ATOM 5788 O O B ASP B 1 354 ? 43.513 34.808 48.860 0.50 12.36 393 ASP B O 1
ATOM 5797 N N . ASN B 1 355 ? 42.269 35.972 50.329 1.00 12.24 394 ASN B N 1
ATOM 5798 C CA . ASN B 1 355 ? 43.086 35.664 51.491 1.00 12.09 394 ASN B CA 1
ATOM 5799 C C . ASN B 1 355 ? 43.288 34.197 51.841 1.00 12.34 394 ASN B C 1
ATOM 5800 O O . ASN B 1 355 ? 44.235 33.883 52.553 1.00 11.74 394 ASN B O 1
ATOM 5805 N N . VAL B 1 356 ? 42.473 33.303 51.292 1.00 12.46 395 VAL B N 1
ATOM 5806 C CA . VAL B 1 356 ? 42.717 31.878 51.478 1.00 12.43 395 VAL B CA 1
ATOM 5807 C C . VAL B 1 356 ? 44.022 31.396 50.848 1.00 12.21 395 VAL B C 1
ATOM 5808 O O . VAL B 1 356 ? 44.482 30.312 51.167 1.00 12.30 395 VAL B O 1
ATOM 5812 N N . ASP B 1 357 ? 44.589 32.182 49.933 1.00 12.07 396 ASP B N 1
ATOM 5813 C CA . ASP B 1 357 ? 45.808 31.793 49.246 1.00 12.05 396 ASP B CA 1
ATOM 5814 C C . ASP B 1 357 ? 47.070 32.029 50.062 1.00 12.11 396 ASP B C 1
ATOM 5815 O O . ASP B 1 357 ? 48.140 31.563 49.676 1.00 12.16 396 ASP B O 1
ATOM 5820 N N . VAL B 1 358 ? 46.992 32.783 51.162 1.00 11.71 397 VAL B N 1
ATOM 5821 C CA . VAL B 1 358 ? 48.206 33.087 51.938 1.00 12.04 397 VAL B CA 1
ATOM 5822 C C . VAL B 1 358 ? 48.790 31.833 52.598 1.00 11.94 397 VAL B C 1
ATOM 5823 O O . VAL B 1 358 ? 50.008 31.668 52.666 1.00 11.75 397 VAL B O 1
ATOM 5827 N N . TYR B 1 359 ? 47.921 30.959 53.082 1.00 12.25 398 TYR B N 1
ATOM 5828 C CA . TYR B 1 359 ? 48.348 29.750 53.786 1.00 12.20 398 TYR B CA 1
ATOM 5829 C C . TYR B 1 359 ? 49.368 28.904 53.009 1.00 12.50 398 TYR B C 1
ATOM 5830 O O . TYR B 1 359 ? 50.370 28.468 53.576 1.00 12.31 398 TYR B O 1
ATOM 5839 N N . ALA B 1 360 ? 49.114 28.677 51.725 1.00 12.41 399 ALA B N 1
ATOM 5840 C CA . ALA B 1 360 ? 50.031 27.892 50.912 1.00 12.63 399 ALA B CA 1
ATOM 5841 C C . ALA B 1 360 ? 51.423 28.509 50.860 1.00 13.02 399 ALA B C 1
ATOM 5842 O O . ALA B 1 360 ? 52.420 27.794 50.858 1.00 14.41 399 ALA B O 1
ATOM 5844 N N . LEU B 1 361 ? 51.499 29.837 50.820 1.00 12.44 400 LEU B N 1
ATOM 5845 C CA . LEU B 1 361 ? 52.800 30.493 50.826 1.00 12.73 400 LEU B CA 1
ATOM 5846 C C . LEU B 1 361 ? 53.481 30.305 52.175 1.00 12.44 400 LEU B C 1
ATOM 5847 O O . LEU B 1 361 ? 54.659 29.953 52.236 1.00 12.37 400 LEU B O 1
ATOM 5852 N N . MET B 1 362 ? 52.743 30.525 53.259 1.00 12.75 401 MET B N 1
ATOM 5853 C CA . MET B 1 362 ? 53.335 30.357 54.584 1.00 13.93 401 MET B CA 1
ATOM 5854 C C . MET B 1 362 ? 53.828 28.948 54.850 1.00 14.01 401 MET B C 1
ATOM 5855 O O . MET B 1 362 ? 54.915 28.764 55.417 1.00 14.32 401 MET B O 1
ATOM 5860 N N A SER B 1 363 ? 53.052 27.951 54.442 0.50 14.36 402 SER B N 1
ATOM 5861 N N B SER B 1 363 ? 53.045 27.957 54.448 0.50 14.29 402 SER B N 1
ATOM 5862 C CA A SER B 1 363 ? 53.450 26.562 54.653 0.50 14.69 402 SER B CA 1
ATOM 5863 C CA B SER B 1 363 ? 53.441 26.566 54.634 0.50 14.56 402 SER B CA 1
ATOM 5864 C C A SER B 1 363 ? 54.774 26.274 53.943 0.50 14.83 402 SER B C 1
ATOM 5865 C C B SER B 1 363 ? 54.778 26.296 53.951 0.50 14.74 402 SER B C 1
ATOM 5866 O O A SER B 1 363 ? 55.642 25.596 54.489 0.50 14.71 402 SER B O 1
ATOM 5867 O O B SER B 1 363 ? 55.661 25.663 54.526 0.50 14.61 402 SER B O 1
ATOM 5872 N N . ARG B 1 364 ? 54.937 26.801 52.733 1.00 14.56 403 ARG B N 1
ATOM 5873 C CA . ARG B 1 364 ? 56.201 26.675 52.015 1.00 15.15 403 ARG B CA 1
ATOM 5874 C C . ARG B 1 364 ? 57.351 27.391 52.758 1.00 15.19 403 ARG B C 1
ATOM 5875 O O . ARG B 1 364 ? 58.429 26.820 52.943 1.00 15.02 403 ARG B O 1
ATOM 5883 N N . LEU B 1 365 ? 57.121 28.622 53.210 1.00 14.66 404 LEU B N 1
ATOM 5884 C CA . LEU B 1 365 ? 58.176 29.380 53.905 1.00 14.82 404 LEU B CA 1
ATOM 5885 C C . LEU B 1 365 ? 58.552 28.786 55.259 1.00 15.09 404 LEU B C 1
ATOM 5886 O O . LEU B 1 365 ? 59.667 28.986 55.735 1.00 15.86 404 LEU B O 1
ATOM 5891 N N . LEU B 1 366 ? 57.609 28.069 55.865 1.00 14.73 405 LEU B N 1
ATOM 5892 C CA . LEU B 1 366 ? 57.800 27.439 57.173 1.00 15.01 405 LEU B CA 1
ATOM 5893 C C . LEU B 1 366 ? 58.288 25.994 57.077 1.00 15.75 405 LEU B C 1
ATOM 5894 O O . LEU B 1 366 ? 58.552 25.367 58.097 1.00 15.62 405 LEU B O 1
ATOM 5899 N N . GLY B 1 367 ? 58.383 25.459 55.864 1.00 16.04 406 GLY B N 1
ATOM 5900 C CA . GLY B 1 367 ? 58.756 24.057 55.669 1.00 16.66 406 GLY B CA 1
ATOM 5901 C C . GLY B 1 367 ? 57.811 23.071 56.334 1.00 17.12 406 GLY B C 1
ATOM 5902 O O . GLY B 1 367 ? 58.247 22.065 56.904 1.00 18.62 406 GLY B O 1
ATOM 5903 N N . ILE B 1 368 ? 56.511 23.330 56.264 1.00 17.12 407 ILE B N 1
ATOM 5904 C CA . ILE B 1 368 ? 55.524 22.406 56.818 1.00 17.30 407 ILE B CA 1
ATOM 5905 C C . ILE B 1 368 ? 54.645 21.858 55.694 1.00 17.26 407 ILE B C 1
ATOM 5906 O O . ILE B 1 368 ? 54.420 22.538 54.687 1.00 16.80 407 ILE B O 1
ATOM 5911 N N . PRO B 1 369 ? 54.148 20.626 55.852 1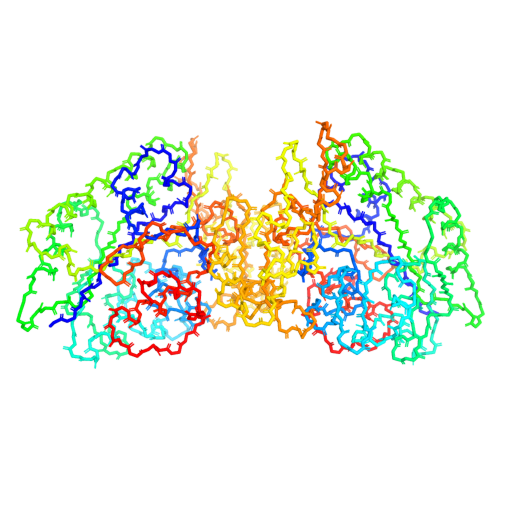.00 17.60 408 PRO B N 1
ATOM 5912 C CA . PRO B 1 369 ? 53.201 20.167 54.839 1.00 17.80 408 PRO B CA 1
ATOM 5913 C C . PRO B 1 369 ? 51.929 21.001 54.909 1.00 18.09 408 PRO B C 1
ATOM 5914 O O . PRO B 1 369 ? 51.451 21.304 56.002 1.00 19.36 408 PRO B O 1
ATOM 5918 N N . ALA B 1 370 ? 51.418 21.412 53.757 1.00 17.85 409 ALA B N 1
ATOM 5919 C CA . ALA B 1 370 ? 50.182 22.177 53.712 1.00 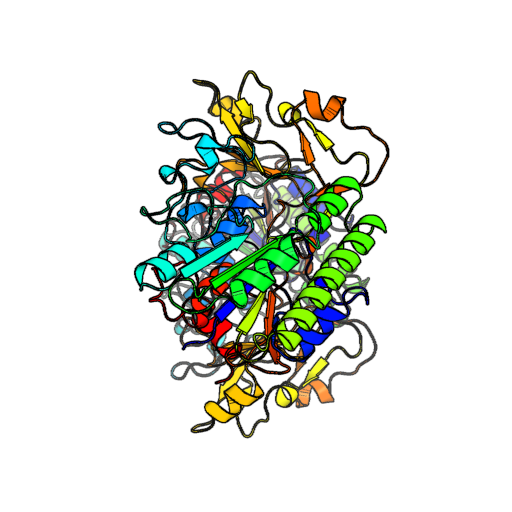17.58 409 ALA B CA 1
ATOM 5920 C C . ALA B 1 370 ? 49.005 21.251 53.959 1.00 17.21 409 ALA B C 1
ATOM 5921 O O . ALA B 1 370 ? 48.805 20.284 53.217 1.00 18.00 409 ALA B O 1
ATOM 5923 N N . ALA B 1 371 ? 48.231 21.534 55.003 1.00 16.55 410 ALA B N 1
ATOM 5924 C CA . ALA B 1 371 ? 46.991 20.807 55.248 1.00 16.36 410 ALA B CA 1
ATOM 5925 C C . ALA B 1 371 ? 45.995 21.077 54.118 1.00 16.49 410 ALA B C 1
ATOM 5926 O O . ALA B 1 371 ? 46.106 22.090 53.426 1.00 15.81 410 ALA B O 1
ATOM 5928 N N . PRO B 1 372 ? 45.007 20.188 53.933 1.00 16.49 411 PRO B N 1
ATOM 5929 C CA . PRO B 1 372 ? 43.969 20.434 52.932 1.00 16.10 411 PRO B CA 1
ATOM 5930 C C . PRO B 1 372 ? 43.299 21.781 53.172 1.00 15.66 411 PRO B C 1
ATOM 5931 O O . PRO B 1 372 ? 42.868 22.069 54.296 1.00 16.11 411 PRO B O 1
ATOM 5935 N N . ASN B 1 373 ? 43.210 22.599 52.126 1.00 14.97 412 ASN B N 1
ATOM 5936 C CA . ASN B 1 373 ? 42.702 23.949 52.290 1.00 14.73 412 ASN B CA 1
ATOM 5937 C C . ASN B 1 373 ? 41.979 24.462 51.050 1.00 14.30 412 ASN B C 1
ATOM 5938 O O . ASN B 1 373 ? 41.892 23.757 50.034 1.00 15.10 412 ASN B O 1
ATOM 5943 N N . ASP B 1 374 ? 41.462 25.686 51.156 1.00 13.63 413 ASP B N 1
ATOM 5944 C CA . ASP B 1 374 ? 40.589 26.270 50.133 1.00 14.31 413 ASP B CA 1
ATOM 5945 C C . ASP B 1 374 ? 41.346 27.185 49.169 1.00 14.60 413 ASP B C 1
ATOM 5946 O O . ASP B 1 374 ? 40.753 27.696 48.220 1.00 15.92 413 ASP B O 1
ATOM 5951 N N . GLY B 1 375 ? 42.647 27.363 49.392 1.00 13.74 414 GLY B N 1
ATOM 5952 C CA . GLY B 1 375 ? 43.444 28.297 48.612 1.00 14.42 414 GLY B CA 1
ATOM 5953 C C . GLY B 1 375 ? 44.040 27.671 47.373 1.00 14.56 414 GLY B C 1
ATOM 5954 O O . GLY B 1 375 ? 44.013 26.449 47.198 1.00 14.87 414 GLY B O 1
ATOM 5955 N N . ASN B 1 376 ? 44.585 28.521 46.512 1.00 14.80 415 ASN B N 1
ATOM 5956 C CA . ASN B 1 376 ? 45.279 28.091 45.299 1.00 15.05 415 ASN B CA 1
ATOM 5957 C C . ASN B 1 376 ? 46.777 28.326 45.480 1.00 15.29 415 ASN B C 1
ATOM 5958 O O . ASN B 1 376 ? 47.203 29.469 45.597 1.00 14.73 415 ASN B O 1
ATOM 5963 N N . PRO B 1 377 ? 47.581 27.259 45.495 1.00 15.82 416 PRO B N 1
ATOM 5964 C CA . PRO B 1 377 ? 49.030 27.470 45.646 1.00 15.89 416 PRO B CA 1
ATOM 5965 C C . PRO B 1 377 ? 49.680 28.284 44.523 1.00 15.79 416 PRO B C 1
ATOM 5966 O O . PRO B 1 377 ? 50.727 28.902 44.728 1.00 16.48 416 PRO B O 1
ATOM 5970 N N . ALA B 1 378 ? 49.064 28.316 43.348 1.00 14.94 417 ALA B N 1
ATOM 5971 C CA . ALA B 1 378 ? 49.661 29.059 42.237 1.00 14.52 417 ALA B CA 1
ATOM 5972 C C . ALA B 1 378 ? 49.720 30.565 42.473 1.00 14.07 417 ALA B C 1
ATOM 5973 O O . ALA B 1 378 ? 50.627 31.228 41.981 1.00 14.31 417 ALA B O 1
ATOM 5975 N N . THR B 1 379 ? 48.768 31.102 43.232 1.00 13.39 418 THR B N 1
ATOM 5976 C CA . THR B 1 379 ? 48.608 32.545 43.332 1.00 13.38 418 THR B CA 1
ATOM 5977 C C . THR B 1 379 ? 49.854 33.249 43.840 1.00 13.40 418 THR B C 1
ATOM 5978 O O . THR B 1 379 ? 50.252 34.286 43.299 1.00 13.08 418 THR B O 1
ATOM 5982 N N . LEU B 1 380 ? 50.463 32.714 44.894 1.00 13.35 419 LEU B N 1
ATOM 5983 C CA . LEU B 1 380 ? 51.599 33.386 45.507 1.00 13.51 419 LEU B CA 1
ATOM 5984 C C . LEU B 1 380 ? 52.967 32.776 45.194 1.00 13.72 419 LEU B C 1
ATOM 5985 O O . LEU B 1 380 ? 53.980 33.211 45.748 1.00 14.40 419 LEU B O 1
ATOM 5990 N N . LEU B 1 381 ? 53.032 31.834 44.253 1.00 13.99 420 LEU B N 1
ATOM 5991 C CA . LEU B 1 381 ? 54.333 31.382 43.763 1.00 14.47 420 LEU B CA 1
ATOM 5992 C C . LEU B 1 381 ? 55.161 32.554 43.229 1.00 14.29 420 LEU B C 1
ATOM 5993 O O . LEU B 1 381 ? 56.370 32.603 43.456 1.00 14.48 420 LEU B O 1
ATOM 5998 N N . PRO B 1 382 ? 54.528 33.495 42.504 1.00 14.32 421 PRO B N 1
ATOM 5999 C CA . PRO B 1 382 ? 55.274 34.688 42.098 1.00 14.33 421 PRO B CA 1
ATOM 6000 C C . PRO B 1 382 ? 55.802 35.587 43.219 1.00 14.44 421 PRO B C 1
ATOM 6001 O O . PRO B 1 382 ? 56.617 36.472 42.952 1.00 14.18 421 PRO B O 1
ATOM 6005 N N . ALA B 1 383 ? 55.347 35.391 44.452 1.00 13.93 422 ALA B N 1
ATOM 6006 C CA . ALA B 1 383 ? 55.930 36.120 45.574 1.00 14.42 422 ALA B CA 1
ATOM 6007 C C . ALA B 1 383 ? 57.313 35.583 45.951 1.00 14.68 422 ALA B C 1
ATOM 6008 O O . ALA B 1 383 ? 58.057 36.259 46.644 1.00 14.42 422 ALA B O 1
ATOM 6010 N N . LEU B 1 384 ? 57.646 34.374 45.514 1.00 15.21 423 LEU B N 1
ATOM 6011 C CA . LEU B 1 384 ? 58.915 33.753 45.882 1.00 16.13 423 LEU B CA 1
ATOM 6012 C C . LEU B 1 384 ? 60.057 34.338 45.077 1.00 17.18 423 LEU B C 1
ATOM 6013 O O . LEU B 1 384 ? 59.876 34.756 43.934 1.00 17.31 423 LEU B O 1
ATOM 6018 N N . ARG B 1 385 ? 61.245 34.351 45.671 1.00 18.19 424 ARG B N 1
ATOM 6019 C CA . ARG B 1 385 ? 62.399 34.941 45.007 1.00 19.64 424 ARG B CA 1
ATOM 6020 C C . ARG B 1 385 ? 62.714 34.205 43.708 1.00 21.07 424 ARG B C 1
ATOM 6021 O O . ARG B 1 385 ? 63.117 34.819 42.720 1.00 21.35 424 ARG B O 1
ATOM 6029 N N . MET B 1 386 ? 62.506 32.894 43.698 1.00 22.89 425 MET B N 1
ATOM 6030 C CA . MET B 1 386 ? 62.575 32.148 42.451 1.00 24.02 425 MET B CA 1
ATOM 6031 C C . MET B 1 386 ? 61.421 31.170 42.343 1.00 24.95 425 MET B C 1
ATOM 6032 O O . MET B 1 386 ? 61.054 30.546 43.331 1.00 25.81 425 MET B O 1
#

Secondary structure (DSSP, 8-state):
-PPEEEEEEETT--GGGGGSS--HHHHHHHHHSEEES-EEPPSS--HHHHHHHHHH---HHHHS--SSSEEETTTEEE-TT-HHHHT-GGG--S--HHHHHHHTT-EEEESS-TTTTS-BTTB--SB-----TT--HHHHHHHHHHHHH--GGG-EEEEEEEE-HHHHHHHHH-TTSHHHHHHHHHHHHHHHHHHHHHHHHT-GGGEEEEEE-S---EEE-TT-EEEGGGTS-TTTEEES--BSEEEEEEPTT-HHHHHHHHSEE-SSEEEEEGGGS-GGG--S-STTS-SEEEEEPTT-EEE-HHHHHHS-TTS-EEE--S-TTSGGG-B-EEEESTTB-SSEEE--EEGGGHHHHHHHHHT-PPPS-SS-TTTTGGGB--/-PPEEEEEEETT--GGGGSSSS-HHHHHHHHHSEEES-EEPPSS-SHHHHHHHHHH---HHHHS--SSSEEETTTEEE-TT-HHHHT-GGG--S--HHHHHHHTT-EEEESS-TTTTS-BTTB--SB-----TT--HHHHHHHHHHHHH--GGG-EEEEEEEE-HHHHHHHHH-TTSHHHHHHHHHHHHHHHHHHHHHHHHT-GGGEEEEEE-S---EEE-TT-EEEHHHHS-TTTEEE---BSEEEEEEPTT-HHHHHHHHSEEETTEEEEEGGGS-GGG--S-STTS-SEEEEE-TT-EEE-HHHHHHSPP-S-EEE--S-TTSGGG-B-EEEESTTB-SSEEE--EEGGGHHHHHHHHTT-PPPS-SS-TTTTGGGB--

B-factor: mean 17.81, std 7.5, range [7.65, 68.96]

Radius of gyration: 27.74 Å; Cα contacts (8 Å, |Δi|>4): 1911; chains: 2; bounding box: 77×44×69 Å

Foldseek 3Di:
DAFAAEEEAEAAAALCLLPPPQQVQVVVQQQFAEWASFAFFAPQLDQQQQLLLLQFLAHCQAQQPRDQWFQDPPLGIHHLPPLVRQAEQVRTHGAGVQNLLVVVLAFEAEEDRRSQNYCHVNHHGPHYDRDDPDDDLCVQLVVQLVQLLDDDSSHHRYYYYYDCQLVVQCQAANCVDPSNSVSSNVNSVSVVVSLVSCVVSVSQQRYKYKYKYSWHKGKQWFPQEAAPCQQPNVQQWDFSDWWFKTAIAGDVPNPVVSCVRHAADDDFKHKDQLVPPPVVSVGRNHPGGHRMIMGGHGNHTHHHVVVVVVPPRDGMGMDGSHDSVDSRTTMIIGMHHDFFATSYYAYYYYSSQNNLVVCVSSVGDRDDHDHDPVRCPNRTND/DAFAAEEEAEAAAFLCLLPDPQQVLVVVQCQFAEWASFAFFAPQLDQQQQLLLLFFLAHCQAQQPRDQWFADPPLGIHHDPPLVSQAEQVRTHGAGVQNLLVVVLAAEAEEDRRSQNYCHVPHHGPHYDDDDPDDDLVNQLVVQLVQCLDDDSSHHRYYYYYHDQLVVQQQAANCVDPSNSVSSNVNSVSVVVSLVSCVVSVNNQRYKYKYKYSWHKAKAWFPQEAAPCQQPNPQFWDFRDWWFKTAIAGDVPRPVVNCVRHAADDDFKHKDQLVPPPVVSVGRPHPGGHRMIMGGHTNHTHHHVVCVVPDDTDGMGMDGSHDSVDSRTTMIIGMHHDFFAHSYYAYYYYSSQNNLVVCVSSVGDRTDHDHDPVRCPNRTND